Protein AF-0000000083444721 (afdb_homodimer)

Foldseek 3Di:
DPCVVAADEDALVPQALDAFDQDPVRHTYAHDDPPPPPPPPPDPDDDDDDPPPPPPPPPPPPQLPVVVVVVVVVLVVVVVVCVVVVPPPPVNPPPDPPSRDDDPFDPPPPPQQPDADPVPQDDQPPCPVVVCVPPVVVVVVCVVVCPVVQVLLLLLLDALDHLNLLSVLLVLVVQLVPPPDPVSNVVSVVVNSVSSNNSNSSNVCLCCVQPDDDDDDQCQPVQDQDDQQVQFDQDPVRDTDGPVVVNVVSVVVNVCSNVPSVPPPPPVDQDDDDPSRVSSVVSVVQNVCFVVLLVVVVLVCLLQPVDVVVVVVVLVVLVVCLVVVNPVVVVVVVVVVVVVVCVVPPDDSVNSVVVSVQLSNLPHDDSGLNSQCSSNDSRCSVVVVCVVCVVVVVVVVVVVLQLVQLVVLLVVCVPVVLNVVLVVVVVVVVVCVVPDDPVVVVSVVSVVVSCCRNPLSNCCVVPVVCNLVSDPSCVSSPPRGGPVLVLLVVLQVVLVVVLVVLVVVLVVVCVVVVDPDPVSVVVSQVDWDDWWWWDWPRFTWIWTDGLFWIWTFGPDPVSDTPDTDGLVFWDDKDWDFDQDCPPPHPDRDTKIKIWTAGPVGDITIITRIDPVVVVRSNSSRSHPDNDDDPD/DPCVVAADEDALVPQALDAFDQDPVRHTYAHDDPPPPPPPPPDPDDDDDDDPPPPPPPPPPVQLPVVLVLVVVVLVVVVVVCVVVVPCPPVNPPPDPPSRDHDPFDPPPPPQQPDADDVPQDDQPPCPVVVCVPPVQVVVVCVVVCPVVQVLLLLLLDALDHLNLLSVLLVLVVQLVPPPDPVSNVVSVVVNSVSSNNSNSSNVCLCCVQPDDDDDDQCQPVQDQDDQQVQFDQDPVRDTDGPVVVNVVSVVVNVCSNVPSVPPPPPVDQDDDDPSRVSSVVSVVQNVCFVVLLVVVVLVCLLQPVDVVVVVVVLVVLVVCLVVVNPVVVVVVVVVVVVVVCVVPPCDSVNSVVVSVQLSNLPHDDSGLNSQCSSNDSRCSVVVVCVVCVVVVVVVVVVVLQLVQLVVLLVVCVPVVLNVVLVVVVVVVVVCVVPDDPVVVVSVVSVVVSCCRNPLSNCCVVPVVCNLVSDPSCVSSPPRGGPVLVLLVVLQVVLVVVLVVLVVVLVVVCVVVVDPDPVSVVVSQVDWDDWWWWDWPNFTWIWTDGLFWIWTFGPDPVSDTPDTDGLAFWDDKDWDFDQDCPPPHPDRDTKIKIWTAGPVGDITIITRIDPVVVVVSNSSRSHPDNDDDPD

Sequence (1262 aa):
MDIQKELIQVDELNIGLDRSHITYQGQIELPGNHSGSSSDDIPHSHDLNRSTEDHVSSNTSSTSRIVNKVRQKRHNAGVKIRKTLHIAKPEDEAEEPDPDSIVLVDTTEIKESNSRLDHKSTASEKHTLKDLLHNPIDTVKSAGWCQGNQEVAANIAVSEIPHGREVDLVNVATAVNQAKTGAKKAQAQENLAEMLNQRQSTYVRWSLDRHVTKIRILPRDTVVLKPRSDFEKEDTAGRTVTDWRAYGSHLLDYYAHRYGGQYIGFGSDPPTPSKETIMPNIERLIVATSPFQEFIMTTRRVYRWEYPAETTKYLVIYIVLWYLNLLLPGALSVVLYLVAERRLHGQSIEDLREDIKHREDVERTALSLTEFIEKQGDENWAHDLLQDLGPWLMVQLADLANFFESVRNFYEWRKPMRTLAVLVVLATGILITVFTPLWLLIKVSTFSAGFTFFCLFPISVNFPNYRLLVSPSKRLFWNIPTHAEWAIQYMQAEGLRVVTEKQNASANTTTLTDTNSPDAAASSEGQDFASYSCHYDGSPGRLIMNRTGVRFVAKGPLHQGLFSLPYDRIGYLEKQDRHVEKMVKVLKECNKDLRLVDRDEHEWILHEVEKRDEAFSQIVGFSRTSWQVIWMDIQKELIQVDELNIGLDRSHITYQGQIELPGNHSGSSSDDIPHSHDLNRSTEDHVSSNTSSTSRIVNKVRQKRHNAGVKIRKTLHIAKPEDEAEEPDPDSIVLVDTTEIKESNSRLDHKSTASEKHTLKDLLHNPIDTVKSAGWCQGNQEVAANIAVSEIPHGREVDLVNVATAVNQAKTGAKKAQAQENLAEMLNQRQSTYVRWSLDRHVTKIRILPRDTVVLKPRSDFEKEDTAGRTVTDWRAYGSHLLDYYAHRYGGQYIGFGSDPPTPSKETIMPNIERLIVATSPFQEFIMTTRRVYRWEYPAETTKYLVIYIVLWYLNLLLPGALSVVLYLVAERRLHGQSIEDLREDIKHREDVERTALSLTEFIEKQGDENWAHDLLQDLGPWLMVQLADLANFFESVRNFYEWRKPMRTLAVLVVLATGILITVFTPLWLLIKVSTFSAGFTFFCLFPISVNFPNYRLLVSPSKRLFWNIPTHAEWAIQYMQAEGLRVVTEKQNASANTTTLTDTNSPDAAASSEGQDFASYSCHYDGSPGRLIMNRTGVRFVAKGPLHQGLFSLPYDRIGYLEKQDRHVEKMVKVLKECNKDLRLVDRDEHEWILHEVEKRDEAFSQIVGFSRTSWQVIW

Nearest PDB structures (foldseek):
  7edr-assembly1_A  TM=7.427E-01  e=1.286E-02  Drosophila melanogaster
  8cit-assembly1_A  TM=6.634E-01  e=5.160E-02  Homo sapiens
  1wvh-assembly1_A  TM=6.419E-01  e=6.558E-02  Gallus gallus
  1sgh-assembly1_A  TM=7.167E-01  e=1.710E-01  Homo sapiens
  2gjy-assembly1_A  TM=5.816E-01  e=7.200E-01  Gallus gallus

InterPro domains:
  IPR037847 GRAM domain-containing protein 4 [PTHR37402] (32-628)

Organism: NCBI:txid156630

Secondary structure (DSSP, 8-state):
--GGG-EEEE-GGGS-SSPPPB-TTSPEEEE------------------------------THHHHHHHHHHHHHHHHHHHHHHHT---STT------TT---SS-----------SSTTS-------HHHHHHS-HHHHHHHHHHHHHHHHHHHHH--SS-HHHHHHHHHHHHHHHH--SHHHHHHHHHHHHHHHHHHHHHHHHHHHHHH--EEEE-GGGG-----GGGGEEE-TTS-EEE-HHHHHHHHHHHHHHHHHGGGSSTTSSPPP--HHHHHHHHHHHHHHTHHHHHHHHHHHHHHTTSSHHHHHHHHHHHHHHHHTT-HHHHHHHHHHHHHHHHHHS---HHHHHHHHHHHH-TTSPPSSHHHHHHHH-TTTHHHHHHHHHHHHHHHHHHHHHHHHHHHHHHHTTSSHHHHHHHHHHHHHHHHHHHHS-HHHHHHHHHHHHHHIIIIIHHHHHH-GGGHHHH-HHHHHTTT---HHHHHHHHHHHHHHHHHHHHHHHHHHHHHH-----TTTTHHHHT---EEEEEEETTEEEEEEE-SSEEEEEESSTT--EEEEEEGGGEEEEEEEEEEE--SSTT--EEEEEEEEEETT--EEEEES-TTHHHHHHHHHHH--S-EEE--/--GGG-EEEE-GGGS-SSPPPB-TTSPEEEE------------------------------THHHHHHHHHHHHHHHHHHHHHHHT---STT------TT---SS-----------SSTTS-------HHHHHHS-HHHHHHHHHHHHHHHHHHHHH--SS-HHHHHHHHHHHHHHHH--SHHHHHHHHHHHHHHHHHHHHHHHHHHHHHH--EEEE-GGGG-----GGGGEEE-TTS-EEE-HHHHHHHHHHHHHHHHHGGGSSTTSSPPP--HHHHHHHHHHHHHHTHHHHHHHHHHHHHHTTSSHHHHHHHHHHHHHHHHTT-HHHHHHHHHHHHHHHHHHS---HHHHHHHHHHHH-TTSPPSSHHHHHHHH-TTTHHHHHHHHHHHHHHHHHHHHHHHHHHHHHHHTTSSHHHHHHHHHHHHHHHHHHHHS-HHHHHHHHHHHHHHIIIIIHHHHHH-GGGHHHH-HHHHHTTT---HHHHHHHHHHHHHHHHHHHHHHHHHHHHHH-----TTTTTTTTT---EEEEEEETTEEEEEEE-SSEEEEEESSTT--EEEEEEGGGEEEEEEEEEEE--SSTT--EEEEEEEEEETT--EEEEES-TTHHHHHHHHHHH--S-EEE--

Solvent-accessible surface area (backbone atoms only — not comparable to full-atom values): 69593 Å² total; per-residue (Å²): 129,74,67,84,69,26,57,42,73,36,56,40,81,69,50,64,82,59,76,60,41,28,46,85,87,64,19,37,50,39,75,42,81,76,74,78,76,70,78,67,81,69,72,80,80,80,79,86,78,79,77,77,82,72,79,74,74,75,78,68,68,66,76,66,49,57,60,51,52,54,50,52,47,46,52,51,47,51,48,48,52,40,59,70,60,67,61,72,67,74,81,62,70,62,74,68,72,65,83,65,52,60,66,89,56,73,73,70,73,73,70,81,45,85,54,66,84,64,80,80,54,74,66,54,73,70,80,49,73,64,63,49,64,71,60,47,70,73,53,52,68,52,42,67,72,26,48,64,51,40,49,53,42,45,56,58,55,61,59,81,66,56,66,14,56,53,40,50,50,48,52,37,51,50,46,34,74,64,40,85,47,70,67,55,26,52,52,28,46,50,52,40,27,50,51,47,52,49,49,51,29,39,54,33,47,52,31,49,57,68,58,46,40,30,36,30,52,54,57,50,83,70,66,72,86,75,61,74,71,79,42,42,42,70,43,94,86,70,48,71,48,64,47,60,66,61,49,49,52,48,50,50,52,48,52,41,31,68,75,42,30,83,43,48,40,47,55,70,75,66,66,75,66,41,74,79,62,45,45,52,39,50,41,45,31,53,64,39,40,39,73,56,36,37,52,51,49,50,51,50,39,41,32,57,52,75,45,58,72,60,30,51,52,55,48,52,52,48,51,54,27,54,73,68,69,34,52,67,35,46,55,52,48,51,53,52,46,53,38,53,45,35,69,75,54,60,76,45,70,67,55,52,48,51,49,50,50,54,39,59,35,72,86,48,81,65,47,28,69,68,37,38,29,63,42,56,28,66,82,53,28,66,58,51,46,40,65,65,47,25,48,57,49,45,44,51,40,43,50,50,23,44,50,36,27,22,52,49,33,47,44,67,42,31,45,46,60,54,35,48,51,41,49,49,54,49,52,51,49,32,51,49,54,69,72,46,59,59,51,58,53,50,52,51,51,53,49,50,53,49,46,41,43,70,49,38,47,24,47,28,68,78,35,54,40,48,27,54,70,58,28,67,70,46,59,62,50,56,88,50,51,33,61,53,56,46,33,49,53,51,35,25,38,48,31,50,50,54,54,50,52,51,50,52,49,51,49,50,46,47,66,69,46,72,74,82,64,72,69,60,68,62,47,65,77,62,44,61,30,36,74,33,50,28,28,47,92,88,40,52,25,33,40,35,31,39,78,60,29,40,32,35,34,40,75,52,97,71,56,53,66,76,50,74,44,47,42,88,43,54,30,34,44,35,61,43,79,42,77,49,82,57,83,70,82,79,67,80,50,71,39,42,27,42,38,41,25,32,74,86,69,48,75,46,64,35,38,53,32,52,62,45,56,60,54,51,51,48,54,53,10,57,25,87,67,62,73,30,72,38,62,129,74,66,86,68,26,58,43,76,37,54,39,79,69,50,64,83,60,76,60,41,28,46,85,84,64,18,36,51,39,75,43,82,75,76,79,75,72,77,68,80,70,72,79,80,79,83,89,88,85,81,77,82,71,80,74,73,75,77,67,67,66,74,65,48,57,59,50,52,55,50,50,47,45,53,52,48,50,47,48,52,40,60,70,61,67,60,68,70,72,80,62,70,60,72,69,72,66,83,66,52,62,68,89,55,72,73,71,74,74,71,81,45,84,54,63,83,63,79,79,54,74,65,53,73,70,81,49,74,65,65,49,64,71,61,47,69,73,53,52,70,53,43,65,74,27,48,64,52,41,48,51,42,46,57,57,56,59,58,82,66,57,64,14,55,53,38,52,50,48,51,35,52,50,46,34,74,63,40,85,47,70,69,54,24,52,51,27,47,51,50,41,26,52,50,48,50,50,49,51,29,40,56,33,46,52,31,49,55,68,59,46,40,31,36,29,52,54,59,52,82,69,66,73,87,74,62,74,70,77,44,43,43,69,43,95,87,71,48,72,46,64,47,61,65,60,49,49,53,48,52,52,51,48,52,42,32,68,76,41,30,84,44,50,39,46,56,72,74,65,66,76,66,41,75,78,61,45,44,52,38,50,42,45,31,52,64,41,41,36,72,57,36,37,52,52,46,51,50,50,39,41,33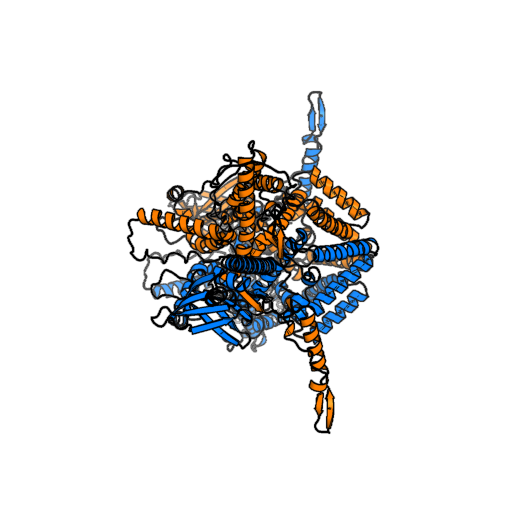,57,52,74,46,58,69,61,31,50,51,54,48,50,52,49,52,53,27,54,75,68,71,33,50,67,33,47,55,52,47,51,54,52,47,54,38,53,46,36,70,73,53,61,76,44,69,65,56,50,47,51,50,50,52,54,39,58,34,70,86,47,81,63,47,28,70,68,37,39,30,63,40,56,28,66,83,52,30,64,58,50,46,40,64,66,46,25,50,58,49,46,46,52,40,44,50,50,22,44,49,36,28,23,50,49,33,48,44,67,44,30,43,46,60,55,35,50,51,41,50,51,54,50,51,52,49,32,54,48,53,69,73,44,59,59,52,59,52,50,53,50,52,52,49,51,51,49,45,41,45,70,48,37,47,23,48,28,68,77,35,55,40,47,27,54,70,58,30,70,70,46,59,63,50,57,87,51,52,33,61,54,55,46,31,50,52,50,35,26,36,47,31,51,50,54,53,51,52,50,50,51,49,51,48,50,47,46,66,68,45,73,75,81,63,74,68,61,69,62,47,66,77,61,45,61,32,37,73,33,50,26,28,45,92,87,38,53,25,32,41,35,31,40,75,62,27,41,32,35,33,40,76,53,98,72,56,52,66,76,49,75,44,46,42,89,44,53,31,34,44,37,61,41,78,42,77,49,80,57,84,69,85,78,66,79,51,71,38,41,27,42,37,40,23,33,74,85,70,50,76,46,63,36,38,53,31,52,62,44,55,61,54,52,49,50,54,53,11,59,24,88,67,64,71,30,72,37,62

pLDDT: mean 75.64, std 20.6, range [19.86, 96.81]

Radius of gyration: 39.24 Å; Cα contacts (8 Å, |Δi|>4): 1529; chains: 2; bounding box: 80×164×117 Å

Structure (mmCIF, N/CA/C/O backbone):
data_AF-0000000083444721-model_v1
#
loop_
_entity.id
_entity.type
_entity.pdbx_description
1 polymer 'Uncharacterized protein'
#
loop_
_atom_site.group_PDB
_atom_site.id
_atom_site.type_symbol
_atom_site.label_atom_id
_atom_site.label_alt_id
_atom_site.label_comp_id
_atom_site.label_asym_id
_atom_site.label_entity_id
_atom_site.label_seq_id
_atom_site.pdbx_PDB_ins_code
_atom_site.Cartn_x
_atom_site.Cartn_y
_atom_site.Cartn_z
_atom_site.occupancy
_atom_site.B_iso_or_equiv
_atom_site.auth_seq_id
_atom_site.auth_comp_id
_atom_site.auth_asym_id
_atom_site.auth_atom_id
_atom_site.pdbx_PDB_model_num
ATOM 1 N N . MET A 1 1 ? 9.086 32.344 22.547 1 37.16 1 MET A N 1
ATOM 2 C CA . MET A 1 1 ? 8.828 33.219 21.391 1 37.16 1 MET A CA 1
ATOM 3 C C . MET A 1 1 ? 7.773 34.25 21.703 1 37.16 1 MET A C 1
ATOM 5 O O . MET A 1 1 ? 6.719 33.938 22.25 1 37.16 1 MET A O 1
ATOM 9 N N . ASP A 1 2 ? 8.039 35.344 21.922 1 43.59 2 ASP A N 1
ATOM 10 C CA . ASP A 1 2 ? 7.203 36.469 22.266 1 43.59 2 ASP A CA 1
ATOM 11 C C . ASP A 1 2 ? 6.117 36.688 21.203 1 43.59 2 ASP A C 1
ATOM 13 O O . ASP A 1 2 ? 6.414 37.031 20.062 1 43.59 2 ASP A O 1
ATOM 17 N N . ILE A 1 3 ? 5.047 36.094 21.344 1 49.97 3 ILE A N 1
ATOM 18 C CA . ILE A 1 3 ? 3.859 36.156 20.484 1 49.97 3 ILE A CA 1
ATOM 19 C C . ILE A 1 3 ? 3.508 37.594 20.156 1 49.97 3 ILE A C 1
ATOM 21 O O . ILE A 1 3 ? 2.787 37.875 19.203 1 49.97 3 ILE A O 1
ATOM 25 N N . GLN A 1 4 ? 3.904 38.594 20.922 1 50.19 4 GLN A N 1
ATOM 26 C CA . GLN A 1 4 ? 3.451 39.969 20.766 1 50.19 4 GLN A CA 1
ATOM 27 C C . GLN A 1 4 ? 3.92 40.531 19.438 1 50.19 4 GLN A C 1
ATOM 29 O O . GLN A 1 4 ? 3.264 41.406 18.875 1 50.19 4 GLN A O 1
ATOM 34 N N . LYS A 1 5 ? 5.094 40.125 19.016 1 59.22 5 LYS A N 1
ATOM 35 C CA . LYS A 1 5 ? 5.594 40.781 17.812 1 59.22 5 LYS A CA 1
ATOM 36 C C . LYS A 1 5 ? 5.309 39.938 16.562 1 59.22 5 LYS A C 1
ATOM 38 O O . LYS A 1 5 ? 6.059 40 15.586 1 59.22 5 LYS A O 1
ATOM 43 N N . GLU A 1 6 ? 4.191 39.219 16.547 1 63.75 6 GLU A N 1
ATOM 44 C CA . GLU A 1 6 ? 4.043 38.062 15.688 1 63.75 6 GLU A CA 1
ATOM 45 C C . GLU A 1 6 ? 3.357 38.406 14.375 1 63.75 6 GLU A C 1
ATOM 47 O O . GLU A 1 6 ? 3.125 37.531 13.531 1 63.75 6 GLU A O 1
ATOM 52 N N . LEU A 1 7 ? 3.082 39.781 14.172 1 75.62 7 LEU A N 1
ATOM 53 C CA . LEU A 1 7 ? 2.363 39.938 12.914 1 75.62 7 LEU A CA 1
ATOM 54 C C . LEU A 1 7 ? 2.914 41.125 12.125 1 75.62 7 LEU A C 1
ATOM 56 O O . LEU A 1 7 ? 3.443 42.094 12.711 1 75.62 7 LEU A O 1
ATOM 60 N N . ILE A 1 8 ? 3.162 41 10.898 1 75.5 8 ILE A N 1
ATOM 61 C CA . ILE A 1 8 ? 3.467 42.094 9.969 1 75.5 8 ILE A CA 1
ATOM 62 C C . ILE A 1 8 ? 2.336 42.219 8.953 1 75.5 8 ILE A C 1
ATOM 64 O O . ILE A 1 8 ? 1.828 41.219 8.438 1 75.5 8 ILE A O 1
ATOM 68 N N . GLN A 1 9 ? 1.838 43.375 8.812 1 76.62 9 GLN A N 1
ATOM 69 C CA . GLN A 1 9 ? 0.767 43.625 7.848 1 76.62 9 GLN A CA 1
ATOM 70 C C . GLN A 1 9 ? 1.33 43.938 6.469 1 76.62 9 GLN A C 1
ATOM 72 O O . GLN A 1 9 ? 2.254 44.75 6.348 1 76.62 9 GLN A O 1
ATOM 77 N N . VAL A 1 10 ? 1.098 43.156 5.57 1 75.69 10 VAL A N 1
ATOM 78 C CA . VAL A 1 10 ? 1.52 43.375 4.191 1 75.69 10 VAL A CA 1
ATOM 79 C C . VAL A 1 10 ? 0.312 43.75 3.332 1 75.69 10 VAL A C 1
ATOM 81 O O . VAL A 1 10 ? -0.828 43.438 3.689 1 75.69 10 VAL A O 1
ATOM 84 N N . ASP A 1 11 ? 0.621 44.438 2.227 1 72.75 11 ASP A N 1
ATOM 85 C CA . ASP A 1 11 ? -0.428 44.812 1.272 1 72.75 11 ASP A CA 1
ATOM 86 C C . ASP A 1 11 ? -1.126 43.531 0.746 1 72.75 11 ASP A C 1
ATOM 88 O O . ASP A 1 11 ? -0.483 42.531 0.522 1 72.75 11 ASP A O 1
ATOM 92 N N . GLU A 1 12 ? -2.398 43.594 0.728 1 74.44 12 GLU A N 1
ATOM 93 C CA . GLU A 1 12 ? -3.244 42.469 0.328 1 74.44 12 GLU A CA 1
ATOM 94 C C . GLU A 1 12 ? -2.84 41.938 -1.043 1 74.44 12 GLU A C 1
ATOM 96 O O . GLU A 1 12 ? -2.98 40.75 -1.316 1 74.44 12 GLU A O 1
ATOM 101 N N . LEU A 1 13 ? -2.277 42.781 -1.847 1 73.44 13 LEU A N 1
ATOM 102 C CA . LEU A 1 13 ? -1.945 42.375 -3.209 1 73.44 13 LEU A CA 1
ATOM 103 C C . LEU A 1 13 ? -0.607 41.656 -3.252 1 73.44 13 LEU A C 1
ATOM 105 O O . LEU A 1 13 ? -0.312 40.938 -4.215 1 73.44 13 LEU A O 1
ATOM 109 N N . ASN A 1 14 ? 0.077 41.719 -2.092 1 71 14 ASN A N 1
ATOM 110 C CA . ASN A 1 14 ? 1.407 41.125 -2.088 1 71 14 ASN A CA 1
ATOM 111 C C . ASN A 1 14 ? 1.405 39.75 -1.399 1 71 14 ASN A C 1
ATOM 113 O O . ASN A 1 14 ? 2.455 39.125 -1.262 1 71 14 ASN A O 1
ATOM 117 N N . ILE A 1 15 ? 0.3 39.219 -0.947 1 73.56 15 ILE A N 1
ATOM 118 C CA . ILE A 1 15 ? 0.253 37.969 -0.175 1 73.56 15 ILE A CA 1
ATOM 119 C C . ILE A 1 15 ? 0.382 36.781 -1.112 1 73.56 15 ILE A C 1
ATOM 121 O O . ILE A 1 15 ? 0.831 35.688 -0.701 1 73.56 15 ILE A O 1
ATOM 125 N N . GLY A 1 16 ? 0.7 36.875 -2.291 1 72.81 16 GLY A N 1
ATOM 126 C CA . GLY A 1 16 ? 0.885 35.781 -3.244 1 72.81 16 GLY A CA 1
ATOM 127 C C . GLY A 1 16 ? -0.264 34.781 -3.25 1 72.81 16 GLY A C 1
ATOM 128 O O . GLY A 1 16 ? -1.271 35 -2.568 1 72.81 16 GLY A O 1
ATOM 129 N N . LEU A 1 17 ? -0.286 33.625 -3.953 1 81.69 17 LEU A N 1
ATOM 130 C CA . LEU A 1 17 ? -1.336 32.625 -4.152 1 81.69 17 LEU A CA 1
ATOM 131 C C . LEU A 1 17 ? -1.207 31.5 -3.143 1 81.69 17 LEU A C 1
ATOM 133 O O . LEU A 1 17 ? -2.164 30.75 -2.91 1 81.69 17 LEU A O 1
ATOM 137 N N . ASP A 1 18 ? -0.034 31.422 -2.529 1 83.12 18 ASP A N 1
ATOM 138 C CA . ASP A 1 18 ? 0.207 30.375 -1.547 1 83.12 18 ASP A CA 1
ATOM 139 C C . ASP A 1 18 ? -0.072 30.875 -0.13 1 83.12 18 ASP A C 1
ATOM 141 O O . ASP A 1 18 ? -0.545 32 0.057 1 83.12 18 ASP A O 1
ATOM 145 N N . ARG A 1 19 ? 0.03 30.078 0.798 1 85.69 19 ARG A N 1
ATOM 146 C CA . ARG A 1 19 ? -0.137 30.453 2.199 1 85.69 19 ARG A CA 1
ATOM 147 C C . ARG A 1 19 ? 0.849 31.547 2.6 1 85.69 19 ARG A C 1
ATOM 149 O O . ARG A 1 19 ? 1.961 31.609 2.072 1 85.69 19 ARG A O 1
ATOM 156 N N . SER A 1 20 ? 0.354 32.344 3.449 1 86.62 20 SER A N 1
ATOM 157 C CA . SER A 1 20 ? 1.16 33.5 3.865 1 86.62 20 SER A CA 1
ATOM 158 C C . SER A 1 20 ? 2.477 33.031 4.488 1 86.62 20 SER A C 1
ATOM 160 O O . SER A 1 20 ? 2.531 32 5.16 1 86.62 20 SER A O 1
ATOM 162 N N . HIS A 1 21 ? 3.525 33.812 4.246 1 82.88 21 HIS A N 1
ATOM 163 C CA . HIS A 1 21 ? 4.871 33.469 4.695 1 82.88 21 HIS A CA 1
ATOM 164 C C . HIS A 1 21 ? 5.105 33.906 6.133 1 82.88 21 HIS A C 1
ATOM 166 O O . HIS A 1 21 ? 4.449 34.844 6.605 1 82.88 21 HIS A O 1
ATOM 172 N N . ILE A 1 22 ? 5.926 33.219 6.809 1 83.06 22 ILE A N 1
ATOM 173 C CA . ILE A 1 22 ? 6.438 33.625 8.117 1 83.06 22 ILE A CA 1
ATOM 174 C C . ILE A 1 22 ? 7.812 34.281 7.961 1 83.06 22 ILE A C 1
ATOM 176 O O . ILE A 1 22 ? 8.75 33.656 7.465 1 83.06 22 ILE A O 1
ATOM 180 N N . THR A 1 23 ? 7.902 35.5 8.227 1 80.25 23 THR A N 1
ATOM 181 C CA . THR A 1 23 ? 9.102 36.281 7.965 1 80.25 23 THR A CA 1
ATOM 182 C C . THR A 1 23 ? 10.289 35.719 8.75 1 80.25 23 THR A C 1
ATOM 184 O O . THR A 1 23 ? 10.141 34.781 9.531 1 80.25 23 THR A O 1
ATOM 187 N N . TYR A 1 24 ? 11.453 36.281 8.5 1 76.44 24 TYR A N 1
ATOM 188 C CA . TYR A 1 24 ? 12.711 35.844 9.102 1 76.44 24 TYR A CA 1
ATOM 189 C C . TYR A 1 24 ? 12.688 36.062 10.617 1 76.44 24 TYR A C 1
ATOM 191 O O . TYR A 1 24 ? 13.344 35.312 11.352 1 76.44 24 TYR A O 1
ATOM 199 N N . GLN A 1 25 ? 11.758 37 11.102 1 71.06 25 GLN A N 1
ATOM 200 C CA . GLN A 1 25 ? 11.664 37.281 12.531 1 71.06 25 GLN A CA 1
ATOM 201 C C . GLN A 1 25 ? 10.555 36.469 13.188 1 71.06 25 GLN A C 1
ATOM 203 O O . GLN A 1 25 ? 10.297 36.594 14.383 1 71.06 25 GLN A O 1
ATOM 208 N N . GLY A 1 26 ? 9.984 35.531 12.414 1 72.75 26 GLY A N 1
ATOM 209 C CA . GLY A 1 26 ? 8.961 34.656 12.969 1 72.75 26 GLY A CA 1
ATOM 210 C C . GLY A 1 26 ? 7.578 35.25 12.938 1 72.75 26 GLY A C 1
ATOM 211 O O . GLY A 1 26 ? 6.664 34.781 13.609 1 72.75 26 GLY A O 1
ATOM 212 N N . GLN A 1 27 ? 7.402 36.344 12.148 1 79.06 27 GLN A N 1
ATOM 213 C CA . GLN A 1 27 ? 6.117 37.031 12.078 1 79.06 27 GLN A CA 1
ATOM 214 C C . GLN A 1 27 ? 5.312 36.562 10.859 1 79.06 27 GLN A C 1
ATOM 216 O O . GLN A 1 27 ? 5.879 36.312 9.797 1 79.06 27 GLN A O 1
ATOM 221 N N . ILE A 1 28 ? 4.055 36.344 11.078 1 83.69 28 ILE A N 1
ATOM 222 C CA . ILE A 1 28 ? 3.191 35.906 9.992 1 83.69 28 ILE A CA 1
ATOM 223 C C . ILE A 1 28 ? 2.658 37.125 9.227 1 83.69 28 ILE A C 1
ATOM 225 O O . ILE A 1 28 ? 2.338 38.156 9.828 1 83.69 28 ILE A O 1
ATOM 229 N N . GLU A 1 29 ? 2.643 37.094 7.969 1 77.06 29 GLU A N 1
ATOM 230 C CA . GLU A 1 29 ? 2.123 38.156 7.117 1 77.06 29 GLU A CA 1
ATOM 231 C C . GLU A 1 29 ? 0.601 38.094 7.023 1 77.06 29 GLU A C 1
ATOM 233 O O . GLU A 1 29 ? 0.031 37.031 6.727 1 77.06 29 GLU A O 1
ATOM 238 N N . LEU A 1 30 ? -0.087 39.188 7.465 1 82.75 30 LEU A N 1
ATOM 239 C CA . LEU A 1 30 ? -1.54 39.281 7.379 1 82.75 30 LEU A CA 1
ATOM 240 C C . LEU A 1 30 ? -1.965 40.312 6.344 1 82.75 30 LEU A C 1
ATOM 242 O O . LEU A 1 30 ? -1.295 41.312 6.176 1 82.75 30 LEU A O 1
ATOM 246 N N . PRO A 1 31 ? -3.055 40.031 5.629 1 76.31 31 PRO A N 1
ATOM 247 C CA . PRO A 1 31 ? -3.564 41.031 4.699 1 76.31 31 PRO A CA 1
ATOM 248 C C . PRO A 1 31 ? -4.215 42.219 5.414 1 76.31 31 PRO A C 1
ATOM 250 O O . PRO A 1 31 ? -5.008 42.031 6.34 1 76.31 31 PRO A O 1
ATOM 253 N N . GLY A 1 32 ? -3.699 43.531 5.426 1 70 32 GLY A N 1
ATOM 254 C CA . GLY A 1 32 ? -4.32 44.688 6.047 1 70 32 GLY A CA 1
ATOM 255 C C . GLY A 1 32 ? -4.277 45.938 5.176 1 70 32 GLY A C 1
ATOM 256 O O . GLY A 1 32 ? -3.48 46 4.238 1 70 32 GLY A O 1
ATOM 257 N N . ASN A 1 33 ? -5.395 46.75 5.059 1 52.03 33 ASN A N 1
ATOM 258 C CA . ASN A 1 33 ? -5.543 48 4.324 1 52.03 33 ASN A CA 1
ATOM 259 C C . ASN A 1 33 ? -4.52 49.062 4.77 1 52.03 33 ASN A C 1
ATOM 261 O O . ASN A 1 33 ? -4.258 49.188 5.965 1 52.03 33 ASN A O 1
ATOM 265 N N . HIS A 1 34 ? -3.664 49.469 3.922 1 42.12 34 HIS A N 1
ATOM 266 C CA . HIS A 1 34 ? -2.867 50.656 4.164 1 42.12 34 HIS A CA 1
ATOM 267 C C . HIS A 1 34 ? -3.742 51.844 4.625 1 42.12 34 HIS A C 1
ATOM 269 O O . HIS A 1 34 ? -4.68 52.219 3.928 1 42.12 34 HIS A O 1
ATOM 275 N N . SER A 1 35 ? -4.141 52.062 5.742 1 35.59 35 SER A N 1
ATOM 276 C CA . SER A 1 35 ? -4.551 53.438 5.984 1 35.59 35 SER A CA 1
ATOM 277 C C . SER A 1 35 ? -3.564 54.438 5.363 1 35.59 35 SER A C 1
ATOM 279 O O . SER A 1 35 ? -2.35 54.25 5.473 1 35.59 35 SER A O 1
ATOM 281 N N . GLY A 1 36 ? -3.906 55.125 4.234 1 32.94 36 GLY A N 1
ATOM 282 C CA . GLY A 1 36 ? -3.25 56.281 3.645 1 32.94 36 GLY A CA 1
ATOM 283 C C . GLY A 1 36 ? -2.703 57.25 4.676 1 32.94 36 GLY A C 1
ATOM 284 O O . GLY A 1 36 ? -3.467 57.969 5.34 1 32.94 36 GLY A O 1
ATOM 285 N N . SER A 1 37 ? -1.822 56.969 5.508 1 31.64 37 SER A N 1
ATOM 286 C CA . SER A 1 37 ? -1.199 58.156 6.082 1 31.64 37 SER A CA 1
ATOM 287 C C . SER A 1 37 ? -0.747 59.125 4.992 1 31.64 37 SER A C 1
ATOM 289 O O . SER A 1 37 ? 0.188 58.812 4.242 1 31.64 37 SER A O 1
ATOM 291 N N . SER A 1 38 ? -1.726 59.781 4.27 1 29.16 38 SER A N 1
ATOM 292 C CA . SER A 1 38 ? -1.382 61.031 3.566 1 29.16 38 SER A CA 1
ATOM 293 C C . SER A 1 38 ? -0.562 61.969 4.449 1 29.16 38 SER A C 1
ATOM 295 O O . SER A 1 38 ? -1.078 62.5 5.426 1 29.16 38 SER A O 1
ATOM 297 N N . SER A 1 39 ? 0.539 61.594 4.906 1 28.28 39 SER A N 1
ATOM 298 C CA . SER A 1 39 ? 1.377 62.719 5.289 1 28.28 39 SER A CA 1
ATOM 299 C C . SER A 1 39 ? 1.431 63.75 4.18 1 28.28 39 SER A C 1
ATOM 301 O O . SER A 1 39 ? 2.051 63.531 3.137 1 28.28 39 SER A O 1
ATOM 303 N N . ASP A 1 40 ? 0.236 64.438 3.873 1 26.5 40 ASP A N 1
ATOM 304 C CA . ASP A 1 40 ? 0.164 65.688 3.135 1 26.5 40 ASP A CA 1
ATOM 305 C C . ASP A 1 40 ? 1.162 66.75 3.684 1 26.5 40 ASP A C 1
ATOM 307 O O . ASP A 1 40 ? 1.1 67.125 4.859 1 26.5 40 ASP A O 1
ATOM 311 N N . ASP A 1 41 ? 2.408 66.625 3.375 1 28.03 41 ASP A N 1
ATOM 312 C CA . ASP A 1 41 ? 3.168 67.812 3.334 1 28.03 41 ASP A CA 1
ATOM 313 C C . ASP A 1 41 ? 2.4 68.938 2.58 1 28.03 41 ASP A C 1
ATOM 315 O O . ASP A 1 41 ? 2.271 68.875 1.356 1 28.03 41 ASP A O 1
ATOM 319 N N . ILE A 1 42 ? 1.16 69.312 3.148 1 25.53 42 ILE A N 1
ATOM 320 C CA . ILE A 1 42 ? 0.433 70.5 2.682 1 25.53 42 ILE A CA 1
ATOM 321 C C . ILE A 1 42 ? 1.379 71.688 2.613 1 25.53 42 ILE A C 1
ATOM 323 O O . ILE A 1 42 ? 1.955 72.125 3.627 1 25.53 42 ILE A O 1
ATOM 327 N N . PRO A 1 43 ? 2.029 71.875 1.46 1 27.22 43 PRO A N 1
ATOM 328 C CA . PRO A 1 43 ? 2.518 73.25 1.354 1 27.22 43 PRO A CA 1
ATOM 329 C C . PRO A 1 43 ? 1.461 74.312 1.736 1 27.22 43 PRO A C 1
ATOM 331 O O . PRO A 1 43 ? 0.263 74 1.689 1 27.22 43 PRO A O 1
ATOM 334 N N . HIS A 1 44 ? 1.787 75.375 2.408 1 24.09 44 HIS A N 1
ATOM 335 C CA . HIS A 1 44 ? 1.111 76.562 3.004 1 24.09 44 HIS A CA 1
ATOM 336 C C . HIS A 1 44 ? 0.212 77.25 1.989 1 24.09 44 HIS A C 1
ATOM 338 O O . HIS A 1 44 ? -0.297 78.312 2.252 1 24.09 44 HIS A O 1
ATOM 344 N N . SER A 1 45 ? -0.114 76.625 0.82 1 22.19 45 SER A N 1
ATOM 345 C CA . SER A 1 45 ? -0.649 77.75 0.035 1 22.19 45 SER A CA 1
ATOM 346 C C . SER A 1 45 ? -1.905 78.312 0.678 1 22.19 45 SER A C 1
ATOM 348 O O . SER A 1 45 ? -2.598 77.625 1.429 1 22.19 45 SER A O 1
ATOM 350 N N . HIS A 1 46 ? -2.207 79.625 0.442 1 22.23 46 HIS A N 1
ATOM 351 C CA . HIS A 1 46 ? -3.045 80.75 0.928 1 22.23 46 HIS A CA 1
ATOM 352 C C . HIS A 1 46 ? -4.52 80.375 0.93 1 22.23 46 HIS A C 1
ATOM 354 O O . HIS A 1 46 ? -5.195 80.438 1.953 1 22.23 46 HIS A O 1
ATOM 360 N N . ASP A 1 47 ? -5.23 80.75 -0.117 1 20.95 47 ASP A N 1
ATOM 361 C CA . ASP A 1 47 ? -6.359 81.688 0.022 1 20.95 47 ASP A CA 1
ATOM 362 C C . ASP A 1 47 ? -7.656 80.938 0.286 1 20.95 47 ASP A C 1
ATOM 364 O O . ASP A 1 47 ? -8.461 81.312 1.122 1 20.95 47 ASP A O 1
ATOM 368 N N . LEU A 1 48 ? -8.195 80.125 -0.762 1 22.17 48 LEU A N 1
ATOM 369 C CA . LEU A 1 48 ? -9.539 80.438 -1.228 1 22.17 48 LEU A CA 1
ATOM 370 C C . LEU A 1 48 ? -10.586 79.75 -0.367 1 22.17 48 LEU A C 1
ATOM 372 O O . LEU A 1 48 ? -10.391 78.625 0.062 1 22.17 48 LEU A O 1
ATOM 376 N N . ASN A 1 49 ? -11.68 80.438 0.048 1 23.25 49 ASN A N 1
ATOM 377 C CA . ASN A 1 49 ? -12.773 80.438 1.013 1 23.25 49 ASN A CA 1
ATOM 378 C C . ASN A 1 49 ? -13.719 79.25 0.812 1 23.25 49 ASN A C 1
ATOM 380 O O . ASN A 1 49 ? -14.688 79.062 1.56 1 23.25 49 ASN A O 1
ATOM 384 N N . ARG A 1 50 ? -13.828 78.562 -0.405 1 22.84 50 ARG A N 1
ATOM 385 C CA . ARG A 1 50 ? -15.219 78.188 -0.64 1 22.84 50 ARG A CA 1
ATOM 386 C C . ARG A 1 50 ? -15.648 77.062 0.278 1 22.84 50 ARG A C 1
ATOM 388 O O . ARG A 1 50 ? -14.852 76.188 0.575 1 22.84 50 ARG A O 1
ATOM 395 N N . SER A 1 51 ? -16.859 77.062 0.827 1 24.19 51 SER A N 1
ATOM 396 C CA . SER A 1 51 ? -17.734 76.438 1.813 1 24.19 51 SER A CA 1
ATOM 397 C C . SER A 1 51 ? -17.969 74.938 1.498 1 24.19 51 SER A C 1
ATOM 399 O O . SER A 1 51 ? -18.828 74.312 2.107 1 24.19 51 SER A O 1
ATOM 401 N N . THR A 1 52 ? -17.141 74.25 0.675 1 23.27 52 THR A N 1
ATOM 402 C CA . THR A 1 52 ? -17.766 73.062 0.216 1 23.27 52 THR A CA 1
ATOM 403 C C . THR A 1 52 ? -17.938 72.062 1.371 1 23.27 52 THR A C 1
ATOM 405 O O . THR A 1 52 ? -16.984 71.75 2.09 1 23.27 52 THR A O 1
ATOM 408 N N . GLU A 1 53 ? -19.188 71.75 1.838 1 24.83 53 GLU A N 1
ATOM 409 C CA . GLU A 1 53 ? -19.797 70.875 2.803 1 24.83 53 GLU A CA 1
ATOM 410 C C . GLU A 1 53 ? -19.344 69.438 2.549 1 24.83 53 GLU A C 1
ATOM 412 O O . GLU A 1 53 ? -19.781 68.812 1.581 1 24.83 53 GLU A O 1
ATOM 417 N N . ASP A 1 54 ? -18.031 69.125 2.535 1 24.36 54 ASP A N 1
ATOM 418 C CA . ASP A 1 54 ? -17.562 67.75 2.227 1 24.36 54 ASP A CA 1
ATOM 419 C C . ASP A 1 54 ? -18.062 66.75 3.268 1 24.36 54 ASP A C 1
ATOM 421 O O . ASP A 1 54 ? -17.797 66.938 4.461 1 24.36 54 ASP A O 1
ATOM 425 N N . HIS A 1 55 ? -19.219 66.062 3.064 1 26.56 55 HIS A N 1
ATOM 426 C CA . HIS A 1 55 ? -19.75 64.938 3.775 1 26.56 55 HIS A CA 1
ATOM 427 C C . HIS A 1 55 ? -18.656 63.875 4 1 26.56 55 HIS A C 1
ATOM 429 O O . HIS A 1 55 ? -18.031 63.406 3.047 1 26.56 55 HIS A O 1
ATOM 435 N N . VAL A 1 56 ? -17.891 63.969 5.047 1 29.2 56 VAL A N 1
ATOM 436 C CA . VAL A 1 56 ? -16.938 63 5.543 1 29.2 56 VAL A CA 1
ATOM 437 C C . VAL A 1 56 ? -17.594 61.625 5.676 1 29.2 56 VAL A C 1
ATOM 439 O O . VAL A 1 56 ? -18.516 61.469 6.484 1 29.2 56 VAL A O 1
ATOM 442 N N . SER A 1 57 ? -17.922 60.938 4.566 1 29.09 57 SER A N 1
ATOM 443 C CA . SER A 1 57 ? -18.266 59.531 4.664 1 29.09 57 SER A CA 1
ATOM 444 C C . SER A 1 57 ? -17.312 58.812 5.59 1 29.09 57 SER A C 1
ATOM 446 O O . SER A 1 57 ? -16.094 58.875 5.414 1 29.09 57 SER A O 1
ATOM 448 N N . SER A 1 58 ? -17.578 58.812 6.895 1 28.44 58 SER A N 1
ATOM 449 C CA . SER A 1 58 ? -16.906 57.969 7.898 1 28.44 58 SER A CA 1
ATOM 450 C C . SER A 1 58 ? -16.547 56.625 7.34 1 28.44 58 SER A C 1
ATOM 452 O O . SER A 1 58 ? -17.422 55.875 6.848 1 28.44 58 SER A O 1
ATOM 454 N N . ASN A 1 59 ? -15.398 56.5 6.746 1 29.5 59 ASN A N 1
ATOM 455 C CA . ASN A 1 59 ? -14.727 55.25 6.402 1 29.5 59 ASN A CA 1
ATOM 456 C C . ASN A 1 59 ? -14.797 54.25 7.547 1 29.5 59 ASN A C 1
ATOM 458 O O . ASN A 1 59 ? -13.984 54.281 8.469 1 29.5 59 ASN A O 1
ATOM 462 N N . THR A 1 60 ? -16.031 53.969 8.094 1 29.97 60 THR A N 1
ATOM 463 C CA . THR A 1 60 ? -16.172 52.812 8.992 1 29.97 60 THR A CA 1
ATOM 464 C C . THR A 1 60 ? -15.32 51.656 8.516 1 29.97 60 THR A C 1
ATOM 466 O O . THR A 1 60 ? -15.281 51.344 7.32 1 29.97 60 THR A O 1
ATOM 469 N N . SER A 1 61 ? -14.391 51.281 9.312 1 33.31 61 SER A N 1
ATOM 470 C CA . SER A 1 61 ? -13.391 50.219 9.156 1 33.31 61 SER A CA 1
ATOM 471 C C . SER A 1 61 ? -14 48.969 8.555 1 33.31 61 SER A C 1
ATOM 473 O O . SER A 1 61 ? -15.125 48.562 8.898 1 33.31 61 SER A O 1
ATOM 475 N N . SER A 1 62 ? -13.594 48.594 7.348 1 35.06 62 SER A N 1
ATOM 476 C CA . SER A 1 62 ? -13.961 47.562 6.367 1 35.06 62 SER A CA 1
ATOM 477 C C . SER A 1 62 ? -14.102 46.188 7.02 1 35.06 62 SER A C 1
ATOM 479 O O . SER A 1 62 ? -14.641 45.281 6.418 1 35.06 62 SER A O 1
ATOM 481 N N . THR A 1 63 ? -13.391 46.062 8.078 1 36.34 63 THR A N 1
ATOM 482 C CA . THR A 1 63 ? -13.398 44.656 8.508 1 36.34 63 THR A CA 1
ATOM 483 C C . THR A 1 63 ? -14.766 44.281 9.047 1 36.34 63 THR A C 1
ATOM 485 O O . THR A 1 63 ? -15.195 43.125 8.891 1 36.34 63 THR A O 1
ATOM 488 N N . SER A 1 64 ? -15.492 45.156 9.781 1 37.12 64 SER A N 1
ATOM 489 C CA . SER A 1 64 ? -16.797 44.844 10.359 1 37.12 64 SER A CA 1
ATOM 490 C C . SER A 1 64 ? -17.859 44.688 9.273 1 37.12 64 SER A C 1
ATOM 492 O O . SER A 1 64 ? -18.953 44.219 9.539 1 37.12 64 SER A O 1
ATOM 494 N N . ARG A 1 65 ? -17.719 45.219 8.102 1 39.75 65 ARG A N 1
ATOM 495 C CA . ARG A 1 65 ? -18.734 45.281 7.059 1 39.75 65 ARG A CA 1
ATOM 496 C C . ARG A 1 65 ? -18.828 43.938 6.328 1 39.75 65 ARG A C 1
ATOM 498 O O . ARG A 1 65 ? -19.906 43.594 5.816 1 39.75 65 ARG A O 1
ATOM 505 N N . ILE A 1 66 ? -17.781 43.188 6.277 1 39.66 66 ILE A N 1
ATOM 506 C CA . ILE A 1 66 ? -17.875 42 5.438 1 39.66 66 ILE A CA 1
ATOM 507 C C . ILE A 1 66 ? -18.734 40.938 6.121 1 39.66 66 ILE A C 1
ATOM 509 O O . ILE A 1 66 ? -19.562 40.281 5.473 1 39.66 66 ILE A O 1
ATOM 513 N N . VAL A 1 67 ? -18.688 40.844 7.438 1 42.28 67 VAL A N 1
ATOM 514 C CA . VAL A 1 67 ? -19.516 39.844 8.102 1 42.28 67 VAL A CA 1
ATOM 515 C C . VAL A 1 67 ? -20.984 40.281 8.047 1 42.28 67 VAL A C 1
ATOM 517 O O . VAL A 1 67 ? -21.875 39.469 7.789 1 42.28 67 VAL A O 1
ATOM 520 N N . ASN A 1 68 ? -21.266 41.594 8.195 1 40.97 68 ASN A N 1
ATOM 521 C CA . ASN A 1 68 ? -22.656 42.031 8.219 1 40.97 68 ASN A CA 1
ATOM 522 C C . ASN A 1 68 ? -23.297 41.969 6.836 1 40.97 68 ASN A C 1
ATOM 524 O O . ASN A 1 68 ? -24.469 41.625 6.711 1 40.97 68 ASN A O 1
ATOM 528 N N . LYS A 1 69 ? -22.547 42.219 5.824 1 43.22 69 LYS A N 1
ATOM 529 C CA . LYS A 1 69 ? -23.125 42.188 4.488 1 43.22 69 LYS A CA 1
ATOM 530 C C . LYS A 1 69 ? -23.438 40.75 4.066 1 43.22 69 LYS A C 1
ATOM 532 O O . LYS A 1 69 ? -24.469 40.5 3.451 1 43.22 69 LYS A O 1
ATOM 537 N N . VAL A 1 70 ? -22.656 39.781 4.379 1 43.19 70 VAL A N 1
ATOM 538 C CA . VAL A 1 70 ? -22.875 38.406 3.98 1 43.19 70 VAL A CA 1
ATOM 539 C C . VAL A 1 70 ? -23.984 37.781 4.832 1 43.19 70 VAL A C 1
ATOM 541 O O . VAL A 1 70 ? -24.828 37.062 4.324 1 43.19 70 VAL A O 1
ATOM 544 N N . ARG A 1 71 ? -24.047 38.125 6.098 1 43.44 71 ARG A N 1
ATOM 545 C CA . ARG A 1 71 ? -25.156 37.625 6.918 1 43.44 71 ARG A CA 1
ATOM 546 C C . ARG A 1 71 ? -26.469 38.312 6.52 1 43.44 71 ARG A C 1
ATOM 548 O O . ARG A 1 71 ? -27.531 37.688 6.527 1 43.44 71 ARG A O 1
ATOM 555 N N . GLN A 1 72 ? -26.391 39.562 6.164 1 45.44 72 GLN A N 1
ATOM 556 C CA . GLN A 1 72 ? -27.578 40.219 5.668 1 45.44 72 GLN A CA 1
ATOM 557 C C . GLN A 1 72 ? -28.047 39.625 4.352 1 45.44 72 GLN A C 1
ATOM 559 O O . GLN A 1 72 ? -29.25 39.469 4.125 1 45.44 72 GLN A O 1
ATOM 564 N N . LYS A 1 73 ? -27.141 39.125 3.602 1 47.03 73 LYS A N 1
ATOM 565 C CA . LYS A 1 73 ? -27.547 38.5 2.35 1 47.03 73 LYS A CA 1
ATOM 566 C C . LYS A 1 73 ? -28.094 37.094 2.596 1 47.03 73 LYS A C 1
ATOM 568 O O . LYS A 1 73 ? -29.047 36.656 1.948 1 47.03 73 LYS A O 1
ATOM 573 N N . ARG A 1 74 ? -27.672 36.312 3.527 1 45.91 74 ARG A N 1
ATOM 574 C CA . ARG A 1 74 ? -28.234 35.031 3.904 1 45.91 74 ARG A CA 1
ATOM 575 C C . ARG A 1 74 ? -29.609 35.188 4.551 1 45.91 74 ARG A C 1
ATOM 577 O O . ARG A 1 74 ? -30.516 34.406 4.305 1 45.91 74 ARG A O 1
ATOM 584 N N . HIS A 1 75 ? -29.625 36.156 5.414 1 47.5 75 HIS A N 1
ATOM 585 C CA . HIS A 1 75 ? -30.953 36.438 5.973 1 47.5 75 HIS A CA 1
ATOM 586 C C . HIS A 1 75 ? -31.938 36.812 4.879 1 47.5 75 HIS A C 1
ATOM 588 O O . HIS A 1 75 ? -33.062 36.312 4.879 1 47.5 75 HIS A O 1
ATOM 594 N N . ASN A 1 76 ? -31.438 37.5 3.955 1 49.47 76 ASN A N 1
ATOM 595 C CA . ASN A 1 76 ? -32.344 37.875 2.861 1 49.47 76 ASN A CA 1
ATOM 596 C C . ASN A 1 76 ? -32.625 36.688 1.946 1 49.47 76 ASN A C 1
ATOM 598 O O . ASN A 1 76 ? -33.719 36.5 1.464 1 49.47 76 ASN A O 1
ATOM 602 N N . ALA A 1 77 ? -31.609 35.781 1.739 1 50.03 77 ALA A N 1
ATOM 603 C CA . ALA A 1 77 ? -31.828 34.594 0.918 1 50.03 77 ALA A CA 1
ATOM 604 C C . ALA A 1 77 ? -32.656 33.562 1.663 1 50.03 77 ALA A C 1
ATOM 606 O O . ALA A 1 77 ? -33.5 32.906 1.064 1 50.03 77 ALA A O 1
ATOM 607 N N . GLY A 1 78 ? -32.375 33.344 2.934 1 44.31 78 GLY A N 1
ATOM 608 C CA . GLY A 1 78 ? -33.25 32.5 3.732 1 44.31 78 GLY A CA 1
ATOM 609 C C . GLY A 1 78 ? -34.688 33 3.797 1 44.31 78 GLY A C 1
ATOM 610 O O . GLY A 1 78 ? -35.625 32.219 3.719 1 44.31 78 GLY A O 1
ATOM 611 N N . VAL A 1 79 ? -34.75 34.219 3.883 1 51.22 79 VAL A N 1
ATOM 612 C CA . VAL A 1 79 ? -36.094 34.812 3.861 1 51.22 79 VAL A CA 1
ATOM 613 C C . VAL A 1 79 ? -36.75 34.531 2.508 1 51.22 79 VAL A C 1
ATOM 615 O O . VAL A 1 79 ? -37.938 34.219 2.439 1 51.22 79 VAL A O 1
ATOM 618 N N . LYS A 1 80 ? -35.906 34.562 1.471 1 45 80 LYS A N 1
ATOM 619 C CA . LYS A 1 80 ? -36.531 34.344 0.164 1 45 80 LYS A CA 1
ATOM 620 C C . LYS A 1 80 ? -36.938 32.875 -0.012 1 45 80 LYS A C 1
ATOM 622 O O . LYS A 1 80 ? -38.031 32.594 -0.523 1 45 80 LYS A O 1
ATOM 627 N N . ILE A 1 81 ? -36.094 31.922 0.327 1 43.31 81 ILE A N 1
ATOM 628 C CA . ILE A 1 81 ? -36.5 30.531 0.166 1 43.31 81 ILE A CA 1
ATOM 629 C C . ILE A 1 81 ? -37.656 30.203 1.096 1 43.31 81 ILE A C 1
ATOM 631 O O . ILE A 1 81 ? -38.594 29.516 0.699 1 43.31 81 ILE A O 1
ATOM 635 N N . ARG A 1 82 ? -37.594 30.641 2.281 1 42.47 82 ARG A N 1
ATOM 636 C CA . ARG A 1 82 ? -38.719 30.406 3.184 1 42.47 82 ARG A CA 1
ATOM 637 C C . ARG A 1 82 ? -39.969 31.094 2.672 1 42.47 82 ARG A C 1
ATOM 639 O O . ARG A 1 82 ? -41.094 30.547 2.789 1 42.47 82 ARG A O 1
ATOM 646 N N . LYS A 1 83 ? -39.812 32.219 2.141 1 46.72 83 LYS A N 1
ATOM 647 C CA . LYS A 1 83 ? -41 32.812 1.521 1 46.72 83 LYS A CA 1
ATOM 648 C C . LYS A 1 83 ? -41.531 31.922 0.408 1 46.72 83 LYS A C 1
ATOM 650 O O . LYS A 1 83 ? -42.75 31.812 0.225 1 46.72 83 LYS A O 1
ATOM 655 N N . THR A 1 84 ? -40.656 31.328 -0.352 1 42.47 84 THR A N 1
ATOM 656 C CA . THR A 1 84 ? -41.188 30.469 -1.41 1 42.47 84 THR A CA 1
ATOM 657 C C . THR A 1 84 ? -41.781 29.188 -0.825 1 42.47 84 THR A C 1
ATOM 659 O O . THR A 1 84 ? -42.75 28.656 -1.362 1 42.47 84 THR A O 1
ATOM 662 N N . LEU A 1 85 ? -41.062 28.609 0.211 1 42.56 85 LEU A N 1
ATOM 663 C CA . LEU A 1 85 ? -41.625 27.359 0.696 1 42.56 85 LEU A CA 1
ATOM 664 C C . LEU A 1 85 ? -42.656 27.609 1.785 1 42.56 85 LEU A C 1
ATOM 666 O O . LEU A 1 85 ? -43.219 26.672 2.359 1 42.56 85 LEU A O 1
ATOM 670 N N . HIS A 1 86 ? -43.531 28.578 1.771 1 39.47 86 HIS A N 1
ATOM 671 C CA . HIS A 1 86 ? -44.656 28.984 2.633 1 39.47 86 HIS A CA 1
ATOM 672 C C . HIS A 1 86 ? -44.5 28.375 4.023 1 39.47 86 HIS A C 1
ATOM 674 O O . HIS A 1 86 ? -45.531 28.125 4.699 1 39.47 86 HIS A O 1
ATOM 680 N N . ILE A 1 87 ? -43.594 27.594 4.375 1 37.06 87 ILE A N 1
ATOM 681 C CA . ILE A 1 87 ? -43.562 27.062 5.73 1 37.06 87 ILE A CA 1
ATOM 682 C C . ILE A 1 87 ? -43.25 28.172 6.723 1 37.06 87 ILE A C 1
ATOM 684 O O . ILE A 1 87 ? -42.156 28.781 6.645 1 37.06 87 ILE A O 1
ATOM 688 N N . ALA A 1 88 ? -44.219 28.844 7.344 1 34.84 88 ALA A N 1
ATOM 689 C CA . ALA A 1 88 ? -44.25 29.922 8.328 1 34.84 88 ALA A CA 1
ATOM 690 C C . ALA A 1 88 ? -43.5 29.516 9.594 1 34.84 88 ALA A C 1
ATOM 692 O O . ALA A 1 88 ? -44.094 29.125 10.586 1 34.84 88 ALA A O 1
ATOM 693 N N . LYS A 1 89 ? -42.625 28.594 9.719 1 38.19 89 LYS A N 1
ATOM 694 C CA . LYS A 1 89 ? -42.344 28.391 11.141 1 38.19 89 LYS A CA 1
ATOM 695 C C . LYS A 1 89 ? -41.938 29.719 11.797 1 38.19 89 LYS A C 1
ATOM 697 O O . LYS A 1 89 ? -41.219 30.516 11.188 1 38.19 89 LYS A O 1
ATOM 702 N N . PRO A 1 90 ? -42.719 30.125 12.906 1 35.47 90 PRO A N 1
ATOM 703 C CA . PRO A 1 90 ? -42.5 31.344 13.688 1 35.47 90 PRO A CA 1
ATOM 704 C C . PRO A 1 90 ? -41.031 31.609 14.016 1 35.47 90 PRO A C 1
ATOM 706 O O . PRO A 1 90 ? -40.688 32.719 14.438 1 35.47 90 PRO A O 1
ATOM 709 N N . GLU A 1 91 ? -40.5 30.469 14.359 1 34.69 91 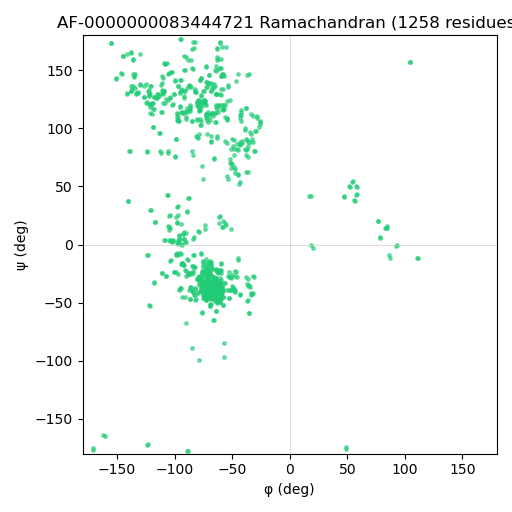GLU A N 1
ATOM 710 C CA . GLU A 1 91 ? -39.219 30.766 15.039 1 34.69 91 GLU A CA 1
ATOM 711 C C . GLU A 1 91 ? -38.312 31.609 14.172 1 34.69 91 GLU A C 1
ATOM 713 O O . GLU A 1 91 ? -37.312 31.109 13.625 1 34.69 91 GLU A O 1
ATOM 718 N N . ASP A 1 92 ? -38.812 32.219 13.188 1 34.47 92 ASP A N 1
ATOM 719 C CA . ASP A 1 92 ? -38 33.125 12.367 1 34.47 92 ASP A CA 1
ATOM 720 C C . ASP A 1 92 ? -37.25 34.125 13.227 1 34.47 92 ASP A C 1
ATOM 722 O O . ASP A 1 92 ? -36.656 35.062 12.703 1 34.47 92 ASP A O 1
ATOM 726 N N . GLU A 1 93 ? -37.812 34.406 14.422 1 33.78 93 GLU A N 1
ATOM 727 C CA . GLU A 1 93 ? -37.125 35.469 15.156 1 33.78 93 GLU A CA 1
ATOM 728 C C . GLU A 1 93 ? -35.688 35.062 15.453 1 33.78 93 GLU A C 1
ATOM 730 O O . GLU A 1 93 ? -35.375 34.594 16.547 1 33.78 93 GLU A O 1
ATOM 735 N N . ALA A 1 94 ? -35.156 34.219 14.734 1 36.88 94 ALA A N 1
ATOM 736 C CA . ALA A 1 94 ? -33.75 34.094 14.977 1 36.88 94 ALA A CA 1
ATOM 737 C C . ALA A 1 94 ? -33.094 35.469 15.234 1 36.88 94 ALA A C 1
ATOM 739 O O . ALA A 1 94 ? -33.312 36.406 14.461 1 36.88 94 ALA A O 1
ATOM 740 N N . GLU A 1 95 ? -32.938 35.719 16.516 1 38.12 95 GLU A N 1
ATOM 741 C CA . GLU A 1 95 ? -32.156 36.844 17.031 1 38.12 95 GLU A CA 1
ATOM 742 C C . GLU A 1 95 ? -31.078 37.281 16.031 1 38.12 95 GLU A C 1
ATOM 744 O O . GLU A 1 95 ? -30.438 36.438 15.391 1 38.12 95 GLU A O 1
ATOM 749 N N . GLU A 1 96 ? -31.266 38.375 15.383 1 38.97 96 GLU A N 1
ATOM 750 C CA . GLU A 1 96 ? -30.297 39.125 14.594 1 38.97 96 GLU A CA 1
ATOM 751 C C . GLU A 1 96 ? -28.875 38.875 15.07 1 38.97 96 GLU A C 1
ATOM 753 O O . GLU A 1 96 ? -28.609 38.875 16.281 1 38.97 96 GLU A O 1
ATOM 758 N N . PRO A 1 97 ? -28.109 38.094 14.391 1 41.19 97 PRO A N 1
ATOM 759 C CA . PRO A 1 97 ? -26.734 38.031 14.883 1 41.19 97 PRO A CA 1
ATOM 760 C C . PRO A 1 97 ? -26.266 39.344 15.469 1 41.19 97 PRO A C 1
ATOM 762 O O . PRO A 1 97 ? -26.719 40.406 15.039 1 41.19 97 PRO A O 1
ATOM 765 N N . ASP A 1 98 ? -26.031 39.469 16.688 1 44.72 98 ASP A N 1
ATOM 766 C CA . ASP A 1 98 ? -25.422 40.688 17.25 1 44.72 98 ASP A CA 1
ATOM 767 C C . ASP A 1 98 ? -24.5 41.344 16.25 1 44.72 98 ASP A C 1
ATOM 769 O O . ASP A 1 98 ? -23.641 40.688 15.648 1 44.72 98 ASP A O 1
ATOM 773 N N . PRO A 1 99 ? -24.906 42.375 15.492 1 44.69 99 PRO A N 1
ATOM 774 C CA . PRO A 1 99 ? -24.156 43.125 14.5 1 44.69 99 PRO A CA 1
ATOM 775 C C . PRO A 1 99 ? -22.656 43.219 14.828 1 44.69 99 PRO A C 1
ATOM 777 O O . PRO A 1 99 ? -21.828 43.406 13.93 1 44.69 99 PRO A O 1
ATOM 780 N N . ASP A 1 100 ? -22.25 43.156 16.094 1 51.5 100 ASP A N 1
ATOM 781 C CA . ASP A 1 100 ? -20.859 43.406 16.422 1 51.5 100 ASP A CA 1
ATOM 782 C C . ASP A 1 100 ? -20.078 42.125 16.578 1 51.5 100 ASP A C 1
ATOM 784 O O . ASP A 1 100 ? -19.047 42.094 17.266 1 51.5 100 ASP A O 1
ATOM 788 N N . SER A 1 101 ? -20.594 41 16.031 1 61.47 101 SER A N 1
ATOM 789 C CA . SER A 1 101 ? -19.859 39.75 16.203 1 61.47 101 SER A CA 1
ATOM 790 C C . SER A 1 101 ? -18.641 39.688 15.273 1 61.47 101 SER A C 1
ATOM 792 O O . SER A 1 101 ? -18.75 40.062 14.102 1 61.47 101 SER A O 1
ATOM 794 N N . ILE A 1 102 ? -17.469 39.594 15.844 1 70.88 102 ILE A N 1
ATOM 795 C CA . ILE A 1 102 ? -16.203 39.531 15.109 1 70.88 102 ILE A CA 1
ATOM 796 C C . ILE A 1 102 ? -15.812 38.094 14.836 1 70.88 102 ILE A C 1
ATOM 798 O O . ILE A 1 102 ? -15.828 37.25 15.742 1 70.88 102 ILE A O 1
ATOM 802 N N . VAL A 1 103 ? -15.836 37.75 13.562 1 74.75 103 VAL A N 1
ATOM 803 C CA . VAL A 1 103 ? -15.281 36.469 13.156 1 74.75 103 VAL A CA 1
ATOM 804 C C . VAL A 1 103 ? -13.898 36.656 12.539 1 74.75 103 VAL A C 1
ATOM 806 O O . VAL A 1 103 ? -13.742 37.438 11.594 1 74.75 103 VAL A O 1
ATOM 809 N N . LEU A 1 104 ? -13 36.062 13.117 1 76.25 104 LEU A N 1
ATOM 810 C CA . LEU A 1 104 ? -11.609 36.281 12.719 1 76.25 104 LEU A CA 1
ATOM 811 C C . LEU A 1 104 ? -11.391 35.844 11.273 1 76.25 104 LEU A C 1
ATOM 813 O O . LEU A 1 104 ? -10.727 36.531 10.5 1 76.25 104 LEU A O 1
ATOM 817 N N . VAL A 1 105 ? -11.859 34.719 10.953 1 76.5 105 VAL A N 1
ATOM 818 C CA . VAL A 1 105 ? -11.703 34.188 9.602 1 76.5 105 VAL A CA 1
ATOM 819 C C . VAL A 1 105 ? -13.078 33.875 9 1 76.5 105 VAL A C 1
ATOM 821 O O . VAL A 1 105 ? -13.945 33.312 9.672 1 76.5 105 VAL A O 1
ATOM 824 N N . ASP A 1 106 ? -13.219 34.344 7.801 1 71.38 106 ASP A N 1
ATOM 825 C CA . ASP A 1 106 ? -14.492 34.281 7.105 1 71.38 106 ASP A CA 1
ATOM 826 C C . ASP A 1 106 ? -14.977 32.844 6.984 1 71.38 106 ASP A C 1
ATOM 828 O O . ASP A 1 106 ? -14.203 31.953 6.59 1 71.38 106 ASP A O 1
ATOM 832 N N . THR A 1 107 ? -16.078 32.562 7.605 1 62.22 107 THR A N 1
ATOM 833 C CA . THR A 1 107 ? -16.672 31.234 7.59 1 62.22 107 THR A CA 1
ATOM 834 C C . THR A 1 107 ? -17.641 31.078 6.422 1 62.22 107 THR A C 1
ATOM 836 O O . THR A 1 107 ? -18.438 30.125 6.375 1 62.22 107 THR A O 1
ATOM 839 N N . THR A 1 108 ? -17.719 31.969 5.473 1 50.88 108 THR A N 1
ATOM 840 C CA . THR A 1 108 ? -18.734 31.859 4.434 1 50.88 108 THR A CA 1
ATOM 841 C C . THR A 1 108 ? -18.672 30.5 3.738 1 50.88 108 THR A C 1
ATOM 843 O O . THR A 1 108 ? -17.578 30.047 3.371 1 50.88 108 THR A O 1
ATOM 846 N N . GLU A 1 109 ? -19.703 29.719 4.086 1 54.5 109 GLU A N 1
ATOM 847 C CA . GLU A 1 109 ? -19.859 28.469 3.332 1 54.5 109 GLU A CA 1
ATOM 848 C C . GLU A 1 109 ? -19.516 28.688 1.858 1 54.5 109 GLU A C 1
ATOM 850 O O . GLU A 1 109 ? -20.078 29.562 1.204 1 54.5 109 GLU A O 1
ATOM 855 N N . ILE A 1 110 ? -18.391 28.516 1.521 1 53.12 110 ILE A N 1
ATOM 856 C CA . ILE A 1 110 ? -17.891 28.625 0.152 1 53.12 110 ILE A CA 1
ATOM 857 C C . ILE A 1 110 ? -18.938 28.062 -0.816 1 53.12 110 ILE A C 1
ATOM 859 O O . ILE A 1 110 ? -19.203 26.859 -0.823 1 53.12 110 ILE A O 1
ATOM 863 N N . LYS A 1 111 ? -20.016 28.891 -1.063 1 49.25 111 LYS A N 1
ATOM 864 C CA . LYS A 1 111 ? -20.891 28.469 -2.145 1 49.25 111 LYS A CA 1
ATOM 865 C C . LYS A 1 111 ? -20.094 27.969 -3.344 1 49.25 111 LYS A C 1
ATOM 867 O O . LYS A 1 111 ? -19.094 28.578 -3.729 1 49.25 111 LYS A O 1
ATOM 872 N N . GLU A 1 112 ? -20.125 26.812 -3.639 1 60.59 112 GLU A N 1
ATOM 873 C CA . GLU A 1 112 ? -19.5 26.156 -4.777 1 60.59 112 GLU A CA 1
ATOM 874 C C . GLU A 1 112 ? -19.719 26.938 -6.066 1 60.59 112 GLU A C 1
ATOM 876 O O . GLU A 1 112 ? -20.859 27.141 -6.477 1 60.59 112 GLU A O 1
ATOM 881 N N . SER A 1 113 ? -18.906 27.969 -6.316 1 65.31 113 SER A N 1
ATOM 882 C CA . SER A 1 113 ? -18.969 28.594 -7.633 1 65.31 113 SER A CA 1
ATOM 883 C C . SER A 1 113 ? -18.719 27.578 -8.742 1 65.31 113 SER A C 1
ATOM 885 O O . SER A 1 113 ? -17.781 26.766 -8.641 1 65.31 113 SER A O 1
ATOM 887 N N . ASN A 1 114 ? -19.625 27.406 -9.594 1 65.88 114 ASN A N 1
ATOM 888 C CA . ASN A 1 114 ? -19.469 26.516 -10.734 1 65.88 114 ASN A CA 1
ATOM 889 C C . ASN A 1 114 ? -18.875 27.25 -11.938 1 65.88 114 ASN A C 1
ATOM 891 O O . ASN A 1 114 ? -19.188 26.906 -13.086 1 65.88 114 ASN A O 1
ATOM 895 N N . SER A 1 115 ? -18.031 28.344 -11.664 1 74.5 115 SER A N 1
ATOM 896 C CA . SER A 1 115 ? -17.484 29.094 -12.789 1 74.5 115 SER A CA 1
ATOM 897 C C . SER A 1 115 ? -16.406 28.297 -13.508 1 74.5 115 SER A C 1
ATOM 899 O O . SER A 1 115 ? -15.648 27.547 -12.883 1 74.5 115 SER A O 1
ATOM 901 N N . ARG A 1 116 ? -16.469 28.312 -14.875 1 77.38 116 ARG A N 1
ATOM 902 C CA . ARG A 1 116 ? -15.461 27.656 -15.711 1 77.38 116 ARG A CA 1
ATOM 903 C C . ARG A 1 116 ? -14.797 28.656 -16.656 1 77.38 116 ARG A C 1
ATOM 905 O O . ARG A 1 116 ? -15.398 29.672 -17.031 1 77.38 116 ARG A O 1
ATOM 912 N N . LEU A 1 117 ? -13.555 28.672 -16.859 1 71.75 117 LEU A N 1
ATOM 913 C CA . LEU A 1 117 ? -12.82 29.578 -17.719 1 71.75 117 LEU A CA 1
ATOM 914 C C . LEU A 1 117 ? -13.227 29.391 -19.188 1 71.75 117 LEU A C 1
ATOM 916 O O . LEU A 1 117 ? -13.445 30.359 -19.906 1 71.75 117 LEU A O 1
ATOM 920 N N . ASP A 1 118 ? -13.086 28.125 -19.766 1 64.69 118 ASP A N 1
ATOM 921 C CA . ASP A 1 118 ? -13.453 27.891 -21.156 1 64.69 118 ASP A CA 1
ATOM 922 C C . ASP A 1 118 ? -14.836 27.266 -21.25 1 64.69 118 ASP A C 1
ATOM 924 O O . ASP A 1 118 ? -15.094 26.203 -20.672 1 64.69 118 ASP A O 1
ATOM 928 N N . HIS A 1 119 ? -15.898 28.141 -21.359 1 52.62 119 HIS A N 1
ATOM 929 C CA . HIS A 1 119 ? -17.297 27.75 -21.531 1 52.62 119 HIS A CA 1
ATOM 930 C C . HIS A 1 119 ? -17.406 26.469 -22.359 1 52.62 119 HIS A C 1
ATOM 932 O O . HIS A 1 119 ? -18.5 25.891 -22.438 1 52.62 119 HIS A O 1
ATOM 938 N N . LYS A 1 120 ? -16.672 26.312 -23.422 1 44.47 120 LYS A N 1
ATOM 939 C CA . LYS A 1 120 ? -16.922 25.219 -24.359 1 44.47 120 LYS A CA 1
ATOM 940 C C . LYS A 1 120 ? -16.734 23.875 -23.672 1 44.47 120 LYS A C 1
ATOM 942 O O . LYS A 1 120 ? -16.953 22.828 -24.281 1 44.47 120 LYS A O 1
ATOM 947 N N . SER A 1 121 ? -15.891 23.781 -22.781 1 46.59 121 SER A N 1
ATOM 948 C CA . SER A 1 121 ? -15.469 22.453 -22.344 1 46.59 121 SER A CA 1
ATOM 949 C C . SER A 1 121 ? -16.562 21.766 -21.531 1 46.59 121 SER A C 1
ATOM 951 O O . SER A 1 121 ? -17.172 22.375 -20.672 1 46.59 121 SER A O 1
ATOM 953 N N . THR A 1 122 ? -17.156 20.766 -22.062 1 43.75 122 THR A N 1
ATOM 954 C CA . THR A 1 122 ? -18.25 19.859 -21.781 1 43.75 122 THR A CA 1
ATOM 955 C C . THR A 1 122 ? -18.25 19.438 -20.312 1 43.75 122 THR A C 1
ATOM 957 O O . THR A 1 122 ? -17.25 18.891 -19.828 1 43.75 122 THR A O 1
ATOM 960 N N . ALA A 1 123 ? -18.891 20.203 -19.469 1 44.44 123 ALA A N 1
ATOM 961 C CA . ALA A 1 123 ? -19.266 19.719 -18.141 1 44.44 123 ALA A CA 1
ATOM 962 C C . ALA A 1 123 ? -19.469 18.219 -18.141 1 44.44 123 ALA A C 1
ATOM 964 O O . ALA A 1 123 ? -20.016 17.656 -19.094 1 44.44 123 ALA A O 1
ATOM 965 N N . SER A 1 124 ? -18.688 17.516 -17.594 1 44.84 124 SER A N 1
ATOM 966 C CA . SER A 1 124 ? -19.016 16.094 -17.438 1 44.84 124 SER A CA 1
ATOM 967 C C . SER A 1 124 ? -20.516 15.898 -17.234 1 44.84 124 SER A C 1
ATOM 969 O O . SER A 1 124 ? -21.141 16.594 -16.438 1 44.84 124 SER A O 1
ATOM 971 N N . GLU A 1 125 ? -21.328 15.625 -18.25 1 38.75 125 GLU A N 1
ATOM 972 C CA . GLU A 1 125 ? -22.75 15.32 -18.188 1 38.75 125 GLU A CA 1
ATOM 973 C C . GLU A 1 125 ? -23.109 14.625 -16.875 1 38.75 125 GLU A C 1
ATOM 975 O O . GLU A 1 125 ? -22.594 13.531 -16.578 1 38.75 125 GLU A O 1
ATOM 980 N N . LYS A 1 126 ? -23.266 15.414 -15.75 1 39.66 126 LYS A N 1
ATOM 981 C CA . LYS A 1 126 ? -23.938 14.758 -14.633 1 39.66 126 LYS A CA 1
ATOM 982 C C . LYS A 1 126 ? -24.969 13.75 -15.133 1 39.66 126 LYS A C 1
ATOM 984 O O . LYS A 1 126 ? -25.844 14.094 -15.93 1 39.66 126 LYS A O 1
ATOM 989 N N . HIS A 1 127 ? -24.75 12.586 -15.352 1 34.38 127 HIS A N 1
ATOM 990 C CA . HIS A 1 127 ? -25.812 11.641 -15.672 1 34.38 127 HIS A CA 1
ATOM 991 C C . HIS A 1 127 ? -27.078 11.93 -14.875 1 34.38 127 HIS A C 1
ATOM 993 O O . HIS A 1 127 ? -27.047 11.938 -13.641 1 34.38 127 HIS A O 1
ATOM 999 N N . THR A 1 128 ? -27.984 12.883 -15.266 1 31.14 128 THR A N 1
ATOM 1000 C CA . THR A 1 128 ? -29.328 13.18 -14.75 1 31.14 128 THR A CA 1
ATOM 1001 C C . THR A 1 128 ? -30.031 11.898 -14.336 1 31.14 128 THR A C 1
ATOM 1003 O O . THR A 1 128 ? -29.781 10.828 -14.906 1 31.14 128 THR A O 1
ATOM 1006 N N . LEU A 1 129 ? -30.891 12.039 -13.25 1 33.59 129 LEU A N 1
ATOM 1007 C CA . LEU A 1 129 ? -31.875 11.047 -12.836 1 33.59 129 LEU A CA 1
ATOM 1008 C C . LEU A 1 129 ? -32.5 10.359 -14.047 1 33.59 129 LEU A C 1
ATOM 1010 O O . LEU A 1 129 ? -32.938 9.211 -13.953 1 33.59 129 LEU A O 1
ATOM 1014 N N . LYS A 1 130 ? -32.688 11.102 -15.102 1 32.56 130 LYS A N 1
ATOM 1015 C CA . LYS A 1 130 ? -33.406 10.523 -16.219 1 32.56 130 LYS A CA 1
ATOM 1016 C C . LYS A 1 130 ? -32.625 9.367 -16.859 1 32.56 130 LYS A C 1
ATOM 1018 O O . LYS A 1 130 ? -33.219 8.398 -17.328 1 32.56 130 LYS A O 1
ATOM 1023 N N . ASP A 1 131 ? -31.406 9.562 -16.984 1 35.16 131 ASP A N 1
ATOM 1024 C CA . ASP A 1 131 ? -30.703 8.445 -17.609 1 35.16 131 ASP A CA 1
ATOM 1025 C C . ASP A 1 131 ? -30.609 7.262 -16.641 1 35.16 131 ASP A C 1
ATOM 1027 O O . ASP A 1 131 ? -30.297 6.145 -17.062 1 35.16 131 ASP A O 1
ATOM 1031 N N . LEU A 1 132 ? -30.719 7.461 -15.344 1 34.19 132 LEU A N 1
ATOM 1032 C CA . LEU A 1 132 ? -30.938 6.395 -14.367 1 34.19 132 LEU A CA 1
ATOM 1033 C C . LEU A 1 132 ? -32.25 5.66 -14.641 1 34.19 132 LEU A C 1
ATOM 1035 O O . LEU A 1 132 ? -32.375 4.48 -14.305 1 34.19 132 LEU A O 1
ATOM 1039 N N . LEU A 1 133 ? -33.281 6.363 -15.164 1 31.17 133 LEU A N 1
ATOM 1040 C CA . LEU A 1 133 ? -34.531 5.691 -15.43 1 31.17 133 LEU A CA 1
ATOM 1041 C C . LEU A 1 133 ? -34.406 4.703 -16.578 1 31.17 133 LEU A C 1
ATOM 1043 O O . LEU A 1 133 ? -35.25 3.824 -16.75 1 31.17 133 LEU A O 1
ATOM 1047 N N . HIS A 1 134 ? -33.625 4.945 -17.594 1 32.31 134 HIS A N 1
ATOM 1048 C CA . HIS A 1 134 ? -33.75 3.98 -18.688 1 32.31 134 HIS A CA 1
ATOM 1049 C C . HIS A 1 134 ? -33.031 2.674 -18.344 1 32.31 134 HIS A C 1
ATOM 1051 O O . HIS A 1 134 ? -33.312 1.643 -18.969 1 32.31 134 HIS A O 1
ATOM 1057 N N . ASN A 1 135 ? -31.781 2.49 -18.047 1 29.84 135 ASN A N 1
ATOM 1058 C CA . ASN A 1 135 ? -31.312 1.163 -17.656 1 29.84 135 ASN A CA 1
ATOM 1059 C C . ASN A 1 135 ? -31.188 1.024 -16.141 1 29.84 135 ASN A C 1
ATOM 1061 O O . ASN A 1 135 ? -30.156 1.379 -15.57 1 29.84 135 ASN A O 1
ATOM 1065 N N . PRO A 1 136 ? -32.281 0.866 -15.375 1 29.66 136 PRO A N 1
ATOM 1066 C CA . PRO A 1 136 ? -32.438 0.818 -13.922 1 29.66 136 PRO A CA 1
ATOM 1067 C C . PRO A 1 136 ? -31.484 -0.178 -13.266 1 29.66 136 PRO A C 1
ATOM 1069 O O . PRO A 1 136 ? -31.203 -0.08 -12.062 1 29.66 136 PRO A O 1
ATOM 1072 N N . ILE A 1 137 ? -31.312 -1.358 -13.992 1 31.77 137 ILE A N 1
ATOM 1073 C CA . ILE A 1 137 ? -30.75 -2.529 -13.32 1 31.77 137 ILE A CA 1
ATOM 1074 C C . ILE A 1 137 ? -29.328 -2.227 -12.859 1 31.77 137 ILE A C 1
ATOM 1076 O O . ILE A 1 137 ? -28.938 -2.611 -11.758 1 31.77 137 ILE A O 1
ATOM 1080 N N . ASP A 1 138 ? -28.547 -1.737 -13.742 1 34.91 138 ASP A N 1
ATOM 1081 C CA . ASP A 1 138 ? -27.141 -1.559 -13.414 1 34.91 138 ASP A CA 1
ATOM 1082 C C . ASP A 1 138 ? -26.953 -0.475 -12.359 1 34.91 138 ASP A C 1
ATOM 1084 O O . ASP A 1 138 ? -25.906 -0.415 -11.703 1 34.91 138 ASP A O 1
ATOM 1088 N N . THR A 1 139 ? -27.938 0.4 -12.117 1 34.78 139 THR A N 1
ATOM 1089 C CA . THR A 1 139 ? -27.875 1.573 -11.25 1 34.78 139 THR A CA 1
ATOM 1090 C C . THR A 1 139 ? -28.094 1.183 -9.789 1 34.78 139 THR A C 1
ATOM 1092 O O . THR A 1 139 ? -27.484 1.767 -8.891 1 34.78 139 THR A O 1
ATOM 1095 N N . VAL A 1 140 ? -29.031 0.206 -9.523 1 32.81 140 VAL A N 1
ATOM 1096 C CA . VAL A 1 140 ? -29.344 -0.174 -8.148 1 32.81 140 VAL A CA 1
ATOM 1097 C C . VAL A 1 140 ? -28.141 -0.904 -7.539 1 32.81 140 VAL A C 1
ATOM 1099 O O . VAL A 1 140 ? -27.875 -0.775 -6.34 1 32.81 140 VAL A O 1
ATOM 1102 N N . LYS A 1 141 ? -27.656 -1.957 -8.234 1 34.81 141 LYS A N 1
ATOM 1103 C CA . LYS A 1 141 ? -26.531 -2.73 -7.73 1 34.81 141 LYS A CA 1
ATOM 1104 C C . LYS A 1 141 ? -25.391 -1.814 -7.281 1 34.81 141 LYS A C 1
ATOM 1106 O O . LYS A 1 141 ? -24.734 -2.088 -6.277 1 34.81 141 LYS A O 1
ATOM 1111 N N . SER A 1 142 ? -25.141 -0.773 -7.973 1 35.34 142 SER A N 1
ATOM 1112 C CA . SER A 1 142 ? -24.094 0.209 -7.672 1 35.34 142 SER A CA 1
ATOM 1113 C C . SER A 1 142 ? -24.469 1.053 -6.461 1 35.34 142 SER A C 1
ATOM 1115 O O . SER A 1 142 ? -23.609 1.668 -5.832 1 35.34 142 SER A O 1
ATOM 1117 N N . ALA A 1 143 ? -25.688 1.016 -6.07 1 35.44 143 ALA A N 1
ATOM 1118 C CA . ALA A 1 143 ? -26.203 1.948 -5.074 1 35.44 143 ALA A CA 1
ATOM 1119 C C . ALA A 1 143 ? -25.859 1.492 -3.66 1 35.44 143 ALA A C 1
ATOM 1121 O O . ALA A 1 143 ? -25.625 2.318 -2.775 1 35.44 143 ALA A O 1
ATOM 1122 N N . GLY A 1 144 ? -26.078 0.15 -3.322 1 35.38 144 GLY A N 1
ATOM 1123 C CA . GLY A 1 144 ? -25.844 -0.321 -1.965 1 35.38 144 GLY A CA 1
ATOM 1124 C C . GLY A 1 144 ? -24.375 -0.277 -1.558 1 35.38 144 GLY A C 1
ATOM 1125 O O . GLY A 1 144 ? -24.062 -0.014 -0.396 1 35.38 144 GLY A O 1
ATOM 1126 N N . TRP A 1 145 ? -23.531 -1.067 -2.207 1 39.78 145 TRP A N 1
ATOM 1127 C CA . TRP A 1 145 ? -22.109 -0.862 -1.999 1 39.78 145 TRP A CA 1
ATOM 1128 C C . TRP A 1 145 ? -21.797 0.616 -1.796 1 39.78 145 TRP A C 1
ATOM 1130 O O . TRP A 1 145 ? -20.75 0.965 -1.236 1 39.78 145 TRP A O 1
ATOM 1140 N N . CYS A 1 146 ? -22.484 1.567 -2.5 1 43.84 146 CYS A N 1
ATOM 1141 C CA . CYS A 1 146 ? -22.188 2.887 -3.045 1 43.84 146 CYS A CA 1
ATOM 1142 C C . CYS A 1 146 ? -22.359 3.967 -1.983 1 43.84 146 CYS A C 1
ATOM 1144 O O . CYS A 1 146 ? -21.812 5.066 -2.121 1 43.84 146 CYS A O 1
ATOM 1146 N N . GLN A 1 147 ? -23.234 3.428 -1.085 1 46.31 147 GLN A N 1
ATOM 1147 C CA . GLN A 1 147 ? -23.438 4.656 -0.324 1 46.31 147 GLN A CA 1
ATOM 1148 C C . GLN A 1 147 ? -22.203 4.977 0.526 1 46.31 147 GLN A C 1
ATOM 1150 O O . GLN A 1 147 ? -21.766 6.129 0.584 1 46.31 147 GLN A O 1
ATOM 1155 N N . GLY A 1 148 ? -21.797 3.76 1.196 1 51.16 148 GLY A N 1
ATOM 1156 C CA . GLY A 1 148 ? -20.625 4.047 2.006 1 51.16 148 GLY A CA 1
ATOM 1157 C C . GLY A 1 148 ? -19.422 4.461 1.183 1 51.16 148 GLY A C 1
ATOM 1158 O O . GLY A 1 148 ? -18.703 5.383 1.558 1 51.16 148 GLY A O 1
ATOM 1159 N N . ASN A 1 149 ? -19.344 3.752 0.105 1 61.22 149 ASN A N 1
ATOM 1160 C CA . ASN A 1 149 ? -18.234 4.117 -0.768 1 61.22 149 ASN A CA 1
ATOM 1161 C C . ASN A 1 149 ? -18.469 5.477 -1.422 1 61.22 149 ASN A C 1
ATOM 1163 O O . ASN A 1 149 ? -17.5 6.199 -1.709 1 61.22 149 ASN A O 1
ATOM 1167 N N . GLN A 1 150 ? -19.688 5.793 -1.491 1 63.62 150 GLN A N 1
ATOM 1168 C CA . GLN A 1 150 ? -19.969 7.09 -2.094 1 63.62 150 GLN A CA 1
ATOM 1169 C C . GLN A 1 150 ? -19.672 8.227 -1.12 1 63.62 150 GLN A C 1
ATOM 1171 O O . GLN A 1 150 ? -19.203 9.289 -1.527 1 63.62 150 GLN A O 1
ATOM 1176 N N . GLU A 1 151 ? -19.875 7.828 0.142 1 66.75 151 GLU A N 1
ATOM 1177 C CA . GLU A 1 151 ? -19.562 8.859 1.126 1 66.75 151 GLU A CA 1
ATOM 1178 C C . GLU A 1 151 ? -18.047 9.094 1.209 1 66.75 151 GLU A C 1
ATOM 1180 O O . GLU A 1 151 ? -17.594 10.242 1.303 1 66.75 151 GLU A O 1
ATOM 1185 N N . VAL A 1 152 ? -17.453 7.973 1.122 1 69.62 152 VAL A N 1
ATOM 1186 C CA . VAL A 1 152 ? -15.992 8.086 1.164 1 69.62 152 VAL A CA 1
ATOM 1187 C C . VAL A 1 152 ? -15.5 8.82 -0.081 1 69.62 152 VAL A C 1
ATOM 1189 O O . VAL A 1 152 ? -14.633 9.688 0.009 1 69.62 152 VAL A O 1
ATOM 1192 N N . ALA A 1 153 ? -16.094 8.508 -1.134 1 73.75 153 ALA A N 1
ATOM 1193 C CA . ALA A 1 153 ? -15.711 9.148 -2.385 1 73.75 153 ALA A CA 1
ATOM 1194 C C . ALA A 1 153 ? -16.016 10.641 -2.357 1 73.75 153 ALA A C 1
ATOM 1196 O O . ALA A 1 153 ? -15.25 11.453 -2.869 1 73.75 153 ALA A O 1
ATOM 1197 N N . ALA A 1 154 ? -17.016 10.953 -1.747 1 71.69 154 ALA A N 1
ATOM 1198 C CA . ALA A 1 154 ? -17.406 12.359 -1.676 1 71.69 154 ALA A CA 1
ATOM 1199 C C . ALA A 1 154 ? -16.469 13.148 -0.77 1 71.69 154 ALA A C 1
ATOM 1201 O O . ALA A 1 154 ? -16.156 14.305 -1.047 1 71.69 154 ALA A O 1
ATOM 1202 N N . ASN A 1 155 ? -16.031 12.469 0.205 1 70.94 155 ASN A N 1
ATOM 1203 C CA . ASN A 1 155 ? -15.109 13.133 1.127 1 70.94 155 ASN A CA 1
ATOM 1204 C C . ASN A 1 155 ? -13.742 13.359 0.491 1 70.94 155 ASN A C 1
ATOM 1206 O O . ASN A 1 155 ? -13.102 14.383 0.75 1 70.94 155 ASN A O 1
ATOM 1210 N N . ILE A 1 156 ? -13.43 12.438 -0.326 1 72.88 156 ILE A N 1
ATOM 1211 C CA . ILE A 1 156 ? -12.125 12.531 -0.97 1 72.88 156 ILE A CA 1
ATOM 1212 C C . ILE A 1 156 ? -12.172 13.586 -2.072 1 72.88 156 ILE A C 1
ATOM 1214 O O . ILE A 1 156 ? -11.156 14.234 -2.363 1 72.88 156 ILE A O 1
ATOM 1218 N N . ALA A 1 157 ? -13.328 13.828 -2.578 1 71.06 157 ALA A N 1
ATOM 1219 C CA . ALA A 1 157 ? -13.477 14.75 -3.705 1 71.06 157 ALA A CA 1
ATOM 1220 C C . ALA A 1 157 ? -13.391 16.203 -3.242 1 71.06 157 ALA A C 1
ATOM 1222 O O . ALA A 1 157 ? -13.18 17.109 -4.055 1 71.06 157 ALA A O 1
ATOM 1223 N N . VAL A 1 158 ? -13.359 16.391 -1.94 1 68.19 158 VAL A N 1
ATOM 1224 C CA . VAL A 1 158 ? -13.312 17.75 -1.446 1 68.19 158 VAL A CA 1
ATOM 1225 C C . VAL A 1 158 ? -11.891 18.297 -1.586 1 68.19 158 VAL A C 1
ATOM 1227 O O . VAL A 1 158 ? -10.93 17.656 -1.162 1 68.19 158 VAL A O 1
ATOM 1230 N N . SER A 1 159 ? -11.734 19.328 -2.393 1 76.44 159 SER A N 1
ATOM 1231 C CA . SER A 1 159 ? -10.445 20 -2.582 1 76.44 159 SER A CA 1
ATOM 1232 C C . SER A 1 159 ? -10.242 21.109 -1.554 1 76.44 159 SER A C 1
ATOM 1234 O O . SER A 1 159 ? -11.195 21.531 -0.899 1 76.44 159 SER A O 1
ATOM 1236 N N . GLU A 1 160 ? -9.07 21.469 -1.348 1 80.06 160 GLU A N 1
ATOM 1237 C CA . GLU A 1 160 ? -8.758 22.547 -0.418 1 80.06 160 GLU A CA 1
ATOM 1238 C C . GLU A 1 160 ? -9.398 23.859 -0.856 1 80.06 160 GLU A C 1
ATOM 1240 O O . GLU A 1 160 ? -9.984 24.562 -0.038 1 80.06 160 GLU A O 1
ATOM 1245 N N . ILE A 1 161 ? -9.227 24.109 -2.158 1 82.69 161 ILE A N 1
ATOM 1246 C CA . ILE A 1 161 ? -9.883 25.266 -2.771 1 82.69 161 ILE A CA 1
ATOM 1247 C C . ILE A 1 161 ? -10.781 24.797 -3.912 1 82.69 161 ILE A C 1
ATOM 1249 O O . ILE A 1 161 ? -10.328 24.109 -4.832 1 82.69 161 ILE A O 1
ATOM 1253 N N . PRO A 1 162 ? -12 25.125 -3.727 1 80.62 162 PRO A N 1
ATOM 1254 C CA . PRO A 1 162 ? -12.906 24.703 -4.801 1 80.62 162 PRO A CA 1
ATOM 1255 C C . PRO A 1 162 ? -12.508 25.281 -6.16 1 80.62 162 PRO A C 1
ATOM 1257 O O . PRO A 1 162 ? -12 26.391 -6.238 1 80.62 162 PRO A O 1
ATOM 1260 N N . HIS A 1 163 ? -12.711 24.609 -7.176 1 82.62 163 HIS A N 1
ATOM 1261 C CA . HIS A 1 163 ? -12.312 24.969 -8.539 1 82.62 163 HIS A CA 1
ATOM 1262 C C . HIS A 1 163 ? -12.961 26.266 -8.977 1 82.62 163 HIS A C 1
ATOM 1264 O O . HIS A 1 163 ? -12.305 27.125 -9.578 1 82.62 163 HIS A O 1
ATOM 1270 N N . GLY A 1 164 ? -14.188 26.453 -8.633 1 80.19 164 GLY A N 1
ATOM 1271 C CA . GLY A 1 164 ? -14.898 27.656 -9.031 1 80.19 164 GLY A CA 1
ATOM 1272 C C . GLY A 1 164 ? -14.273 28.922 -8.477 1 80.19 164 GLY A C 1
ATOM 1273 O O . GLY A 1 164 ? -14.25 29.953 -9.148 1 80.19 164 GLY A O 1
ATOM 1274 N N . ARG A 1 165 ? -13.719 28.812 -7.355 1 83.75 165 ARG A N 1
ATOM 1275 C CA . ARG A 1 165 ? -13.109 29.984 -6.73 1 83.75 165 ARG A CA 1
ATOM 1276 C C . ARG A 1 165 ? -11.773 30.328 -7.387 1 83.75 165 ARG A C 1
ATOM 1278 O O . ARG A 1 165 ? -11.391 31.5 -7.457 1 83.75 165 ARG A O 1
ATOM 1285 N N . GLU A 1 166 ? -11.141 29.391 -7.836 1 86.88 166 GLU A N 1
ATOM 1286 C CA . GLU A 1 166 ? -9.883 29.625 -8.539 1 86.88 166 GLU A CA 1
ATOM 1287 C C . GLU A 1 166 ? -10.117 30.312 -9.883 1 86.88 166 GLU A C 1
ATOM 1289 O O . GLU A 1 166 ? -9.344 31.172 -10.297 1 86.88 166 GLU A O 1
ATOM 1294 N N . VAL A 1 167 ? -11.156 29.906 -10.492 1 87.31 167 VAL A N 1
ATOM 1295 C CA . VAL A 1 167 ? -11.5 30.516 -11.766 1 87.31 167 VAL A CA 1
ATOM 1296 C C . VAL A 1 167 ? -11.883 31.984 -11.547 1 87.31 167 VAL A C 1
ATOM 1298 O O . VAL A 1 167 ? -11.477 32.875 -12.312 1 87.31 167 VAL A O 1
ATOM 1301 N N . ASP A 1 168 ? -12.648 32.219 -10.508 1 86.5 168 ASP A N 1
ATOM 1302 C CA . ASP A 1 168 ? -13.047 33.594 -10.188 1 86.5 168 ASP A CA 1
ATOM 1303 C C . ASP A 1 168 ? -11.828 34.469 -9.883 1 86.5 168 ASP A C 1
ATOM 1305 O O . ASP A 1 168 ? -11.797 35.625 -10.25 1 86.5 168 ASP A O 1
ATOM 1309 N N . LEU A 1 169 ? -10.93 33.875 -9.25 1 88.5 169 LEU A N 1
ATOM 1310 C CA . LEU A 1 169 ? -9.719 34.625 -8.922 1 88.5 169 LEU A CA 1
ATOM 1311 C C . LEU A 1 169 ? -8.953 35 -10.18 1 88.5 169 LEU A C 1
ATOM 1313 O O . LEU A 1 169 ? -8.477 36.125 -10.297 1 88.5 169 LEU A O 1
ATOM 1317 N N . VAL A 1 170 ? -8.805 34.125 -11.133 1 89.19 170 VAL A N 1
ATOM 1318 C CA . VAL A 1 170 ? -8.086 34.406 -12.375 1 89.19 170 VAL A CA 1
ATOM 1319 C C . VAL A 1 170 ? -8.852 35.438 -13.211 1 89.19 170 VAL A C 1
ATOM 1321 O O . VAL A 1 170 ? -8.25 36.281 -13.852 1 89.19 170 VAL A O 1
ATOM 1324 N N . ASN A 1 171 ? -10.156 35.375 -13.172 1 86.62 171 ASN A N 1
ATOM 1325 C CA . ASN A 1 171 ? -10.977 36.312 -13.922 1 86.62 171 ASN A CA 1
ATOM 1326 C C . ASN A 1 171 ? -10.859 37.719 -13.352 1 86.62 171 ASN A C 1
ATOM 1328 O O . ASN A 1 171 ? -10.789 38.719 -14.102 1 86.62 171 ASN A O 1
ATOM 1332 N N . VAL A 1 172 ? -10.859 37.812 -12.07 1 87.94 172 VAL A N 1
ATOM 1333 C CA . VAL A 1 172 ? -10.727 39.125 -11.438 1 87.94 172 VAL A CA 1
ATOM 1334 C C . VAL A 1 172 ? -9.336 39.688 -11.719 1 87.94 172 VAL A C 1
ATOM 1336 O O . VAL A 1 172 ? -9.18 40.875 -11.914 1 87.94 172 VAL A O 1
ATOM 1339 N N . ALA A 1 173 ? -8.375 38.875 -11.773 1 89.06 173 ALA A N 1
ATOM 1340 C CA . ALA A 1 173 ? -7.016 39.312 -12.07 1 89.06 173 ALA A CA 1
ATOM 1341 C C . ALA A 1 173 ? -6.902 39.812 -13.516 1 89.06 173 ALA A C 1
ATOM 1343 O O . ALA A 1 173 ? -6.176 40.75 -13.805 1 89.06 173 ALA A O 1
ATOM 1344 N N . THR A 1 174 ? -7.566 39.125 -14.383 1 87.31 174 THR A N 1
ATOM 1345 C CA . THR A 1 174 ? -7.578 39.531 -15.773 1 87.31 174 THR A CA 1
ATOM 1346 C C . THR A 1 174 ? -8.328 40.875 -15.922 1 87.31 174 THR A C 1
ATOM 1348 O O . THR A 1 174 ? -7.969 41.688 -16.766 1 87.31 174 THR A O 1
ATOM 1351 N N . ALA A 1 175 ? -9.352 41.062 -15.117 1 86.38 175 ALA A N 1
ATOM 1352 C CA . ALA A 1 175 ? -10.117 42.312 -15.148 1 86.38 175 ALA A CA 1
ATOM 1353 C C . ALA A 1 175 ? -9.258 43.5 -14.711 1 86.38 175 ALA A C 1
ATOM 1355 O O . ALA A 1 175 ? -9.445 44.625 -15.18 1 86.38 175 ALA A O 1
ATOM 1356 N N . VAL A 1 176 ? -8.352 43.25 -13.867 1 87.88 176 VAL A N 1
ATOM 1357 C CA . VAL A 1 176 ? -7.441 44.312 -13.422 1 87.88 176 VAL A CA 1
ATOM 1358 C C . VAL A 1 176 ? -6.523 44.719 -14.578 1 87.88 176 VAL A C 1
ATOM 1360 O O . VAL A 1 176 ? -6.27 45.906 -14.773 1 87.88 176 VAL A O 1
ATOM 1363 N N . ASN A 1 177 ? -6.074 43.719 -15.352 1 83.94 177 ASN A N 1
ATOM 1364 C CA . ASN A 1 177 ? -5.148 44 -16.453 1 83.94 177 ASN A CA 1
ATOM 1365 C C . ASN A 1 177 ? -5.859 44.625 -17.641 1 83.94 177 ASN A C 1
ATOM 1367 O O . ASN A 1 177 ? -5.254 45.406 -18.391 1 83.94 177 ASN A O 1
ATOM 1371 N N . GLN A 1 178 ? -7.156 44.375 -17.688 1 84.94 178 GLN A N 1
ATOM 1372 C CA . GLN A 1 178 ? -7.895 44.906 -18.844 1 84.94 178 GLN A CA 1
ATOM 1373 C C . GLN A 1 178 ? -8.578 46.219 -18.516 1 84.94 178 GLN A C 1
ATOM 1375 O O . GLN A 1 178 ? -9.125 46.875 -19.406 1 84.94 178 GLN A O 1
ATOM 1380 N N . ALA A 1 179 ? -8.57 46.594 -17.25 1 83.25 179 ALA A N 1
ATOM 1381 C CA . ALA A 1 179 ? -9.266 47.812 -16.875 1 83.25 179 ALA A CA 1
ATOM 1382 C C . ALA A 1 179 ? -8.633 49.031 -17.531 1 83.25 179 ALA A C 1
ATOM 1384 O O . ALA A 1 179 ? -7.422 49.219 -17.438 1 83.25 179 ALA A O 1
ATOM 1385 N N . LYS A 1 180 ? -9.406 49.781 -18.344 1 80.81 180 LYS A N 1
ATOM 1386 C CA . LYS A 1 180 ? -8.945 50.906 -19.125 1 80.81 180 LYS A CA 1
ATOM 1387 C C . LYS A 1 180 ? -9.07 52.219 -18.312 1 80.81 180 LYS A C 1
ATOM 1389 O O . LYS A 1 180 ? -8.328 53.156 -18.562 1 80.81 180 LYS A O 1
ATOM 1394 N N . THR A 1 181 ? -10.047 52.188 -17.375 1 84.69 181 THR A N 1
ATOM 1395 C CA . THR A 1 181 ? -10.227 53.438 -16.609 1 84.69 181 THR A CA 1
ATOM 1396 C C . THR A 1 181 ? -9.648 53.281 -15.203 1 84.69 181 THR A C 1
ATOM 1398 O O . THR A 1 181 ? -9.508 52.156 -14.695 1 84.69 181 THR A O 1
ATOM 1401 N N . GLY A 1 182 ? -9.141 54.25 -14.609 1 82.56 182 GLY A N 1
ATOM 1402 C CA . GLY A 1 182 ? -8.531 54.25 -13.289 1 82.56 182 GLY A CA 1
ATOM 1403 C C . GLY A 1 182 ? -9.477 53.812 -12.195 1 82.56 182 GLY A C 1
ATOM 1404 O O . GLY A 1 182 ? -9.078 53.062 -11.289 1 82.56 182 GLY A O 1
ATOM 1405 N N . ALA A 1 183 ? -10.688 54.219 -12.281 1 83.25 183 ALA A N 1
ATOM 1406 C CA . ALA A 1 183 ? -11.664 53.844 -11.258 1 83.25 183 ALA A CA 1
ATOM 1407 C C . ALA A 1 183 ? -11.992 52.344 -11.312 1 83.25 183 ALA A C 1
ATOM 1409 O O . ALA A 1 183 ? -12.109 51.719 -10.273 1 83.25 183 ALA A O 1
ATOM 1410 N N . LYS A 1 184 ? -12.094 51.844 -12.477 1 83.44 184 LYS A N 1
ATOM 1411 C CA . LYS A 1 184 ? -12.383 50.406 -12.641 1 83.44 184 LYS A CA 1
ATOM 1412 C C . LYS A 1 184 ? -11.195 49.562 -12.211 1 83.44 184 LYS A C 1
ATOM 1414 O O . LYS A 1 184 ? -11.367 48.469 -11.656 1 83.44 184 LYS A O 1
ATOM 1419 N N . LYS A 1 185 ? -10.062 50.094 -12.453 1 86.19 185 LYS A N 1
ATOM 1420 C CA . LYS A 1 185 ? -8.859 49.375 -12.031 1 86.19 185 LYS A CA 1
ATOM 1421 C C . LYS A 1 185 ? -8.758 49.312 -10.508 1 86.19 185 LYS A C 1
ATOM 1423 O O . LYS A 1 185 ? -8.398 48.281 -9.945 1 86.19 185 LYS A O 1
ATOM 1428 N N . ALA A 1 186 ? -9.133 50.375 -9.922 1 86.38 186 ALA A N 1
ATOM 1429 C CA . ALA A 1 186 ? -9.086 50.406 -8.461 1 86.38 186 ALA A CA 1
ATOM 1430 C C . ALA A 1 186 ? -10.117 49.469 -7.867 1 86.38 186 ALA A C 1
ATOM 1432 O O . ALA A 1 186 ? -9.844 48.781 -6.875 1 86.38 186 ALA A O 1
ATOM 1433 N N . GLN A 1 187 ? -11.195 49.438 -8.516 1 85.44 187 GLN A N 1
ATOM 1434 C CA . GLN A 1 187 ? -12.227 48.531 -8.039 1 85.44 187 GLN A CA 1
ATOM 1435 C C . GLN A 1 187 ? -11.828 47.094 -8.25 1 85.44 187 GLN A C 1
ATOM 1437 O O . GLN A 1 187 ? -12.078 46.219 -7.395 1 85.44 187 GLN A O 1
ATOM 1442 N N . ALA A 1 188 ? -11.242 46.812 -9.32 1 86.69 188 ALA A N 1
ATOM 1443 C CA . ALA A 1 188 ? -10.797 45.438 -9.625 1 86.69 188 ALA A CA 1
ATOM 1444 C C . ALA A 1 188 ? -9.664 45.031 -8.703 1 86.69 188 ALA A C 1
ATOM 1446 O O . ALA A 1 188 ? -9.586 43.844 -8.297 1 86.69 188 ALA A O 1
ATOM 1447 N N . GLN A 1 189 ? -8.891 45.969 -8.445 1 86.81 189 GLN A N 1
ATOM 1448 C CA . GLN A 1 189 ? -7.797 45.656 -7.531 1 86.81 189 GLN A CA 1
ATOM 1449 C C . GLN A 1 189 ? -8.32 45.406 -6.125 1 86.81 189 GLN A C 1
ATOM 1451 O O . GLN A 1 189 ? -7.781 44.562 -5.41 1 86.81 189 GLN A O 1
ATOM 1456 N N . GLU A 1 190 ? -9.305 46.062 -5.797 1 85.31 190 GLU A N 1
ATOM 1457 C CA . GLU A 1 190 ? -9.906 45.812 -4.492 1 85.31 190 GLU A CA 1
ATOM 1458 C C . GLU A 1 190 ? -10.578 44.438 -4.438 1 85.31 190 GLU A C 1
ATOM 1460 O O . GLU A 1 190 ? -10.492 43.75 -3.424 1 85.31 190 GLU A O 1
ATOM 1465 N N . ASN A 1 191 ? -11.172 44.125 -5.473 1 86.19 191 ASN A N 1
ATOM 1466 C CA . ASN A 1 191 ? -11.789 42.812 -5.535 1 86.19 191 ASN A CA 1
ATOM 1467 C C . ASN A 1 191 ? -10.75 41.688 -5.496 1 86.19 191 ASN A C 1
ATOM 1469 O O . ASN A 1 191 ? -10.977 40.656 -4.887 1 86.19 191 ASN A O 1
ATOM 1473 N N . LEU A 1 192 ? -9.719 41.938 -6.199 1 87.81 192 LEU A N 1
ATOM 1474 C CA . LEU A 1 192 ? -8.641 40.969 -6.191 1 87.81 192 LEU A CA 1
ATOM 1475 C C . LEU A 1 192 ? -8.062 40.812 -4.789 1 87.81 192 LEU A C 1
ATOM 1477 O O . LEU A 1 192 ? -7.801 39.688 -4.348 1 87.81 192 LEU A O 1
ATOM 1481 N N . ALA A 1 193 ? -7.895 41.844 -4.148 1 86.62 193 ALA A N 1
ATOM 1482 C CA . ALA A 1 193 ? -7.363 41.812 -2.789 1 86.62 193 ALA A CA 1
ATOM 1483 C C . ALA A 1 193 ? -8.312 41.062 -1.854 1 86.62 193 ALA A C 1
ATOM 1485 O O . ALA A 1 193 ? -7.867 40.281 -1.002 1 86.62 193 ALA A O 1
ATOM 1486 N N . GLU A 1 194 ? -9.539 41.25 -2.066 1 84.62 194 GLU A N 1
ATOM 1487 C CA . GLU A 1 194 ? -10.531 40.562 -1.24 1 84.62 194 GLU A CA 1
ATOM 1488 C C . GLU A 1 194 ? -10.531 39.062 -1.508 1 84.62 194 GLU A C 1
ATOM 1490 O O . GLU A 1 194 ? -10.672 38.25 -0.581 1 84.62 194 GLU A O 1
ATOM 1495 N N . MET A 1 195 ? -10.344 38.75 -2.648 1 87.38 195 MET A N 1
ATOM 1496 C CA . MET A 1 195 ? -10.367 37.312 -3 1 87.38 195 MET A CA 1
ATOM 1497 C C . MET A 1 195 ? -9.109 36.625 -2.498 1 87.38 195 MET A C 1
ATOM 1499 O O . MET A 1 195 ? -9.156 35.469 -2.115 1 87.38 195 MET A O 1
ATOM 1503 N N . LEU A 1 196 ? -8.07 37.344 -2.559 1 87.31 196 LEU A N 1
ATOM 1504 C CA . LEU A 1 196 ? -6.836 36.781 -2.033 1 87.31 196 LEU A CA 1
ATOM 1505 C C . LEU A 1 196 ? -6.926 36.562 -0.523 1 87.31 196 LEU A C 1
ATOM 1507 O O . LEU A 1 196 ? -6.418 35.594 0.012 1 87.31 196 LEU A O 1
ATOM 1511 N N . ASN A 1 197 ? -7.562 37.438 0.108 1 86 197 ASN A N 1
ATOM 1512 C CA . ASN A 1 197 ? -7.777 37.312 1.544 1 86 197 ASN A CA 1
ATOM 1513 C C . ASN A 1 197 ? -8.711 36.156 1.861 1 86 197 ASN A C 1
ATOM 1515 O O . ASN A 1 197 ? -8.5 35.438 2.84 1 86 197 ASN A O 1
ATOM 1519 N N . GLN A 1 198 ? -9.664 36.031 1.043 1 85.75 198 GLN A N 1
ATOM 1520 C CA . GLN A 1 198 ? -10.586 34.906 1.229 1 85.75 198 GLN A CA 1
ATOM 1521 C C . GLN A 1 198 ? -9.898 33.594 0.989 1 85.75 198 GLN A C 1
ATOM 1523 O O . GLN A 1 198 ? -10.25 32.562 1.609 1 85.75 198 GLN A O 1
ATOM 1528 N N . ARG A 1 199 ? -8.969 33.594 0.122 1 88.12 199 ARG A N 1
ATOM 1529 C CA . ARG A 1 199 ? -8.203 32.406 -0.155 1 88.12 199 ARG A CA 1
ATOM 1530 C C . ARG A 1 199 ? -7.406 31.953 1.069 1 88.12 199 ARG A C 1
ATOM 1532 O O . ARG A 1 199 ? -7.359 30.766 1.396 1 88.12 199 ARG A O 1
ATOM 1539 N N . GLN A 1 200 ? -6.84 32.875 1.707 1 88 200 GLN A N 1
ATOM 1540 C CA . GLN A 1 200 ? -6.09 32.562 2.918 1 88 200 GLN A CA 1
ATOM 1541 C C . GLN A 1 200 ? -7.012 32.031 4.012 1 88 200 GLN A C 1
ATOM 1543 O O . GLN A 1 200 ? -6.656 31.109 4.73 1 88 200 GLN A O 1
ATOM 1548 N N . SER A 1 201 ? -8.195 32.656 4.109 1 87.31 201 SER A N 1
ATOM 1549 C CA . SER A 1 201 ? -9.156 32.188 5.109 1 87.31 201 SER A CA 1
ATOM 1550 C C . SER A 1 201 ? -9.625 30.766 4.824 1 87.31 201 SER A C 1
ATOM 1552 O O . SER A 1 201 ? -9.891 30 5.75 1 87.31 201 SER A O 1
ATOM 1554 N N . THR A 1 202 ? -9.672 30.5 3.574 1 87.94 202 THR A N 1
ATOM 1555 C CA . THR A 1 202 ? -10.109 29.156 3.203 1 87.94 202 THR A CA 1
ATOM 1556 C C . THR A 1 202 ? -9.055 28.125 3.59 1 87.94 202 THR A C 1
ATOM 1558 O O . THR A 1 202 ? -9.398 27 3.99 1 87.94 202 THR A O 1
ATOM 1561 N N . TYR A 1 203 ? -7.773 28.484 3.424 1 89.62 203 TYR A N 1
ATOM 1562 C CA . TYR A 1 203 ? -6.707 27.578 3.846 1 89.62 203 TYR A CA 1
ATOM 1563 C C . TYR A 1 203 ? -6.793 27.297 5.34 1 89.62 203 TYR A C 1
ATOM 1565 O O . TYR A 1 203 ? -6.641 26.156 5.77 1 89.62 203 TYR A O 1
ATOM 1573 N N . VAL A 1 204 ? -7.094 28.281 6.098 1 91 204 VAL A N 1
ATOM 1574 C CA . VAL A 1 204 ? -7.141 28.156 7.551 1 91 204 VAL A CA 1
ATOM 1575 C C . VAL A 1 204 ? -8.336 27.297 7.957 1 91 204 VAL A C 1
ATOM 1577 O O . VAL A 1 204 ? -8.203 26.391 8.797 1 91 204 VAL A O 1
ATOM 1580 N N . ARG A 1 205 ? -9.461 27.531 7.352 1 89.38 205 ARG A N 1
ATOM 1581 C CA . ARG A 1 205 ? -10.672 26.812 7.711 1 89.38 205 ARG A CA 1
ATOM 1582 C C . ARG A 1 205 ? -10.562 25.328 7.32 1 89.38 205 ARG A C 1
ATOM 1584 O O . ARG A 1 205 ? -11.047 24.453 8.039 1 89.38 205 ARG A O 1
ATOM 1591 N N . TRP A 1 206 ? -9.945 25.141 6.246 1 88.31 206 TRP A N 1
ATOM 1592 C CA . TRP A 1 206 ? -9.75 23.766 5.809 1 88.31 206 TRP A CA 1
ATOM 1593 C C . TRP A 1 206 ? -8.891 22.984 6.805 1 88.31 206 TRP A C 1
ATOM 1595 O O . TRP A 1 206 ? -9.172 21.828 7.102 1 88.31 206 TRP A O 1
ATOM 1605 N N . SER A 1 207 ? -7.871 23.547 7.324 1 90.25 207 SER A N 1
ATOM 1606 C CA . SER A 1 207 ? -6.934 22.859 8.211 1 90.25 207 SER A CA 1
ATOM 1607 C C . SER A 1 207 ? -7.484 22.766 9.633 1 90.25 207 SER A C 1
ATOM 1609 O O . SER A 1 207 ? -7.445 21.703 10.25 1 90.25 207 SER A O 1
ATOM 1611 N N . LEU A 1 208 ? -8.109 23.812 10.133 1 91 208 LEU A N 1
ATOM 1612 C CA . LEU A 1 208 ? -8.508 23.859 11.531 1 91 208 LEU A CA 1
ATOM 1613 C C . LEU A 1 208 ? -9.867 23.203 11.727 1 91 208 LEU A C 1
ATOM 1615 O O . LEU A 1 208 ? -10.102 22.531 12.742 1 91 208 LEU A O 1
ATOM 1619 N N . ASP A 1 209 ? -10.727 23.375 10.805 1 85.88 209 ASP A N 1
ATOM 1620 C CA . ASP A 1 209 ? -12.086 22.891 11 1 85.88 209 ASP A CA 1
ATOM 1621 C C . ASP A 1 209 ? -12.164 21.375 10.797 1 85.88 209 ASP A C 1
ATOM 1623 O O . ASP A 1 209 ? -12.742 20.656 11.617 1 85.88 209 ASP A O 1
ATOM 1627 N N . ARG A 1 210 ? -11.453 20.938 9.828 1 81.12 210 ARG A N 1
ATOM 1628 C CA . ARG A 1 210 ? -11.656 19.531 9.453 1 81.12 210 ARG A CA 1
ATOM 1629 C C . ARG A 1 210 ? -10.562 18.656 10.039 1 81.12 210 ARG A C 1
ATOM 1631 O O . ARG A 1 210 ? -10.789 17.469 10.32 1 81.12 210 ARG A O 1
ATOM 1638 N N . HIS A 1 211 ? -9.406 19.188 10.344 1 87.06 211 HIS A N 1
ATOM 1639 C CA . HIS A 1 211 ? -8.297 18.266 10.539 1 87.06 211 HIS A CA 1
ATOM 1640 C C . HIS A 1 211 ? -7.668 18.453 11.914 1 87.06 211 HIS A C 1
ATOM 1642 O O . HIS A 1 211 ? -6.812 17.656 12.32 1 87.06 211 HIS A O 1
ATOM 1648 N N . VAL A 1 212 ? -8.031 19.453 12.617 1 90.88 212 VAL A N 1
ATOM 1649 C CA . VAL A 1 212 ? -7.531 19.625 13.977 1 90.88 212 VAL A CA 1
ATOM 1650 C C . VAL A 1 212 ? -8.648 19.359 14.984 1 90.88 212 VAL A C 1
ATOM 1652 O O . VAL A 1 212 ? -9.703 20 14.93 1 90.88 212 VAL A O 1
ATOM 1655 N N . THR A 1 213 ? -8.398 18.375 15.867 1 91 213 THR A N 1
ATOM 1656 C CA . THR A 1 213 ? -9.453 18.031 16.812 1 91 213 THR A CA 1
ATOM 1657 C C . THR A 1 213 ? -8.984 18.281 18.25 1 91 213 THR A C 1
ATOM 1659 O O . THR A 1 213 ? -9.789 18.609 19.125 1 91 213 THR A O 1
ATOM 1662 N N . LYS A 1 214 ? -7.754 18.109 18.531 1 92.94 214 LYS A N 1
ATOM 1663 C CA . LYS A 1 214 ? -7.227 18.25 19.875 1 92.94 214 LYS A CA 1
ATOM 1664 C C . LYS A 1 214 ? -5.977 19.125 19.891 1 92.94 214 LYS A C 1
ATOM 1666 O O . LYS A 1 214 ? -5.074 18.938 19.078 1 92.94 214 LYS A O 1
ATOM 1671 N N . ILE A 1 215 ? -5.941 20.094 20.781 1 93.19 215 ILE A N 1
ATOM 1672 C CA . ILE A 1 215 ? -4.762 20.938 20.953 1 93.19 215 ILE A CA 1
ATOM 1673 C C . ILE A 1 215 ? -4.465 21.125 22.438 1 93.19 215 ILE A C 1
ATOM 1675 O O . ILE A 1 215 ? -5.375 21.078 23.266 1 93.19 215 ILE A O 1
ATOM 1679 N N . ARG A 1 216 ? -3.242 21.234 22.781 1 92.06 216 ARG A N 1
ATOM 1680 C CA . ARG A 1 216 ? -2.814 21.453 24.156 1 92.06 216 ARG A CA 1
ATOM 1681 C C . ARG A 1 216 ? -1.719 22.516 24.234 1 92.06 216 ARG A C 1
ATOM 1683 O O . ARG A 1 216 ? -1.116 22.859 23.219 1 92.06 216 ARG A O 1
ATOM 1690 N N . ILE A 1 217 ? -1.604 23.047 25.375 1 90 217 ILE A N 1
ATOM 1691 C CA . ILE A 1 217 ? -0.546 24.031 25.562 1 90 217 ILE A CA 1
ATOM 1692 C C . ILE A 1 217 ? 0.816 23.344 25.5 1 90 217 ILE A C 1
ATOM 1694 O O . ILE A 1 217 ? 0.967 22.203 25.969 1 90 217 ILE A O 1
ATOM 1698 N N . LEU A 1 218 ? 1.787 23.938 24.859 1 86 218 LEU A N 1
ATOM 1699 C CA . LEU A 1 218 ? 3.139 23.391 24.75 1 86 218 LEU A CA 1
ATOM 1700 C C . LEU A 1 218 ? 3.791 23.266 26.109 1 86 218 LEU A C 1
ATOM 1702 O O . LEU A 1 218 ? 3.844 24.25 26.875 1 86 218 LEU A O 1
ATOM 1706 N N . PRO A 1 219 ? 4.148 22.062 26.469 1 76.62 219 PRO A N 1
ATOM 1707 C CA . PRO A 1 219 ? 4.688 21.844 27.812 1 76.62 219 PRO A CA 1
ATOM 1708 C C . PRO A 1 219 ? 6.113 22.375 27.969 1 76.62 219 PRO A C 1
ATOM 1710 O O . PRO A 1 219 ? 6.797 22.031 28.938 1 76.62 219 PRO A O 1
ATOM 1713 N N . ARG A 1 220 ? 6.75 23.141 27.219 1 68.19 220 ARG A N 1
ATOM 1714 C CA . ARG A 1 220 ? 8.148 23.547 27.297 1 68.19 220 ARG A CA 1
ATOM 1715 C C . ARG A 1 220 ? 8.492 24.094 28.672 1 68.19 220 ARG A C 1
ATOM 1717 O O . ARG A 1 220 ? 9.539 23.766 29.234 1 68.19 220 ARG A O 1
ATOM 1724 N N . ASP A 1 221 ? 7.629 24.828 29.25 1 62.84 221 ASP A N 1
ATOM 1725 C CA . ASP A 1 221 ? 8.047 25.562 30.438 1 62.84 221 ASP A CA 1
ATOM 1726 C C . ASP A 1 221 ? 7.641 24.812 31.703 1 62.84 221 ASP A C 1
ATOM 1728 O O . ASP A 1 221 ? 7.984 25.234 32.812 1 62.84 221 ASP A O 1
ATOM 1732 N N . THR A 1 222 ? 7.012 23.625 31.359 1 68.44 222 THR A N 1
ATOM 1733 C CA . THR A 1 222 ? 6.512 23.016 32.594 1 68.44 222 THR A CA 1
ATOM 1734 C C . THR A 1 222 ? 7.516 22.016 33.125 1 68.44 222 THR A C 1
ATOM 1736 O O . THR A 1 222 ? 7.414 21.609 34.281 1 68.44 222 THR A O 1
ATOM 1739 N N . VAL A 1 223 ? 8.547 21.734 32.344 1 76.56 223 VAL A N 1
ATOM 1740 C CA . VAL A 1 223 ? 9.438 20.703 32.875 1 76.56 223 VAL A CA 1
ATOM 1741 C C . VAL A 1 223 ? 10.625 21.359 33.562 1 76.56 223 VAL A C 1
ATOM 1743 O O . VAL A 1 223 ? 11.367 22.125 32.969 1 76.56 223 VAL A O 1
ATOM 1746 N N . VAL A 1 224 ? 10.703 21.281 34.844 1 81.31 224 VAL A N 1
ATOM 1747 C CA . VAL A 1 224 ? 11.781 21.859 35.656 1 81.31 224 VAL A CA 1
ATOM 1748 C C . VAL A 1 224 ? 12.859 20.812 35.906 1 81.31 224 VAL A C 1
ATOM 1750 O O . VAL A 1 224 ? 12.562 19.625 36.031 1 81.31 224 VAL A O 1
ATOM 1753 N N . LEU A 1 225 ? 14.086 21.234 35.688 1 86.56 225 LEU A N 1
ATOM 1754 C CA . LEU A 1 225 ? 15.227 20.375 35.969 1 86.56 225 LEU A CA 1
ATOM 1755 C C . LEU A 1 225 ? 15.352 20.141 37.469 1 86.56 225 LEU A C 1
ATOM 1757 O O . LEU A 1 225 ? 15.477 21.078 38.25 1 86.56 225 LEU A O 1
ATOM 1761 N N . LYS A 1 226 ? 15.125 18.906 37.875 1 86.62 226 LYS A N 1
ATOM 1762 C CA . LYS A 1 226 ? 15.305 18.531 39.281 1 86.62 226 LYS A CA 1
ATOM 1763 C C . LYS A 1 226 ? 16.766 18.25 39.594 1 86.62 226 LYS A C 1
ATOM 1765 O O . LYS A 1 226 ? 17.484 17.688 38.781 1 86.62 226 LYS A O 1
ATOM 1770 N N . PRO A 1 227 ? 17.188 18.859 40.656 1 86.5 227 PRO A N 1
ATOM 1771 C CA . PRO A 1 227 ? 18.594 18.641 41.031 1 86.5 227 PRO A CA 1
ATOM 1772 C C . PRO A 1 227 ? 18.891 17.188 41.375 1 86.5 227 PRO A C 1
ATOM 1774 O O . PRO A 1 227 ? 17.969 16.406 41.656 1 86.5 227 PRO A O 1
ATOM 1777 N N . ARG A 1 228 ? 20.156 16.766 41.312 1 87.88 228 ARG A N 1
ATOM 1778 C CA . ARG A 1 228 ? 20.641 15.406 41.562 1 87.88 228 ARG A CA 1
ATOM 1779 C C . ARG A 1 228 ? 20.297 14.969 43 1 87.88 228 ARG A C 1
ATOM 1781 O O . ARG A 1 228 ? 20.094 13.781 43.25 1 87.88 228 ARG A O 1
ATOM 1788 N N . SER A 1 229 ? 20.109 15.891 43.938 1 84.69 229 SER A N 1
ATOM 1789 C CA . SER A 1 229 ? 19.859 15.578 45.344 1 84.69 229 SER A CA 1
ATOM 1790 C C . SER A 1 229 ? 18.484 14.945 45.562 1 84.69 229 SER A C 1
ATOM 1792 O O . SER A 1 229 ? 18.281 14.188 46.5 1 84.69 229 SER A O 1
ATOM 1794 N N . ASP A 1 230 ? 17.609 15.289 44.562 1 87.75 230 ASP A N 1
ATOM 1795 C CA . ASP A 1 230 ? 16.25 14.734 44.688 1 87.75 230 ASP A CA 1
ATOM 1796 C C . ASP A 1 230 ? 16.25 13.242 44.375 1 87.75 230 ASP A C 1
ATOM 1798 O O . ASP A 1 230 ? 15.297 12.539 44.719 1 87.75 230 ASP A O 1
ATOM 1802 N N . PHE A 1 231 ? 17.266 12.805 43.75 1 87.81 231 PHE A N 1
ATOM 1803 C CA . PHE A 1 231 ? 17.312 11.406 43.344 1 87.81 231 PHE A CA 1
ATOM 1804 C C . PHE A 1 231 ? 18.25 10.617 44.25 1 87.81 231 PHE A C 1
ATOM 1806 O O . PHE A 1 231 ? 18.625 9.492 43.938 1 87.81 231 PHE A O 1
ATOM 1813 N N . GLU A 1 232 ? 18.625 11.273 45.375 1 87.38 232 GLU A N 1
ATOM 1814 C CA . GLU A 1 232 ? 19.5 10.633 46.344 1 87.38 232 GLU A CA 1
ATOM 1815 C C . GLU A 1 232 ? 18.688 10.008 47.5 1 87.38 232 GLU A C 1
ATOM 1817 O O . GLU A 1 232 ? 17.75 10.625 48 1 87.38 232 GLU A O 1
ATOM 1822 N N . LYS A 1 233 ? 18.625 8.719 47.469 1 81.88 233 LYS A N 1
ATOM 1823 C CA . LYS A 1 233 ? 17.969 8.031 48.562 1 81.88 233 LYS A CA 1
ATOM 1824 C C . LYS A 1 233 ? 18.984 7.578 49.625 1 81.88 233 LYS A C 1
ATOM 1826 O O . LYS A 1 233 ? 20.109 7.211 49.281 1 81.88 233 LYS A O 1
ATOM 1831 N N . GLU A 1 234 ? 18.672 7.906 50.875 1 78.94 234 GLU A N 1
ATOM 1832 C CA . GLU A 1 234 ? 19.531 7.492 51.969 1 78.94 234 GLU A CA 1
ATOM 1833 C C . GLU A 1 234 ? 19.328 6.023 52.312 1 78.94 234 GLU A C 1
ATOM 1835 O O . GLU A 1 234 ? 18.188 5.57 52.469 1 78.94 234 GLU A O 1
ATOM 1840 N N . ASP A 1 235 ? 20.219 5.242 51.969 1 74.94 235 ASP A N 1
ATOM 1841 C CA . ASP A 1 235 ? 20.141 3.836 52.344 1 74.94 235 ASP A CA 1
ATOM 1842 C C . ASP A 1 235 ? 20.109 3.676 53.844 1 74.94 235 ASP A C 1
ATOM 1844 O O . ASP A 1 235 ? 20.406 4.621 54.594 1 74.94 235 ASP A O 1
ATOM 1848 N N . THR A 1 236 ? 19.625 2.533 54.375 1 72.31 236 THR A N 1
ATOM 1849 C CA . THR A 1 236 ? 19.516 2.195 55.812 1 72.31 236 THR A CA 1
ATOM 1850 C C . THR A 1 236 ? 20.828 2.453 56.531 1 72.31 236 THR A C 1
ATOM 1852 O O . THR A 1 236 ? 20.844 2.725 57.719 1 72.31 236 THR A O 1
ATOM 1855 N N . ALA A 1 237 ? 21.891 2.219 55.938 1 75.06 237 ALA A N 1
ATOM 1856 C CA . ALA A 1 237 ? 23.172 2.379 56.625 1 75.06 237 ALA A CA 1
ATOM 1857 C C . ALA A 1 237 ? 23.625 3.836 56.594 1 75.06 237 ALA A C 1
ATOM 1859 O O . ALA A 1 237 ? 24.766 4.145 56.969 1 75.06 237 ALA A O 1
ATOM 1860 N N . GLY A 1 238 ? 22.891 4.863 56.125 1 70.44 238 GLY A N 1
ATOM 1861 C CA . GLY A 1 238 ? 23.172 6.293 56.156 1 70.44 238 GLY A CA 1
ATOM 1862 C C . GLY A 1 238 ? 23.875 6.801 54.938 1 70.44 238 GLY A C 1
ATOM 1863 O O . GLY A 1 238 ? 24.281 7.961 54.875 1 70.44 238 GLY A O 1
ATOM 1864 N N . ARG A 1 239 ? 24.219 5.824 53.906 1 76.69 239 ARG A N 1
ATOM 1865 C CA . ARG A 1 239 ? 24.922 6.277 52.688 1 76.69 239 ARG A CA 1
ATOM 1866 C C . ARG A 1 239 ? 23.953 6.734 51.625 1 76.69 239 ARG A C 1
ATOM 1868 O O . ARG A 1 239 ? 22.859 6.172 51.469 1 76.69 239 ARG A O 1
ATOM 1875 N N . THR A 1 240 ? 24.281 7.809 51.031 1 81.38 240 THR A N 1
ATOM 1876 C CA . THR A 1 240 ? 23.438 8.398 50 1 81.38 240 THR A CA 1
ATOM 1877 C C . THR A 1 240 ? 23.672 7.703 48.656 1 81.38 240 THR A C 1
ATOM 1879 O O . THR A 1 240 ? 24.812 7.648 48.188 1 81.38 240 THR A O 1
ATOM 1882 N N . VAL A 1 241 ? 22.891 6.707 48.312 1 83.69 241 VAL A N 1
ATOM 1883 C CA . VAL A 1 241 ? 23 6.059 47 1 83.69 241 VAL A CA 1
ATOM 1884 C C . VAL A 1 241 ? 22.141 6.793 45.969 1 83.69 241 VAL A C 1
ATOM 1886 O O . VAL A 1 241 ? 20.953 7.059 46.25 1 83.69 241 VAL A O 1
ATOM 1889 N N . THR A 1 242 ? 22.828 7.34 45 1 85.56 242 THR A N 1
ATOM 1890 C CA . THR A 1 242 ? 22.141 8.055 43.938 1 85.56 242 THR A CA 1
ATOM 1891 C C . THR A 1 242 ? 21.562 7.078 42.906 1 85.56 242 THR A C 1
ATOM 1893 O O . THR A 1 242 ? 22.25 6.141 42.469 1 85.56 242 THR A O 1
ATOM 1896 N N . ASP A 1 243 ? 20.297 7.035 42.688 1 88.38 243 ASP A N 1
ATOM 1897 C CA . ASP A 1 243 ? 19.672 6.277 41.625 1 88.38 243 ASP A CA 1
ATOM 1898 C C . ASP A 1 243 ? 20 6.867 40.25 1 88.38 243 ASP A C 1
ATOM 1900 O O . ASP A 1 243 ? 19.266 7.695 39.719 1 88.38 243 ASP A O 1
ATOM 1904 N N . TRP A 1 244 ? 21.078 6.426 39.656 1 87.62 244 TRP A N 1
ATOM 1905 C CA . TRP A 1 244 ? 21.594 6.961 38.406 1 87.62 244 TRP A CA 1
ATOM 1906 C C . TRP A 1 244 ? 20.609 6.707 37.281 1 87.62 244 TRP A C 1
ATOM 1908 O O . TRP A 1 244 ? 20.516 7.508 36.344 1 87.62 244 TRP A O 1
ATOM 1918 N N . ARG A 1 245 ? 19.875 5.734 37.344 1 88.19 245 ARG A N 1
ATOM 1919 C CA . ARG A 1 245 ? 18.922 5.426 36.281 1 88.19 245 ARG A CA 1
ATOM 1920 C C . ARG A 1 245 ? 17.781 6.43 36.281 1 88.19 245 ARG A C 1
ATOM 1922 O O . ARG A 1 245 ? 17.391 6.926 35.219 1 88.19 245 ARG A O 1
ATOM 1929 N N . ALA A 1 246 ? 17.375 6.668 37.344 1 89.25 246 ALA A N 1
ATOM 1930 C CA . ALA A 1 246 ? 16.266 7.621 37.438 1 89.25 246 ALA A CA 1
ATOM 1931 C C . ALA A 1 246 ? 16.734 9.031 37.094 1 89.25 246 ALA A C 1
ATOM 1933 O O . ALA A 1 246 ? 16 9.781 36.438 1 89.25 246 ALA A O 1
ATOM 1934 N N . TYR A 1 247 ? 17.953 9.312 37.5 1 89.69 247 TYR A N 1
ATOM 1935 C CA . TYR A 1 247 ? 18.5 10.625 37.188 1 89.69 247 TYR A CA 1
ATOM 1936 C C . TYR A 1 247 ? 18.766 10.766 35.688 1 89.69 247 TYR A C 1
ATOM 1938 O O . TYR A 1 247 ? 18.469 11.805 35.094 1 89.69 247 TYR A O 1
ATOM 1946 N N . GLY A 1 248 ? 19.25 9.734 35.125 1 88.75 248 GLY A N 1
ATOM 1947 C CA . GLY A 1 248 ? 19.484 9.75 33.688 1 88.75 248 GLY A CA 1
ATOM 1948 C C . GLY A 1 248 ? 18.219 9.859 32.875 1 88.75 248 GLY A C 1
ATOM 1949 O O . GLY A 1 248 ? 18.156 10.609 31.891 1 88.75 248 GLY A O 1
ATOM 1950 N N . SER A 1 249 ? 17.25 9.141 33.281 1 88.12 249 SER A N 1
ATOM 1951 C CA . SER A 1 249 ? 15.977 9.203 32.562 1 88.12 249 SER A CA 1
ATOM 1952 C C . SER A 1 249 ? 15.336 10.586 32.719 1 88.12 249 SER A C 1
ATOM 1954 O O . SER A 1 249 ? 14.719 11.086 31.766 1 88.12 249 SER A O 1
ATOM 1956 N N . HIS A 1 250 ? 15.523 11.117 33.812 1 89.56 250 HIS A N 1
ATOM 1957 C CA . HIS A 1 250 ? 15 12.461 34.031 1 89.56 250 HIS A CA 1
ATOM 1958 C C . HIS A 1 250 ? 15.734 13.484 33.188 1 89.56 250 HIS A C 1
ATOM 1960 O O . HIS A 1 250 ? 15.109 14.383 32.594 1 89.56 250 HIS A O 1
ATOM 1966 N N . LEU A 1 251 ? 17.047 13.336 33.094 1 89.62 251 LEU A N 1
ATOM 1967 C CA . LEU A 1 251 ? 17.828 14.258 32.281 1 89.62 251 LEU A CA 1
ATOM 1968 C C . LEU A 1 251 ? 17.438 14.133 30.797 1 89.62 251 LEU A C 1
ATOM 1970 O O . LEU A 1 251 ? 17.344 15.133 30.094 1 89.62 251 LEU A O 1
ATOM 1974 N N . LEU A 1 252 ? 17.172 12.938 30.391 1 87.69 252 LEU A N 1
ATOM 1975 C CA . LEU A 1 252 ? 16.781 12.719 29 1 87.69 252 LEU A CA 1
ATOM 1976 C C . LEU A 1 252 ? 15.398 13.32 28.719 1 87.69 252 LEU A C 1
ATOM 1978 O O . LEU A 1 252 ? 15.172 13.898 27.656 1 87.69 252 LEU A O 1
ATOM 1982 N N . ASP A 1 253 ? 14.578 13.125 29.625 1 87.25 253 ASP A N 1
ATOM 1983 C CA . ASP A 1 253 ? 13.242 13.688 29.484 1 87.25 253 ASP A CA 1
ATOM 1984 C C . ASP A 1 253 ? 13.281 15.211 29.484 1 87.25 253 ASP A C 1
ATOM 1986 O O . ASP A 1 253 ? 12.578 15.859 28.703 1 87.25 253 ASP A O 1
ATOM 1990 N N . TYR A 1 254 ? 14.141 15.734 30.344 1 87.94 254 TYR A N 1
ATOM 1991 C CA . TYR A 1 254 ? 14.273 17.188 30.438 1 87.94 254 TYR A CA 1
ATOM 1992 C C . TYR A 1 254 ? 14.82 17.766 29.141 1 87.94 254 TYR A C 1
ATOM 1994 O O . TYR A 1 254 ? 14.258 18.719 28.594 1 87.94 254 TYR A O 1
ATOM 2002 N N . TYR A 1 255 ? 15.82 17.172 28.672 1 87.31 255 TYR A N 1
ATOM 2003 C CA . TYR A 1 255 ? 16.438 17.703 27.453 1 87.31 255 TYR A CA 1
ATOM 2004 C C . TYR A 1 255 ? 15.547 17.453 26.234 1 87.31 255 TYR A C 1
ATOM 2006 O O . TYR A 1 255 ? 15.539 18.234 25.297 1 87.31 255 TYR A O 1
ATOM 2014 N N . ALA A 1 256 ? 14.781 16.422 26.281 1 87.38 256 ALA A N 1
ATOM 2015 C CA . ALA A 1 256 ? 13.844 16.156 25.188 1 87.38 256 ALA A CA 1
ATOM 2016 C C . ALA A 1 256 ? 12.75 17.219 25.141 1 87.38 256 ALA A C 1
ATOM 2018 O O . ALA A 1 256 ? 12.391 17.688 24.062 1 87.38 256 ALA A O 1
ATOM 2019 N N . HIS A 1 257 ? 12.352 17.578 26.25 1 86.31 257 HIS A N 1
ATOM 2020 C CA . HIS A 1 257 ? 11.289 18.562 26.281 1 86.31 257 HIS A CA 1
ATOM 2021 C C . HIS A 1 257 ? 11.836 19.969 26 1 86.31 257 HIS A C 1
ATOM 2023 O O . HIS A 1 257 ? 11.133 20.797 25.422 1 86.31 257 HIS A O 1
ATOM 2029 N N . ARG A 1 258 ? 13.047 20.125 26.422 1 83.69 258 ARG A N 1
ATOM 2030 C CA . ARG A 1 258 ? 13.641 21.438 26.188 1 83.69 258 ARG A CA 1
ATOM 2031 C C . ARG A 1 258 ? 13.938 21.656 24.719 1 83.69 258 ARG A C 1
ATOM 2033 O O . ARG A 1 258 ? 13.688 22.734 24.188 1 83.69 258 ARG A O 1
ATOM 2040 N N . TYR A 1 259 ? 14.398 20.594 24.062 1 83.31 259 TYR A N 1
ATOM 2041 C CA . TYR A 1 259 ? 14.82 20.766 22.672 1 83.31 259 TYR A CA 1
ATOM 2042 C C . TYR A 1 259 ? 13.719 20.359 21.703 1 83.31 259 TYR A C 1
ATOM 2044 O O . TYR A 1 259 ? 13.633 20.891 20.594 1 83.31 259 TYR A O 1
ATOM 2052 N N . GLY A 1 260 ? 12.844 19.531 22.062 1 85.06 260 GLY A N 1
ATOM 2053 C CA . GLY A 1 260 ? 11.82 19.047 21.156 1 85.06 260 GLY A CA 1
ATOM 2054 C C . GLY A 1 260 ? 10.453 18.906 21.797 1 85.06 260 GLY A C 1
ATOM 2055 O O . GLY A 1 260 ? 9.719 17.969 21.516 1 85.06 260 GLY A O 1
ATOM 2056 N N . GLY A 1 261 ? 10.133 19.75 22.609 1 83.75 261 GLY A N 1
ATOM 2057 C CA . GLY A 1 261 ? 8.867 19.656 23.312 1 83.75 261 GLY A CA 1
ATOM 2058 C C . GLY A 1 261 ? 7.66 19.734 22.406 1 83.75 261 GLY A C 1
ATOM 2059 O O . GLY A 1 261 ? 6.609 19.172 22.703 1 83.75 261 GLY A O 1
ATOM 2060 N N . GLN A 1 262 ? 7.863 20.344 21.219 1 84.5 262 GLN A N 1
ATOM 2061 C CA . GLN A 1 262 ? 6.75 20.5 20.297 1 84.5 262 GLN A CA 1
ATOM 2062 C C . GLN A 1 262 ? 6.41 19.188 19.609 1 84.5 262 GLN A C 1
ATOM 2064 O O . GLN A 1 262 ? 5.305 19.016 19.094 1 84.5 262 GLN A O 1
ATOM 2069 N N . TYR A 1 263 ? 7.328 18.297 19.656 1 87.88 263 TYR A N 1
ATOM 2070 C CA . TYR A 1 263 ? 7.113 17.047 18.922 1 87.88 263 TYR A CA 1
ATOM 2071 C C . TYR A 1 263 ? 6.77 15.914 19.891 1 87.88 263 TYR A C 1
ATOM 2073 O O . TYR A 1 263 ? 6.562 14.781 19.453 1 87.88 263 TYR A O 1
ATOM 2081 N N . ILE A 1 264 ? 6.641 16.234 21.188 1 88.56 264 ILE A N 1
ATOM 2082 C CA . ILE A 1 264 ? 6.352 15.203 22.172 1 88.56 264 ILE A CA 1
ATOM 2083 C C . ILE A 1 264 ? 4.852 15.141 22.422 1 88.56 264 ILE A C 1
ATOM 2085 O O . ILE A 1 264 ? 4.223 16.156 22.719 1 88.56 264 ILE A O 1
ATOM 2089 N N . GLY A 1 265 ? 4.242 13.984 22.125 1 85.06 265 GLY A N 1
ATOM 2090 C CA . GLY A 1 265 ? 2.857 13.797 22.531 1 85.06 265 GLY A CA 1
ATOM 2091 C C . GLY A 1 265 ? 1.893 13.758 21.359 1 85.06 265 GLY A C 1
ATOM 2092 O O . GLY A 1 265 ? 0.712 13.445 21.531 1 85.06 265 GLY A O 1
ATOM 2093 N N . PHE A 1 266 ? 2.383 14.109 20.266 1 85 266 PHE A N 1
ATOM 2094 C CA . PHE A 1 266 ? 1.5 14.023 19.109 1 85 266 PHE A CA 1
ATOM 2095 C C . PHE A 1 266 ? 1.036 12.586 18.891 1 85 266 PHE A C 1
ATOM 2097 O O . PHE A 1 266 ? 1.844 11.656 18.922 1 85 266 PHE A O 1
ATOM 2104 N N . GLY A 1 267 ? -0.22 12.328 18.75 1 80.5 267 GLY A N 1
ATOM 2105 C CA . GLY A 1 267 ? -0.794 11.016 18.5 1 80.5 267 GLY A CA 1
ATOM 2106 C C . GLY A 1 267 ? -0.987 10.195 19.766 1 80.5 267 GLY A C 1
ATOM 2107 O O . GLY A 1 267 ? -1.096 8.969 19.703 1 80.5 267 GLY A O 1
ATOM 2108 N N . SER A 1 268 ? -0.904 10.773 20.891 1 77.75 268 SER A N 1
ATOM 2109 C CA . SER A 1 268 ? -0.991 10.078 22.156 1 77.75 268 SER A CA 1
ATOM 2110 C C . SER A 1 268 ? -2.393 9.523 22.391 1 77.75 268 SER A C 1
ATOM 2112 O O . SER A 1 268 ? -2.553 8.461 23 1 77.75 268 SER A O 1
ATOM 2114 N N . ASP A 1 269 ? -3.385 10.172 21.797 1 81.38 269 ASP A N 1
ATOM 2115 C CA . ASP A 1 269 ? -4.75 9.703 22.031 1 81.38 269 ASP A CA 1
ATOM 2116 C C . ASP A 1 269 ? -5.562 9.75 20.734 1 81.38 269 ASP A C 1
ATOM 2118 O O . ASP A 1 269 ? -6.41 10.625 20.562 1 81.38 269 ASP A O 1
ATOM 2122 N N . PRO A 1 270 ? -5.32 8.719 19.984 1 83.56 270 PRO A N 1
ATOM 2123 C CA . PRO A 1 270 ? -6.102 8.711 18.734 1 83.56 270 PRO A CA 1
ATOM 2124 C C . PRO A 1 270 ? -7.551 8.281 18.953 1 83.56 270 PRO A C 1
ATOM 2126 O O . PRO A 1 270 ? -7.844 7.535 19.891 1 83.56 270 PRO A O 1
ATOM 2129 N N . PRO A 1 271 ? -8.367 8.891 18.25 1 83.38 271 PRO A N 1
ATOM 2130 C CA . PRO A 1 271 ? -9.766 8.461 18.359 1 83.38 271 PRO A CA 1
ATOM 2131 C C . PRO A 1 271 ? -9.977 7.016 17.906 1 83.38 271 PRO A C 1
ATOM 2133 O O . PRO A 1 271 ? -9.055 6.383 17.391 1 83.38 271 PRO A O 1
ATOM 2136 N N . THR A 1 272 ? -11.125 6.52 18.203 1 81.25 272 THR A N 1
ATOM 2137 C CA . THR A 1 272 ? -11.453 5.148 17.812 1 81.25 272 THR A CA 1
ATOM 2138 C C . THR A 1 272 ? -11.469 5.004 16.297 1 81.25 272 THR A C 1
ATOM 2140 O O . THR A 1 272 ? -12.016 5.855 15.586 1 81.25 272 THR A O 1
ATOM 2143 N N . PRO A 1 273 ? -10.789 4.039 15.883 1 84 273 PRO A N 1
ATOM 2144 C CA . PRO A 1 273 ? -10.672 3.875 14.43 1 84 273 PRO A CA 1
ATOM 2145 C C . PRO A 1 273 ? -12 3.551 13.766 1 84 273 PRO A C 1
ATOM 2147 O O . PRO A 1 273 ? -12.703 2.627 14.188 1 84 273 PRO A O 1
ATOM 2150 N N . SER A 1 274 ? -12.484 4.348 13.023 1 78.06 274 SER A N 1
ATOM 2151 C CA . SER A 1 274 ? -13.656 4.184 12.164 1 78.06 274 SER A CA 1
ATOM 2152 C C . SER A 1 274 ? -13.414 4.789 10.789 1 78.06 274 SER A C 1
ATOM 2154 O O . SER A 1 274 ? -12.391 5.43 10.555 1 78.06 274 SER A O 1
ATOM 2156 N N . LYS A 1 275 ? -14.258 4.449 9.883 1 76.56 275 LYS A N 1
ATOM 2157 C CA . LYS A 1 275 ? -14.125 5.027 8.547 1 76.56 275 LYS A CA 1
ATOM 2158 C C . LYS A 1 275 ? -14.172 6.555 8.602 1 76.56 275 LYS A C 1
ATOM 2160 O O . LYS A 1 275 ? -13.422 7.227 7.891 1 76.56 275 LYS A O 1
ATOM 2165 N N . GLU A 1 276 ? -14.914 7.07 9.516 1 75.31 276 GLU A N 1
ATOM 2166 C CA . GLU A 1 276 ? -15.094 8.516 9.617 1 75.31 276 GLU A CA 1
ATOM 2167 C C . GLU A 1 276 ? -13.867 9.188 10.227 1 75.31 276 GLU A C 1
ATOM 2169 O O . GLU A 1 276 ? -13.555 10.336 9.906 1 75.31 276 GLU A O 1
ATOM 2174 N N . THR A 1 277 ? -13.203 8.375 11.016 1 82.81 277 THR A N 1
ATOM 2175 C CA . THR A 1 277 ? -12.07 8.984 11.711 1 82.81 277 THR A CA 1
ATOM 2176 C C . THR A 1 277 ? -10.789 8.828 10.898 1 82.81 277 THR A C 1
ATOM 2178 O O . THR A 1 277 ? -9.836 9.578 11.086 1 82.81 277 THR A O 1
ATOM 2181 N N . ILE A 1 278 ? -10.75 7.887 10.031 1 85.06 278 ILE A N 1
ATOM 2182 C CA . ILE A 1 278 ? -9.562 7.648 9.227 1 85.06 278 ILE A CA 1
ATOM 2183 C C . ILE A 1 278 ? -9.594 8.531 7.984 1 85.06 278 ILE A C 1
ATOM 2185 O O . ILE A 1 278 ? -8.539 8.938 7.473 1 85.06 278 ILE A O 1
ATOM 2189 N N . MET A 1 279 ? -10.766 8.938 7.551 1 84.25 279 MET A N 1
ATOM 2190 C CA . MET A 1 279 ? -10.969 9.617 6.277 1 84.25 279 MET A CA 1
ATOM 2191 C C . MET A 1 279 ? -10.297 10.984 6.277 1 84.25 279 MET A C 1
ATOM 2193 O O . MET A 1 279 ? -9.664 11.367 5.293 1 84.25 279 MET A O 1
ATOM 2197 N N . PRO A 1 280 ? -10.391 11.711 7.348 1 86.25 280 PRO A N 1
ATOM 2198 C CA . PRO A 1 280 ? -9.734 13.023 7.32 1 86.25 280 PRO A CA 1
ATOM 2199 C C . PRO A 1 280 ? -8.227 12.93 7.086 1 86.25 280 PRO A C 1
ATOM 2201 O O . PRO A 1 280 ? -7.652 13.781 6.406 1 86.25 280 PRO A O 1
ATOM 2204 N N . ASN A 1 281 ? -7.645 11.938 7.617 1 88.31 281 ASN A N 1
ATOM 2205 C CA . ASN A 1 281 ? -6.211 11.766 7.418 1 88.31 281 ASN A CA 1
ATOM 2206 C C . ASN A 1 281 ? -5.887 11.375 5.977 1 88.31 281 ASN A C 1
ATOM 2208 O O . ASN A 1 281 ? -4.859 11.789 5.438 1 88.31 281 ASN A O 1
ATOM 2212 N N . ILE A 1 282 ? -6.746 10.641 5.426 1 87.06 282 ILE A N 1
ATOM 2213 C CA . ILE A 1 282 ? -6.555 10.266 4.031 1 87.06 282 ILE A CA 1
ATOM 2214 C C . ILE A 1 282 ? -6.723 11.5 3.141 1 87.06 282 ILE A C 1
ATOM 2216 O O . ILE A 1 282 ? -5.965 11.695 2.189 1 87.06 282 ILE A O 1
ATOM 2220 N N . GLU A 1 283 ? -7.664 12.297 3.479 1 86.69 283 GLU A N 1
ATOM 2221 C CA . GLU A 1 283 ? -7.895 13.531 2.736 1 86.69 283 GLU A CA 1
ATOM 2222 C C . GLU A 1 283 ? -6.68 14.445 2.801 1 86.69 283 GLU A C 1
ATOM 2224 O O . GLU A 1 283 ? -6.258 15 1.783 1 86.69 283 GLU A O 1
ATOM 2229 N N . ARG A 1 284 ? -6.148 14.547 3.961 1 89.94 284 ARG A N 1
ATOM 2230 C CA . ARG A 1 284 ? -4.957 15.367 4.145 1 89.94 284 ARG A CA 1
ATOM 2231 C C . ARG A 1 284 ? -3.787 14.828 3.328 1 89.94 284 ARG A C 1
ATOM 2233 O O . ARG A 1 284 ? -3.025 15.602 2.742 1 89.94 284 ARG A O 1
ATOM 2240 N N . LEU A 1 285 ? -3.734 13.602 3.336 1 89.56 285 LEU A N 1
ATOM 2241 C CA . LEU A 1 285 ? -2.635 12.969 2.619 1 89.56 285 LEU A CA 1
ATOM 2242 C C . LEU A 1 285 ? -2.764 13.195 1.116 1 89.56 285 LEU A C 1
ATOM 2244 O O . LEU A 1 285 ? -1.775 13.492 0.441 1 89.56 285 LEU A O 1
ATOM 2248 N N . ILE A 1 286 ? -3.959 13.086 0.612 1 85.75 286 ILE A N 1
ATOM 2249 C CA . ILE A 1 286 ? -4.191 13.242 -0.82 1 85.75 286 ILE A CA 1
ATOM 2250 C C . ILE A 1 286 ? -3.877 14.68 -1.238 1 85.75 286 ILE A C 1
ATOM 2252 O O . ILE A 1 286 ? -3.236 14.906 -2.268 1 85.75 286 ILE A O 1
ATOM 2256 N N . VAL A 1 287 ? -4.266 15.609 -0.429 1 86.19 287 VAL A N 1
ATOM 2257 C CA . VAL A 1 287 ? -4.043 17.016 -0.745 1 86.19 287 VAL A CA 1
ATOM 2258 C C . VAL A 1 287 ? -2.559 17.344 -0.614 1 86.19 287 VAL A C 1
ATOM 2260 O O . VAL A 1 287 ? -1.993 18.047 -1.462 1 86.19 287 VAL A O 1
ATOM 2263 N N . ALA A 1 288 ? -1.978 16.797 0.398 1 88.88 288 ALA A N 1
ATOM 2264 C CA . ALA A 1 288 ? -0.573 17.094 0.659 1 88.88 288 ALA A CA 1
ATOM 2265 C C . ALA A 1 288 ? 0.33 16.453 -0.392 1 88.88 288 ALA A C 1
ATOM 2267 O O . ALA A 1 288 ? 1.399 16.984 -0.706 1 88.88 288 ALA A O 1
ATOM 2268 N N . THR A 1 289 ? -0.046 15.359 -1.021 1 89.19 289 THR A N 1
ATOM 2269 C CA . THR A 1 289 ? 0.782 14.633 -1.976 1 89.19 289 THR A CA 1
ATOM 2270 C C . THR A 1 289 ? 0.493 15.094 -3.402 1 89.19 289 THR A C 1
ATOM 2272 O O . THR A 1 289 ? 1.064 14.562 -4.359 1 89.19 289 THR A O 1
ATOM 2275 N N . SER A 1 290 ? -0.347 15.969 -3.688 1 83.94 290 SER A N 1
ATOM 2276 C CA . SER A 1 290 ? -0.792 16.391 -5.016 1 83.94 290 SER A CA 1
ATOM 2277 C C . SER A 1 290 ? 0.391 16.75 -5.902 1 83.94 290 SER A C 1
ATOM 2279 O O . SER A 1 290 ? 0.487 16.281 -7.039 1 83.94 290 SER A O 1
ATOM 2281 N N . PRO A 1 291 ? 1.362 17.547 -5.344 1 81.62 291 PRO A N 1
ATOM 2282 C CA . PRO A 1 291 ? 2.482 17.875 -6.23 1 81.62 291 PRO A CA 1
ATOM 2283 C C . PRO A 1 291 ? 3.328 16.656 -6.59 1 81.62 291 PRO A C 1
ATOM 2285 O O . PRO A 1 291 ? 3.926 16.609 -7.668 1 81.62 291 PRO A O 1
ATOM 2288 N N . PHE A 1 292 ? 3.396 15.695 -5.738 1 85.94 292 PHE A N 1
ATOM 2289 C CA . PHE A 1 292 ? 4.168 14.477 -5.969 1 85.94 292 PHE A CA 1
ATOM 2290 C C . PHE A 1 292 ? 3.467 13.578 -6.98 1 85.94 292 PHE A C 1
ATOM 2292 O O . PHE A 1 292 ? 4.117 12.805 -7.684 1 85.94 292 PHE A O 1
ATOM 2299 N N . GLN A 1 293 ? 2.201 13.773 -7.043 1 86.25 293 GLN A N 1
ATOM 2300 C CA . GLN A 1 293 ? 1.453 13 -8.023 1 86.25 293 GLN A CA 1
ATOM 2301 C C . GLN A 1 293 ? 1.791 13.438 -9.445 1 86.25 293 GLN A C 1
ATOM 2303 O O . GLN A 1 293 ? 1.843 12.609 -10.359 1 86.25 293 GLN A O 1
ATOM 2308 N N . GLU A 1 294 ? 2.029 14.664 -9.594 1 83.25 294 GLU A N 1
ATOM 2309 C CA . GLU A 1 294 ? 2.459 15.164 -10.898 1 83.25 294 GLU A CA 1
ATOM 2310 C C . GLU A 1 294 ? 3.809 14.57 -11.297 1 83.25 294 GLU A C 1
ATOM 2312 O O . GLU A 1 294 ? 4.027 14.242 -12.461 1 83.25 294 GLU A O 1
ATOM 2317 N N . PHE A 1 295 ? 4.648 14.492 -10.352 1 85.31 295 PHE A N 1
ATOM 2318 C CA . PHE A 1 295 ? 5.957 13.883 -10.578 1 85.31 295 PHE A CA 1
ATOM 2319 C C . PHE A 1 295 ? 5.809 12.422 -10.984 1 85.31 295 PHE A C 1
ATOM 2321 O O . PHE A 1 295 ? 6.5 11.953 -11.891 1 85.31 295 PHE A O 1
ATOM 2328 N N . ILE A 1 296 ? 5.016 11.742 -10.312 1 86.75 296 ILE A N 1
ATOM 2329 C CA . ILE A 1 296 ? 4.793 10.328 -10.609 1 86.75 296 ILE A CA 1
ATOM 2330 C C . ILE A 1 296 ? 4.238 10.18 -12.023 1 86.75 296 ILE A C 1
ATOM 2332 O O . ILE A 1 296 ? 4.629 9.273 -12.758 1 86.75 296 ILE A O 1
ATOM 2336 N N . MET A 1 297 ? 3.352 11.102 -12.453 1 86.38 297 MET A N 1
ATOM 2337 C CA . MET A 1 297 ? 2.766 11.031 -13.789 1 86.38 297 MET A CA 1
ATOM 2338 C C . MET A 1 297 ? 3.805 11.359 -14.859 1 86.38 297 MET A C 1
ATOM 2340 O O . MET A 1 297 ? 3.785 10.773 -15.945 1 86.38 297 MET A O 1
ATOM 2344 N N . THR A 1 298 ? 4.676 12.234 -14.539 1 85.06 298 THR A N 1
ATOM 2345 C CA . THR A 1 298 ? 5.762 12.531 -15.469 1 85.06 298 THR A CA 1
ATOM 2346 C C . THR A 1 298 ? 6.691 11.336 -15.609 1 85.06 298 THR A C 1
ATOM 2348 O O . THR A 1 298 ? 7.137 11.016 -16.719 1 85.06 298 THR A O 1
ATOM 2351 N N . THR A 1 299 ? 6.969 10.734 -14.492 1 88.56 299 THR A N 1
ATOM 2352 C CA . THR A 1 299 ? 7.805 9.539 -14.516 1 88.56 299 THR A CA 1
ATOM 2353 C C . THR A 1 299 ? 7.141 8.438 -15.336 1 88.56 299 THR A C 1
ATOM 2355 O O . THR A 1 299 ? 7.812 7.715 -16.078 1 88.56 299 THR A O 1
ATOM 2358 N N . ARG A 1 300 ? 5.867 8.406 -15.219 1 87.56 300 ARG A N 1
ATOM 2359 C CA . ARG A 1 300 ? 5.113 7.414 -15.984 1 87.56 300 ARG A CA 1
ATOM 2360 C C . ARG A 1 300 ? 5.18 7.703 -17.484 1 87.56 300 ARG A C 1
ATOM 2362 O O . ARG A 1 300 ? 5.309 6.785 -18.281 1 87.56 300 ARG A O 1
ATOM 2369 N N . ARG A 1 301 ? 5.168 8.914 -17.828 1 89.25 301 ARG A N 1
ATOM 2370 C CA . ARG A 1 301 ? 5.27 9.305 -19.219 1 89.25 301 ARG A CA 1
ATOM 2371 C C . ARG A 1 301 ? 6.648 8.969 -19.781 1 89.25 301 ARG A C 1
ATOM 2373 O O . ARG A 1 301 ? 6.766 8.523 -20.938 1 89.25 301 ARG A O 1
ATOM 2380 N N . VAL A 1 302 ? 7.617 9.109 -18.984 1 90.62 302 VAL A N 1
ATOM 2381 C CA . VAL A 1 302 ? 8.992 8.891 -19.422 1 90.62 302 VAL A CA 1
ATOM 2382 C C . VAL A 1 302 ? 9.234 7.395 -19.625 1 90.62 302 VAL A C 1
ATOM 2384 O O . VAL A 1 302 ? 9.766 6.98 -20.656 1 90.62 302 VAL A O 1
ATOM 2387 N N . TYR A 1 303 ? 8.828 6.562 -18.641 1 90 303 TYR A N 1
ATOM 2388 C CA . TYR A 1 303 ? 9.141 5.145 -18.797 1 90 303 TYR A CA 1
ATOM 2389 C C . TYR A 1 303 ? 8.227 4.484 -19.812 1 90 303 TYR A C 1
ATOM 2391 O O . TYR A 1 303 ? 8.5 3.379 -20.281 1 90 303 TYR A O 1
ATOM 2399 N N . ARG A 1 304 ? 7.094 5.145 -20.219 1 90.88 304 ARG A N 1
ATOM 2400 C CA . ARG A 1 304 ? 6.199 4.609 -21.234 1 90.88 304 ARG A CA 1
ATOM 2401 C C . ARG A 1 304 ? 6.609 5.086 -22.625 1 90.88 304 ARG A C 1
ATOM 2403 O O . ARG A 1 304 ? 6.016 4.676 -23.625 1 90.88 304 ARG A O 1
ATOM 2410 N N . TRP A 1 305 ? 7.637 5.816 -22.797 1 91.5 305 TRP A N 1
ATOM 2411 C CA . TRP A 1 305 ? 8.133 6.336 -24.078 1 91.5 305 TRP A CA 1
ATOM 2412 C C . TRP A 1 305 ? 7.047 7.137 -24.781 1 91.5 305 TRP A C 1
ATOM 2414 O O . TRP A 1 305 ? 6.863 6.996 -26 1 91.5 305 TRP A O 1
ATOM 2424 N N . GLU A 1 306 ? 6.223 7.898 -24.125 1 88.75 306 GLU A N 1
ATOM 2425 C CA . GLU A 1 306 ? 5.168 8.68 -24.781 1 88.75 306 GLU A CA 1
ATOM 2426 C C . GLU A 1 306 ? 5.758 9.758 -25.672 1 88.75 306 GLU A C 1
ATOM 2428 O O . GLU A 1 306 ? 5.305 9.953 -26.812 1 88.75 306 GLU A O 1
ATOM 2433 N N . TYR A 1 307 ? 6.762 10.391 -25.062 1 90.81 307 TYR A N 1
ATOM 2434 C CA . TYR A 1 307 ? 7.504 11.375 -25.828 1 90.81 307 TYR A CA 1
ATOM 2435 C C . TYR A 1 307 ? 8.977 10.984 -25.953 1 90.81 307 TYR A C 1
ATOM 2437 O O . TYR A 1 307 ? 9.758 11.203 -25.031 1 90.81 307 TYR A O 1
ATOM 2445 N N . PRO A 1 308 ? 9.375 10.453 -27.047 1 91.25 308 PRO A N 1
ATOM 2446 C CA . PRO A 1 308 ? 10.727 9.906 -27.203 1 91.25 308 PRO A CA 1
ATOM 2447 C C . PRO A 1 308 ? 11.812 10.969 -27 1 91.25 308 PRO A C 1
ATOM 2449 O O . PRO A 1 308 ? 12.891 10.656 -26.5 1 91.25 308 PRO A O 1
ATOM 2452 N N . ALA A 1 309 ? 11.492 12.211 -27.391 1 93.44 309 ALA A N 1
ATOM 2453 C CA . ALA A 1 309 ? 12.492 13.258 -27.219 1 93.44 309 ALA A CA 1
ATOM 2454 C C . ALA A 1 309 ? 12.734 13.531 -25.734 1 93.44 309 ALA A C 1
ATOM 2456 O O . ALA A 1 309 ? 13.875 13.711 -25.312 1 93.44 309 ALA A O 1
ATOM 2457 N N . GLU A 1 310 ? 11.664 13.523 -25 1 92.81 310 GLU A N 1
ATOM 2458 C CA . GLU A 1 310 ? 11.797 13.742 -23.562 1 92.81 310 GLU A CA 1
ATOM 2459 C C . GLU A 1 310 ? 12.484 12.562 -22.891 1 92.81 310 GLU A C 1
ATOM 2461 O O . GLU A 1 310 ? 13.344 12.75 -22.016 1 92.81 310 GLU A O 1
ATOM 2466 N N . THR A 1 311 ? 12.18 11.359 -23.234 1 94.25 311 THR A N 1
ATOM 2467 C CA . THR A 1 311 ? 12.789 10.172 -22.656 1 94.25 311 THR A CA 1
ATOM 2468 C C . THR A 1 311 ? 14.273 10.102 -22.984 1 94.25 311 THR A C 1
ATOM 2470 O O . THR A 1 311 ? 15.086 9.734 -22.141 1 94.25 311 THR A O 1
ATOM 2473 N N . THR A 1 312 ? 14.648 10.531 -24.219 1 95.19 312 THR A N 1
ATOM 2474 C CA . THR A 1 312 ? 16.047 10.523 -24.609 1 95.19 312 THR A CA 1
ATOM 2475 C C . THR A 1 312 ? 16.859 11.539 -23.797 1 95.19 312 THR A C 1
ATOM 2477 O O . THR A 1 312 ? 18 11.281 -23.438 1 95.19 312 THR A O 1
ATOM 2480 N N . LYS A 1 313 ? 16.188 12.625 -23.531 1 95.25 313 LYS A N 1
ATOM 2481 C CA . LYS A 1 313 ? 16.859 13.625 -22.703 1 95.25 313 LYS A CA 1
ATOM 2482 C C . LYS A 1 313 ? 17.172 13.078 -21.312 1 95.25 313 LYS A C 1
ATOM 2484 O O . LYS A 1 313 ? 18.297 13.203 -20.828 1 95.25 313 LYS A O 1
ATOM 2489 N N . TYR A 1 314 ? 16.188 12.438 -20.672 1 94.38 314 TYR A N 1
ATOM 2490 C CA . TYR A 1 314 ? 16.391 11.883 -19.344 1 94.38 314 TYR A CA 1
ATOM 2491 C C . TYR A 1 314 ? 17.375 10.727 -19.375 1 94.38 314 TYR A C 1
ATOM 2493 O O . TYR A 1 314 ? 18.141 10.531 -18.438 1 94.38 314 TYR A O 1
ATOM 2501 N N . LEU A 1 315 ? 17.422 9.945 -20.453 1 95.75 315 LEU A N 1
ATOM 2502 C CA . LEU A 1 315 ? 18.344 8.836 -20.609 1 95.75 315 LEU A CA 1
ATOM 2503 C C . LEU A 1 315 ? 19.781 9.336 -20.703 1 95.75 315 LEU A C 1
ATOM 2505 O O . LEU A 1 315 ? 20.688 8.805 -20.047 1 95.75 315 LEU A O 1
ATOM 2509 N N . VAL A 1 316 ? 19.984 10.414 -21.484 1 96.56 316 VAL A N 1
ATOM 2510 C CA . VAL A 1 316 ? 21.312 10.977 -21.656 1 96.56 316 VAL A CA 1
ATOM 2511 C C . VAL A 1 316 ? 21.812 11.539 -20.328 1 96.56 316 VAL A C 1
ATOM 2513 O O . VAL A 1 316 ? 22.969 11.312 -19.938 1 96.56 316 VAL A O 1
ATOM 2516 N N . ILE A 1 317 ? 20.922 12.211 -19.625 1 95.25 317 ILE A N 1
ATOM 2517 C CA . ILE A 1 317 ? 21.281 12.75 -18.328 1 95.25 317 ILE A CA 1
ATOM 2518 C C . ILE A 1 317 ? 21.656 11.609 -17.375 1 95.25 317 ILE A C 1
ATOM 2520 O O . ILE A 1 317 ? 22.656 11.688 -16.672 1 95.25 317 ILE A O 1
ATOM 2524 N N . TYR A 1 318 ? 20.891 10.539 -17.391 1 96.31 318 TYR A N 1
ATOM 2525 C CA . TYR A 1 318 ? 21.141 9.398 -16.516 1 96.31 318 TYR A CA 1
ATOM 2526 C C . TYR A 1 318 ? 22.469 8.734 -16.844 1 96.31 318 TYR A C 1
ATOM 2528 O O . TYR A 1 318 ? 23.25 8.414 -15.938 1 96.31 318 TYR A O 1
ATOM 2536 N N . ILE A 1 319 ? 22.781 8.562 -18.141 1 96.81 319 ILE A N 1
ATOM 2537 C CA . ILE A 1 319 ? 23.984 7.875 -18.562 1 96.81 319 ILE A CA 1
ATOM 2538 C C . ILE A 1 319 ? 25.219 8.719 -18.203 1 96.81 319 ILE A C 1
ATOM 2540 O O . ILE A 1 319 ? 26.234 8.18 -17.766 1 96.81 319 ILE A O 1
ATOM 2544 N N . VAL A 1 320 ? 25.078 10.016 -18.344 1 96.5 320 VAL A N 1
ATOM 2545 C CA . VAL A 1 320 ? 26.188 10.914 -18.047 1 96.5 320 VAL A CA 1
ATOM 2546 C C . VAL A 1 320 ? 26.453 10.906 -16.531 1 96.5 320 VAL A C 1
ATOM 2548 O O . VAL A 1 320 ? 27.594 10.781 -16.094 1 96.5 320 VAL A O 1
ATOM 2551 N N . LEU A 1 321 ? 25.359 11 -15.734 1 95.81 321 LEU A N 1
ATOM 2552 C CA . LEU A 1 321 ? 25.516 10.977 -14.289 1 95.81 321 LEU A CA 1
ATOM 2553 C C . LEU A 1 321 ? 26.031 9.625 -13.812 1 95.81 321 LEU A C 1
ATOM 2555 O O . LEU A 1 321 ? 26.828 9.555 -12.875 1 95.81 321 LEU A O 1
ATOM 2559 N N . TRP A 1 322 ? 25.562 8.547 -14.453 1 95.19 322 TRP A N 1
ATOM 2560 C CA . TRP A 1 322 ? 26 7.203 -14.102 1 95.19 322 TRP A CA 1
ATOM 2561 C C . TRP A 1 322 ? 27.453 6.992 -14.461 1 95.19 322 TRP A C 1
ATOM 2563 O O . TRP A 1 322 ? 28.219 6.422 -13.672 1 95.19 322 TRP A O 1
ATOM 2573 N N . TYR A 1 323 ? 27.906 7.516 -15.625 1 94.62 323 TYR A N 1
ATOM 2574 C CA . TYR A 1 323 ? 29.281 7.367 -16.062 1 94.62 323 TYR A CA 1
ATOM 2575 C C . TYR A 1 323 ? 30.234 8.109 -15.133 1 94.62 323 TYR A C 1
ATOM 2577 O O . TYR A 1 323 ? 31.312 7.609 -14.82 1 94.62 323 TYR A O 1
ATOM 2585 N N . LEU A 1 324 ? 29.797 9.195 -14.523 1 92.56 324 LEU A N 1
ATOM 2586 C CA . LEU A 1 324 ? 30.625 10.031 -13.664 1 92.56 324 LEU A CA 1
ATOM 2587 C C . LEU A 1 324 ? 30.422 9.68 -12.195 1 92.56 324 LEU A C 1
ATOM 2589 O O . LEU A 1 324 ? 31 10.32 -11.312 1 92.56 324 LEU A O 1
ATOM 2593 N N . ASN A 1 325 ? 29.641 8.727 -11.906 1 90.62 325 ASN A N 1
ATOM 2594 C CA . ASN A 1 325 ? 29.312 8.305 -10.547 1 90.62 325 ASN A CA 1
ATOM 2595 C C . ASN A 1 325 ? 28.703 9.453 -9.742 1 90.62 325 ASN A C 1
ATOM 2597 O O . ASN A 1 325 ? 29.062 9.664 -8.586 1 90.62 325 ASN A O 1
ATOM 2601 N N . LEU A 1 326 ? 27.766 10.242 -10.367 1 93.31 326 LEU A N 1
ATOM 2602 C CA . LEU A 1 326 ? 27.172 11.406 -9.727 1 93.31 326 LEU A CA 1
ATOM 2603 C C . LEU A 1 326 ? 25.656 11.266 -9.641 1 93.31 326 LEU A C 1
ATOM 2605 O O . LEU A 1 326 ? 24.938 12.266 -9.625 1 93.31 326 LEU A O 1
ATOM 2609 N N . LEU A 1 327 ? 25.188 10.008 -9.547 1 94.12 327 LEU A N 1
ATOM 2610 C CA . LEU A 1 327 ? 23.734 9.805 -9.539 1 94.12 327 LEU A CA 1
ATOM 2611 C C . LEU A 1 327 ? 23.125 10.359 -8.258 1 94.12 327 LEU A C 1
ATOM 2613 O O . LEU A 1 327 ? 22.109 11.07 -8.312 1 94.12 327 LEU A O 1
ATOM 2617 N N . LEU A 1 328 ? 23.734 10.047 -7.102 1 93.25 328 LEU A N 1
ATOM 2618 C CA . LEU A 1 328 ? 23.188 10.484 -5.824 1 93.25 328 LEU A CA 1
ATOM 2619 C C . LEU A 1 328 ? 23.312 12 -5.668 1 93.25 328 LEU A C 1
ATOM 2621 O O . LEU A 1 328 ? 22.312 12.688 -5.426 1 93.25 328 LEU A O 1
ATOM 2625 N N . PRO A 1 329 ? 24.516 12.594 -5.875 1 94.88 329 PRO A N 1
ATOM 2626 C CA . PRO A 1 329 ? 24.594 14.055 -5.812 1 94.88 329 PRO A CA 1
ATOM 2627 C C . PRO A 1 329 ? 23.75 14.742 -6.887 1 94.88 329 PRO A C 1
ATOM 2629 O O . PRO A 1 329 ? 23.25 15.844 -6.668 1 94.88 329 PRO A O 1
ATOM 2632 N N . GLY A 1 330 ? 23.625 14.07 -8.016 1 95.38 330 GLY A N 1
ATOM 2633 C CA . GLY A 1 330 ? 22.75 14.617 -9.055 1 95.38 330 GLY A CA 1
ATOM 2634 C C . GLY A 1 330 ? 21.297 14.695 -8.633 1 95.38 330 GLY A C 1
ATOM 2635 O O . GLY A 1 330 ? 20.641 15.711 -8.859 1 95.38 330 GLY A O 1
ATOM 2636 N N . ALA A 1 331 ? 20.797 13.633 -8.031 1 94.31 331 ALA A N 1
ATOM 2637 C CA . ALA A 1 331 ? 19.422 13.617 -7.547 1 94.31 331 ALA A CA 1
ATOM 2638 C C . ALA A 1 331 ? 19.219 14.688 -6.477 1 94.31 331 ALA A C 1
ATOM 2640 O O . ALA A 1 331 ? 18.203 15.391 -6.484 1 94.31 331 ALA A O 1
ATOM 2641 N N . LEU A 1 332 ? 20.125 14.883 -5.57 1 95.75 332 LEU A N 1
ATOM 2642 C CA . LEU A 1 332 ? 20.047 15.875 -4.508 1 95.75 332 LEU A CA 1
ATOM 2643 C C . LEU A 1 332 ? 20.109 17.281 -5.078 1 95.75 332 LEU A C 1
ATOM 2645 O O . LEU A 1 332 ? 19.438 18.203 -4.582 1 95.75 332 LEU A O 1
ATOM 2649 N N . SER A 1 333 ? 20.891 17.422 -6.129 1 95.94 333 SER A N 1
ATOM 2650 C CA . SER A 1 333 ? 21.016 18.734 -6.762 1 95.94 333 SER A CA 1
ATOM 2651 C C . SER A 1 333 ? 19.719 19.156 -7.434 1 95.94 333 SER A C 1
ATOM 2653 O O . SER A 1 333 ? 19.391 20.344 -7.484 1 95.94 333 SER A O 1
ATOM 2655 N N . VAL A 1 334 ? 18.984 18.172 -7.973 1 93.38 334 VAL A N 1
ATOM 2656 C CA . VAL A 1 334 ? 17.703 18.484 -8.586 1 93.38 334 VAL A CA 1
ATOM 2657 C C . VAL A 1 334 ? 16.734 19 -7.527 1 93.38 334 VAL A C 1
ATOM 2659 O O . VAL A 1 334 ? 16 19.969 -7.77 1 93.38 334 VAL A O 1
ATOM 2662 N N . VAL A 1 335 ? 16.734 18.406 -6.352 1 93.12 335 VAL A N 1
ATOM 2663 C CA . VAL A 1 335 ? 15.875 18.844 -5.262 1 93.12 335 VAL A CA 1
ATOM 2664 C C . VAL A 1 335 ? 16.266 20.266 -4.852 1 93.12 335 VAL A C 1
ATOM 2666 O O . VAL A 1 335 ? 15.398 21.125 -4.695 1 93.12 335 VAL A O 1
ATOM 2669 N N . LEU A 1 336 ? 17.547 20.469 -4.707 1 95.19 336 LEU A N 1
ATOM 2670 C CA . LEU A 1 336 ? 18.047 21.797 -4.348 1 95.19 336 LEU A CA 1
ATOM 2671 C C . LEU A 1 336 ? 17.641 22.828 -5.395 1 95.19 336 LEU A C 1
ATOM 2673 O O . LEU A 1 336 ? 17.188 23.922 -5.051 1 95.19 336 LEU A O 1
ATOM 2677 N N . TYR A 1 337 ? 17.75 22.5 -6.602 1 93.19 337 TYR A N 1
ATOM 2678 C CA . TYR A 1 337 ? 17.422 23.406 -7.695 1 93.19 337 TYR A CA 1
ATOM 2679 C C . TYR A 1 337 ? 15.93 23.719 -7.703 1 93.19 337 TYR A C 1
ATOM 2681 O O . TYR A 1 337 ? 15.531 24.875 -7.871 1 93.19 337 TYR A O 1
ATOM 2689 N N . LEU A 1 338 ? 15.109 22.719 -7.523 1 91.31 338 LEU A N 1
ATOM 2690 C CA . LEU A 1 338 ? 13.664 22.906 -7.551 1 91.31 338 LEU A CA 1
ATOM 2691 C C . LEU A 1 338 ? 13.211 23.828 -6.43 1 91.31 338 LEU A C 1
ATOM 2693 O O . LEU A 1 338 ? 12.359 24.703 -6.637 1 91.31 338 LEU A O 1
ATOM 2697 N N . VAL A 1 339 ? 13.742 23.688 -5.254 1 92.38 339 VAL A N 1
ATOM 2698 C CA . VAL A 1 339 ? 13.359 24.516 -4.113 1 92.38 339 VAL A CA 1
ATOM 2699 C C . VAL A 1 339 ? 13.875 25.938 -4.305 1 92.38 339 VAL A C 1
ATOM 2701 O O . VAL A 1 339 ? 13.164 26.906 -4.023 1 92.38 339 VAL A O 1
ATOM 2704 N N . ALA A 1 340 ? 15.086 26.016 -4.832 1 91.5 340 ALA A N 1
ATOM 2705 C CA . ALA A 1 340 ? 15.656 27.328 -5.074 1 91.5 340 ALA A CA 1
ATOM 2706 C C . ALA A 1 340 ? 14.898 28.062 -6.172 1 91.5 340 ALA A C 1
ATOM 2708 O O . ALA A 1 340 ? 14.68 29.281 -6.078 1 91.5 340 ALA A O 1
ATOM 2709 N N . GLU A 1 341 ? 14.516 27.375 -7.156 1 90.25 341 GLU A N 1
ATOM 2710 C CA . GLU A 1 341 ? 13.766 27.969 -8.258 1 90.25 341 GLU A CA 1
ATOM 2711 C C . GLU A 1 341 ? 12.391 28.453 -7.793 1 90.25 341 GLU A C 1
ATOM 2713 O O . GLU A 1 341 ? 11.891 29.469 -8.273 1 90.25 341 GLU A O 1
ATOM 2718 N N . ARG A 1 342 ? 11.797 27.766 -6.898 1 87.88 342 ARG A N 1
ATOM 2719 C CA . ARG A 1 342 ? 10.484 28.141 -6.375 1 87.88 342 ARG A CA 1
ATOM 2720 C C . ARG A 1 342 ? 10.562 29.453 -5.605 1 87.88 342 ARG A C 1
ATOM 2722 O O . ARG A 1 342 ? 9.602 30.234 -5.574 1 87.88 342 ARG A O 1
ATOM 2729 N N . ARG A 1 343 ? 11.695 29.688 -4.961 1 87 343 ARG A N 1
ATOM 2730 C CA . ARG A 1 343 ? 11.883 30.953 -4.238 1 87 343 ARG A CA 1
ATOM 2731 C C . ARG A 1 343 ? 11.961 32.125 -5.207 1 87 343 ARG A C 1
ATOM 2733 O O . ARG A 1 343 ? 11.43 33.188 -4.926 1 87 343 ARG A O 1
ATOM 2740 N N . LEU A 1 344 ? 12.57 31.859 -6.348 1 85.44 344 LEU A N 1
ATOM 2741 C CA . LEU A 1 344 ? 12.797 32.938 -7.316 1 85.44 344 LEU A CA 1
ATOM 2742 C C . LEU A 1 344 ? 11.555 33.156 -8.18 1 85.44 344 LEU A C 1
ATOM 2744 O O . LEU A 1 344 ? 11.234 34.312 -8.516 1 85.44 344 LEU A O 1
ATOM 2748 N N . HIS A 1 345 ? 10.984 32.062 -8.531 1 81.56 345 HIS A N 1
ATOM 2749 C CA . HIS A 1 345 ? 9.805 32.156 -9.383 1 81.56 345 HIS A CA 1
ATOM 2750 C C . HIS A 1 345 ? 8.547 31.703 -8.633 1 81.56 345 HIS A C 1
ATOM 2752 O O . HIS A 1 345 ? 8.203 30.516 -8.656 1 81.56 345 HIS A O 1
ATOM 2758 N N . GLY A 1 346 ? 7.945 32.5 -7.812 1 75.75 346 GLY A N 1
ATOM 2759 C CA . GLY A 1 346 ? 6.73 32.125 -7.098 1 75.75 346 GLY A CA 1
ATOM 2760 C C . GLY A 1 346 ? 5.586 31.75 -8.016 1 75.75 346 GLY A C 1
ATOM 2761 O O . GLY A 1 346 ? 5.727 31.781 -9.242 1 75.75 346 GLY A O 1
ATOM 2762 N N . GLN A 1 347 ? 4.555 31.219 -7.504 1 79.69 347 GLN A N 1
ATOM 2763 C CA . GLN A 1 347 ? 3.387 30.875 -8.305 1 79.69 347 GLN A CA 1
ATOM 2764 C C . GLN A 1 347 ? 2.635 32.125 -8.758 1 79.69 347 GLN A C 1
ATOM 2766 O O . GLN A 1 347 ? 2.168 32.906 -7.926 1 79.69 347 GLN A O 1
ATOM 2771 N N . SER A 1 348 ? 2.65 32.344 -10.039 1 82.88 348 SER A N 1
ATOM 2772 C CA . SER A 1 348 ? 1.974 33.531 -10.594 1 82.88 348 SER A CA 1
ATOM 2773 C C . SER A 1 348 ? 0.537 33.188 -10.984 1 82.88 348 SER A C 1
ATOM 2775 O O . SER A 1 348 ? 0.145 32.031 -11 1 82.88 348 SER A O 1
ATOM 2777 N N . ILE A 1 349 ? -0.235 34.25 -11.133 1 86.38 349 ILE A N 1
ATOM 2778 C CA . ILE A 1 349 ? -1.622 34.094 -11.562 1 86.38 349 ILE A CA 1
ATOM 2779 C C . ILE A 1 349 ? -1.672 33.438 -12.938 1 86.38 349 ILE A C 1
ATOM 2781 O O . ILE A 1 349 ? -2.594 32.656 -13.227 1 86.38 349 ILE A O 1
ATOM 2785 N N . GLU A 1 350 ? -0.643 33.656 -13.711 1 84.69 350 GLU A N 1
ATOM 2786 C CA . GLU A 1 350 ? -0.579 33.031 -15.031 1 84.69 350 GLU A CA 1
ATOM 2787 C C . GLU A 1 350 ? -0.38 31.531 -14.914 1 84.69 350 GLU A C 1
ATOM 2789 O O . GLU A 1 350 ? -0.928 30.75 -15.703 1 84.69 350 GLU A O 1
ATOM 2794 N N . ASP A 1 351 ? 0.418 31.141 -13.945 1 85.06 351 ASP A N 1
ATOM 2795 C CA . ASP A 1 351 ? 0.599 29.703 -13.711 1 85.06 351 ASP A CA 1
ATOM 2796 C C . ASP A 1 351 ? -0.712 29.047 -13.273 1 85.06 351 ASP A C 1
ATOM 2798 O O . ASP A 1 351 ? -1.011 27.922 -13.672 1 85.06 351 ASP A O 1
ATOM 2802 N N . LEU A 1 352 ? -1.39 29.797 -12.453 1 85.81 352 LEU A N 1
ATOM 2803 C CA . LEU A 1 352 ? -2.682 29.297 -12 1 85.81 352 LEU A CA 1
ATOM 2804 C C . LEU A 1 352 ? -3.654 29.172 -13.172 1 85.81 352 LEU A C 1
ATOM 2806 O O . LEU A 1 352 ? -4.438 28.219 -13.234 1 85.81 352 LEU A O 1
ATOM 2810 N N . ARG A 1 353 ? -3.58 30.141 -14.07 1 85.75 353 ARG A N 1
ATOM 2811 C CA . ARG A 1 353 ? -4.43 30.109 -15.258 1 85.75 353 ARG A CA 1
ATOM 2812 C C . ARG A 1 353 ? -4.121 28.875 -16.109 1 85.75 353 ARG A C 1
ATOM 2814 O O . ARG A 1 353 ? -5.031 28.203 -16.594 1 85.75 353 ARG A O 1
ATOM 2821 N N . GLU A 1 354 ? -2.938 28.656 -16.25 1 83.31 354 GLU A N 1
ATOM 2822 C CA . GLU A 1 354 ? -2.531 27.484 -17.031 1 83.31 354 GLU A CA 1
ATOM 2823 C C . GLU A 1 354 ? -2.949 26.188 -16.359 1 83.31 354 GLU A C 1
ATOM 2825 O O . GLU A 1 354 ? -3.34 25.234 -17.031 1 83.31 354 GLU A O 1
ATOM 2830 N N . ASP A 1 355 ? -2.82 26.172 -15.062 1 82.56 355 ASP A N 1
ATOM 2831 C CA . ASP A 1 355 ? -3.236 24.984 -14.305 1 82.56 355 ASP A CA 1
ATOM 2832 C C . ASP A 1 355 ? -4.734 24.75 -14.453 1 82.56 355 ASP A C 1
ATOM 2834 O O . ASP A 1 355 ? -5.176 23.594 -14.578 1 82.56 355 ASP A O 1
ATOM 2838 N N . ILE A 1 356 ? -5.508 25.797 -14.398 1 84 356 ILE A N 1
ATOM 2839 C CA . ILE A 1 356 ? -6.961 25.688 -14.523 1 84 356 ILE A CA 1
ATOM 2840 C C . ILE A 1 356 ? -7.324 25.203 -15.922 1 84 356 ILE A C 1
ATOM 2842 O O . ILE A 1 356 ? -8.219 24.375 -16.094 1 84 356 ILE A O 1
ATOM 2846 N N . LYS A 1 357 ? -6.633 25.75 -16.875 1 81.06 357 LYS A N 1
ATOM 2847 C CA . LYS A 1 357 ? -6.871 25.312 -18.25 1 81.06 357 LYS A CA 1
ATOM 2848 C C . LYS A 1 357 ? -6.578 23.828 -18.406 1 81.06 357 LYS A C 1
ATOM 2850 O O . LYS A 1 357 ? -7.332 23.109 -19.062 1 81.06 357 LYS A O 1
ATOM 2855 N N . HIS A 1 358 ? -5.551 23.422 -17.812 1 81.19 358 HIS A N 1
ATOM 2856 C CA . HIS A 1 358 ? -5.188 22.016 -17.859 1 81.19 358 HIS A CA 1
ATOM 2857 C C . HIS A 1 358 ? -6.215 21.156 -17.125 1 81.19 358 HIS A C 1
ATOM 2859 O O . HIS A 1 358 ? -6.516 20.031 -17.547 1 81.19 358 HIS A O 1
ATOM 2865 N N . ARG A 1 359 ? -6.738 21.625 -16.094 1 78.62 359 ARG A N 1
ATOM 2866 C CA . ARG A 1 359 ? -7.711 20.891 -15.297 1 78.62 359 ARG A CA 1
ATOM 2867 C C . ARG A 1 359 ? -9.047 20.781 -16.016 1 78.62 359 ARG A C 1
ATOM 2869 O O . ARG A 1 359 ? -9.766 19.797 -15.867 1 78.62 359 ARG A O 1
ATOM 2876 N N . GLU A 1 360 ? -9.383 21.797 -16.703 1 79.5 360 GLU A N 1
ATOM 2877 C CA . GLU A 1 360 ? -10.688 21.828 -17.375 1 79.5 360 GLU A CA 1
ATOM 2878 C C . GLU A 1 360 ? -10.641 21.078 -18.703 1 79.5 360 GLU A C 1
ATOM 2880 O O . GLU A 1 360 ? -11.68 20.672 -19.234 1 79.5 360 GLU A O 1
ATOM 2885 N N . ASP A 1 361 ? -9.422 20.922 -19.156 1 75.19 361 ASP A N 1
ATOM 2886 C CA . ASP A 1 361 ? -9.289 20.219 -20.438 1 75.19 361 ASP A CA 1
ATOM 2887 C C . ASP A 1 361 ? -9.453 18.703 -20.234 1 75.19 361 ASP A C 1
ATOM 2889 O O . ASP A 1 361 ? -8.531 18.031 -19.766 1 75.19 361 ASP A O 1
ATOM 2893 N N . VAL A 1 362 ? -10.531 18.203 -20.562 1 69.69 362 VAL A N 1
ATOM 2894 C CA . VAL A 1 362 ? -10.922 16.812 -20.344 1 69.69 362 VAL A CA 1
ATOM 2895 C C . VAL A 1 362 ? -10.062 15.898 -21.203 1 69.69 362 VAL A C 1
ATOM 2897 O O . VAL A 1 362 ? -9.836 14.742 -20.859 1 69.69 362 VAL A O 1
ATOM 2900 N N . GLU A 1 363 ? -9.469 16.453 -22.25 1 67.88 363 GLU A N 1
ATOM 2901 C CA . GLU A 1 363 ? -8.742 15.609 -23.188 1 67.88 363 GLU A CA 1
ATOM 2902 C C . GLU A 1 363 ? -7.316 15.344 -22.703 1 67.88 363 GLU A C 1
ATOM 2904 O O . GLU A 1 363 ? -6.68 14.383 -23.125 1 67.88 363 GLU A O 1
ATOM 2909 N N . ARG A 1 364 ? -7.008 16.156 -21.875 1 76.12 364 ARG A N 1
ATOM 2910 C CA . ARG A 1 364 ? -5.637 15.992 -21.406 1 76.12 364 ARG A CA 1
ATOM 2911 C C . ARG A 1 364 ? -5.59 15.07 -20.188 1 76.12 364 ARG A C 1
ATOM 2913 O O . ARG A 1 364 ? -6.547 15 -19.406 1 76.12 364 ARG A O 1
ATOM 2920 N N . THR A 1 365 ? -4.547 14.398 -20.031 1 76.12 365 THR A N 1
ATOM 2921 C CA . THR A 1 365 ? -4.383 13.445 -18.938 1 76.12 365 THR A CA 1
ATOM 2922 C C . THR A 1 365 ? -4.312 14.172 -17.609 1 76.12 365 THR A C 1
ATOM 2924 O O . THR A 1 365 ? -3.684 15.227 -17.5 1 76.12 365 THR A O 1
ATOM 2927 N N . ALA A 1 366 ? -5.051 13.633 -16.656 1 76.88 366 ALA A N 1
ATOM 2928 C CA . ALA A 1 366 ? -5.043 14.211 -15.305 1 76.88 366 ALA A CA 1
ATOM 2929 C C . ALA A 1 366 ? -3.691 14 -14.625 1 76.88 366 ALA A C 1
ATOM 2931 O O . ALA A 1 366 ? -3.123 12.906 -14.68 1 76.88 366 ALA A O 1
ATOM 2932 N N . LEU A 1 367 ? -3.18 14.992 -14.07 1 75.19 367 LEU A N 1
ATOM 2933 C CA . LEU A 1 367 ? -1.856 14.953 -13.461 1 75.19 367 LEU A CA 1
ATOM 2934 C C . LEU A 1 367 ? -1.955 14.641 -11.969 1 75.19 367 LEU A C 1
ATOM 2936 O O . LEU A 1 367 ? -0.954 14.305 -11.328 1 75.19 367 LEU A O 1
ATOM 2940 N N . SER A 1 368 ? -3.127 14.789 -11.43 1 80.94 368 SER A N 1
ATOM 2941 C CA . SER A 1 368 ? -3.357 14.5 -10.016 1 80.94 368 SER A CA 1
ATOM 2942 C C . SER A 1 368 ? -4.746 13.914 -9.797 1 80.94 368 SER A C 1
ATOM 2944 O O . SER A 1 368 ? -5.598 13.953 -10.688 1 80.94 368 SER A O 1
ATOM 2946 N N . LEU A 1 369 ? -4.91 13.336 -8.727 1 81.12 369 LEU A N 1
ATOM 2947 C CA . LEU A 1 369 ? -6.203 12.742 -8.398 1 81.12 369 LEU A CA 1
ATOM 2948 C C . LEU A 1 369 ? -7.281 13.82 -8.289 1 81.12 369 LEU A C 1
ATOM 2950 O O . LEU A 1 369 ? -8.422 13.602 -8.703 1 81.12 369 LEU A O 1
ATOM 2954 N N . THR A 1 370 ? -6.867 14.969 -7.77 1 76.88 370 THR A N 1
ATOM 2955 C CA . THR A 1 370 ? -7.82 16.062 -7.648 1 76.88 370 THR A CA 1
ATOM 2956 C C . THR A 1 370 ? -8.273 16.531 -9.023 1 76.88 370 THR A C 1
ATOM 2958 O O . THR A 1 370 ? -9.453 16.844 -9.219 1 76.88 370 THR A O 1
ATOM 2961 N N . GLU A 1 371 ? -7.367 16.594 -9.852 1 79.44 371 GLU A N 1
ATOM 2962 C CA . GLU A 1 371 ? -7.707 16.969 -11.227 1 79.44 371 GLU A CA 1
ATOM 2963 C C . GLU A 1 371 ? -8.594 15.914 -11.875 1 79.44 371 GLU A C 1
ATOM 2965 O O . GLU A 1 371 ? -9.492 16.25 -12.656 1 79.44 371 GLU A O 1
ATOM 2970 N N . PHE A 1 372 ? -8.312 14.703 -11.602 1 80 372 PHE A N 1
ATOM 2971 C CA . PHE A 1 372 ? -9.125 13.617 -12.148 1 80 372 PHE A CA 1
ATOM 2972 C C . PHE A 1 372 ? -10.562 13.703 -11.641 1 80 372 PHE A C 1
ATOM 2974 O O . PHE A 1 372 ? -11.508 13.492 -12.398 1 80 372 PHE A O 1
ATOM 2981 N N . ILE A 1 373 ? -10.695 14.016 -10.383 1 76.44 373 ILE A N 1
ATOM 2982 C CA . ILE A 1 373 ? -12.008 14.133 -9.766 1 76.44 373 ILE A CA 1
ATOM 2983 C C . ILE A 1 373 ? -12.766 15.297 -10.391 1 76.44 373 ILE A C 1
ATOM 2985 O O . ILE A 1 373 ? -13.969 15.203 -10.648 1 76.44 373 ILE A O 1
ATOM 2989 N N . GLU A 1 374 ? -12.031 16.344 -10.68 1 76.44 374 GLU A N 1
ATOM 2990 C CA . GLU A 1 374 ? -12.656 17.516 -11.281 1 76.44 374 GLU A CA 1
ATOM 2991 C C . GLU A 1 374 ? -13.086 17.234 -12.719 1 76.44 374 GLU A C 1
ATOM 2993 O O . GLU A 1 374 ? -14.133 17.703 -13.164 1 76.44 374 GLU A O 1
ATOM 2998 N N . LYS A 1 375 ? -12.312 16.531 -13.367 1 75.44 375 LYS A N 1
ATOM 2999 C CA . LYS A 1 375 ? -12.609 16.219 -14.766 1 75.44 375 LYS A CA 1
ATOM 3000 C C . LYS A 1 375 ? -13.781 15.258 -14.883 1 75.44 375 LYS A C 1
ATOM 3002 O O . LYS A 1 375 ? -14.633 15.422 -15.758 1 75.44 375 LYS A O 1
ATOM 3007 N N . GLN A 1 376 ? -13.828 14.234 -14.016 1 75.69 376 GLN A N 1
ATOM 3008 C CA . GLN A 1 376 ? -14.852 13.195 -14.109 1 75.69 376 GLN A CA 1
ATOM 3009 C C . GLN A 1 376 ? -16.109 13.594 -13.352 1 75.69 376 GLN A C 1
ATOM 3011 O O . GLN A 1 376 ? -17.203 13.109 -13.656 1 75.69 376 GLN A O 1
ATOM 3016 N N . GLY A 1 377 ? -15.961 14.406 -12.445 1 68.75 377 GLY A N 1
ATOM 3017 C CA . GLY A 1 377 ? -17.094 14.812 -11.633 1 68.75 377 GLY A CA 1
ATOM 3018 C C . GLY A 1 377 ? -17.094 14.172 -10.258 1 68.75 377 GLY A C 1
ATOM 3019 O O . GLY A 1 377 ? -16.484 13.125 -10.055 1 68.75 377 GLY A O 1
ATOM 3020 N N . ASP A 1 378 ? -17.734 14.734 -9.281 1 65.88 378 ASP A N 1
ATOM 3021 C CA . ASP A 1 378 ? -17.672 14.398 -7.863 1 65.88 378 ASP A CA 1
ATOM 3022 C C . ASP A 1 378 ? -18.391 13.086 -7.574 1 65.88 378 ASP A C 1
ATOM 3024 O O . ASP A 1 378 ? -18.031 12.375 -6.633 1 65.88 378 ASP A O 1
ATOM 3028 N N . GLU A 1 379 ? -19.281 12.617 -8.336 1 64.31 379 GLU A N 1
ATOM 3029 C CA . GLU A 1 379 ? -20.109 11.492 -7.922 1 64.31 379 GLU A CA 1
ATOM 3030 C C . GLU A 1 379 ? -19.547 10.164 -8.43 1 64.31 379 GLU A C 1
ATOM 3032 O O . GLU A 1 379 ? -19.562 9.172 -7.707 1 64.31 379 GLU A O 1
ATOM 3037 N N . ASN A 1 380 ? -19.016 10.109 -9.648 1 71.56 380 ASN A N 1
ATOM 3038 C CA . ASN A 1 380 ? -18.672 8.805 -10.203 1 71.56 380 ASN A CA 1
ATOM 3039 C C . ASN A 1 380 ? -17.172 8.672 -10.461 1 71.56 380 ASN A C 1
ATOM 3041 O O . ASN A 1 380 ? -16.75 7.809 -11.234 1 71.56 380 ASN A O 1
ATOM 3045 N N . TRP A 1 381 ? -16.438 9.539 -9.789 1 76.44 381 TRP A N 1
ATOM 3046 C CA . TRP A 1 381 ? -15.023 9.508 -10.102 1 76.44 381 TRP A CA 1
ATOM 3047 C C . TRP A 1 381 ? -14.375 8.219 -9.609 1 76.44 381 TRP A C 1
ATOM 3049 O O . TRP A 1 381 ? -13.461 7.688 -10.25 1 76.44 381 TRP A O 1
ATOM 3059 N N . ALA A 1 382 ? -14.852 7.68 -8.492 1 74.5 382 ALA A N 1
ATOM 3060 C CA . ALA A 1 382 ? -14.281 6.457 -7.938 1 74.5 382 ALA A CA 1
ATOM 3061 C C . ALA A 1 382 ? -14.539 5.262 -8.852 1 74.5 382 ALA A C 1
ATOM 3063 O O . ALA A 1 382 ? -13.664 4.41 -9.031 1 74.5 382 ALA A O 1
ATOM 3064 N N . HIS A 1 383 ? -15.68 5.25 -9.438 1 72.94 383 HIS A N 1
ATOM 3065 C CA . HIS A 1 383 ? -16.031 4.176 -10.359 1 72.94 383 HIS A CA 1
ATOM 3066 C C . HIS A 1 383 ? -15.203 4.258 -11.633 1 72.94 383 HIS A C 1
ATOM 3068 O O . HIS A 1 383 ? -14.688 3.244 -12.109 1 72.94 383 HIS A O 1
ATOM 3074 N N . ASP A 1 384 ? -15.078 5.461 -12.062 1 77.25 384 ASP A N 1
ATOM 3075 C CA . ASP A 1 384 ? -14.312 5.648 -13.289 1 77.25 384 ASP A CA 1
ATOM 3076 C C . ASP A 1 384 ? -12.836 5.332 -13.07 1 77.25 384 ASP A C 1
ATOM 3078 O O . ASP A 1 384 ? -12.18 4.773 -13.945 1 77.25 384 ASP A O 1
ATOM 3082 N N . LEU A 1 385 ? -12.438 5.707 -11.977 1 79.56 385 LEU A N 1
ATOM 3083 C CA . LEU A 1 385 ? -11.047 5.395 -11.648 1 79.56 385 LEU A CA 1
ATOM 3084 C C . LEU A 1 385 ? -10.836 3.887 -11.57 1 79.56 385 LEU A C 1
ATOM 3086 O O . LEU A 1 385 ? -9.828 3.371 -12.047 1 79.56 385 LEU A O 1
ATOM 3090 N N . LEU A 1 386 ? -11.75 3.207 -11 1 77.31 386 LEU A N 1
ATOM 3091 C CA . LEU A 1 386 ? -11.664 1.755 -10.883 1 77.31 386 LEU A CA 1
ATOM 3092 C C . LEU A 1 386 ? -11.734 1.091 -12.25 1 77.31 386 LEU A C 1
ATOM 3094 O O . LEU A 1 386 ? -11.039 0.104 -12.508 1 77.31 386 LEU A O 1
ATOM 3098 N N . GLN A 1 387 ? -12.461 1.616 -13.086 1 79.25 387 GLN A N 1
ATOM 3099 C CA . GLN A 1 387 ? -12.594 1.046 -14.422 1 79.25 387 GLN A CA 1
ATOM 3100 C C . GLN A 1 387 ? -11.328 1.269 -15.25 1 79.25 387 GLN A C 1
ATOM 3102 O O . GLN A 1 387 ? -10.953 0.42 -16.062 1 79.25 387 GLN A O 1
ATOM 3107 N N . ASP A 1 388 ? -10.75 2.361 -14.938 1 78.81 388 ASP A N 1
ATOM 3108 C CA . ASP A 1 388 ? -9.547 2.676 -15.703 1 78.81 388 ASP A CA 1
ATOM 3109 C C . ASP A 1 388 ? -8.328 1.957 -15.125 1 78.81 388 ASP A C 1
ATOM 3111 O O . ASP A 1 388 ? -7.535 1.377 -15.875 1 78.81 388 ASP A O 1
ATOM 3115 N N . LEU A 1 389 ? -8.211 1.956 -13.867 1 83.5 389 LEU A N 1
ATOM 3116 C CA . LEU A 1 389 ? -7.039 1.387 -13.211 1 83.5 389 LEU A CA 1
ATOM 3117 C C . LEU A 1 389 ? -7.281 -0.069 -12.828 1 83.5 389 LEU A C 1
ATOM 3119 O O . LEU A 1 389 ? -6.336 -0.804 -12.539 1 83.5 389 LEU A O 1
ATOM 3123 N N . GLY A 1 390 ? -8.5 -0.456 -12.82 1 83.19 390 GLY A N 1
ATOM 3124 C CA . GLY A 1 390 ? -8.898 -1.771 -12.352 1 83.19 390 GLY A CA 1
ATOM 3125 C C . GLY A 1 390 ? -8.227 -2.906 -13.102 1 83.19 390 GLY A C 1
ATOM 3126 O O . GLY A 1 390 ? -7.609 -3.781 -12.484 1 83.19 390 GLY A O 1
ATOM 3127 N N . PRO A 1 391 ? -8.289 -2.912 -14.391 1 85.81 391 PRO A N 1
ATOM 3128 C CA . PRO A 1 391 ? -7.656 -3.998 -15.141 1 85.81 391 PRO A CA 1
ATOM 3129 C C . PRO A 1 391 ? -6.148 -4.078 -14.891 1 85.81 391 PRO A C 1
ATOM 3131 O O . PRO A 1 391 ? -5.602 -5.176 -14.758 1 85.81 391 PRO A O 1
ATOM 3134 N N . TRP A 1 392 ? -5.547 -2.934 -14.852 1 86.38 392 TRP A N 1
ATOM 3135 C CA . TRP A 1 392 ? -4.117 -2.904 -14.562 1 86.38 392 TRP A CA 1
ATOM 3136 C C . TRP A 1 392 ? -3.834 -3.449 -13.164 1 86.38 392 TRP A C 1
ATOM 3138 O O . TRP A 1 392 ? -2.902 -4.234 -12.977 1 86.38 392 TRP A O 1
ATOM 3148 N N . LEU A 1 393 ? -4.586 -3.033 -12.281 1 87.94 393 LEU A N 1
ATOM 3149 C CA . LEU A 1 393 ? -4.41 -3.488 -10.906 1 87.94 393 LEU A CA 1
ATOM 3150 C C . LEU A 1 393 ? -4.594 -5 -10.805 1 87.94 393 LEU A C 1
ATOM 3152 O O . LEU A 1 393 ? -3.848 -5.676 -10.094 1 87.94 393 LEU A O 1
ATOM 3156 N N . MET A 1 394 ? -5.531 -5.469 -11.469 1 90.56 394 MET A N 1
ATOM 3157 C CA . MET A 1 394 ? -5.809 -6.902 -11.445 1 90.56 394 MET A CA 1
ATOM 3158 C C . MET A 1 394 ? -4.637 -7.699 -12 1 90.56 394 MET A C 1
ATOM 3160 O O . MET A 1 394 ? -4.25 -8.727 -11.438 1 90.56 394 MET A O 1
ATOM 3164 N N . VAL A 1 395 ? -4.117 -7.227 -13.047 1 91 395 VAL A N 1
ATOM 3165 C CA . VAL A 1 395 ? -2.986 -7.914 -13.664 1 91 395 VAL A CA 1
ATOM 3166 C C . VAL A 1 395 ? -1.781 -7.867 -12.727 1 91 395 VAL A C 1
ATOM 3168 O O . VAL A 1 395 ? -1.069 -8.859 -12.57 1 91 395 VAL A O 1
ATOM 3171 N N . GLN A 1 396 ? -1.604 -6.762 -12.117 1 90.81 396 GLN A N 1
ATOM 3172 C CA . GLN A 1 396 ? -0.488 -6.641 -11.188 1 90.81 396 GLN A CA 1
ATOM 3173 C C . GLN A 1 396 ? -0.667 -7.574 -9.992 1 90.81 396 GLN A C 1
ATOM 3175 O O . GLN A 1 396 ? 0.294 -8.195 -9.531 1 90.81 396 GLN A O 1
ATOM 3180 N N . LEU A 1 397 ? -1.862 -7.621 -9.516 1 91.06 397 LEU A N 1
ATOM 3181 C CA . LEU A 1 397 ? -2.146 -8.5 -8.391 1 91.06 397 LEU A CA 1
ATOM 3182 C C . LEU A 1 397 ? -1.944 -9.961 -8.781 1 91.06 397 LEU A C 1
ATOM 3184 O O . LEU A 1 397 ? -1.407 -10.75 -8 1 91.06 397 LEU A O 1
ATOM 3188 N N . ALA A 1 398 ? -2.363 -10.258 -9.914 1 92.44 398 ALA A N 1
ATOM 3189 C CA . ALA A 1 398 ? -2.195 -11.625 -10.398 1 92.44 398 ALA A CA 1
ATOM 3190 C C . ALA A 1 398 ? -0.719 -11.977 -10.555 1 92.44 398 ALA A C 1
ATOM 3192 O O . ALA A 1 398 ? -0.293 -13.07 -10.18 1 92.44 398 ALA A O 1
ATOM 3193 N N . ASP A 1 399 ? 0.007 -11.031 -11.055 1 92.75 399 ASP A N 1
ATOM 3194 C CA . ASP A 1 399 ? 1.439 -11.258 -11.219 1 92.75 399 ASP A CA 1
ATOM 3195 C C . ASP A 1 399 ? 2.127 -11.414 -9.859 1 92.75 399 ASP A C 1
ATOM 3197 O O . ASP A 1 399 ? 3.031 -12.234 -9.703 1 92.75 399 ASP A O 1
ATOM 3201 N N . LEU A 1 400 ? 1.701 -10.633 -8.977 1 93.81 400 LEU A N 1
ATOM 3202 C CA . LEU A 1 400 ? 2.273 -10.734 -7.637 1 93.81 400 LEU A CA 1
ATOM 3203 C C . LEU A 1 400 ? 1.936 -12.078 -7 1 93.81 400 LEU A C 1
ATOM 3205 O O . LEU A 1 400 ? 2.793 -12.703 -6.375 1 93.81 400 LEU A O 1
ATOM 3209 N N . ALA A 1 401 ? 0.725 -12.445 -7.129 1 93.31 401 ALA A N 1
ATOM 3210 C CA . ALA A 1 401 ? 0.316 -13.758 -6.625 1 93.31 401 ALA A CA 1
ATOM 3211 C C . ALA A 1 401 ? 1.13 -14.875 -7.27 1 93.31 401 ALA A C 1
ATOM 3213 O O . ALA A 1 401 ? 1.614 -15.773 -6.582 1 93.31 401 ALA A O 1
ATOM 3214 N N . ASN A 1 402 ? 1.293 -14.797 -8.562 1 94.06 402 ASN A N 1
ATOM 3215 C CA . ASN A 1 402 ? 2.1 -15.781 -9.273 1 94.06 402 ASN A CA 1
ATOM 3216 C C . ASN A 1 402 ? 3.545 -15.781 -8.789 1 94.06 402 ASN A C 1
ATOM 3218 O O . ASN A 1 402 ? 4.156 -16.844 -8.641 1 94.06 402 ASN A O 1
ATOM 3222 N N . PHE A 1 403 ? 4.023 -14.648 -8.562 1 94.69 403 PHE A N 1
ATOM 3223 C CA . PHE A 1 403 ? 5.395 -14.516 -8.094 1 94.69 403 PHE A CA 1
ATOM 3224 C C . PHE A 1 403 ? 5.566 -15.203 -6.738 1 94.69 403 PHE A C 1
ATOM 3226 O O . PHE A 1 403 ? 6.477 -16.016 -6.559 1 94.69 403 PHE A O 1
ATOM 3233 N N . PHE A 1 404 ? 4.715 -14.938 -5.84 1 94.62 404 PHE A N 1
ATOM 3234 C CA . PHE A 1 404 ? 4.852 -15.5 -4.504 1 94.62 404 PHE A CA 1
ATOM 3235 C C . PHE A 1 404 ? 4.543 -17 -4.512 1 94.62 404 PHE A C 1
ATOM 3237 O O . PHE A 1 404 ? 5.117 -17.75 -3.729 1 94.62 404 PHE A O 1
ATOM 3244 N N . GLU A 1 405 ? 3.652 -17.453 -5.375 1 94.44 405 GLU A N 1
ATOM 3245 C CA . GLU A 1 405 ? 3.416 -18.891 -5.527 1 94.44 405 GLU A CA 1
ATOM 3246 C C . GLU A 1 405 ? 4.664 -19.609 -6.039 1 94.44 405 GLU A C 1
ATOM 3248 O O . GLU A 1 405 ? 5.008 -20.688 -5.559 1 94.44 405 GLU A O 1
ATOM 3253 N N . SER A 1 406 ? 5.297 -18.953 -6.953 1 95.19 406 SER A N 1
ATOM 3254 C CA . SER A 1 406 ? 6.527 -19.531 -7.484 1 95.19 406 SER A CA 1
ATOM 3255 C C . SER A 1 406 ? 7.629 -19.562 -6.43 1 95.19 406 SER A C 1
ATOM 3257 O O . SER A 1 406 ? 8.422 -20.5 -6.371 1 95.19 406 SER A O 1
ATOM 3259 N N . VAL A 1 407 ? 7.68 -18.531 -5.641 1 94.19 407 VAL A N 1
ATOM 3260 C CA . VAL A 1 407 ? 8.664 -18.469 -4.57 1 94.19 407 VAL A CA 1
ATOM 3261 C C . VAL A 1 407 ? 8.414 -19.594 -3.57 1 94.19 407 VAL A C 1
ATOM 3263 O O . VAL A 1 407 ? 9.352 -20.25 -3.104 1 94.19 407 VAL A O 1
ATOM 3266 N N . ARG A 1 408 ? 7.195 -19.844 -3.281 1 91.94 408 ARG A N 1
ATOM 3267 C CA . ARG A 1 408 ? 6.84 -20.922 -2.367 1 91.94 408 ARG A CA 1
ATOM 3268 C C . ARG A 1 408 ? 7.219 -22.281 -2.949 1 91.94 408 ARG A C 1
ATOM 3270 O O . ARG A 1 408 ? 7.77 -23.125 -2.246 1 91.94 408 ARG A O 1
ATOM 3277 N N . ASN A 1 409 ? 6.891 -22.422 -4.188 1 93.25 409 ASN A N 1
ATOM 3278 C CA . ASN A 1 409 ? 7.238 -23.672 -4.848 1 93.25 409 ASN A CA 1
ATOM 3279 C C . ASN A 1 409 ? 8.75 -23.859 -4.949 1 93.25 409 ASN A C 1
ATOM 3281 O O . ASN A 1 409 ? 9.258 -24.984 -4.906 1 93.25 409 ASN A O 1
ATOM 3285 N N . PHE A 1 410 ? 9.5 -22.781 -5.094 1 94 410 PHE A N 1
ATOM 3286 C CA . PHE A 1 410 ? 10.961 -22.797 -5.059 1 94 410 PHE A CA 1
ATOM 3287 C C . PHE A 1 410 ? 11.461 -23.234 -3.684 1 94 410 PHE A C 1
ATOM 3289 O O . PHE A 1 410 ? 12.344 -24.078 -3.578 1 94 410 PHE A O 1
ATOM 3296 N N . TYR A 1 411 ? 10.883 -22.672 -2.691 1 91.06 411 TYR A N 1
ATOM 3297 C CA . TYR A 1 411 ? 11.266 -22.969 -1.316 1 91.06 411 TYR A CA 1
ATOM 3298 C C . TYR A 1 411 ? 10.977 -24.422 -0.973 1 91.06 411 TYR A C 1
ATOM 3300 O O . TYR A 1 411 ? 11.758 -25.078 -0.27 1 91.06 411 TYR A O 1
ATOM 3308 N N . GLU A 1 412 ? 9.859 -24.984 -1.522 1 89.94 412 GLU A N 1
ATOM 3309 C CA . GLU A 1 412 ? 9.438 -26.344 -1.188 1 89.94 412 GLU A CA 1
ATOM 3310 C C . GLU A 1 412 ? 10.023 -27.359 -2.158 1 89.94 412 GLU A C 1
ATOM 3312 O O . GLU A 1 412 ? 9.711 -28.547 -2.084 1 89.94 412 GLU A O 1
ATOM 3317 N N . TRP A 1 413 ? 10.852 -26.984 -3.061 1 89.56 413 TRP A N 1
ATOM 3318 C CA . TRP A 1 413 ? 11.531 -27.859 -4.008 1 89.56 413 TRP A CA 1
ATOM 3319 C C . TRP A 1 413 ? 10.531 -28.656 -4.84 1 89.56 413 TRP A C 1
ATOM 3321 O O . TRP A 1 413 ? 10.648 -29.875 -4.984 1 89.56 413 TRP A O 1
ATOM 3331 N N . ARG A 1 414 ? 9.562 -28 -5.422 1 89.75 414 ARG A N 1
ATOM 3332 C CA . ARG A 1 414 ? 8.555 -28.641 -6.246 1 89.75 414 ARG A CA 1
ATOM 3333 C C . ARG A 1 414 ? 9.172 -29.25 -7.496 1 89.75 414 ARG A C 1
ATOM 3335 O O . ARG A 1 414 ? 8.852 -30.375 -7.875 1 89.75 414 ARG A O 1
ATOM 3342 N N . LYS A 1 415 ? 9.938 -28.5 -8.141 1 91.31 415 LYS A N 1
ATOM 3343 C CA . LYS A 1 415 ? 10.75 -28.984 -9.258 1 91.31 415 LYS A CA 1
ATOM 3344 C C . LYS A 1 415 ? 12.234 -28.953 -8.922 1 91.31 415 LYS A C 1
ATOM 3346 O O . LYS A 1 415 ? 12.883 -27.906 -9.07 1 91.31 415 LYS A O 1
ATOM 3351 N N . PRO A 1 416 ? 12.805 -30.031 -8.484 1 90.56 416 PRO A N 1
ATOM 3352 C CA . PRO A 1 416 ? 14.164 -30.047 -7.949 1 90.56 416 PRO A CA 1
ATOM 3353 C C . PRO A 1 416 ? 15.211 -29.578 -8.961 1 90.56 416 PRO A C 1
ATOM 3355 O O . PRO A 1 416 ? 16.172 -28.906 -8.594 1 90.56 416 PRO A O 1
ATOM 3358 N N . MET A 1 417 ? 15.039 -29.922 -10.281 1 91 417 MET A N 1
ATOM 3359 C CA . MET A 1 417 ? 16.016 -29.516 -11.281 1 91 417 MET A CA 1
ATOM 3360 C C . MET A 1 417 ? 16.047 -28 -11.43 1 91 417 MET A C 1
ATOM 3362 O O . MET A 1 417 ? 17.125 -27.406 -11.5 1 91 417 MET A O 1
ATOM 3366 N N . ARG A 1 418 ? 14.914 -27.438 -11.492 1 92 418 ARG A N 1
ATOM 3367 C CA . ARG A 1 418 ? 14.844 -25.984 -11.648 1 92 418 ARG A CA 1
ATOM 3368 C C . ARG A 1 418 ? 15.227 -25.281 -10.352 1 92 418 ARG A C 1
ATOM 3370 O O . ARG A 1 418 ? 15.812 -24.203 -10.383 1 92 418 ARG A O 1
ATOM 3377 N N . THR A 1 419 ? 14.875 -25.828 -9.188 1 93.81 419 THR A N 1
ATOM 3378 C CA . THR A 1 419 ? 15.281 -25.266 -7.898 1 93.81 419 THR A CA 1
ATOM 3379 C C . THR A 1 419 ? 16.797 -25.281 -7.766 1 93.81 419 THR A C 1
ATOM 3381 O O . THR A 1 419 ? 17.391 -24.297 -7.312 1 93.81 419 THR A O 1
ATOM 3384 N N . LEU A 1 420 ? 17.406 -26.391 -8.211 1 93.88 420 LEU A N 1
ATOM 3385 C CA . LEU A 1 420 ? 18.859 -26.484 -8.172 1 93.88 420 LEU A CA 1
ATOM 3386 C C . LEU A 1 420 ? 19.5 -25.438 -9.078 1 93.88 420 LEU A C 1
ATOM 3388 O O . LEU A 1 420 ? 20.531 -24.844 -8.734 1 93.88 420 LEU A O 1
ATOM 3392 N N . ALA A 1 421 ? 18.844 -25.25 -10.219 1 94.56 421 ALA A N 1
ATOM 3393 C CA . ALA A 1 421 ? 19.359 -24.234 -11.133 1 94.56 421 ALA A CA 1
ATOM 3394 C C . ALA A 1 421 ? 19.359 -22.844 -10.484 1 94.56 421 ALA A C 1
ATOM 3396 O O . ALA A 1 421 ? 20.328 -22.094 -10.617 1 94.56 421 ALA A O 1
ATOM 3397 N N . VAL A 1 422 ? 18.297 -22.484 -9.805 1 95.19 422 VAL A N 1
ATOM 3398 C CA . VAL A 1 422 ? 18.188 -21.188 -9.148 1 95.19 422 VAL A CA 1
ATOM 3399 C C . VAL A 1 422 ? 19.188 -21.109 -7.996 1 95.19 422 VAL A C 1
ATOM 3401 O O . VAL A 1 422 ? 19.797 -20.062 -7.758 1 95.19 422 VAL A O 1
ATOM 3404 N N . LEU A 1 423 ? 19.438 -22.203 -7.262 1 95.62 423 LEU A N 1
ATOM 3405 C CA . LEU A 1 423 ? 20.391 -22.234 -6.168 1 95.62 423 LEU A CA 1
ATOM 3406 C C . LEU A 1 423 ? 21.812 -22.031 -6.691 1 95.62 423 LEU A C 1
ATOM 3408 O O . LEU A 1 423 ? 22.625 -21.375 -6.035 1 95.62 423 LEU A O 1
ATOM 3412 N N . VAL A 1 424 ? 22.062 -22.562 -7.871 1 96.06 424 VAL A N 1
ATOM 3413 C CA . VAL A 1 424 ? 23.375 -22.359 -8.477 1 96.06 424 VAL A CA 1
ATOM 3414 C C . VAL A 1 424 ? 23.562 -20.891 -8.844 1 96.06 424 VAL A C 1
ATOM 3416 O O . VAL A 1 424 ? 24.625 -20.328 -8.625 1 96.06 424 VAL A O 1
ATOM 3419 N N . VAL A 1 425 ? 22.516 -20.312 -9.406 1 94.94 425 VAL A N 1
ATOM 3420 C CA . VAL A 1 425 ? 22.578 -18.891 -9.734 1 94.94 425 VAL A CA 1
ATOM 3421 C C . VAL A 1 425 ? 22.797 -18.078 -8.469 1 94.94 425 VAL A C 1
ATOM 3423 O O . VAL A 1 425 ? 23.578 -17.141 -8.461 1 94.94 425 VAL A O 1
ATOM 3426 N N . LEU A 1 426 ? 22.125 -18.406 -7.375 1 95.69 426 LEU A N 1
ATOM 3427 C CA . LEU A 1 426 ? 22.25 -17.719 -6.094 1 95.69 426 LEU A CA 1
ATOM 3428 C C . LEU A 1 426 ? 23.672 -17.891 -5.535 1 95.69 426 LEU A C 1
ATOM 3430 O O . LEU A 1 426 ? 24.281 -16.938 -5.07 1 95.69 426 LEU A O 1
ATOM 3434 N N . ALA A 1 427 ? 24.188 -19.109 -5.578 1 96.75 427 ALA A N 1
ATOM 3435 C CA . ALA A 1 427 ? 25.531 -19.391 -5.09 1 96.75 427 ALA A CA 1
ATOM 3436 C C . ALA A 1 427 ? 26.578 -18.594 -5.871 1 96.75 427 ALA A C 1
ATOM 3438 O O . ALA A 1 427 ? 27.516 -18.031 -5.289 1 96.75 427 ALA A O 1
ATOM 3439 N N . THR A 1 428 ? 26.438 -18.562 -7.176 1 96.5 428 THR A N 1
ATOM 3440 C CA . THR A 1 428 ? 27.328 -17.781 -8.016 1 96.5 428 THR A CA 1
ATOM 3441 C C . THR A 1 428 ? 27.219 -16.297 -7.688 1 96.5 428 THR A C 1
ATOM 3443 O O . THR A 1 428 ? 28.234 -15.586 -7.676 1 96.5 428 THR A O 1
ATOM 3446 N N . GLY A 1 429 ? 25.953 -15.82 -7.449 1 95.44 429 GLY A N 1
ATOM 3447 C CA . GLY A 1 429 ? 25.75 -14.445 -7.027 1 95.44 429 GLY A CA 1
ATOM 3448 C C . GLY A 1 429 ? 26.453 -14.117 -5.723 1 95.44 429 GLY A C 1
ATOM 3449 O O . GLY A 1 429 ? 27.031 -13.031 -5.574 1 95.44 429 GLY A O 1
ATOM 3450 N N . ILE A 1 430 ? 26.438 -15.055 -4.762 1 96.31 430 ILE A N 1
ATOM 3451 C CA . ILE A 1 430 ? 27.109 -14.875 -3.475 1 96.31 430 ILE A CA 1
ATOM 3452 C C . ILE A 1 430 ? 28.609 -14.75 -3.691 1 96.31 430 ILE A C 1
ATOM 3454 O O . ILE A 1 430 ? 29.25 -13.852 -3.141 1 96.31 430 ILE A O 1
ATOM 3458 N N . LEU A 1 431 ? 29.172 -15.539 -4.527 1 96.31 431 LEU A N 1
ATOM 3459 C CA . LEU A 1 431 ? 30.594 -15.508 -4.812 1 96.31 431 LEU A CA 1
ATOM 3460 C C . LEU A 1 431 ? 30.984 -14.195 -5.477 1 96.31 431 LEU A C 1
ATOM 3462 O O . LEU A 1 431 ? 32 -13.586 -5.113 1 96.31 431 LEU A O 1
ATOM 3466 N N . ILE A 1 432 ? 30.172 -13.734 -6.402 1 94.88 432 ILE A N 1
ATOM 3467 C CA . ILE A 1 432 ? 30.453 -12.492 -7.113 1 94.88 432 ILE A CA 1
ATOM 3468 C C . ILE A 1 432 ? 30.406 -11.32 -6.137 1 94.88 432 ILE A C 1
ATOM 3470 O O . ILE A 1 432 ? 31.266 -10.438 -6.172 1 94.88 432 ILE A O 1
ATOM 3474 N N . THR A 1 433 ? 29.422 -11.312 -5.289 1 93.94 433 THR A N 1
ATOM 3475 C CA . THR A 1 433 ? 29.234 -10.195 -4.375 1 93.94 433 THR A CA 1
ATOM 3476 C C . THR A 1 433 ? 30.328 -10.18 -3.307 1 93.94 433 THR A C 1
ATOM 3478 O O . THR A 1 433 ? 30.672 -9.125 -2.777 1 93.94 433 THR A O 1
ATOM 3481 N N . VAL A 1 434 ? 30.938 -11.359 -2.934 1 93.94 434 VAL A N 1
ATOM 3482 C CA . VAL A 1 434 ? 31.984 -11.453 -1.926 1 93.94 434 VAL A CA 1
ATOM 3483 C C . VAL A 1 434 ? 33.312 -10.938 -2.506 1 93.94 434 VAL A C 1
ATOM 3485 O O . VAL A 1 434 ? 34.031 -10.219 -1.832 1 93.94 434 VAL A O 1
ATOM 3488 N N . PHE A 1 435 ? 33.531 -11.125 -3.814 1 93.75 435 PHE A N 1
ATOM 3489 C CA . PHE A 1 435 ? 34.844 -10.859 -4.375 1 93.75 435 PHE A CA 1
ATOM 3490 C C . PHE A 1 435 ? 34.844 -9.547 -5.145 1 93.75 435 PHE A C 1
ATOM 3492 O O . PHE A 1 435 ? 35.906 -9.023 -5.492 1 93.75 435 PHE A O 1
ATOM 3499 N N . THR A 1 436 ? 33.75 -9 -5.445 1 93.19 436 THR A N 1
ATOM 3500 C CA . THR A 1 436 ? 33.688 -7.75 -6.184 1 93.19 436 THR A CA 1
ATOM 3501 C C . THR A 1 436 ? 33.656 -6.559 -5.23 1 93.19 436 THR A C 1
ATOM 3503 O O . THR A 1 436 ? 32.906 -6.574 -4.238 1 93.19 436 THR A O 1
ATOM 3506 N N . PRO A 1 437 ? 34.531 -5.559 -5.543 1 90.94 437 PRO A N 1
ATOM 3507 C CA . PRO A 1 437 ? 34.5 -4.371 -4.684 1 90.94 437 PRO A CA 1
ATOM 3508 C C . PRO A 1 437 ? 33.125 -3.676 -4.684 1 90.94 437 PRO A C 1
ATOM 3510 O O . PRO A 1 437 ? 32.406 -3.738 -5.68 1 90.94 437 PRO A O 1
ATOM 3513 N N . LEU A 1 438 ? 32.781 -3.006 -3.631 1 88.12 438 LEU A N 1
ATOM 3514 C CA . LEU A 1 438 ? 31.453 -2.426 -3.389 1 88.12 438 LEU A CA 1
ATOM 3515 C C . LEU A 1 438 ? 31.141 -1.354 -4.426 1 88.12 438 LEU A C 1
ATOM 3517 O O . LEU A 1 438 ? 29.984 -1.207 -4.836 1 88.12 438 LEU A O 1
ATOM 3521 N N . TRP A 1 439 ? 32.125 -0.496 -4.855 1 87.06 439 TRP A N 1
ATOM 3522 C CA . TRP A 1 439 ? 31.859 0.564 -5.824 1 87.06 439 TRP A CA 1
ATOM 3523 C C . TRP A 1 439 ? 31.391 -0.017 -7.152 1 87.06 439 TRP A C 1
ATOM 3525 O O . TRP A 1 439 ? 30.5 0.547 -7.801 1 87.06 439 TRP A O 1
ATOM 3535 N N . LEU A 1 440 ? 31.906 -1.159 -7.555 1 91.12 440 LEU A N 1
ATOM 3536 C CA . LEU A 1 440 ? 31.516 -1.808 -8.805 1 91.12 440 LEU A CA 1
ATOM 3537 C C . LEU A 1 440 ? 30.141 -2.443 -8.68 1 91.12 440 LEU A C 1
ATOM 3539 O O . LEU A 1 440 ? 29.359 -2.439 -9.633 1 91.12 440 LEU A O 1
ATOM 3543 N N . LEU A 1 441 ? 29.875 -2.982 -7.488 1 92 441 LEU A N 1
ATOM 3544 C CA . LEU A 1 441 ? 28.547 -3.564 -7.254 1 92 441 LEU A CA 1
ATOM 3545 C C . LEU A 1 441 ? 27.469 -2.504 -7.371 1 92 441 LEU A C 1
ATOM 3547 O O . LEU A 1 441 ? 26.406 -2.76 -7.945 1 92 441 LEU A O 1
ATOM 3551 N N . ILE A 1 442 ? 27.703 -1.328 -6.879 1 91.12 442 ILE A N 1
ATOM 3552 C CA . ILE A 1 442 ? 26.734 -0.244 -6.949 1 91.12 442 ILE A CA 1
ATOM 3553 C C . ILE A 1 442 ? 26.594 0.234 -8.391 1 91.12 442 ILE A C 1
ATOM 3555 O O . ILE A 1 442 ? 25.484 0.507 -8.859 1 91.12 442 ILE A O 1
ATOM 3559 N N . LYS A 1 443 ? 27.703 0.377 -9.039 1 93.06 443 LYS A N 1
ATOM 3560 C CA . LYS A 1 443 ? 27.672 0.803 -10.438 1 93.06 443 LYS A CA 1
ATOM 3561 C C . LYS A 1 443 ? 26.875 -0.182 -11.297 1 93.06 443 LYS A C 1
ATOM 3563 O O . LYS A 1 443 ? 26.062 0.225 -12.133 1 93.06 443 LYS A O 1
ATOM 3568 N N . VAL A 1 444 ? 27.062 -1.464 -11.023 1 93.81 444 VAL A N 1
ATOM 3569 C CA . VAL A 1 444 ? 26.344 -2.482 -11.789 1 93.81 444 VAL A CA 1
ATOM 3570 C C . VAL A 1 444 ? 24.875 -2.475 -11.406 1 93.81 444 VAL A C 1
ATOM 3572 O O . VAL A 1 444 ? 24 -2.615 -12.266 1 93.81 444 VAL A O 1
ATOM 3575 N N . SER A 1 445 ? 24.594 -2.33 -10.117 1 93.69 445 SER A N 1
ATOM 3576 C CA . SER A 1 445 ? 23.219 -2.295 -9.648 1 93.69 445 SER A CA 1
ATOM 3577 C C . SER A 1 445 ? 22.469 -1.094 -10.219 1 93.69 445 SER A C 1
ATOM 3579 O O . SER A 1 445 ? 21.312 -1.214 -10.641 1 93.69 445 SER A O 1
ATOM 3581 N N . THR A 1 446 ? 23.109 0.069 -10.266 1 95.06 446 THR A N 1
ATOM 3582 C CA . THR A 1 446 ? 22.453 1.264 -10.789 1 95.06 446 THR A CA 1
ATOM 3583 C C . THR A 1 446 ? 22.328 1.189 -12.305 1 95.06 446 THR A C 1
ATOM 3585 O O . THR A 1 446 ? 21.375 1.729 -12.883 1 95.06 446 THR A O 1
ATOM 3588 N N . PHE A 1 447 ? 23.266 0.561 -12.969 1 96.44 447 PHE A N 1
ATOM 3589 C CA . PHE A 1 447 ? 23.141 0.324 -14.398 1 96.44 447 PHE A CA 1
ATOM 3590 C C . PHE A 1 447 ? 21.938 -0.571 -14.695 1 96.44 447 PHE A C 1
ATOM 3592 O O . PHE A 1 447 ? 21.156 -0.283 -15.602 1 96.44 447 PHE A O 1
ATOM 3599 N N . SER A 1 448 ? 21.844 -1.642 -13.859 1 95.81 448 SER A N 1
ATOM 3600 C CA . SER A 1 448 ? 20.719 -2.564 -14.031 1 95.81 448 SER A CA 1
ATOM 3601 C C . SER A 1 448 ? 19.391 -1.876 -13.758 1 95.81 448 SER A C 1
ATOM 3603 O O . SER A 1 448 ? 18.406 -2.125 -14.445 1 95.81 448 SER A O 1
ATOM 3605 N N . ALA A 1 449 ? 19.359 -1.022 -12.781 1 95.31 449 ALA A N 1
ATOM 3606 C CA . ALA A 1 449 ? 18.141 -0.274 -12.461 1 95.31 449 ALA A CA 1
ATOM 3607 C C . ALA A 1 449 ? 17.766 0.667 -13.602 1 95.31 449 ALA A C 1
ATOM 3609 O O . ALA A 1 449 ? 16.578 0.773 -13.961 1 95.31 449 ALA A O 1
ATOM 3610 N N . GLY A 1 450 ? 18.766 1.377 -14.188 1 95.38 450 GLY A N 1
ATOM 3611 C CA . GLY A 1 450 ? 18.516 2.232 -15.336 1 95.38 450 GLY A CA 1
ATOM 3612 C C . GLY A 1 450 ? 18.047 1.468 -16.562 1 95.38 450 GLY A C 1
ATOM 3613 O O . GLY A 1 450 ? 17.109 1.894 -17.25 1 95.38 450 GLY A O 1
ATOM 3614 N N . PHE A 1 451 ? 18.625 0.324 -16.781 1 95.38 451 PHE A N 1
ATOM 3615 C CA . PHE A 1 451 ? 18.25 -0.52 -17.922 1 95.38 451 PHE A CA 1
ATOM 3616 C C . PHE A 1 451 ? 16.812 -1.017 -17.766 1 95.38 451 PHE A C 1
ATOM 3618 O O . PHE A 1 451 ? 16.062 -1.037 -18.734 1 95.38 451 PHE A O 1
ATOM 3625 N N . THR A 1 452 ? 16.438 -1.396 -16.578 1 94.75 452 THR A N 1
ATOM 3626 C CA . THR A 1 452 ? 15.086 -1.858 -16.312 1 94.75 452 THR A CA 1
ATOM 3627 C C . THR A 1 452 ? 14.078 -0.72 -16.469 1 94.75 452 THR A C 1
ATOM 3629 O O . THR A 1 452 ? 13.016 -0.906 -17.062 1 94.75 452 THR A O 1
ATOM 3632 N N . PHE A 1 453 ? 14.414 0.486 -16.109 1 94.75 453 PHE A N 1
ATOM 3633 C CA . PHE A 1 453 ? 13.531 1.644 -16.141 1 94.75 453 PHE A CA 1
ATOM 3634 C C . PHE A 1 453 ? 13.336 2.143 -17.578 1 94.75 453 PHE A C 1
ATOM 3636 O O . PHE A 1 453 ? 12.211 2.416 -18 1 94.75 453 PHE A O 1
ATOM 3643 N N . PHE A 1 454 ? 14.422 2.256 -18.328 1 95 454 PHE A N 1
ATOM 3644 C CA . PHE A 1 454 ? 14.352 2.918 -19.625 1 95 454 PHE A CA 1
ATOM 3645 C C . PHE A 1 454 ? 14.094 1.904 -20.734 1 95 454 PHE A C 1
ATOM 3647 O O . PHE A 1 454 ? 13.664 2.271 -21.828 1 95 454 PHE A O 1
ATOM 3654 N N . CYS A 1 455 ? 14.344 0.544 -20.422 1 93.12 455 CYS A N 1
ATOM 3655 C CA . CYS A 1 455 ? 14.219 -0.423 -21.516 1 93.12 455 CYS A CA 1
ATOM 3656 C C . CYS A 1 455 ? 13.18 -1.482 -21.188 1 93.12 455 CYS A C 1
ATOM 3658 O O . CYS A 1 455 ? 12.18 -1.622 -21.906 1 93.12 455 CYS A O 1
ATOM 3660 N N . LEU A 1 456 ? 13.242 -2.127 -20.109 1 93.19 456 LEU A N 1
ATOM 3661 C CA . LEU A 1 456 ? 12.383 -3.271 -19.812 1 93.19 456 LEU A CA 1
ATOM 3662 C C . LEU A 1 456 ? 10.969 -2.816 -19.453 1 93.19 456 LEU A C 1
ATOM 3664 O O . LEU A 1 456 ? 9.992 -3.422 -19.906 1 93.19 456 LEU A O 1
ATOM 3668 N N . PHE A 1 457 ? 10.852 -1.782 -18.641 1 90.56 457 PHE A N 1
ATOM 3669 C CA . PHE A 1 457 ? 9.531 -1.321 -18.219 1 90.56 457 PHE A CA 1
ATOM 3670 C C . PHE A 1 457 ? 8.719 -0.854 -19.422 1 90.56 457 PHE A C 1
ATOM 3672 O O . PHE A 1 457 ? 7.543 -1.209 -19.562 1 90.56 457 PHE A O 1
ATOM 3679 N N . PRO A 1 458 ? 9.281 -0.038 -20.328 1 92 458 PRO A N 1
ATOM 3680 C CA . PRO A 1 458 ? 8.5 0.385 -21.484 1 92 458 PRO A CA 1
ATOM 3681 C C . PRO A 1 458 ? 8.07 -0.786 -22.375 1 92 458 PRO A C 1
ATOM 3683 O O . PRO A 1 458 ? 6.98 -0.763 -22.953 1 92 458 PRO A O 1
ATOM 3686 N N . ILE A 1 459 ? 8.852 -1.778 -22.469 1 89.19 459 ILE A N 1
ATOM 3687 C CA . ILE A 1 459 ? 8.492 -2.951 -23.266 1 89.19 459 ILE A CA 1
ATOM 3688 C C . ILE A 1 459 ? 7.34 -3.693 -22.594 1 89.19 459 ILE A C 1
ATOM 3690 O O . ILE A 1 459 ? 6.426 -4.176 -23.266 1 89.19 459 ILE A O 1
ATOM 3694 N N . SER A 1 460 ? 7.359 -3.756 -21.312 1 89.81 460 SER A N 1
ATOM 3695 C CA . SER A 1 460 ? 6.316 -4.441 -20.562 1 89.81 460 SER A CA 1
ATOM 3696 C C . SER A 1 460 ? 4.977 -3.727 -20.703 1 89.81 460 SER A C 1
ATOM 3698 O O . SER A 1 460 ? 3.926 -4.371 -20.766 1 89.81 460 SER A O 1
ATOM 3700 N N . VAL A 1 461 ? 4.996 -2.418 -20.781 1 88 461 VAL A N 1
ATOM 3701 C CA . VAL A 1 461 ? 3.758 -1.646 -20.797 1 88 461 VAL A CA 1
ATOM 3702 C C . VAL A 1 461 ? 3.234 -1.537 -22.219 1 88 461 VAL A C 1
ATOM 3704 O O . VAL A 1 461 ? 2.031 -1.652 -22.453 1 88 461 VAL A O 1
ATOM 3707 N N . ASN A 1 462 ? 4.133 -1.357 -23.156 1 88 462 ASN A N 1
ATOM 3708 C CA . ASN A 1 462 ? 3.717 -1.169 -24.547 1 88 462 ASN A CA 1
ATOM 3709 C C . ASN A 1 462 ? 3.363 -2.496 -25.203 1 88 462 ASN A C 1
ATOM 3711 O O . ASN A 1 462 ? 2.557 -2.535 -26.141 1 88 462 ASN A O 1
ATOM 3715 N N . PHE A 1 463 ? 4.004 -3.551 -24.688 1 88.69 463 PHE A N 1
ATOM 3716 C CA . PHE A 1 463 ? 3.703 -4.887 -25.188 1 88.69 463 PHE A CA 1
ATOM 3717 C C . PHE A 1 463 ? 3.27 -5.805 -24.047 1 88.69 463 PHE A C 1
ATOM 3719 O O . PHE A 1 463 ? 4.031 -6.676 -23.625 1 88.69 463 PHE A O 1
ATOM 3726 N N . PRO A 1 464 ? 2.027 -5.676 -23.656 1 88 464 PRO A N 1
ATOM 3727 C CA . PRO A 1 464 ? 1.546 -6.367 -22.453 1 88 464 PRO A CA 1
ATOM 3728 C C . PRO A 1 464 ? 1.595 -7.887 -22.594 1 88 464 PRO A C 1
ATOM 3730 O O . PRO A 1 464 ? 1.685 -8.602 -21.594 1 88 464 PRO A O 1
ATOM 3733 N N . ASN A 1 465 ? 1.602 -8.453 -23.781 1 88.12 465 ASN A N 1
ATOM 3734 C CA . ASN A 1 465 ? 1.669 -9.898 -23.969 1 88.12 465 ASN A CA 1
ATOM 3735 C C . ASN A 1 465 ? 3.047 -10.445 -23.609 1 88.12 465 ASN A C 1
ATOM 3737 O O . ASN A 1 465 ? 3.182 -11.625 -23.266 1 88.12 465 ASN A O 1
ATOM 3741 N N . TYR A 1 466 ? 4.043 -9.555 -23.688 1 88.69 466 TYR A N 1
ATOM 3742 C CA . TYR A 1 466 ? 5.41 -10 -23.453 1 88.69 466 TYR A CA 1
ATOM 3743 C C . TYR A 1 466 ? 5.902 -9.523 -22.094 1 88.69 466 TYR A C 1
ATOM 3745 O O . TYR A 1 466 ? 7.105 -9.562 -21.812 1 88.69 466 TYR A O 1
ATOM 3753 N N . ARG A 1 467 ? 5.074 -9.109 -21.25 1 90.19 467 ARG A N 1
ATOM 3754 C CA . ARG A 1 467 ? 5.406 -8.5 -19.969 1 90.19 467 ARG A CA 1
ATOM 3755 C C . ARG A 1 467 ? 6.188 -9.469 -19.078 1 90.19 467 ARG A C 1
ATOM 3757 O O . ARG A 1 467 ? 7.207 -9.094 -18.484 1 90.19 467 ARG A O 1
ATOM 3764 N N . LEU A 1 468 ? 5.738 -10.695 -19 1 90.06 468 LEU A N 1
ATOM 3765 C CA . LEU A 1 468 ? 6.359 -11.664 -18.109 1 90.06 468 LEU A CA 1
ATOM 3766 C C . LEU A 1 468 ? 7.719 -12.102 -18.625 1 90.06 468 LEU A C 1
ATOM 3768 O O . LEU A 1 468 ? 8.586 -12.531 -17.859 1 90.06 468 LEU A O 1
ATOM 3772 N N . LEU A 1 469 ? 7.93 -11.961 -19.969 1 89.06 469 LEU A N 1
ATOM 3773 C CA . LEU A 1 469 ? 9.195 -12.352 -20.562 1 89.06 469 LEU A CA 1
ATOM 3774 C C . LEU A 1 469 ? 10.312 -11.383 -20.172 1 89.06 469 LEU A C 1
ATOM 3776 O O . LEU A 1 469 ? 11.469 -11.789 -20.031 1 89.06 469 LEU A O 1
ATOM 3780 N N . VAL A 1 470 ? 9.93 -10.164 -19.969 1 89.38 470 VAL A N 1
ATOM 3781 C CA . VAL A 1 470 ? 10.945 -9.141 -19.734 1 89.38 470 VAL A CA 1
ATOM 3782 C C . VAL A 1 470 ? 11.023 -8.836 -18.234 1 89.38 470 VAL A C 1
ATOM 3784 O O . VAL A 1 470 ? 11.836 -8.016 -17.812 1 89.38 470 VAL A O 1
ATOM 3787 N N . SER A 1 471 ? 10.266 -9.547 -17.453 1 90.75 471 SER A N 1
ATOM 3788 C CA . SER A 1 471 ? 10.289 -9.328 -16.016 1 90.75 471 SER A CA 1
ATOM 3789 C C . SER A 1 471 ? 11.5 -9.992 -15.367 1 90.75 471 SER A C 1
ATOM 3791 O O . SER A 1 471 ? 11.703 -11.195 -15.523 1 90.75 471 SER A O 1
ATOM 3793 N N . PRO A 1 472 ? 12.258 -9.203 -14.672 1 89.06 472 PRO A N 1
ATOM 3794 C CA . PRO A 1 472 ? 13.445 -9.773 -14.031 1 89.06 472 PRO A CA 1
ATOM 3795 C C . PRO A 1 472 ? 13.094 -10.828 -12.977 1 89.06 472 PRO A C 1
ATOM 3797 O O . PRO A 1 472 ? 13.836 -11.805 -12.812 1 89.06 472 PRO A O 1
ATOM 3800 N N . SER A 1 473 ? 12.047 -10.688 -12.258 1 88.31 473 SER A N 1
ATOM 3801 C CA . SER A 1 473 ? 11.656 -11.656 -11.234 1 88.31 473 SER A CA 1
ATOM 3802 C C . SER A 1 473 ? 11.266 -12.992 -11.859 1 88.31 473 SER A C 1
ATOM 3804 O O . SER A 1 473 ? 11.594 -14.047 -11.32 1 88.31 473 SER A O 1
ATOM 3806 N N . LYS A 1 474 ? 10.594 -12.875 -12.992 1 90.69 474 LYS A N 1
ATOM 3807 C CA . LYS A 1 474 ? 10.203 -14.109 -13.656 1 90.69 474 LYS A CA 1
ATOM 3808 C C . LYS A 1 474 ? 11.398 -14.797 -14.297 1 90.69 474 LYS A C 1
ATOM 3810 O O . LYS A 1 474 ? 11.438 -16.031 -14.391 1 90.69 474 LYS A O 1
ATOM 3815 N N . ARG A 1 475 ? 12.391 -14.008 -14.68 1 89.19 475 ARG A N 1
ATOM 3816 C CA . ARG A 1 475 ? 13.594 -14.586 -15.266 1 89.19 475 ARG A CA 1
ATOM 3817 C C . ARG A 1 475 ? 14.383 -15.375 -14.227 1 89.19 475 ARG A C 1
ATOM 3819 O O . ARG A 1 475 ? 15.023 -16.375 -14.555 1 89.19 475 ARG A O 1
ATOM 3826 N N . LEU A 1 476 ? 14.352 -14.945 -13.031 1 90.88 476 LEU A N 1
ATOM 3827 C CA . LEU A 1 476 ? 15.047 -15.648 -11.953 1 90.88 476 LEU A CA 1
ATOM 3828 C C . LEU A 1 476 ? 14.375 -16.984 -11.648 1 90.88 476 LEU A C 1
ATOM 3830 O O . LEU A 1 476 ? 15.055 -17.984 -11.414 1 90.88 476 LEU A O 1
ATOM 3834 N N . PHE A 1 477 ? 13.039 -17.031 -11.68 1 93.81 477 PHE A N 1
ATOM 3835 C CA . PHE A 1 477 ? 12.289 -18.234 -11.367 1 93.81 477 PHE A CA 1
ATOM 3836 C C . PHE A 1 477 ? 11.703 -18.859 -12.633 1 93.81 477 PHE A C 1
ATOM 3838 O O . PHE A 1 477 ? 10.555 -19.297 -12.641 1 93.81 477 PHE A O 1
ATOM 3845 N N . TRP A 1 478 ? 12.586 -18.844 -13.625 1 90.56 478 TRP A N 1
ATOM 3846 C CA . TRP A 1 478 ? 12.188 -19.375 -14.922 1 90.56 478 TRP A CA 1
ATOM 3847 C C . TRP A 1 478 ? 11.773 -20.828 -14.82 1 90.56 478 TRP A C 1
ATOM 3849 O O . TRP A 1 478 ? 12.516 -21.656 -14.281 1 90.56 478 TRP A O 1
ATOM 3859 N N . ASN A 1 479 ? 10.531 -21.219 -15.164 1 89.38 479 ASN A N 1
ATOM 3860 C CA . ASN A 1 479 ? 9.992 -22.562 -15.281 1 89.38 479 ASN A CA 1
ATOM 3861 C C . ASN A 1 479 ? 9.648 -23.156 -13.914 1 89.38 479 ASN A C 1
ATOM 3863 O O . ASN A 1 479 ? 9.531 -24.375 -13.773 1 89.38 479 ASN A O 1
ATOM 3867 N N . ILE A 1 480 ? 9.734 -22.453 -12.867 1 92.88 480 ILE A N 1
ATOM 3868 C CA . ILE A 1 480 ? 9.141 -22.875 -11.609 1 92.88 480 ILE A CA 1
ATOM 3869 C C . ILE A 1 480 ? 7.629 -22.672 -11.656 1 92.88 480 ILE A C 1
ATOM 3871 O O . ILE A 1 480 ? 7.152 -21.562 -11.914 1 92.88 480 ILE A O 1
ATOM 3875 N N . PRO A 1 481 ? 6.922 -23.672 -11.461 1 92.75 481 PRO A N 1
ATOM 3876 C CA . PRO A 1 481 ? 5.48 -23.594 -11.703 1 92.75 481 PRO A CA 1
ATOM 3877 C C . PRO A 1 481 ? 4.746 -22.781 -10.633 1 92.75 481 PRO A C 1
ATOM 3879 O O . PRO A 1 481 ? 5.254 -22.625 -9.523 1 92.75 481 PRO A O 1
ATOM 3882 N N . THR A 1 482 ? 3.678 -22.234 -11 1 93.94 482 THR A N 1
ATOM 3883 C CA . THR A 1 482 ? 2.715 -21.656 -10.062 1 93.94 482 THR A CA 1
ATOM 3884 C C . THR A 1 482 ? 1.789 -22.734 -9.516 1 93.94 482 THR A C 1
ATOM 3886 O O . THR A 1 482 ? 1.875 -23.906 -9.914 1 93.94 482 THR A O 1
ATOM 3889 N N . HIS A 1 483 ? 0.944 -22.422 -8.578 1 93.88 483 HIS A N 1
ATOM 3890 C CA . HIS A 1 483 ? 0.004 -23.406 -8.039 1 93.88 483 HIS A CA 1
ATOM 3891 C C . HIS A 1 483 ? -0.973 -23.875 -9.109 1 93.88 483 HIS A C 1
ATOM 3893 O O . HIS A 1 483 ? -1.352 -25.047 -9.133 1 93.88 483 HIS A O 1
ATOM 3899 N N . ALA A 1 484 ? -1.343 -22.969 -9.953 1 93.44 484 ALA A N 1
ATOM 3900 C CA . ALA A 1 484 ? -2.27 -23.328 -11.023 1 93.44 484 ALA A CA 1
ATOM 3901 C C . ALA A 1 484 ? -1.619 -24.281 -12.016 1 93.44 484 ALA A C 1
ATOM 3903 O O . ALA A 1 484 ? -2.232 -25.266 -12.438 1 93.44 484 ALA A O 1
ATOM 3904 N N . GLU A 1 485 ? -0.442 -24 -12.414 1 91.94 485 GLU A N 1
ATOM 3905 C CA . GLU A 1 485 ? 0.273 -24.875 -13.344 1 91.94 485 GLU A CA 1
ATOM 3906 C C . GLU A 1 485 ? 0.518 -26.25 -12.734 1 91.94 485 GLU A C 1
ATOM 3908 O O . GLU A 1 485 ? 0.42 -27.266 -13.422 1 91.94 485 GLU A O 1
ATOM 3913 N N . TRP A 1 486 ? 0.879 -26.219 -11.5 1 92.62 486 TRP A N 1
ATOM 3914 C CA . TRP A 1 486 ? 1.06 -27.484 -10.797 1 92.62 486 TRP A CA 1
ATOM 3915 C C . TRP A 1 486 ? -0.241 -28.281 -10.766 1 92.62 486 TRP A C 1
ATOM 3917 O O . TRP A 1 486 ? -0.239 -29.5 -10.984 1 92.62 486 TRP A O 1
ATOM 3927 N N . ALA A 1 487 ? -1.332 -27.656 -10.469 1 93.12 487 ALA A N 1
ATOM 3928 C CA . ALA A 1 487 ? -2.631 -28.328 -10.383 1 93.12 487 ALA A CA 1
ATOM 3929 C C . ALA A 1 487 ? -3.027 -28.938 -11.727 1 93.12 487 ALA A C 1
ATOM 3931 O O . ALA A 1 487 ? -3.592 -30.031 -11.773 1 93.12 487 ALA A O 1
ATOM 3932 N N . ILE A 1 488 ? -2.764 -28.281 -12.805 1 92.12 488 ILE A N 1
ATOM 3933 C CA . ILE A 1 488 ? -3.078 -28.781 -14.133 1 92.12 488 ILE A CA 1
ATOM 3934 C C . ILE A 1 488 ? -2.25 -30.031 -14.422 1 92.12 488 ILE A C 1
ATOM 3936 O O . ILE A 1 488 ? -2.773 -31.031 -14.922 1 92.12 488 ILE A O 1
ATOM 3940 N N . GLN A 1 489 ? -1.004 -29.953 -14.094 1 90.38 489 GLN A N 1
ATOM 3941 C CA . GLN A 1 489 ? -0.142 -31.109 -14.305 1 90.38 489 GLN A CA 1
ATOM 3942 C C . GLN A 1 489 ? -0.585 -32.281 -13.453 1 90.38 489 GLN A C 1
ATOM 3944 O O . GLN A 1 489 ? -0.549 -33.438 -13.898 1 90.38 489 GLN A O 1
ATOM 3949 N N . TYR A 1 490 ? -0.931 -31.984 -12.25 1 91.5 490 TYR A N 1
ATOM 3950 C CA . TYR A 1 490 ? -1.419 -33.031 -11.352 1 91.5 490 TYR A CA 1
ATOM 3951 C C . TYR A 1 490 ? -2.693 -33.656 -11.898 1 91.5 490 TYR A C 1
ATOM 3953 O O . TYR A 1 490 ? -2.844 -34.875 -11.875 1 91.5 490 TYR A O 1
ATOM 3961 N N . MET A 1 491 ? -3.611 -32.875 -12.414 1 91.38 491 MET A N 1
ATOM 3962 C CA . MET A 1 491 ? -4.875 -33.344 -12.961 1 91.38 491 MET A CA 1
ATOM 3963 C C . MET A 1 491 ? -4.645 -34.219 -14.203 1 91.38 491 MET A C 1
ATOM 3965 O O . MET A 1 491 ? -5.301 -35.219 -14.391 1 91.38 491 MET A O 1
ATOM 3969 N N . GLN A 1 492 ? -3.785 -33.844 -15.008 1 90.25 492 GLN A N 1
ATOM 3970 C CA . GLN A 1 492 ? -3.488 -34.594 -16.219 1 90.25 492 GLN A CA 1
ATOM 3971 C C . GLN A 1 492 ? -2.82 -35.906 -15.898 1 90.25 492 GLN A C 1
ATOM 3973 O O . GLN A 1 492 ? -3.07 -36.938 -16.562 1 90.25 492 GLN A O 1
ATOM 3978 N N . ALA A 1 493 ? -1.957 -35.875 -14.906 1 88.44 493 ALA A N 1
ATOM 3979 C CA . ALA A 1 493 ? -1.33 -37.125 -14.469 1 88.44 493 ALA A CA 1
ATOM 3980 C C . ALA A 1 493 ? -2.365 -38.094 -13.906 1 88.44 493 ALA A C 1
ATOM 3982 O O . ALA A 1 493 ? -2.301 -39.312 -14.156 1 88.44 493 ALA A O 1
ATOM 3983 N N . GLU A 1 494 ? -3.258 -37.531 -13.18 1 88.31 494 GLU A N 1
ATOM 3984 C CA . GLU A 1 494 ? -4.332 -38.344 -12.633 1 88.31 494 GLU A CA 1
ATOM 3985 C C . GLU A 1 494 ? -5.23 -38.906 -13.734 1 88.31 494 GLU A C 1
ATOM 3987 O O . GLU A 1 494 ? -5.688 -40.062 -13.664 1 88.31 494 GLU A O 1
ATOM 3992 N N . GLY A 1 495 ? -5.512 -38.094 -14.695 1 86.38 495 GLY A N 1
ATOM 3993 C CA . GLY A 1 495 ? -6.293 -38.562 -15.828 1 86.38 495 GLY A CA 1
ATOM 3994 C C . GLY A 1 495 ? -5.629 -39.688 -16.594 1 86.38 495 GLY A C 1
ATOM 3995 O O . GLY A 1 495 ? -6.293 -40.656 -16.984 1 86.38 495 GLY A O 1
ATOM 3996 N N . LEU A 1 496 ? -4.379 -39.625 -16.75 1 85.88 496 LEU A N 1
ATOM 3997 C CA . LEU A 1 496 ? -3.625 -40.656 -17.438 1 85.88 496 LEU A CA 1
ATOM 3998 C C . LEU A 1 496 ? -3.635 -41.938 -16.625 1 85.88 496 LEU A C 1
ATOM 4000 O O . LEU A 1 496 ? -3.729 -43.031 -17.203 1 85.88 496 LEU A O 1
ATOM 4004 N N . ARG A 1 497 ? -3.506 -41.844 -15.391 1 85.56 497 ARG A N 1
ATOM 4005 C CA . ARG A 1 497 ? -3.529 -43 -14.516 1 85.56 497 ARG A CA 1
ATOM 4006 C C . ARG A 1 497 ? -4.859 -43.75 -14.625 1 85.56 497 ARG A C 1
ATOM 4008 O O . ARG A 1 497 ? -4.887 -44.969 -14.758 1 85.56 497 ARG A O 1
ATOM 4015 N N . VAL A 1 498 ? -5.918 -43 -14.57 1 83.44 498 VAL A N 1
ATOM 4016 C CA . VAL A 1 498 ? -7.254 -43.594 -14.609 1 83.44 498 VAL A CA 1
ATOM 4017 C C . VAL A 1 498 ? -7.477 -44.281 -15.953 1 83.44 498 VAL A C 1
ATOM 4019 O O . VAL A 1 498 ? -8.039 -45.375 -16.016 1 83.44 498 VAL A O 1
ATOM 4022 N N . VAL A 1 499 ? -7.066 -43.688 -17 1 82.94 499 VAL A N 1
ATOM 4023 C CA . VAL A 1 499 ? -7.234 -44.219 -18.344 1 82.94 499 VAL A CA 1
ATOM 4024 C C . VAL A 1 499 ? -6.406 -45.5 -18.484 1 82.94 499 VAL A C 1
ATOM 4026 O O . VAL A 1 499 ? -6.871 -46.5 -19.062 1 82.94 499 VAL A O 1
ATOM 4029 N N . THR A 1 500 ? -5.203 -45.531 -17.922 1 81.31 500 THR A N 1
ATOM 4030 C CA . THR A 1 500 ? -4.328 -46.688 -18 1 81.31 500 THR A CA 1
ATOM 4031 C C . THR A 1 500 ? -4.871 -47.844 -17.156 1 81.31 500 THR A C 1
ATOM 4033 O O . THR A 1 500 ? -4.793 -49 -17.547 1 81.31 500 THR A O 1
ATOM 4036 N N . GLU A 1 501 ? -5.363 -47.5 -16.016 1 80.25 501 GLU A N 1
ATOM 4037 C CA . GLU A 1 501 ? -5.934 -48.531 -15.133 1 80.25 501 GLU A CA 1
ATOM 4038 C C . GLU A 1 501 ? -7.16 -49.156 -15.766 1 80.25 501 GLU A C 1
ATOM 4040 O O . GLU A 1 501 ? -7.348 -50.375 -15.672 1 80.25 501 GLU A O 1
ATOM 4045 N N . LYS A 1 502 ? -7.945 -48.406 -16.359 1 76.88 502 LYS A N 1
ATOM 4046 C CA . LYS A 1 502 ? -9.148 -48.938 -16.984 1 76.88 502 LYS A CA 1
ATOM 4047 C C . LYS A 1 502 ? -8.797 -49.781 -18.219 1 76.88 502 LYS A C 1
ATOM 4049 O O . LYS A 1 502 ? -9.461 -50.781 -18.5 1 76.88 502 LYS A O 1
ATOM 4054 N N . GLN A 1 503 ? -7.844 -49.344 -18.906 1 77.62 503 GLN A N 1
ATOM 4055 C CA . GLN A 1 503 ? -7.387 -50.125 -20.062 1 77.62 503 GLN A CA 1
ATOM 4056 C C . GLN A 1 503 ? -6.82 -51.469 -19.625 1 77.62 503 GLN A C 1
ATOM 4058 O O . GLN A 1 503 ? -7.07 -52.5 -20.266 1 77.62 503 GLN A O 1
ATOM 4063 N N . ASN A 1 504 ? -6.078 -51.438 -18.562 1 76.31 504 ASN A N 1
ATOM 4064 C CA . ASN A 1 504 ? -5.516 -52.688 -18.031 1 76.31 504 ASN A CA 1
ATOM 4065 C C . ASN A 1 504 ? -6.602 -53.594 -17.484 1 76.31 504 ASN A C 1
ATOM 4067 O O . ASN A 1 504 ? -6.531 -54.812 -17.641 1 76.31 504 ASN A O 1
ATOM 4071 N N . ALA A 1 505 ? -7.555 -52.969 -16.891 1 72.81 505 ALA A N 1
ATOM 4072 C CA . ALA A 1 505 ? -8.664 -53.781 -16.359 1 72.81 505 ALA A CA 1
ATOM 4073 C C . ALA A 1 505 ? -9.453 -54.438 -17.484 1 72.81 505 ALA A C 1
ATOM 4075 O O . ALA A 1 505 ? -9.883 -55.562 -17.359 1 72.81 505 ALA A O 1
ATOM 4076 N N . SER A 1 506 ? -9.695 -53.75 -18.5 1 70.44 506 SER A N 1
ATOM 4077 C CA . SER A 1 506 ? -10.422 -54.281 -19.656 1 70.44 506 SER A CA 1
ATOM 4078 C C . SER A 1 506 ? -9.609 -55.375 -20.359 1 70.44 506 SER A C 1
ATOM 4080 O O . SER A 1 506 ? -10.164 -56.375 -20.828 1 70.44 506 SER A O 1
ATOM 4082 N N . ALA A 1 507 ? -8.359 -55.219 -20.328 1 72.81 507 ALA A N 1
ATOM 4083 C CA . ALA A 1 507 ? -7.492 -56.219 -20.938 1 72.81 507 ALA A CA 1
ATOM 4084 C C . ALA A 1 507 ? -7.477 -57.531 -20.125 1 72.81 507 ALA A C 1
ATOM 4086 O O . ALA A 1 507 ? -7.484 -58.625 -20.688 1 72.81 507 ALA A O 1
ATOM 4087 N N . ASN A 1 508 ? -7.438 -57.281 -18.906 1 66.38 508 ASN A N 1
ATOM 4088 C CA . ASN A 1 508 ? -7.438 -58.469 -18.047 1 66.38 508 ASN A CA 1
ATOM 4089 C C . ASN A 1 508 ? -8.773 -59.219 -18.094 1 66.38 508 ASN A C 1
ATOM 4091 O O . ASN A 1 508 ? -8.805 -60.438 -18.062 1 66.38 508 ASN A O 1
ATOM 4095 N N . THR A 1 509 ? -9.805 -58.375 -18.172 1 63.31 509 THR A N 1
ATOM 4096 C CA . THR A 1 509 ? -11.109 -59.031 -18.266 1 63.31 509 THR A CA 1
ATOM 4097 C C . THR A 1 509 ? -11.266 -59.75 -19.609 1 63.31 509 THR A C 1
ATOM 4099 O O . THR A 1 509 ? -11.867 -60.812 -19.688 1 63.31 509 THR A O 1
ATOM 4102 N N . THR A 1 510 ? -10.805 -59.062 -20.562 1 60.94 510 THR A N 1
ATOM 4103 C CA . THR A 1 510 ? -10.867 -59.688 -21.875 1 60.94 510 THR A CA 1
ATOM 4104 C C . THR A 1 510 ? -10.023 -60.969 -21.922 1 60.94 510 THR A C 1
ATOM 4106 O O . THR A 1 510 ? -10.406 -61.938 -22.562 1 60.94 510 THR A O 1
ATOM 4109 N N . THR A 1 511 ? -8.859 -60.875 -21.281 1 57.91 511 THR A N 1
ATOM 4110 C CA . THR A 1 511 ? -8.047 -62.094 -21.266 1 57.91 511 THR A CA 1
ATOM 4111 C C . THR A 1 511 ? -8.734 -63.188 -20.469 1 57.91 511 THR A C 1
ATOM 4113 O O . THR A 1 511 ? -8.578 -64.375 -20.781 1 57.91 511 THR A O 1
ATOM 4116 N N . LEU A 1 512 ? -9.414 -62.719 -19.406 1 54.53 512 LEU A N 1
ATOM 4117 C CA . LEU A 1 512 ? -10.117 -63.75 -18.641 1 54.53 512 LEU A CA 1
ATOM 4118 C C . LEU A 1 512 ? -11.344 -64.25 -19.391 1 54.53 512 LEU A C 1
ATOM 4120 O O . LEU A 1 512 ? -11.805 -65.375 -19.188 1 54.53 512 LEU A O 1
ATOM 4124 N N . THR A 1 513 ? -12.055 -63.25 -19.984 1 50.03 513 THR A N 1
ATOM 4125 C CA . THR A 1 513 ? -13.188 -63.719 -20.766 1 50.03 513 THR A CA 1
ATOM 4126 C C . THR A 1 513 ? -12.75 -64.125 -22.172 1 50.03 513 THR A C 1
ATOM 4128 O O . THR A 1 513 ? -12.297 -63.281 -22.953 1 50.03 513 THR A O 1
ATOM 4131 N N . ASP A 1 514 ? -12.141 -65.25 -22.391 1 42.81 514 ASP A N 1
ATOM 4132 C CA . ASP A 1 514 ? -11.797 -65.938 -23.656 1 42.81 514 ASP A CA 1
ATOM 4133 C C . ASP A 1 514 ? -12.859 -65.625 -24.719 1 42.81 514 ASP A C 1
ATOM 4135 O O . ASP A 1 514 ? -12.836 -66.25 -25.797 1 42.81 514 ASP A O 1
ATOM 4139 N N . THR A 1 515 ? -14.234 -65.625 -24.344 1 41.53 515 THR A N 1
ATOM 4140 C CA . THR A 1 515 ? -15.195 -65.812 -25.422 1 41.53 515 THR A CA 1
ATOM 4141 C C . THR A 1 515 ? -15.148 -64.625 -26.406 1 41.53 515 THR A C 1
ATOM 4143 O O . THR A 1 515 ? -14.969 -63.5 -26.016 1 41.53 515 THR A O 1
ATOM 4146 N N . ASN A 1 516 ? -15.18 -64.875 -27.906 1 39.81 516 ASN A N 1
ATOM 4147 C CA . ASN A 1 516 ? -15.156 -64.312 -29.234 1 39.81 516 ASN A CA 1
ATOM 4148 C C . ASN A 1 516 ? -16.078 -63.094 -29.344 1 39.81 516 ASN A C 1
ATOM 4150 O O . ASN A 1 516 ? -16.5 -62.719 -30.438 1 39.81 516 ASN A O 1
ATOM 4154 N N . SER A 1 517 ? -16.969 -62.75 -28.406 1 41.66 517 SER A N 1
ATOM 4155 C CA . SER A 1 517 ? -17.922 -61.812 -29 1 41.66 517 SER A CA 1
ATOM 4156 C C . SER A 1 517 ? -17.297 -60.438 -29.281 1 41.66 517 SER A C 1
ATOM 4158 O O . SER A 1 517 ? -16.688 -59.844 -28.391 1 41.66 517 SER A O 1
ATOM 4160 N N . PRO A 1 518 ? -17 -60.062 -30.5 1 42.62 518 PRO A N 1
ATOM 4161 C CA . PRO A 1 518 ? -16.484 -58.812 -31.031 1 42.62 518 PRO A CA 1
ATOM 4162 C C . PRO A 1 518 ? -17.047 -57.594 -30.297 1 42.62 518 PRO A C 1
ATOM 4164 O O . PRO A 1 518 ? -16.547 -56.469 -30.484 1 42.62 518 PRO A O 1
ATOM 4167 N N . ASP A 1 519 ? -18.219 -57.688 -29.781 1 42.97 519 ASP A N 1
ATOM 4168 C CA . ASP A 1 519 ? -18.906 -56.5 -29.281 1 42.97 519 ASP A CA 1
ATOM 4169 C C . ASP A 1 519 ? -18.219 -55.969 -28.016 1 42.97 519 ASP A C 1
ATOM 4171 O O . ASP A 1 519 ? -18.641 -54.938 -27.469 1 42.97 519 ASP A O 1
ATOM 4175 N N . ALA A 1 520 ? -17.422 -56.656 -27.344 1 43.81 520 ALA A N 1
ATOM 4176 C CA . ALA A 1 520 ? -16.875 -56.281 -26.047 1 43.81 520 ALA A CA 1
ATOM 4177 C C . ALA A 1 520 ? -15.742 -55.281 -26.203 1 43.81 520 ALA A C 1
ATOM 4179 O O . ALA A 1 520 ? -15.406 -54.562 -25.266 1 43.81 520 ALA A O 1
ATOM 4180 N N . ALA A 1 521 ? -14.969 -55.375 -27.203 1 44.28 521 ALA A N 1
ATOM 4181 C CA . ALA A 1 521 ? -13.906 -54.406 -27.484 1 44.28 521 ALA A CA 1
ATOM 4182 C C . ALA A 1 521 ? -14.484 -53.031 -27.766 1 44.28 521 ALA A C 1
ATOM 4184 O O . ALA A 1 521 ? -13.773 -52.031 -27.688 1 44.28 521 ALA A O 1
ATOM 4185 N N . ALA A 1 522 ? -15.531 -52.969 -28.484 1 44.53 522 ALA A N 1
ATOM 4186 C CA . ALA A 1 522 ? -16.188 -51.719 -28.828 1 44.53 522 ALA A CA 1
ATOM 4187 C C . ALA A 1 522 ? -16.656 -50.969 -27.578 1 44.53 522 ALA A C 1
ATOM 4189 O O . ALA A 1 522 ? -16.906 -49.781 -27.609 1 44.53 522 ALA A O 1
ATOM 4190 N N . SER A 1 523 ? -16.828 -51.656 -26.484 1 44.75 523 SER A N 1
ATOM 4191 C CA . SER A 1 523 ? -17.438 -51.125 -25.281 1 44.75 523 SER A CA 1
ATOM 4192 C C . SER A 1 523 ? -16.422 -50.281 -24.484 1 44.75 523 SER A C 1
ATOM 4194 O O . SER A 1 523 ? -16.812 -49.438 -23.688 1 44.75 523 SER A O 1
ATOM 4196 N N . SER A 1 524 ? -15.188 -50.656 -24.625 1 47.44 524 SER A N 1
ATOM 4197 C CA . SER A 1 524 ? -14.195 -49.969 -23.812 1 47.44 524 SER A CA 1
ATOM 4198 C C . SER A 1 524 ? -14.016 -48.531 -24.281 1 47.44 524 SER A C 1
ATOM 4200 O O . SER A 1 524 ? -13.734 -47.625 -23.469 1 47.44 524 SER A O 1
ATOM 4202 N N . GLU A 1 525 ? -13.891 -48.375 -25.641 1 53.19 525 GLU A N 1
ATOM 4203 C CA . GLU A 1 525 ? -13.727 -47.062 -26.203 1 53.19 525 GLU A CA 1
ATOM 4204 C C . GLU A 1 525 ? -14.922 -46.156 -25.859 1 53.19 525 GLU A C 1
ATOM 4206 O O . GLU A 1 525 ? -14.797 -44.938 -25.828 1 53.19 525 GLU A O 1
ATOM 4211 N N . GLY A 1 526 ? -15.992 -46.719 -25.453 1 59.06 526 GLY A N 1
ATOM 4212 C CA . GLY A 1 526 ? -17.25 -46 -25.344 1 59.06 526 GLY A CA 1
ATOM 4213 C C . GLY A 1 526 ? -17.656 -45.75 -23.906 1 59.06 526 GLY A C 1
ATOM 4214 O O . GLY A 1 526 ? -18.812 -45.375 -23.641 1 59.06 526 GLY A O 1
ATOM 4215 N N . GLN A 1 527 ? -16.75 -46.156 -22.969 1 70.5 527 GLN A N 1
ATOM 4216 C CA . GLN A 1 527 ? -17.234 -46 -21.594 1 70.5 527 GLN A CA 1
ATOM 4217 C C . GLN A 1 527 ? -17.266 -44.531 -21.188 1 70.5 527 GLN A C 1
ATOM 4219 O O . GLN A 1 527 ? -16.281 -43.781 -21.375 1 70.5 527 GLN A O 1
ATOM 4224 N N . ASP A 1 528 ? -18.391 -44.062 -20.859 1 81.81 528 ASP A N 1
ATOM 4225 C CA . ASP A 1 528 ? -18.625 -42.719 -20.359 1 81.81 528 ASP A CA 1
ATOM 4226 C C . ASP A 1 528 ? -18.141 -42.562 -18.922 1 81.81 528 ASP A C 1
ATOM 4228 O O . ASP A 1 528 ? -18.391 -43.438 -18.078 1 81.81 528 ASP A O 1
ATOM 4232 N N . PHE A 1 529 ? -17.297 -41.625 -18.766 1 82 529 PHE A N 1
ATOM 4233 C CA . PHE A 1 529 ? -16.672 -41.406 -17.469 1 82 529 PHE A CA 1
ATOM 4234 C C . PHE A 1 529 ? -17.547 -40.5 -16.594 1 82 529 PHE A C 1
ATOM 4236 O O . PHE A 1 529 ? -17.672 -40.75 -15.391 1 82 529 PHE A O 1
ATOM 4243 N N . ALA A 1 530 ? -18.031 -39.438 -17.094 1 85.38 530 ALA A N 1
ATOM 4244 C CA . ALA A 1 530 ? -18.797 -38.469 -16.312 1 85.38 530 ALA A CA 1
ATOM 4245 C C . ALA A 1 530 ? -19.891 -37.812 -17.156 1 85.38 530 ALA A C 1
ATOM 4247 O O . ALA A 1 530 ? -19.766 -37.75 -18.391 1 85.38 530 ALA A O 1
ATOM 4248 N N . SER A 1 531 ? -20.938 -37.5 -16.562 1 88.19 531 SER A N 1
ATOM 4249 C CA . SER A 1 531 ? -22.047 -36.812 -17.203 1 88.19 531 SER A CA 1
ATOM 4250 C C . SER A 1 531 ? -22.547 -35.656 -16.359 1 88.19 531 SER A C 1
ATOM 4252 O O . SER A 1 531 ? -22.703 -35.781 -15.148 1 88.19 531 SER A O 1
ATOM 4254 N N . TYR A 1 532 ? -22.688 -34.5 -16.969 1 90.81 532 TYR A N 1
ATOM 4255 C CA . TYR A 1 532 ? -23.156 -33.312 -16.297 1 90.81 532 TYR A CA 1
ATOM 4256 C C . TYR A 1 532 ? -24.344 -32.688 -17.047 1 90.81 532 TYR A C 1
ATOM 4258 O O . TYR A 1 532 ? -24.312 -32.594 -18.281 1 90.81 532 TYR A O 1
ATOM 4266 N N . SER A 1 533 ? -25.359 -32.281 -16.312 1 90.12 533 SER A N 1
ATOM 4267 C CA . SER A 1 533 ? -26.516 -31.641 -16.938 1 90.12 533 SER A CA 1
ATOM 4268 C C . SER A 1 533 ? -26.203 -30.219 -17.359 1 90.12 533 SER A C 1
ATOM 4270 O O . SER A 1 533 ? -25.531 -29.469 -16.641 1 90.12 533 SER A O 1
ATOM 4272 N N . CYS A 1 534 ? -26.562 -29.891 -18.594 1 92 534 CYS A N 1
ATOM 4273 C CA . CYS A 1 534 ? -26.344 -28.547 -19.109 1 92 534 CYS A CA 1
ATOM 4274 C C . CYS A 1 534 ? -27.312 -28.219 -20.234 1 92 534 CYS A C 1
ATOM 4276 O O . CYS A 1 534 ? -28.188 -29.016 -20.562 1 92 534 CYS A O 1
ATOM 4278 N N . HIS A 1 535 ? -27.25 -26.969 -20.641 1 89.88 535 HIS A N 1
ATOM 4279 C CA . HIS A 1 535 ? -28.078 -26.5 -21.75 1 89.88 535 HIS A CA 1
ATOM 4280 C C . HIS A 1 535 ? -27.219 -26.031 -22.922 1 89.88 535 HIS A C 1
ATOM 4282 O O . HIS A 1 535 ? -26.188 -25.391 -22.719 1 89.88 535 HIS A O 1
ATOM 4288 N N . TYR A 1 536 ? -27.5 -26.562 -24.031 1 89.69 536 TYR A N 1
ATOM 4289 C CA . TYR A 1 536 ? -26.828 -26.109 -25.25 1 89.69 536 TYR A CA 1
ATOM 4290 C C . TYR A 1 536 ? -27.844 -25.625 -26.281 1 89.69 536 TYR A C 1
ATOM 4292 O O . TYR A 1 536 ? -28.781 -26.344 -26.625 1 89.69 536 TYR A O 1
ATOM 4300 N N . ASP A 1 537 ? -27.625 -24.406 -26.797 1 83.38 537 ASP A N 1
ATOM 4301 C CA . ASP A 1 537 ? -28.469 -23.781 -27.812 1 83.38 537 ASP A CA 1
ATOM 4302 C C . ASP A 1 537 ? -29.953 -23.922 -27.438 1 83.38 537 ASP A C 1
ATOM 4304 O O . ASP A 1 537 ? -30.766 -24.312 -28.281 1 83.38 537 ASP A O 1
ATOM 4308 N N . GLY A 1 538 ? -30.281 -23.734 -26.203 1 80.75 538 GLY A N 1
ATOM 4309 C CA . GLY A 1 538 ? -31.656 -23.703 -25.75 1 80.75 538 GLY A CA 1
ATOM 4310 C C . GLY A 1 538 ? -32.219 -25.078 -25.406 1 80.75 538 GLY A C 1
ATOM 4311 O O . GLY A 1 538 ? -33.281 -25.188 -24.812 1 80.75 538 GLY A O 1
ATOM 4312 N N . SER A 1 539 ? -31.531 -26.188 -25.75 1 85 539 SER A N 1
ATOM 4313 C CA . SER A 1 539 ? -32 -27.547 -25.469 1 85 539 SER A CA 1
ATOM 4314 C C . SER A 1 539 ? -31.312 -28.125 -24.25 1 85 539 SER A C 1
ATOM 4316 O O . SER A 1 539 ? -30.094 -28.016 -24.109 1 85 539 SER A O 1
ATOM 4318 N N . PRO A 1 540 ? -32.156 -28.594 -23.438 1 88.88 540 PRO A N 1
ATOM 4319 C CA . PRO A 1 540 ? -31.531 -29.266 -22.281 1 88.88 540 PRO A CA 1
ATOM 4320 C C . PRO A 1 540 ? -30.875 -30.594 -22.656 1 88.88 540 PRO A C 1
ATOM 4322 O O . PRO A 1 540 ? -31.359 -31.297 -23.547 1 88.88 540 PRO A O 1
ATOM 4325 N N . GLY A 1 541 ? -29.766 -30.859 -22.141 1 90 541 GLY A N 1
ATOM 4326 C CA . GLY A 1 541 ? -29.047 -32.094 -22.406 1 90 541 GLY A CA 1
ATOM 4327 C C . GLY A 1 541 ? -28 -32.406 -21.344 1 90 541 GLY A C 1
ATOM 4328 O O . GLY A 1 541 ? -28.125 -31.984 -20.203 1 90 541 GLY A O 1
ATOM 4329 N N . ARG A 1 542 ? -27.125 -33.344 -21.75 1 90.25 542 ARG A N 1
ATOM 4330 C CA . ARG A 1 542 ? -26.062 -33.75 -20.859 1 90.25 542 ARG A CA 1
ATOM 4331 C C . ARG A 1 542 ? -24.703 -33.719 -21.547 1 90.25 542 ARG A C 1
ATOM 4333 O O . ARG A 1 542 ? -24.594 -34.062 -22.734 1 90.25 542 ARG A O 1
ATOM 4340 N N . LEU A 1 543 ? -23.797 -33.219 -20.781 1 91.5 543 LEU A N 1
ATOM 4341 C CA . LEU A 1 543 ? -22.422 -33.25 -21.234 1 91.5 543 LEU A CA 1
ATOM 4342 C C . LEU A 1 543 ? -21.734 -34.531 -20.781 1 91.5 543 LEU A C 1
ATOM 4344 O O . LEU A 1 543 ? -21.625 -34.781 -19.594 1 91.5 543 LEU A O 1
ATOM 4348 N N . ILE A 1 544 ? -21.359 -35.344 -21.719 1 90.56 544 ILE A N 1
ATOM 4349 C CA . ILE A 1 544 ? -20.766 -36.656 -21.406 1 90.56 544 ILE A CA 1
ATOM 4350 C C . ILE A 1 544 ? -19.281 -36.625 -21.781 1 90.56 544 ILE A C 1
ATOM 4352 O O . ILE A 1 544 ? -18.906 -36.125 -22.844 1 90.56 544 ILE A O 1
ATOM 4356 N N . MET A 1 545 ? -18.516 -37.062 -20.875 1 90.56 545 MET A N 1
ATOM 4357 C CA . MET A 1 545 ? -17.062 -37.125 -21.078 1 90.56 545 MET A CA 1
ATOM 4358 C C . MET A 1 545 ? -16.594 -38.562 -21.203 1 90.56 545 MET A C 1
ATOM 4360 O O . MET A 1 545 ? -17.062 -39.438 -20.453 1 90.56 545 MET A O 1
ATOM 4364 N N . ASN A 1 546 ? -15.844 -38.781 -22.172 1 86.25 546 ASN A N 1
ATOM 4365 C CA . ASN A 1 546 ? -15.242 -40.094 -22.375 1 86.25 546 ASN A CA 1
ATOM 4366 C C . ASN A 1 546 ? -13.727 -40.031 -22.453 1 86.25 546 ASN A C 1
ATOM 4368 O O . ASN A 1 546 ? -13.141 -38.969 -22.156 1 86.25 546 ASN A O 1
ATOM 4372 N N . ARG A 1 547 ? -13.109 -41.062 -22.781 1 83.25 547 ARG A N 1
ATOM 4373 C CA . ARG A 1 547 ? -11.656 -41.156 -22.844 1 83.25 547 ARG A CA 1
ATOM 4374 C C . ARG A 1 547 ? -11.094 -40.25 -23.938 1 83.25 547 ARG A C 1
ATOM 4376 O O . ARG A 1 547 ? -10.008 -39.688 -23.797 1 83.25 547 ARG A O 1
ATOM 4383 N N . THR A 1 548 ? -11.859 -40.062 -24.891 1 85.31 548 THR A N 1
ATOM 4384 C CA . THR A 1 548 ? -11.281 -39.438 -26.062 1 85.31 548 THR A CA 1
ATOM 4385 C C . THR A 1 548 ? -11.836 -38.031 -26.234 1 85.31 548 THR A C 1
ATOM 4387 O O . THR A 1 548 ? -11.219 -37.188 -26.906 1 85.31 548 THR A O 1
ATOM 4390 N N . GLY A 1 549 ? -12.984 -37.844 -25.703 1 89.62 549 GLY A N 1
ATOM 4391 C CA . GLY A 1 549 ? -13.523 -36.5 -25.938 1 89.62 549 GLY A CA 1
ATOM 4392 C C . GLY A 1 549 ? -14.781 -36.219 -25.125 1 89.62 549 GLY A C 1
ATOM 4393 O O . GLY A 1 549 ? -15.125 -36.969 -24.219 1 89.62 549 GLY A O 1
ATOM 4394 N N . VAL A 1 550 ? -15.305 -35 -25.469 1 92 550 VAL A N 1
ATOM 4395 C CA . VAL A 1 550 ? -16.547 -34.531 -24.844 1 92 550 VAL A CA 1
ATOM 4396 C C . VAL A 1 550 ? -17.672 -34.5 -25.875 1 92 550 VAL A C 1
ATOM 4398 O O . VAL A 1 550 ? -17.453 -34.156 -27.031 1 92 550 VAL A O 1
ATOM 4401 N N . ARG A 1 551 ? -18.875 -34.969 -25.453 1 91.25 551 ARG A N 1
ATOM 4402 C CA . ARG A 1 551 ? -20.031 -34.938 -26.344 1 91.25 551 ARG A CA 1
ATOM 4403 C C . ARG A 1 551 ? -21.281 -34.438 -25.609 1 91.25 551 ARG A C 1
ATOM 4405 O O . ARG A 1 551 ? -21.391 -34.594 -24.391 1 91.25 551 ARG A O 1
ATOM 4412 N N . PHE A 1 552 ? -22.047 -33.75 -26.344 1 91.88 552 PHE A N 1
ATOM 4413 C CA . PHE A 1 552 ? -23.312 -33.281 -25.828 1 91.88 552 PHE A CA 1
ATOM 4414 C C . PHE A 1 552 ? -24.469 -34.094 -26.375 1 91.88 552 PHE A C 1
ATOM 4416 O O . PHE A 1 552 ? -24.594 -34.281 -27.594 1 91.88 552 PHE A O 1
ATOM 4423 N N . VAL A 1 553 ? -25.281 -34.625 -25.422 1 89 553 VAL A N 1
ATOM 4424 C CA . VAL A 1 553 ? -26.453 -35.406 -25.797 1 89 553 VAL A CA 1
ATOM 4425 C C . VAL A 1 553 ? -27.719 -34.719 -25.297 1 89 553 VAL A C 1
ATOM 4427 O O . VAL A 1 553 ? -27.859 -34.406 -24.109 1 89 553 VAL A O 1
ATOM 4430 N N . ALA A 1 554 ? -28.562 -34.312 -26.156 1 87.25 554 ALA A N 1
ATOM 4431 C CA . ALA A 1 554 ? -29.812 -33.625 -25.812 1 87.25 554 ALA A CA 1
ATOM 4432 C C . ALA A 1 554 ? -30.797 -34.594 -25.156 1 87.25 554 ALA A C 1
ATOM 4434 O O . ALA A 1 554 ? -30.766 -35.812 -25.422 1 87.25 554 ALA A O 1
ATOM 4435 N N . LYS A 1 555 ? -31.672 -34.062 -24.109 1 80.12 555 LYS A N 1
ATOM 4436 C CA . LYS A 1 555 ? -32.688 -34.844 -23.422 1 80.12 555 LYS A CA 1
ATOM 4437 C C . LYS A 1 555 ? -33.906 -35.062 -24.312 1 80.12 555 LYS A C 1
ATOM 4439 O O . LYS A 1 555 ? -34.562 -34.125 -24.734 1 80.12 555 LYS A O 1
ATOM 4444 N N . GLY A 1 556 ? -33.969 -35.625 -25.547 1 67.62 556 GLY A N 1
ATOM 4445 C CA . GLY A 1 556 ? -35.125 -35.938 -26.375 1 67.62 556 GLY A CA 1
ATOM 4446 C C . GLY A 1 556 ? -35.125 -37.344 -26.906 1 67.62 556 GLY A C 1
ATOM 4447 O O . GLY A 1 556 ? -34.156 -38.094 -26.656 1 67.62 556 GLY A O 1
ATOM 4448 N N . PRO A 1 557 ? -36.281 -37.875 -27.406 1 60.94 557 PRO A N 1
ATOM 4449 C CA . PRO A 1 557 ? -36.469 -39.25 -27.812 1 60.94 557 PRO A CA 1
ATOM 4450 C C . PRO A 1 557 ? -35.375 -39.719 -28.766 1 60.94 557 PRO A C 1
ATOM 4452 O O . PRO A 1 557 ? -35.031 -40.938 -28.797 1 60.94 557 PRO A O 1
ATOM 4455 N N . LEU A 1 558 ? -34.812 -38.781 -29.516 1 58.03 558 LEU A N 1
ATOM 4456 C CA . LEU A 1 558 ? -33.844 -39.281 -30.5 1 58.03 558 LEU A CA 1
ATOM 4457 C C . LEU A 1 558 ? -32.438 -39.125 -29.984 1 58.03 558 LEU A C 1
ATOM 4459 O O . LEU A 1 558 ? -31.484 -39.562 -30.625 1 58.03 558 LEU A O 1
ATOM 4463 N N . HIS A 1 559 ? -32.219 -39.062 -28.688 1 59.75 559 HIS A N 1
ATOM 4464 C CA . HIS A 1 559 ? -30.906 -38.938 -28.047 1 59.75 559 HIS A CA 1
ATOM 4465 C C . HIS A 1 559 ? -29.859 -38.438 -29.031 1 59.75 559 HIS A C 1
ATOM 4467 O O . HIS A 1 559 ? -28.828 -39.094 -29.234 1 59.75 559 HIS A O 1
ATOM 4473 N N . GLN A 1 560 ? -30.078 -37.469 -29.906 1 64.06 560 GLN A N 1
ATOM 4474 C CA . GLN A 1 560 ? -29.188 -37 -30.969 1 64.06 560 GLN A CA 1
ATOM 4475 C C . GLN A 1 560 ? -28.016 -36.219 -30.375 1 64.06 560 GLN A C 1
ATOM 4477 O O . GLN A 1 560 ? -28.234 -35.281 -29.609 1 64.06 560 GLN A O 1
ATOM 4482 N N . GLY A 1 561 ? -26.812 -36.875 -30.438 1 65.38 561 GLY A N 1
ATOM 4483 C CA . GLY A 1 561 ? -25.594 -36.156 -30.141 1 65.38 561 GLY A CA 1
ATOM 4484 C C . GLY A 1 561 ? -25.391 -34.938 -31 1 65.38 561 GLY A C 1
ATOM 4485 O O . GLY A 1 561 ? -25.375 -35.031 -32.25 1 65.38 561 GLY A O 1
ATOM 4486 N N . LEU A 1 562 ? -25.531 -33.719 -30.328 1 75.31 562 LEU A N 1
ATOM 4487 C CA . LEU A 1 562 ? -25.453 -32.5 -31.109 1 75.31 562 LEU A CA 1
ATOM 4488 C C . LEU A 1 562 ? -24.016 -32.188 -31.5 1 75.31 562 LEU A C 1
ATOM 4490 O O . LEU A 1 562 ? -23.75 -31.75 -32.625 1 75.31 562 LEU A O 1
ATOM 4494 N N . PHE A 1 563 ? -23.078 -32.406 -30.594 1 84.19 563 PHE A N 1
ATOM 4495 C CA . PHE A 1 563 ? -21.688 -32.188 -31 1 84.19 563 PHE A CA 1
ATOM 4496 C C . PHE A 1 563 ? -20.75 -33.094 -30.219 1 84.19 563 PHE A C 1
ATOM 4498 O O . PHE A 1 563 ? -21.109 -33.594 -29.156 1 84.19 563 PHE A O 1
ATOM 4505 N N . SER A 1 564 ? -19.75 -33.594 -30.812 1 88 564 SER A N 1
ATOM 4506 C CA . SER A 1 564 ? -18.641 -34.344 -30.234 1 88 564 SER A CA 1
ATOM 4507 C C . SER A 1 564 ? -17.297 -33.688 -30.531 1 88 564 SER A C 1
ATOM 4509 O O . SER A 1 564 ? -16.969 -33.438 -31.688 1 88 564 SER A O 1
ATOM 4511 N N . LEU A 1 565 ? -16.656 -33.375 -29.484 1 91.25 565 LEU A N 1
ATOM 4512 C CA . LEU A 1 565 ? -15.375 -32.688 -29.625 1 91.25 565 LEU A CA 1
ATOM 4513 C C . LEU A 1 565 ? -14.258 -33.5 -28.953 1 91.25 565 LEU A C 1
ATOM 4515 O O . LEU A 1 565 ? -14.281 -33.719 -27.75 1 91.25 565 LEU A O 1
ATOM 4519 N N . PRO A 1 566 ? -13.352 -34 -29.75 1 92.25 566 PRO A N 1
ATOM 4520 C CA . PRO A 1 566 ? -12.188 -34.656 -29.141 1 92.25 566 PRO A CA 1
ATOM 4521 C C . PRO A 1 566 ? -11.336 -33.656 -28.344 1 92.25 566 PRO A C 1
ATOM 4523 O O . PRO A 1 566 ? -11.305 -32.469 -28.641 1 92.25 566 PRO A O 1
ATOM 4526 N N . TYR A 1 567 ? -10.68 -34.156 -27.297 1 91.62 567 TYR A N 1
ATOM 4527 C CA . TYR A 1 567 ? -9.883 -33.312 -26.422 1 91.62 567 TYR A CA 1
ATOM 4528 C C . TYR A 1 567 ? -8.758 -32.625 -27.203 1 91.62 567 TYR A C 1
ATOM 4530 O O . TYR A 1 567 ? -8.383 -31.484 -26.891 1 91.62 567 TYR A O 1
ATOM 4538 N N . ASP A 1 568 ? -8.195 -33.219 -28.141 1 87.38 568 ASP A N 1
ATOM 4539 C CA . ASP A 1 568 ? -7.062 -32.688 -28.906 1 87.38 568 ASP A CA 1
ATOM 4540 C C . ASP A 1 568 ? -7.473 -31.516 -29.766 1 87.38 568 ASP A C 1
ATOM 4542 O O . ASP A 1 568 ? -6.625 -30.719 -30.203 1 87.38 568 ASP A O 1
ATOM 4546 N N . ARG A 1 569 ? -8.781 -31.328 -29.938 1 90.25 569 ARG A N 1
ATOM 4547 C CA . ARG A 1 569 ? -9.258 -30.25 -30.797 1 90.25 569 ARG A CA 1
ATOM 4548 C C . ARG A 1 569 ? -9.656 -29.031 -29.969 1 90.25 569 ARG A C 1
ATOM 4550 O O . ARG A 1 569 ? -9.867 -27.953 -30.516 1 90.25 569 ARG A O 1
ATOM 4557 N N . ILE A 1 570 ? -9.664 -29.188 -28.719 1 91.5 570 ILE A N 1
ATOM 4558 C CA . ILE A 1 570 ? -10.023 -28.062 -27.859 1 91.5 570 ILE A CA 1
ATOM 4559 C C . ILE A 1 570 ? -8.82 -27.141 -27.688 1 91.5 570 ILE A C 1
ATOM 4561 O O . ILE A 1 570 ? -7.754 -27.578 -27.234 1 91.5 570 ILE A O 1
ATOM 4565 N N . GLY A 1 571 ? -8.984 -25.906 -28.047 1 89.69 571 GLY A N 1
ATOM 4566 C CA . GLY A 1 571 ? -7.871 -24.969 -27.953 1 89.69 571 GLY A CA 1
ATOM 4567 C C . GLY A 1 571 ? -8.023 -23.969 -26.828 1 89.69 571 GLY A C 1
ATOM 4568 O O . GLY A 1 571 ? -7.039 -23.391 -26.375 1 89.69 571 GLY A O 1
ATOM 4569 N N . TYR A 1 572 ? -9.219 -23.719 -26.516 1 92.44 572 TYR A N 1
ATOM 4570 C CA . TYR A 1 572 ? -9.516 -22.688 -25.516 1 92.44 572 TYR A CA 1
ATOM 4571 C C . TYR A 1 572 ? -10.672 -23.125 -24.625 1 92.44 572 TYR A C 1
ATOM 4573 O O . TYR A 1 572 ? -11.641 -23.734 -25.094 1 92.44 572 TYR A O 1
ATOM 4581 N N . LEU A 1 573 ? -10.477 -23.031 -23.281 1 94 573 LEU A N 1
ATOM 4582 C CA . LEU A 1 573 ? -11.492 -23.344 -22.281 1 94 573 LEU A CA 1
ATOM 4583 C C . LEU A 1 573 ? -11.68 -22.172 -21.312 1 94 573 LEU A C 1
ATOM 4585 O O . LEU A 1 573 ? -10.703 -21.656 -20.781 1 94 573 LEU A O 1
ATOM 4589 N N . GLU A 1 574 ? -12.93 -21.703 -21.141 1 93.62 574 GLU A N 1
ATOM 4590 C CA . GLU A 1 574 ? -13.188 -20.547 -20.281 1 93.62 574 GLU A CA 1
ATOM 4591 C C . GLU A 1 574 ? -14.43 -20.766 -19.422 1 93.62 574 GLU A C 1
ATOM 4593 O O . GLU A 1 574 ? -15.453 -21.25 -19.906 1 93.62 574 GLU A O 1
ATOM 4598 N N . LYS A 1 575 ? -14.32 -20.484 -18.094 1 91.56 575 LYS A N 1
ATOM 4599 C CA . LYS A 1 575 ? -15.453 -20.438 -17.188 1 91.56 575 LYS A CA 1
ATOM 4600 C C . LYS A 1 575 ? -16.109 -19.062 -17.188 1 91.56 575 LYS A C 1
ATOM 4602 O O . LYS A 1 575 ? -15.445 -18.047 -16.906 1 91.56 575 LYS A O 1
ATOM 4607 N N . GLN A 1 576 ? -17.312 -18.984 -17.531 1 88.06 576 GLN A N 1
ATOM 4608 C CA . GLN A 1 576 ? -18 -17.688 -17.609 1 88.06 576 GLN A CA 1
ATOM 4609 C C . GLN A 1 576 ? -19.141 -17.625 -16.594 1 88.06 576 GLN A C 1
ATOM 4611 O O . GLN A 1 576 ? -19.906 -18.562 -16.453 1 88.06 576 GLN A O 1
ATOM 4616 N N . ASP A 1 577 ? -19.094 -16.594 -15.797 1 81.75 577 ASP A N 1
ATOM 4617 C CA . ASP A 1 577 ? -20.188 -16.328 -14.875 1 81.75 577 ASP A CA 1
ATOM 4618 C C . ASP A 1 577 ? -21.156 -15.297 -15.453 1 81.75 577 ASP A C 1
ATOM 4620 O O . ASP A 1 577 ? -20.75 -14.18 -15.766 1 81.75 577 ASP A O 1
ATOM 4624 N N . ARG A 1 578 ? -22.297 -15.828 -15.867 1 74.69 578 ARG A N 1
ATOM 4625 C CA . ARG A 1 578 ? -23.312 -14.93 -16.422 1 74.69 578 ARG A CA 1
ATOM 4626 C C . ARG A 1 578 ? -24.281 -14.469 -15.344 1 74.69 578 ARG A C 1
ATOM 4628 O O . ARG A 1 578 ? -24.844 -15.289 -14.609 1 74.69 578 ARG A O 1
ATOM 4635 N N . HIS A 1 579 ? -24.281 -13.312 -15.055 1 62.81 579 HIS A N 1
ATOM 4636 C CA . HIS A 1 579 ? -25.25 -12.781 -14.094 1 62.81 579 HIS A CA 1
ATOM 4637 C C . HIS A 1 579 ? -26.594 -12.539 -14.75 1 62.81 579 HIS A C 1
ATOM 4639 O O . HIS A 1 579 ? -26.688 -11.812 -15.742 1 62.81 579 HIS A O 1
ATOM 4645 N N . VAL A 1 580 ? -27.562 -13.641 -14.688 1 54.75 580 VAL A N 1
ATOM 4646 C CA . VAL A 1 580 ? -28.906 -13.469 -15.234 1 54.75 580 VAL A CA 1
ATOM 4647 C C . VAL A 1 580 ? -29.781 -12.727 -14.234 1 54.75 580 VAL A C 1
ATOM 4649 O O . VAL A 1 580 ? -29.812 -13.07 -13.047 1 54.75 580 VAL A O 1
ATOM 4652 N N . GLU A 1 581 ? -30.109 -11.516 -14.469 1 45.12 581 GLU A N 1
ATOM 4653 C CA . GLU A 1 581 ? -31.078 -10.789 -13.664 1 45.12 581 GLU A CA 1
ATOM 4654 C C . GLU A 1 581 ? -32.469 -11.391 -13.797 1 45.12 581 GLU A C 1
ATOM 4656 O O . GLU A 1 581 ? -33.062 -11.391 -14.891 1 45.12 581 GLU A O 1
ATOM 4661 N N . LYS A 1 582 ? -32.938 -12.594 -13.227 1 45.69 582 LYS A N 1
ATOM 4662 C CA . LYS A 1 582 ? -34.344 -12.938 -13.273 1 45.69 582 LYS A CA 1
ATOM 4663 C C . LYS A 1 582 ? -35.219 -11.812 -12.695 1 45.69 582 LYS A C 1
ATOM 4665 O O . LYS A 1 582 ? -34.75 -11.062 -11.828 1 45.69 582 LYS A O 1
ATOM 4670 N N . MET A 1 583 ? -36.344 -11.492 -13.406 1 38.28 583 MET A N 1
ATOM 4671 C CA . MET A 1 583 ? -37.375 -10.531 -13.039 1 38.28 583 MET A CA 1
ATOM 4672 C C . MET A 1 583 ? -37.594 -10.523 -11.531 1 38.28 583 MET A C 1
ATOM 4674 O O . MET A 1 583 ? -38.094 -9.547 -10.977 1 38.28 583 MET A O 1
ATOM 4678 N N . VAL A 1 584 ? -37.969 -11.68 -10.906 1 36.59 584 VAL A N 1
ATOM 4679 C CA . VAL A 1 584 ? -38.25 -11.492 -9.484 1 36.59 584 VAL A CA 1
ATOM 4680 C C . VAL A 1 584 ? -36.969 -11.023 -8.773 1 36.59 584 VAL A C 1
ATOM 4682 O O . VAL A 1 584 ? -35.938 -11.672 -8.867 1 36.59 584 VAL A O 1
ATOM 4685 N N . LYS A 1 585 ? -36.906 -9.844 -8.258 1 41.03 585 LYS A N 1
ATOM 4686 C CA . LYS A 1 585 ? -36.031 -8.805 -7.75 1 41.03 585 LYS A CA 1
ATOM 4687 C C . LYS A 1 585 ? -34.844 -9.406 -7 1 41.03 585 LYS A C 1
ATOM 4689 O O . LYS A 1 585 ? -33.781 -8.789 -6.914 1 41.03 585 LYS A O 1
ATOM 4694 N N . VAL A 1 586 ? -34.938 -10.266 -6.137 1 41.38 586 VAL A N 1
ATOM 4695 C CA . VAL A 1 586 ? -34.188 -10.484 -4.906 1 41.38 586 VAL A CA 1
ATOM 4696 C C . VAL A 1 586 ? -33 -11.406 -5.176 1 41.38 586 VAL A C 1
ATOM 4698 O O . VAL A 1 586 ? -31.922 -11.25 -4.574 1 41.38 586 VAL A O 1
ATOM 4701 N N . LEU A 1 587 ? -33.094 -12.633 -5.961 1 41.53 587 LEU A N 1
ATOM 4702 C CA . LEU A 1 587 ? -32.031 -13.625 -5.812 1 41.53 587 LEU A CA 1
ATOM 4703 C C . LEU A 1 587 ? -31.109 -13.617 -7.027 1 41.53 587 LEU A C 1
ATOM 4705 O O . LEU A 1 587 ? -31.547 -13.898 -8.148 1 41.53 587 LEU A O 1
ATOM 4709 N N . LYS A 1 588 ? -30.156 -12.719 -7.168 1 47.53 588 LYS A N 1
ATOM 4710 C CA . LYS A 1 588 ? -29.047 -12.75 -8.102 1 47.53 588 LYS A CA 1
ATOM 4711 C C . LYS A 1 588 ? -28.5 -14.164 -8.242 1 47.53 588 LYS A C 1
ATOM 4713 O O . LYS A 1 588 ? -27.984 -14.742 -7.281 1 47.53 588 LYS A O 1
ATOM 4718 N N . GLU A 1 589 ? -29.125 -15.062 -9.102 1 56.97 589 GLU A N 1
ATOM 4719 C CA . GLU A 1 589 ? -28.516 -16.375 -9.273 1 56.97 589 GLU A CA 1
ATOM 4720 C C . GLU A 1 589 ? -27.422 -16.344 -10.336 1 56.97 589 GLU A C 1
ATOM 4722 O O . GLU A 1 589 ? -27.609 -15.758 -11.406 1 56.97 589 GLU A O 1
ATOM 4727 N N . CYS A 1 590 ? -26.172 -16.391 -10.086 1 60.53 590 CYS A N 1
ATOM 4728 C CA . CYS A 1 590 ? -25.047 -16.531 -11.008 1 60.53 590 CYS A CA 1
ATOM 4729 C C . CYS A 1 590 ? -25.078 -17.875 -11.734 1 60.53 590 CYS A C 1
ATOM 4731 O O . CYS A 1 590 ? -25.031 -18.922 -11.094 1 60.53 590 CYS A O 1
ATOM 4733 N N . ASN A 1 591 ? -25.5 -17.734 -13.117 1 78.31 591 ASN A N 1
ATOM 4734 C CA . ASN A 1 591 ? -25.422 -18.953 -13.922 1 78.31 591 ASN A CA 1
ATOM 4735 C C . ASN A 1 591 ? -24 -19.266 -14.344 1 78.31 591 ASN A C 1
ATOM 4737 O O . ASN A 1 591 ? -23.25 -18.375 -14.742 1 78.31 591 ASN A O 1
ATOM 4741 N N . LYS A 1 592 ? -23.578 -20.484 -14.078 1 87.56 592 LYS A N 1
ATOM 4742 C CA . LYS A 1 592 ? -22.234 -20.969 -14.383 1 87.56 592 LYS A CA 1
ATOM 4743 C C . LYS A 1 592 ? -22.172 -21.594 -15.773 1 87.56 592 LYS A C 1
A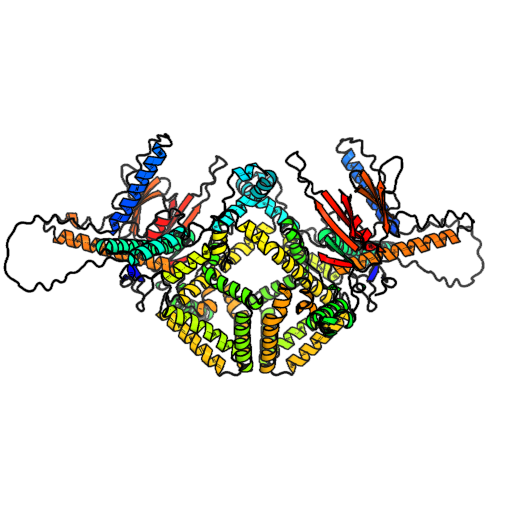TOM 4745 O O . LYS A 1 592 ? -22.781 -22.625 -16.031 1 87.56 592 LYS A O 1
ATOM 4750 N N . ASP A 1 593 ? -21.484 -20.891 -16.719 1 91.56 593 ASP A N 1
ATOM 4751 C CA . ASP A 1 593 ? -21.375 -21.359 -18.094 1 91.56 593 ASP A CA 1
ATOM 4752 C C . ASP A 1 593 ? -19.953 -21.828 -18.391 1 91.56 593 ASP A C 1
ATOM 4754 O O . ASP A 1 593 ? -19.016 -21.469 -17.688 1 91.56 593 ASP A O 1
ATOM 4758 N N . LEU A 1 594 ? -19.859 -22.688 -19.375 1 93.94 594 LEU A N 1
ATOM 4759 C CA . LEU A 1 594 ? -18.578 -23.188 -19.875 1 93.94 594 LEU A CA 1
ATOM 4760 C C . LEU A 1 594 ? -18.438 -22.953 -21.375 1 93.94 594 LEU A C 1
ATOM 4762 O O . LEU A 1 594 ? -19.312 -23.344 -22.156 1 93.94 594 LEU A O 1
ATOM 4766 N N . ARG A 1 595 ? -17.438 -22.266 -21.734 1 94.31 595 ARG A N 1
ATOM 4767 C CA . ARG A 1 595 ? -17.172 -21.953 -23.141 1 94.31 595 ARG A CA 1
ATOM 4768 C C . ARG A 1 595 ? -16.016 -22.781 -23.688 1 94.31 595 ARG A C 1
ATOM 4770 O O . ARG A 1 595 ? -14.93 -22.797 -23.094 1 94.31 595 ARG A O 1
ATOM 4777 N N . LEU A 1 596 ? -16.188 -23.516 -24.75 1 94.62 596 LEU A N 1
ATOM 4778 C CA . LEU A 1 596 ? -15.172 -24.297 -25.438 1 94.62 596 LEU A CA 1
ATOM 4779 C C . LEU A 1 596 ? -14.906 -23.75 -26.844 1 94.62 596 LEU A C 1
ATOM 4781 O O . LEU A 1 596 ? -15.852 -23.422 -27.562 1 94.62 596 LEU A O 1
ATOM 4785 N N . VAL A 1 597 ? -13.703 -23.562 -27.109 1 94.12 597 VAL A N 1
ATOM 4786 C CA . VAL A 1 597 ? -13.328 -23.109 -28.453 1 94.12 597 VAL A CA 1
ATOM 4787 C C . VAL A 1 597 ? -12.359 -24.109 -29.078 1 94.12 597 VAL A C 1
ATOM 4789 O O . VAL A 1 597 ? -11.398 -24.547 -28.438 1 94.12 597 VAL A O 1
ATOM 4792 N N . ASP A 1 598 ? -12.633 -24.5 -30.234 1 91.88 598 ASP A N 1
ATOM 4793 C CA . ASP A 1 598 ? -11.773 -25.453 -30.922 1 91.88 598 ASP A CA 1
ATOM 4794 C C . ASP A 1 598 ? -10.617 -24.734 -31.625 1 91.88 598 ASP A C 1
ATOM 4796 O O . ASP A 1 598 ? -10.555 -23.5 -31.625 1 91.88 598 ASP A O 1
ATOM 4800 N N . ARG A 1 599 ? -9.672 -25.469 -32.062 1 86.88 599 ARG A N 1
ATOM 4801 C CA . ARG A 1 599 ? -8.5 -24.938 -32.75 1 86.88 599 ARG A CA 1
ATOM 4802 C C . ARG A 1 599 ? -8.898 -24.203 -34.031 1 86.88 599 ARG A C 1
ATOM 4804 O O . ARG A 1 599 ? -8.203 -23.281 -34.469 1 86.88 599 ARG A O 1
ATOM 4811 N N . ASP A 1 600 ? -10.117 -24.531 -34.625 1 86.69 600 ASP A N 1
ATOM 4812 C CA . ASP A 1 600 ? -10.617 -23.891 -35.844 1 86.69 600 ASP A CA 1
ATOM 4813 C C . ASP A 1 600 ? -11.516 -22.703 -35.5 1 86.69 600 ASP A C 1
ATOM 4815 O O . ASP A 1 600 ? -12.25 -22.203 -36.344 1 86.69 600 ASP A O 1
ATOM 4819 N N . GLU A 1 601 ? -11.594 -22.297 -34.312 1 88 601 GLU A N 1
ATOM 4820 C CA . GLU A 1 601 ? -12.281 -21.094 -33.844 1 88 601 GLU A CA 1
ATOM 4821 C C . GLU A 1 601 ? -13.789 -21.297 -33.812 1 88 601 GLU A C 1
ATOM 4823 O O . GLU A 1 601 ? -14.555 -20.344 -33.938 1 88 601 GLU A O 1
ATOM 4828 N N . HIS A 1 602 ? -14.172 -22.531 -33.781 1 91 602 HIS A N 1
ATOM 4829 C CA . HIS A 1 602 ? -15.578 -22.781 -33.5 1 91 602 HIS A CA 1
ATOM 4830 C C . HIS A 1 602 ? -15.867 -22.734 -32 1 91 602 HIS A C 1
ATOM 4832 O O . HIS A 1 602 ? -15.117 -23.312 -31.203 1 91 602 HIS A O 1
ATOM 4838 N N . GLU A 1 603 ? -16.922 -22.031 -31.719 1 92.81 603 GLU A N 1
ATOM 4839 C CA . GLU A 1 603 ? -17.219 -21.812 -30.312 1 92.81 603 GLU A CA 1
ATOM 4840 C C . GLU A 1 603 ? -18.469 -22.562 -29.891 1 92.81 603 GLU A C 1
ATOM 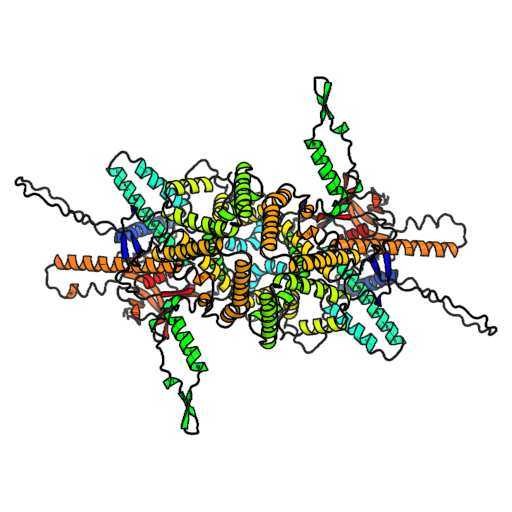4842 O O . GLU A 1 603 ? -19.438 -22.641 -30.641 1 92.81 603 GLU A O 1
ATOM 4847 N N . TRP A 1 604 ? -18.438 -23.266 -28.797 1 92.06 604 TRP A N 1
ATOM 4848 C CA . TRP A 1 604 ? -19.578 -23.906 -28.141 1 92.06 604 TRP A CA 1
ATOM 4849 C C . TRP A 1 604 ? -19.766 -23.344 -26.719 1 92.06 604 TRP A C 1
ATOM 4851 O O . TRP A 1 604 ? -18.844 -23.406 -25.906 1 92.06 604 TRP A O 1
ATOM 4861 N N . ILE A 1 605 ? -20.891 -22.812 -26.469 1 92.25 605 ILE A N 1
ATOM 4862 C CA . ILE A 1 605 ? -21.172 -22.281 -25.141 1 92.25 605 ILE A CA 1
ATOM 4863 C C . ILE A 1 605 ? -22.234 -23.141 -24.453 1 92.25 605 ILE A C 1
ATOM 4865 O O . ILE A 1 605 ? -23.359 -23.266 -24.953 1 92.25 605 ILE A O 1
ATOM 4869 N N . LEU A 1 606 ? -21.828 -23.812 -23.391 1 92.69 606 LEU A N 1
ATOM 4870 C CA . LEU A 1 606 ? -22.75 -24.578 -22.562 1 92.69 606 LEU A CA 1
ATOM 4871 C C . LEU A 1 606 ? -23.281 -23.734 -21.406 1 92.69 606 LEU A C 1
ATOM 4873 O O . LEU A 1 606 ? -22.5 -23.172 -20.625 1 92.69 606 LEU A O 1
ATOM 4877 N N . HIS A 1 607 ? -24.547 -23.703 -21.297 1 91 607 HIS A N 1
ATOM 4878 C CA . HIS A 1 607 ? -25.172 -22.859 -20.281 1 91 607 HIS A CA 1
ATOM 4879 C C . HIS A 1 607 ? -25.578 -23.672 -19.062 1 91 607 HIS A C 1
ATOM 4881 O O . HIS A 1 607 ? -25.969 -24.844 -19.188 1 91 607 HIS A O 1
ATOM 4887 N N . GLU A 1 608 ? -25.391 -23.109 -17.875 1 88.81 608 GLU A N 1
ATOM 4888 C CA . GLU A 1 608 ? -25.859 -23.641 -16.594 1 88.81 608 GLU A CA 1
ATOM 4889 C C . GLU A 1 608 ? -25.359 -25.078 -16.391 1 88.81 608 GLU A C 1
ATOM 4891 O O . GLU A 1 608 ? -26.156 -25.969 -16.094 1 88.81 608 GLU A O 1
ATOM 4896 N N . VAL A 1 609 ? -24.109 -25.172 -16.5 1 89.75 609 VAL A N 1
ATOM 4897 C CA . VAL A 1 609 ? -23.516 -26.5 -16.297 1 89.75 609 VAL A CA 1
ATOM 4898 C C . VAL A 1 609 ? -23.516 -26.859 -14.82 1 89.75 609 VAL A C 1
ATOM 4900 O O . VAL A 1 609 ? -23.031 -26.078 -13.984 1 89.75 609 VAL A O 1
ATOM 4903 N N . GLU A 1 610 ? -24.109 -27.969 -14.594 1 87.44 610 GLU A N 1
ATOM 4904 C CA . GLU A 1 610 ? -24.062 -28.469 -13.219 1 87.44 610 GLU A CA 1
ATOM 4905 C C . GLU A 1 610 ? -22.641 -28.781 -12.797 1 87.44 610 GLU A C 1
ATOM 4907 O O . GLU A 1 610 ? -21.891 -29.438 -13.531 1 87.44 610 GLU A O 1
ATOM 4912 N N . LYS A 1 611 ? -22.125 -28.344 -11.703 1 87.81 611 LYS A N 1
ATOM 4913 C CA . LYS A 1 611 ? -20.766 -28.547 -11.219 1 87.81 611 LYS A CA 1
ATOM 4914 C C . LYS A 1 611 ? -19.734 -28.172 -12.289 1 87.81 611 LYS A C 1
ATOM 4916 O O . LYS A 1 611 ? -18.891 -28.969 -12.648 1 87.81 611 LYS A O 1
ATOM 4921 N N . ARG A 1 612 ? -19.859 -27.109 -12.805 1 91.44 612 ARG A N 1
ATOM 4922 C CA . ARG A 1 612 ? -19.031 -26.594 -13.891 1 91.44 612 ARG A CA 1
ATOM 4923 C C . ARG A 1 612 ? -17.547 -26.766 -13.586 1 91.44 612 ARG A C 1
ATOM 4925 O O . ARG A 1 612 ? -16.766 -27.141 -14.461 1 91.44 612 ARG A O 1
ATOM 4932 N N . ASP A 1 613 ? -17.203 -26.531 -12.336 1 90 613 ASP A N 1
ATOM 4933 C CA . ASP A 1 613 ? -15.789 -26.609 -11.969 1 90 613 ASP A CA 1
ATOM 4934 C C . ASP A 1 613 ? -15.266 -28.047 -12.102 1 90 613 ASP A C 1
ATOM 4936 O O . ASP A 1 613 ? -14.133 -28.25 -12.531 1 90 613 ASP A O 1
ATOM 4940 N N . GLU A 1 614 ? -16.062 -28.969 -11.719 1 90.06 614 GLU A N 1
ATOM 4941 C CA . GLU A 1 614 ? -15.68 -30.375 -11.883 1 90.06 614 GLU A CA 1
ATOM 4942 C C . GLU A 1 614 ? -15.57 -30.734 -13.359 1 90.06 614 GLU A C 1
ATOM 4944 O O . GLU A 1 614 ? -14.641 -31.438 -13.766 1 90.06 614 GLU A O 1
ATOM 4949 N N . ALA A 1 615 ? -16.562 -30.25 -14.086 1 91.69 615 ALA A N 1
ATOM 4950 C CA . ALA A 1 615 ? -16.516 -30.516 -15.523 1 91.69 615 ALA A CA 1
ATOM 4951 C C . ALA A 1 615 ? -15.273 -29.906 -16.156 1 91.69 615 ALA A C 1
ATOM 4953 O O . ALA A 1 615 ? -14.625 -30.531 -17 1 91.69 615 ALA A O 1
ATOM 4954 N N . PHE A 1 616 ? -14.93 -28.75 -15.766 1 93.62 616 PHE A N 1
ATOM 4955 C CA . PHE A 1 616 ? -13.742 -28.047 -16.25 1 93.62 616 PHE A CA 1
ATOM 4956 C C . PHE A 1 616 ? -12.484 -28.844 -15.93 1 93.62 616 PHE A C 1
ATOM 4958 O O . PHE A 1 616 ? -11.633 -29.047 -16.797 1 93.62 616 PHE A O 1
ATOM 4965 N N . SER A 1 617 ? -12.344 -29.281 -14.711 1 92.19 617 SER A N 1
ATOM 4966 C CA . SER A 1 617 ? -11.156 -30 -14.281 1 92.19 617 SER A CA 1
ATOM 4967 C C . SER A 1 617 ? -11.055 -31.359 -14.977 1 92.19 617 SER A C 1
ATOM 4969 O O . SER A 1 617 ? -9.953 -31.828 -15.266 1 92.19 617 SER A O 1
ATOM 4971 N N . GLN A 1 618 ? -12.18 -31.953 -15.25 1 91.94 618 GLN A N 1
ATOM 4972 C CA . GLN A 1 618 ? -12.172 -33.25 -15.93 1 91.94 618 GLN A CA 1
ATOM 4973 C C . GLN A 1 618 ? -11.695 -33.094 -17.375 1 91.94 618 GLN A C 1
ATOM 4975 O O . GLN A 1 618 ? -10.93 -33.938 -17.875 1 91.94 618 GLN A O 1
ATOM 4980 N N . ILE A 1 619 ? -12.172 -32.062 -17.984 1 92.75 619 ILE A N 1
ATOM 4981 C CA . ILE A 1 619 ? -11.742 -31.828 -19.344 1 92.75 619 ILE A CA 1
ATOM 4982 C C . ILE A 1 619 ? -10.227 -31.609 -19.391 1 92.75 619 ILE A C 1
ATOM 4984 O O . ILE A 1 619 ? -9.531 -32.156 -20.234 1 92.75 619 ILE A O 1
ATOM 4988 N N . VAL A 1 620 ? -9.758 -30.859 -18.438 1 92.75 620 VAL A N 1
ATOM 4989 C CA . VAL A 1 620 ? -8.336 -30.547 -18.359 1 92.75 620 VAL A CA 1
ATOM 4990 C C . VAL A 1 620 ? -7.543 -31.812 -18.047 1 92.75 620 VAL A C 1
ATOM 4992 O O . VAL A 1 620 ? -6.469 -32.031 -18.609 1 92.75 620 VAL A O 1
ATOM 4995 N N . GLY A 1 621 ? -8.023 -32.656 -17.203 1 91.25 621 GLY A N 1
ATOM 4996 C CA . GLY A 1 621 ? -7.34 -33.844 -16.766 1 91.25 621 GLY A CA 1
ATOM 4997 C C . GLY A 1 621 ? -7.223 -34.906 -17.859 1 91.25 621 GLY A C 1
ATOM 4998 O O . GLY A 1 621 ? -6.184 -35.562 -18 1 91.25 621 GLY A O 1
ATOM 4999 N N . PHE A 1 622 ? -8.234 -35 -18.641 1 91.12 622 PHE A N 1
ATOM 5000 C CA . PHE A 1 622 ? -8.242 -36.062 -19.656 1 91.12 622 PHE A CA 1
ATOM 5001 C C . PHE A 1 622 ? -7.578 -35.562 -20.938 1 91.12 622 PHE A C 1
ATOM 5003 O O . PHE A 1 622 ? -7.219 -36.375 -21.812 1 91.12 622 PHE A O 1
ATOM 5010 N N . SER A 1 623 ? -7.402 -34.281 -20.969 1 90.5 623 SER A N 1
ATOM 5011 C CA . SER A 1 623 ? -6.742 -33.75 -22.156 1 90.5 623 SER A CA 1
ATOM 5012 C C . SER A 1 623 ? -5.234 -33.969 -22.109 1 90.5 623 SER A C 1
ATOM 5014 O O . SER A 1 623 ? -4.641 -33.969 -21.031 1 90.5 623 SER A O 1
ATOM 5016 N N . ARG A 1 624 ? -4.645 -34.281 -23.25 1 85.5 624 ARG A N 1
ATOM 5017 C CA . ARG A 1 624 ? -3.209 -34.531 -23.312 1 85.5 624 ARG A CA 1
ATOM 5018 C C . ARG A 1 624 ? -2.477 -33.344 -23.938 1 85.5 624 ARG A C 1
ATOM 5020 O O . ARG A 1 624 ? -1.351 -33.5 -24.406 1 85.5 624 ARG A O 1
ATOM 5027 N N . THR A 1 625 ? -3.105 -32.281 -23.812 1 86.06 625 THR A N 1
ATOM 5028 C CA . THR A 1 625 ? -2.508 -31.078 -24.391 1 86.06 625 THR A CA 1
ATOM 5029 C C . THR A 1 625 ? -1.857 -30.219 -23.297 1 86.06 625 THR A C 1
ATOM 5031 O O . THR A 1 625 ? -2.174 -30.359 -22.125 1 86.06 625 THR A O 1
ATOM 5034 N N . SER A 1 626 ? -0.796 -29.531 -23.719 1 86.62 626 SER A N 1
ATOM 5035 C CA . SER A 1 626 ? -0.158 -28.609 -22.781 1 86.62 626 SER A CA 1
ATOM 5036 C C . SER A 1 626 ? -0.941 -27.312 -22.688 1 86.62 626 SER A C 1
ATOM 5038 O O . SER A 1 626 ? -1.026 -26.547 -23.656 1 86.62 626 SER A O 1
ATOM 5040 N N . TRP A 1 627 ? -1.466 -27.094 -21.5 1 90.12 627 TRP A N 1
ATOM 5041 C CA . TRP A 1 627 ? -2.318 -25.922 -21.281 1 90.12 627 TRP A CA 1
ATOM 5042 C C . TRP A 1 627 ? -1.513 -24.766 -20.703 1 90.12 627 TRP A C 1
ATOM 5044 O O . TRP A 1 627 ? -0.568 -24.969 -19.938 1 90.12 627 TRP A O 1
ATOM 5054 N N . GLN A 1 628 ? -1.847 -23.594 -21.172 1 90.62 628 GLN A N 1
ATOM 5055 C CA . GLN A 1 628 ? -1.34 -22.359 -20.578 1 90.62 628 GLN A CA 1
ATOM 5056 C C . GLN A 1 628 ? -2.453 -21.594 -19.859 1 90.62 628 GLN A C 1
ATOM 5058 O O . GLN A 1 628 ? -3.543 -21.422 -20.406 1 90.62 628 GLN A O 1
ATOM 5063 N N . VAL A 1 629 ? -2.18 -21.234 -18.641 1 91.25 629 VAL A N 1
ATOM 5064 C CA . VAL A 1 629 ? -3.156 -20.469 -17.875 1 91.25 629 VAL A CA 1
ATOM 5065 C C . VAL A 1 629 ? -3.154 -19.016 -18.344 1 91.25 629 VAL A C 1
ATOM 5067 O O . VAL A 1 629 ? -2.113 -18.344 -18.328 1 91.25 629 VAL A O 1
ATOM 5070 N N . ILE A 1 630 ? -4.238 -18.484 -18.766 1 90.5 630 ILE A N 1
ATOM 5071 C CA . ILE A 1 630 ? -4.367 -17.109 -19.219 1 90.5 630 ILE A CA 1
ATOM 5072 C C . ILE A 1 630 ? -4.863 -16.234 -18.078 1 90.5 630 ILE A C 1
ATOM 5074 O O . ILE A 1 630 ? -4.496 -15.055 -17.984 1 90.5 630 ILE A O 1
ATOM 5078 N N . TRP A 1 631 ? -5.762 -16.891 -17.328 1 90.81 631 TRP A N 1
ATOM 5079 C CA . TRP A 1 631 ? -6.293 -16.172 -16.172 1 90.81 631 TRP A CA 1
ATOM 5080 C C . TRP A 1 631 ? -6.711 -17.141 -15.07 1 90.81 631 TRP A C 1
ATOM 5082 O O . TRP A 1 631 ? -7.457 -18.094 -15.32 1 90.81 631 TRP A O 1
ATOM 5092 N N . MET B 1 1 ? 7.473 -31.797 -24.5 1 37.72 1 MET B N 1
ATOM 5093 C CA . MET B 1 1 ? 7.496 -32.625 -23.297 1 37.72 1 MET B CA 1
ATOM 5094 C C . MET B 1 1 ? 6.5 -33.781 -23.406 1 37.72 1 MET B C 1
ATOM 5096 O O . MET B 1 1 ? 5.332 -33.562 -23.734 1 37.72 1 MET B O 1
ATOM 5100 N N . ASP B 1 2 ? 6.82 -34.844 -23.688 1 44.75 2 ASP B N 1
ATOM 5101 C CA . ASP B 1 2 ? 6.023 -36.062 -23.859 1 44.75 2 ASP B CA 1
ATOM 5102 C C . ASP B 1 2 ? 5.184 -36.344 -22.625 1 44.75 2 ASP B C 1
ATOM 5104 O O . ASP B 1 2 ? 5.723 -36.656 -21.562 1 44.75 2 ASP B O 1
ATOM 5108 N N . ILE B 1 3 ? 4.07 -35.812 -22.547 1 50.69 3 ILE B N 1
ATOM 5109 C CA . ILE B 1 3 ? 3.076 -35.938 -21.484 1 50.69 3 ILE B CA 1
ATOM 5110 C C . ILE B 1 3 ? 2.916 -37.406 -21.125 1 50.69 3 ILE B C 1
ATOM 5112 O O . ILE B 1 3 ? 2.479 -37.75 -20.016 1 50.69 3 ILE B O 1
ATOM 5116 N N . GLN B 1 4 ? 3.225 -38.375 -21.984 1 50.72 4 GLN B N 1
ATOM 5117 C CA . GLN B 1 4 ? 2.945 -39.781 -21.75 1 50.72 4 GLN B CA 1
ATOM 5118 C C . GLN B 1 4 ? 3.752 -40.312 -20.578 1 50.72 4 GLN B C 1
ATOM 5120 O O . GLN B 1 4 ? 3.324 -41.25 -19.906 1 50.72 4 GLN B O 1
ATOM 5125 N N . LYS B 1 5 ? 4.945 -39.781 -20.391 1 60.69 5 LYS B N 1
ATOM 5126 C CA . LYS B 1 5 ? 5.77 -40.375 -19.344 1 60.69 5 LYS B CA 1
ATOM 5127 C C . LYS B 1 5 ? 5.684 -39.562 -18.047 1 60.69 5 LYS B C 1
ATOM 5129 O O . LYS B 1 5 ? 6.633 -39.531 -17.266 1 60.69 5 LYS B O 1
ATOM 5134 N N . GLU B 1 6 ? 4.527 -38.938 -17.781 1 64.5 6 GLU B N 1
ATOM 5135 C CA . GLU B 1 6 ? 4.477 -37.781 -16.891 1 64.5 6 GLU B CA 1
ATOM 5136 C C . GLU B 1 6 ? 4.094 -38.188 -15.469 1 64.5 6 GLU B C 1
ATOM 5138 O O . GLU B 1 6 ? 3.98 -37.344 -14.586 1 64.5 6 GLU B O 1
ATOM 5143 N N . LEU B 1 7 ? 3.947 -39.594 -15.25 1 76 7 LEU B N 1
ATOM 5144 C CA . LEU B 1 7 ? 3.504 -39.812 -13.875 1 76 7 LEU B CA 1
ATOM 5145 C C . LEU B 1 7 ? 4.301 -40.938 -13.227 1 76 7 LEU B C 1
ATOM 5147 O O . LEU B 1 7 ? 4.789 -41.844 -13.922 1 76 7 LEU B O 1
ATOM 5151 N N . ILE B 1 8 ? 4.754 -40.812 -12.055 1 75.44 8 ILE B N 1
ATOM 5152 C CA . ILE B 1 8 ? 5.324 -41.875 -11.219 1 75.44 8 ILE B CA 1
ATOM 5153 C C . ILE B 1 8 ? 4.43 -42.094 -10.008 1 75.44 8 ILE B C 1
ATOM 5155 O O . ILE B 1 8 ? 3.936 -41.156 -9.398 1 75.44 8 ILE B O 1
ATOM 5159 N N . GLN B 1 9 ? 4.062 -43.312 -9.789 1 76.69 9 GLN B N 1
ATOM 5160 C CA . GLN B 1 9 ? 3.219 -43.625 -8.641 1 76.69 9 GLN B CA 1
ATOM 5161 C C . GLN B 1 9 ? 4.062 -43.875 -7.398 1 76.69 9 GLN B C 1
ATOM 5163 O O . GLN B 1 9 ? 5.07 -44.594 -7.461 1 76.69 9 GLN B O 1
ATOM 5168 N N . VAL B 1 10 ? 3.92 -43.125 -6.457 1 75.31 10 VAL B N 1
ATOM 5169 C CA . VAL B 1 10 ? 4.617 -43.281 -5.184 1 75.31 10 VAL B CA 1
ATOM 5170 C C . VAL B 1 10 ? 3.635 -43.75 -4.113 1 75.31 10 VAL B C 1
ATOM 5172 O O . VAL B 1 10 ? 2.424 -43.562 -4.246 1 75.31 10 VAL B O 1
ATOM 5175 N N . ASP B 1 11 ? 4.215 -44.406 -3.088 1 72.75 11 ASP B N 1
ATOM 5176 C CA . ASP B 1 11 ? 3.404 -44.844 -1.953 1 72.75 11 ASP B CA 1
ATOM 5177 C C . ASP B 1 11 ? 2.705 -43.656 -1.297 1 72.75 11 ASP B C 1
ATOM 5179 O O . ASP B 1 11 ? 3.279 -42.562 -1.193 1 72.75 11 ASP B O 1
ATOM 5183 N N . GLU B 1 12 ? 1.459 -43.812 -1.037 1 74.62 12 GLU B N 1
ATOM 5184 C CA . GLU B 1 12 ? 0.605 -42.781 -0.478 1 74.62 12 GLU B CA 1
ATOM 5185 C C . GLU B 1 12 ? 1.211 -42.188 0.794 1 74.62 12 GLU B C 1
ATOM 5187 O O . GLU B 1 12 ? 1.012 -41.031 1.097 1 74.62 12 GLU B O 1
ATOM 5192 N N . LEU B 1 13 ? 1.994 -43 1.475 1 73.62 13 LEU B N 1
ATOM 5193 C CA . LEU B 1 13 ? 2.541 -42.531 2.752 1 73.62 13 LEU B CA 1
ATOM 5194 C C . LEU B 1 13 ? 3.787 -41.688 2.539 1 73.62 13 LEU B C 1
ATOM 5196 O O . LEU B 1 13 ? 4.195 -40.938 3.434 1 73.62 13 LEU B O 1
ATOM 5200 N N . ASN B 1 14 ? 4.258 -41.688 1.25 1 70.62 14 ASN B N 1
ATOM 5201 C CA . ASN B 1 14 ? 5.5 -40.969 0.995 1 70.62 14 ASN B CA 1
ATOM 5202 C C . ASN B 1 14 ? 5.242 -39.625 0.329 1 70.62 14 ASN B C 1
ATOM 5204 O O . ASN B 1 14 ? 6.184 -38.906 0.001 1 70.62 14 ASN B O 1
ATOM 5208 N N . ILE B 1 15 ? 4.023 -39.188 0.106 1 72.88 15 ILE B N 1
ATOM 5209 C CA . ILE B 1 15 ? 3.719 -37.969 -0.637 1 72.88 15 ILE B CA 1
ATOM 5210 C C . ILE B 1 15 ? 3.906 -36.75 0.267 1 72.88 15 ILE B C 1
ATOM 5212 O O . ILE B 1 15 ? 4.168 -35.656 -0.214 1 72.88 15 ILE B O 1
ATOM 5216 N N . GLY B 1 16 ? 4.461 -36.812 1.368 1 72.12 16 GLY B N 1
ATOM 5217 C CA . GLY B 1 16 ? 4.719 -35.688 2.277 1 72.12 16 GLY B CA 1
ATOM 5218 C C . GLY B 1 16 ? 3.5 -34.812 2.516 1 72.12 16 GLY B C 1
ATOM 5219 O O . GLY B 1 16 ? 2.408 -35.125 2.027 1 72.12 16 GLY B O 1
ATOM 5220 N N . LEU B 1 17 ? 3.498 -33.688 3.232 1 81.12 17 LEU B N 1
ATOM 5221 C CA . LEU B 1 17 ? 2.418 -32.781 3.639 1 81.12 17 LEU B CA 1
ATOM 5222 C C . LEU B 1 17 ? 2.236 -31.656 2.633 1 81.12 17 LEU B C 1
ATOM 5224 O O . LEU B 1 17 ? 1.182 -31.016 2.592 1 81.12 17 LEU B O 1
ATOM 5228 N N . ASP B 1 18 ? 3.26 -31.469 1.803 1 82.75 18 ASP B N 1
ATOM 5229 C CA . ASP B 1 18 ? 3.203 -30.406 0.804 1 82.75 18 ASP B CA 1
ATOM 5230 C C . ASP B 1 18 ? 2.709 -30.938 -0.539 1 82.75 18 ASP B C 1
ATOM 5232 O O . ASP B 1 18 ? 2.312 -32.094 -0.643 1 82.75 18 ASP B O 1
ATOM 5236 N N . ARG B 1 19 ? 2.553 -30.156 -1.455 1 85.5 19 ARG B N 1
ATOM 5237 C CA . ARG B 1 19 ? 2.16 -30.562 -2.803 1 85.5 19 ARG B CA 1
ATOM 5238 C C . ARG B 1 19 ? 3.152 -31.562 -3.389 1 85.5 19 ARG B C 1
ATOM 5240 O O . ARG B 1 19 ? 4.344 -31.516 -3.082 1 85.5 19 ARG B O 1
ATOM 5247 N N . SER B 1 20 ? 2.594 -32.406 -4.141 1 86.56 20 SER B N 1
ATOM 5248 C CA . SER B 1 20 ? 3.41 -33.469 -4.707 1 86.56 20 SER B CA 1
ATOM 5249 C C . SER B 1 20 ? 4.539 -32.906 -5.562 1 86.56 20 SER B C 1
ATOM 5251 O O . SER B 1 20 ? 4.371 -31.891 -6.227 1 86.56 20 SER B O 1
ATOM 5253 N N . HIS B 1 21 ? 5.676 -33.562 -5.535 1 83 21 HIS B N 1
ATOM 5254 C CA . HIS B 1 21 ? 6.875 -33.094 -6.227 1 83 21 HIS B CA 1
ATOM 5255 C C . HIS B 1 21 ? 6.875 -33.531 -7.688 1 83 21 HIS B C 1
ATOM 5257 O O . HIS B 1 21 ? 6.227 -34.531 -8.039 1 83 21 HIS B O 1
ATOM 5263 N N . ILE B 1 22 ? 7.488 -32.812 -8.5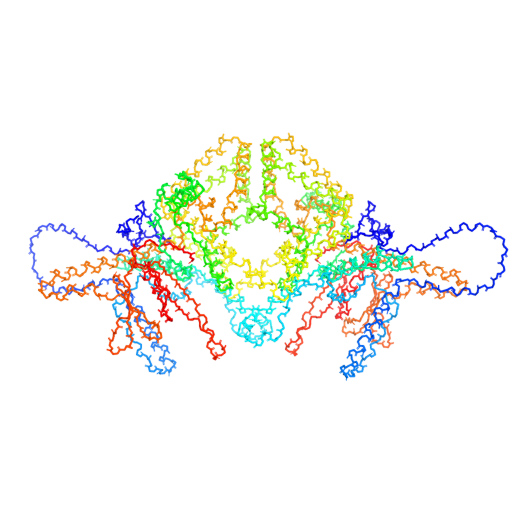08 1 83 22 ILE B N 1
ATOM 5264 C CA . ILE B 1 22 ? 7.773 -33.156 -9.891 1 83 22 ILE B CA 1
ATOM 5265 C C . ILE B 1 22 ? 9.203 -33.688 -10.008 1 83 22 ILE B C 1
ATOM 5267 O O . ILE B 1 22 ? 10.156 -32.969 -9.695 1 83 22 ILE B O 1
ATOM 5271 N N . THR B 1 23 ? 9.352 -34.875 -10.289 1 80.12 23 THR B N 1
ATOM 5272 C CA . THR B 1 23 ? 10.648 -35.562 -10.273 1 80.12 23 THR B CA 1
ATOM 5273 C C . THR B 1 23 ? 11.609 -34.906 -11.258 1 80.12 23 THR B C 1
ATOM 5275 O O . THR B 1 23 ? 11.227 -33.969 -11.992 1 80.12 23 THR B O 1
ATOM 5278 N N . TYR B 1 24 ? 12.844 -35.344 -11.242 1 76.31 24 TYR B N 1
ATOM 5279 C CA . TYR B 1 24 ? 13.93 -34.812 -12.062 1 76.31 24 TYR B CA 1
ATOM 5280 C C . TYR B 1 24 ? 13.641 -35 -13.547 1 76.31 24 TYR B C 1
ATOM 5282 O O . TYR B 1 24 ? 14.078 -34.219 -14.383 1 76.31 24 TYR B O 1
ATOM 5290 N N . GLN B 1 25 ? 12.703 -36.031 -13.859 1 70.56 25 GLN B N 1
ATOM 5291 C CA . GLN B 1 25 ? 12.367 -36.344 -15.242 1 70.56 25 GLN B CA 1
ATOM 5292 C C . GLN B 1 25 ? 11.086 -35.625 -15.672 1 70.56 25 GLN B C 1
ATOM 5294 O O . GLN B 1 25 ? 10.609 -35.812 -16.797 1 70.56 25 GLN B O 1
ATOM 5299 N N . GLY B 1 26 ? 10.602 -34.75 -14.797 1 72.94 26 GLY B N 1
ATOM 5300 C CA . GLY B 1 26 ? 9.414 -33.969 -15.133 1 72.94 26 GLY B CA 1
ATOM 5301 C C . GLY B 1 26 ? 8.125 -34.719 -14.844 1 72.94 26 GLY B C 1
ATOM 5302 O O . GLY B 1 26 ? 7.059 -34.312 -15.328 1 72.94 26 GLY B O 1
ATOM 5303 N N . GLN B 1 27 ? 8.203 -35.812 -14.047 1 78.62 27 GLN B N 1
ATOM 5304 C CA . GLN B 1 27 ? 7.027 -36.625 -13.734 1 78.62 27 GLN B CA 1
ATOM 5305 C C . GLN B 1 27 ? 6.43 -36.219 -12.391 1 78.62 27 GLN B C 1
ATOM 5307 O O . GLN B 1 27 ? 7.16 -35.906 -11.445 1 78.62 27 GLN B O 1
ATOM 5312 N N . ILE B 1 28 ? 5.133 -36.125 -12.359 1 83.44 28 ILE B N 1
ATOM 5313 C CA . ILE B 1 28 ? 4.457 -35.75 -11.125 1 83.44 28 ILE B CA 1
ATOM 5314 C C . ILE B 1 28 ? 4.191 -37 -10.289 1 83.44 28 ILE B C 1
ATOM 5316 O O . ILE B 1 28 ? 3.852 -38.062 -10.828 1 83.44 28 ILE B O 1
ATOM 5320 N N . GLU B 1 29 ? 4.414 -36.938 -9.031 1 76.5 29 GLU B N 1
ATOM 5321 C CA . GLU B 1 29 ? 4.164 -38.031 -8.109 1 76.5 29 GLU B CA 1
ATOM 5322 C C . GLU B 1 29 ? 2.688 -38.125 -7.738 1 76.5 29 GLU B C 1
ATOM 5324 O O . GLU B 1 29 ? 2.09 -37.125 -7.324 1 76.5 29 GLU B O 1
ATOM 5329 N N . LEU B 1 30 ? 2.031 -39.281 -8.047 1 82.94 30 LEU B N 1
ATOM 5330 C CA . LEU B 1 30 ? 0.634 -39.5 -7.691 1 82.94 30 LEU B CA 1
ATOM 5331 C C . LEU B 1 30 ? 0.509 -40.562 -6.605 1 82.94 30 LEU B C 1
ATOM 5333 O O . LEU B 1 30 ? 1.287 -41.531 -6.574 1 82.94 30 LEU B O 1
ATOM 5337 N N . PRO B 1 31 ? -0.458 -40.406 -5.699 1 76 31 PRO B N 1
ATOM 5338 C CA . PRO B 1 31 ? -0.685 -41.438 -4.699 1 76 31 PRO B CA 1
ATOM 5339 C C . PRO B 1 31 ? -1.338 -42.688 -5.285 1 76 31 PRO B C 1
ATOM 5341 O O . PRO B 1 31 ? -2.299 -42.594 -6.051 1 76 31 PRO B O 1
ATOM 5344 N N . GLY B 1 32 ? -0.705 -43.938 -5.398 1 70.19 32 GLY B N 1
ATOM 5345 C CA . GLY B 1 32 ? -1.319 -45.156 -5.906 1 70.19 32 GLY B CA 1
ATOM 5346 C C . GLY B 1 32 ? -0.97 -46.406 -5.094 1 70.19 32 GLY B C 1
ATOM 5347 O O . GLY B 1 32 ? 0.022 -46.406 -4.359 1 70.19 32 GLY B O 1
ATOM 5348 N N . ASN B 1 33 ? -1.972 -47.344 -4.758 1 52.03 33 ASN B N 1
ATOM 5349 C CA . ASN B 1 33 ? -1.833 -48.594 -4.043 1 52.03 33 ASN B CA 1
ATOM 5350 C C . ASN B 1 33 ? -0.856 -49.531 -4.75 1 52.03 33 ASN B C 1
ATOM 5352 O O . ASN B 1 33 ? -0.892 -49.656 -5.973 1 52.03 33 ASN B O 1
ATOM 5356 N N . HIS B 1 34 ? 0.221 -49.875 -4.145 1 42 34 HIS B N 1
ATOM 5357 C CA . HIS B 1 34 ? 1.033 -51 -4.598 1 42 34 HIS B CA 1
ATOM 5358 C C . HIS B 1 34 ? 0.176 -52.25 -4.832 1 42 34 HIS B C 1
ATOM 5360 O O . HIS B 1 34 ? -0.52 -52.688 -3.926 1 42 34 HIS B O 1
ATOM 5366 N N . SER B 1 35 ? -0.446 -52.531 -5.828 1 35.91 35 SER B N 1
ATOM 5367 C CA . SER B 1 35 ? -0.761 -53.969 -5.98 1 35.91 35 SER B CA 1
ATOM 5368 C C . SER B 1 35 ? 0.438 -54.844 -5.629 1 35.91 35 SER B C 1
ATOM 5370 O O . SER B 1 35 ? 1.57 -54.531 -6.008 1 35.91 35 SER B O 1
ATOM 5372 N N . GLY B 1 36 ? 0.435 -55.594 -4.469 1 33 36 GLY B N 1
ATOM 5373 C CA . GLY B 1 36 ? 1.327 -56.656 -4.051 1 33 36 GLY B CA 1
ATOM 5374 C C . GLY B 1 36 ? 1.743 -57.562 -5.195 1 33 36 GLY B C 1
ATOM 5375 O O . GLY B 1 36 ? 0.942 -58.375 -5.68 1 33 36 GLY B O 1
ATOM 5376 N N . SER B 1 37 ? 2.387 -57.219 -6.199 1 31.64 37 SER B N 1
ATOM 5377 C CA . SER B 1 37 ? 3.008 -58.344 -6.895 1 31.64 37 SER B CA 1
ATOM 5378 C C . SER B 1 37 ? 3.826 -59.188 -5.938 1 31.64 37 SER B C 1
ATOM 5380 O O . SER B 1 37 ? 4.852 -58.75 -5.418 1 31.64 37 SER B O 1
ATOM 5382 N N . SER B 1 38 ? 3.148 -60.031 -5.02 1 29.41 38 SER B N 1
ATOM 5383 C CA . SER B 1 38 ? 3.799 -61.156 -4.402 1 29.41 38 SER B CA 1
ATOM 5384 C C . SER B 1 38 ? 4.539 -62 -5.441 1 29.41 38 SER B C 1
ATOM 5386 O O . SER B 1 38 ? 3.912 -62.656 -6.281 1 29.41 38 SER B O 1
ATOM 5388 N N . SER B 1 39 ? 5.473 -61.531 -6.133 1 28.52 39 SER B N 1
ATOM 5389 C CA . SER B 1 39 ? 6.348 -62.562 -6.684 1 28.52 39 SER B CA 1
ATOM 5390 C C . SER B 1 39 ? 6.828 -63.531 -5.594 1 28.52 39 SER B C 1
ATOM 5392 O O . SER B 1 39 ? 7.652 -63.156 -4.758 1 28.52 39 SER B O 1
ATOM 5394 N N . ASP B 1 40 ? 5.887 -64.375 -4.949 1 26.23 40 ASP B N 1
ATOM 5395 C CA . ASP B 1 40 ? 6.211 -65.562 -4.199 1 26.23 40 ASP B CA 1
ATOM 5396 C C . ASP B 1 40 ? 7.133 -66.5 -5.004 1 26.23 40 ASP B C 1
ATOM 5398 O O . ASP B 1 40 ? 6.785 -66.875 -6.109 1 26.23 40 ASP B O 1
ATOM 5402 N N . ASP B 1 41 ? 8.414 -66.25 -5.004 1 27.56 41 ASP B N 1
ATOM 5403 C CA . ASP B 1 41 ? 9.305 -67.375 -5.18 1 27.56 41 ASP B CA 1
ATOM 5404 C C . ASP B 1 41 ? 8.898 -68.5 -4.277 1 27.56 41 ASP B C 1
ATOM 5406 O O . ASP B 1 41 ? 9.055 -68.438 -3.057 1 27.56 41 ASP B O 1
ATOM 5410 N N . ILE B 1 42 ? 7.645 -69.125 -4.504 1 25.23 42 ILE B N 1
ATOM 5411 C CA . ILE B 1 42 ? 7.23 -70.375 -3.91 1 25.23 42 ILE B CA 1
ATOM 5412 C C . ILE B 1 42 ? 8.32 -71.438 -4.117 1 25.23 42 ILE B C 1
ATOM 5414 O O . ILE B 1 42 ? 8.695 -71.75 -5.254 1 25.23 42 ILE B O 1
ATOM 5418 N N . PRO B 1 43 ? 9.273 -71.562 -3.148 1 27.14 43 PRO B N 1
ATOM 5419 C CA . PRO B 1 43 ? 9.914 -72.875 -3.207 1 27.14 43 PRO B CA 1
ATOM 5420 C C . PRO B 1 43 ? 8.922 -74 -3.375 1 27.14 43 PRO B C 1
ATOM 5422 O O . PRO B 1 43 ? 7.734 -73.875 -3.066 1 27.14 43 PRO B O 1
ATOM 5425 N N . HIS B 1 44 ? 9.242 -75.125 -4.082 1 23.94 44 HIS B N 1
ATOM 5426 C CA . HIS B 1 44 ? 8.586 -76.312 -4.527 1 23.94 44 HIS B CA 1
ATOM 5427 C C . HIS B 1 44 ? 7.996 -77.125 -3.352 1 23.94 44 HIS B C 1
ATOM 5429 O O . HIS B 1 44 ? 7.578 -78.25 -3.506 1 23.94 44 HIS B O 1
ATOM 5435 N N . SER B 1 45 ? 7.887 -76.5 -2.127 1 22.17 45 SER B N 1
ATOM 5436 C CA . SER B 1 45 ? 7.633 -77.625 -1.27 1 22.17 45 SER B CA 1
ATOM 5437 C C . SER B 1 45 ? 6.328 -78.312 -1.644 1 22.17 45 SER B C 1
ATOM 5439 O O . SER B 1 45 ? 5.426 -77.688 -2.199 1 22.17 45 SER B O 1
ATOM 5441 N N . HIS B 1 46 ? 6.184 -79.688 -1.395 1 22.12 46 HIS B N 1
ATOM 5442 C CA . HIS B 1 46 ? 5.363 -80.812 -1.732 1 22.12 46 HIS B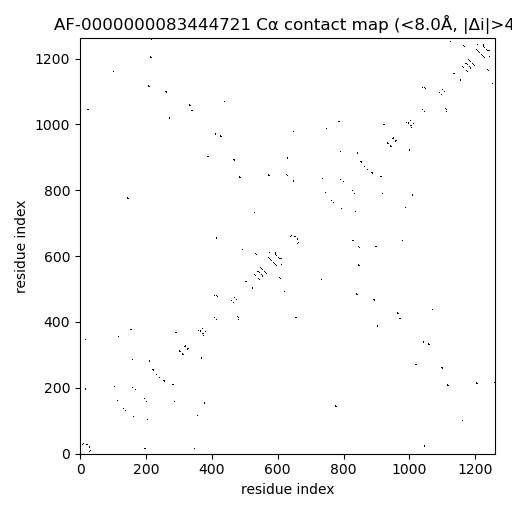 CA 1
ATOM 5443 C C . HIS B 1 46 ? 3.898 -80.562 -1.382 1 22.12 46 HIS B C 1
ATOM 5445 O O . HIS B 1 46 ? 3.014 -80.812 -2.215 1 22.12 46 HIS B O 1
ATOM 5451 N N . ASP B 1 47 ? 3.504 -80.812 -0.103 1 19.86 47 ASP B N 1
ATOM 5452 C CA . ASP B 1 47 ? 2.5 -81.875 0.1 1 19.86 47 ASP B CA 1
ATOM 5453 C C . ASP B 1 47 ? 1.09 -81.312 -0.077 1 19.86 47 ASP B C 1
ATOM 5455 O O . ASP B 1 47 ? 0.272 -81.875 -0.793 1 19.86 47 ASP B O 1
ATOM 5459 N N . LEU B 1 48 ? 0.407 -80.75 1.091 1 21.53 48 LEU B N 1
ATOM 5460 C CA . LEU B 1 48 ? -0.793 -81.312 1.669 1 21.53 48 LEU B CA 1
ATOM 5461 C C . LEU B 1 48 ? -2.049 -80.75 1.022 1 21.53 48 LEU B C 1
ATOM 5463 O O . LEU B 1 48 ? -2.018 -79.688 0.461 1 21.53 48 LEU B O 1
ATOM 5467 N N . ASN B 1 49 ? -3.271 -81.188 1.53 1 22.38 49 ASN B N 1
ATOM 5468 C CA . ASN B 1 49 ? -4.617 -81.562 1.122 1 22.38 49 ASN B CA 1
ATOM 5469 C C . ASN B 1 49 ? -5.496 -80.375 0.845 1 22.38 49 ASN B C 1
ATOM 5471 O O . ASN B 1 49 ? -6.113 -80.25 -0.216 1 22.38 49 ASN B O 1
ATOM 5475 N N . ARG B 1 50 ? -6.449 -79.938 1.879 1 23.66 50 ARG B N 1
ATOM 5476 C CA . ARG B 1 50 ? -7.902 -79.938 1.764 1 23.66 50 ARG B CA 1
ATOM 5477 C C . ARG B 1 50 ? -8.414 -78.625 1.188 1 23.66 50 ARG B C 1
ATOM 5479 O O . ARG B 1 50 ? -7.719 -77.562 1.237 1 23.66 50 ARG B O 1
ATOM 5486 N N . SER B 1 51 ? -9.797 -78.375 1.038 1 23.95 51 SER B N 1
ATOM 5487 C CA . SER B 1 51 ? -10.875 -77.875 0.221 1 23.95 51 SER B CA 1
ATOM 5488 C C . SER B 1 51 ? -11.172 -76.375 0.577 1 23.95 51 SER B C 1
ATOM 5490 O O . SER B 1 51 ? -12.18 -75.812 0.149 1 23.95 51 SER B O 1
ATOM 5492 N N . THR B 1 52 ? -10.312 -75.625 1.229 1 23.17 52 THR B N 1
ATOM 5493 C CA . THR B 1 52 ? -10.945 -74.438 1.82 1 23.17 52 THR B CA 1
ATOM 5494 C C . THR B 1 52 ? -11.422 -73.5 0.734 1 23.17 52 THR B C 1
ATOM 5496 O O . THR B 1 52 ? -10.641 -73.125 -0.136 1 23.17 52 THR B O 1
ATOM 5499 N N . GLU B 1 53 ? -12.781 -73.312 0.511 1 25.12 53 GLU B N 1
ATOM 5500 C CA . GLU B 1 53 ? -13.609 -72.438 -0.337 1 25.12 53 GLU B CA 1
ATOM 5501 C C . GLU B 1 53 ? -13.273 -71 -0.133 1 25.12 53 GLU B C 1
ATOM 5503 O O . GLU B 1 53 ? -13.617 -70.375 0.898 1 25.12 53 GLU B O 1
ATOM 5508 N N . ASP B 1 54 ? -12.047 -70.562 -0.349 1 24.08 54 ASP B N 1
ATOM 5509 C CA . ASP B 1 54 ? -11.664 -69.188 -0.107 1 24.08 54 ASP B CA 1
ATOM 5510 C C . ASP B 1 54 ? -12.43 -68.25 -1.021 1 24.08 54 ASP B C 1
ATOM 5512 O O . ASP B 1 54 ? -12.383 -68.375 -2.246 1 24.08 54 ASP B O 1
ATOM 5516 N N . HIS B 1 55 ? -13.641 -67.688 -0.607 1 26.98 55 HIS B N 1
ATOM 5517 C CA . HIS B 1 55 ? -14.375 -66.562 -1.22 1 26.98 55 HIS B CA 1
ATOM 5518 C C . HIS B 1 55 ? -13.445 -65.438 -1.6 1 26.98 55 HIS B C 1
ATOM 5520 O O . HIS B 1 55 ? -12.734 -64.875 -0.747 1 26.98 55 HIS B O 1
ATOM 5526 N N . VAL B 1 56 ? -12.867 -65.438 -2.779 1 29.61 56 VAL B N 1
ATOM 5527 C CA . VAL B 1 56 ? -12.102 -64.375 -3.422 1 29.61 56 VAL B CA 1
ATOM 5528 C C . VAL B 1 56 ? -12.898 -63.094 -3.396 1 29.61 56 VAL B C 1
ATOM 5530 O O . VAL B 1 56 ? -13.961 -63 -4.023 1 29.61 56 VAL B O 1
ATOM 5533 N N . SER B 1 57 ? -13.094 -62.438 -2.221 1 29.45 57 SER B N 1
ATOM 5534 C CA . SER B 1 57 ? -13.57 -61.062 -2.236 1 29.45 57 SER B CA 1
ATOM 5535 C C . SER B 1 57 ? -12.852 -60.25 -3.297 1 29.45 57 SER B C 1
ATOM 5537 O O . SER B 1 57 ? -11.617 -60.219 -3.332 1 29.45 57 SER B O 1
ATOM 5539 N N . SER B 1 58 ? -13.344 -60.281 -4.547 1 28.56 58 SER B N 1
ATOM 5540 C CA . SER B 1 58 ? -12.922 -59.406 -5.629 1 28.56 58 SER B CA 1
ATOM 5541 C C . SER B 1 58 ? -12.602 -58 -5.105 1 28.56 58 SER B C 1
ATOM 5543 O O . SER B 1 58 ? -13.438 -57.375 -4.469 1 28.56 58 SER B O 1
ATOM 5545 N N . ASN B 1 59 ? -11.383 -57.812 -4.699 1 29.78 59 ASN B N 1
ATOM 5546 C CA . ASN B 1 59 ? -10.781 -56.5 -4.445 1 29.78 59 ASN B CA 1
ATOM 5547 C C . ASN B 1 59 ? -11.133 -55.5 -5.547 1 29.78 59 ASN B C 1
ATOM 5549 O O . ASN B 1 59 ? -10.5 -55.469 -6.602 1 29.78 59 ASN B O 1
ATOM 5553 N N . THR B 1 60 ? -12.461 -55.312 -5.852 1 30.36 60 THR B N 1
ATOM 5554 C CA . THR B 1 60 ? -12.859 -54.188 -6.684 1 30.36 60 THR B CA 1
ATOM 5555 C C . THR B 1 60 ? -12.023 -52.969 -6.359 1 30.36 60 THR B C 1
ATOM 5557 O O . THR B 1 60 ? -11.773 -52.656 -5.191 1 30.36 60 THR B O 1
ATOM 5560 N N . SER B 1 61 ? -11.281 -52.5 -7.32 1 33.56 61 SER B N 1
ATOM 5561 C CA . SER B 1 61 ? -10.344 -51.375 -7.34 1 33.56 61 SER B CA 1
ATOM 5562 C C . SER B 1 61 ? -10.906 -50.188 -6.602 1 33.56 61 SER B C 1
ATOM 5564 O O . SER B 1 61 ? -12.102 -49.906 -6.688 1 33.56 61 SER B O 1
ATOM 5566 N N . SER B 1 62 ? -10.281 -49.781 -5.508 1 35.31 62 SER B N 1
ATOM 5567 C CA . SER B 1 62 ? -10.5 -48.781 -4.461 1 35.31 62 SER B CA 1
ATOM 5568 C C . SER B 1 62 ? -10.914 -47.438 -5.051 1 35.31 62 SER B C 1
ATOM 5570 O O . SER B 1 62 ? -11.438 -46.594 -4.34 1 35.31 62 SER B O 1
ATOM 5572 N N . THR B 1 63 ? -10.477 -47.219 -6.227 1 36.44 63 THR B N 1
ATOM 5573 C CA . THR B 1 63 ? -10.719 -45.844 -6.648 1 36.44 63 THR B CA 1
ATOM 5574 C C . THR B 1 63 ? -12.203 -45.625 -6.895 1 36.44 63 THR B C 1
ATOM 5576 O O . THR B 1 63 ? -12.719 -44.531 -6.633 1 36.44 63 THR B O 1
ATOM 5579 N N . SER B 1 64 ? -12.961 -46.594 -7.469 1 37.59 64 SER B N 1
ATOM 5580 C CA . SER B 1 64 ? -14.383 -46.438 -7.762 1 37.59 64 SER B CA 1
ATOM 5581 C C . SER B 1 64 ? -15.203 -46.406 -6.477 1 37.59 64 SER B C 1
ATOM 5583 O O . SER B 1 64 ? -16.375 -46 -6.496 1 37.59 64 SER B O 1
ATOM 5585 N N . ARG B 1 65 ? -14.758 -46.875 -5.363 1 40.34 65 ARG B N 1
ATOM 5586 C CA . ARG B 1 65 ? -15.516 -47.031 -4.129 1 40.34 65 ARG B CA 1
ATOM 5587 C C . ARG B 1 65 ? -15.609 -45.688 -3.383 1 40.34 65 ARG B C 1
ATOM 5589 O O . ARG B 1 65 ? -16.594 -45.438 -2.676 1 40.34 65 ARG B O 1
ATOM 5596 N N . ILE B 1 66 ? -14.641 -44.844 -3.531 1 39.84 66 ILE B N 1
ATOM 5597 C CA . ILE B 1 66 ? -14.672 -43.656 -2.697 1 39.84 66 ILE B CA 1
ATOM 5598 C C . ILE B 1 66 ? -15.758 -42.688 -3.197 1 39.84 66 ILE B C 1
ATOM 5600 O O . ILE B 1 66 ? -16.5 -42.125 -2.4 1 39.84 66 ILE B O 1
ATOM 5604 N N . VAL B 1 67 ? -15.969 -42.656 -4.496 1 42.41 67 VAL B N 1
ATOM 5605 C CA . VAL B 1 67 ? -17.016 -41.75 -4.977 1 42.41 67 VAL B CA 1
ATOM 5606 C C . VAL B 1 67 ? -18.391 -42.312 -4.637 1 42.41 67 VAL B C 1
ATOM 5608 O O . VAL B 1 67 ? -19.281 -41.594 -4.211 1 42.41 67 VAL B O 1
ATOM 5611 N N . ASN B 1 68 ? -18.578 -43.625 -4.742 1 41.41 68 ASN B N 1
ATOM 5612 C CA . ASN B 1 68 ? -19.875 -44.219 -4.492 1 41.41 68 ASN B CA 1
ATOM 5613 C C . ASN B 1 68 ? -20.234 -44.188 -3.008 1 41.41 68 ASN B C 1
ATOM 5615 O O . ASN B 1 68 ? -21.391 -43.969 -2.646 1 41.41 68 ASN B O 1
ATOM 5619 N N . LYS B 1 69 ? -19.266 -44.375 -2.168 1 43.66 69 LYS B N 1
ATOM 5620 C CA . LYS B 1 69 ? -19.578 -44.375 -0.742 1 43.66 69 LYS B CA 1
ATOM 5621 C C . LYS B 1 69 ? -19.938 -42.969 -0.26 1 43.66 69 LYS B C 1
ATOM 5623 O O . LYS B 1 69 ? -20.859 -42.812 0.546 1 43.66 69 LYS B O 1
ATOM 5628 N N . VAL B 1 70 ? -19.328 -41.938 -0.708 1 43.47 70 VAL B N 1
ATOM 5629 C CA . VAL B 1 70 ? -19.594 -40.562 -0.268 1 43.47 70 VAL B CA 1
ATOM 5630 C C . VAL B 1 70 ? -20.906 -40.094 -0.88 1 43.47 70 VAL B C 1
ATOM 5632 O O . VAL B 1 70 ? -21.703 -39.438 -0.207 1 43.47 70 VAL B O 1
ATOM 5635 N N . ARG B 1 71 ? -21.188 -40.438 -2.1 1 44 71 ARG B N 1
ATOM 5636 C CA . ARG B 1 71 ? -22.469 -40.094 -2.686 1 44 71 ARG B CA 1
ATOM 5637 C C . ARG B 1 71 ? -23.609 -40.875 -2.043 1 44 71 ARG B C 1
ATOM 5639 O O . ARG B 1 71 ? -24.703 -40.344 -1.842 1 44 71 ARG B O 1
ATOM 5646 N N . GLN B 1 72 ? -23.312 -42.094 -1.71 1 45.72 72 GLN B N 1
ATOM 5647 C CA . GLN B 1 72 ? -24.312 -42.875 -0.993 1 45.72 72 GLN B CA 1
ATOM 5648 C C . GLN B 1 72 ? -24.578 -42.281 0.392 1 45.72 72 GLN B C 1
ATOM 5650 O O . GLN B 1 72 ? -25.734 -42.25 0.847 1 45.72 72 GLN B O 1
ATOM 5655 N N . LYS B 1 73 ? -23.594 -41.719 0.958 1 47.28 73 LYS B N 1
ATOM 5656 C CA . LYS B 1 73 ? -23.797 -41.125 2.268 1 47.28 73 LYS B CA 1
ATOM 5657 C C . LYS B 1 73 ? -24.516 -39.781 2.143 1 47.28 73 LYS B C 1
ATOM 5659 O O . LYS B 1 73 ? -25.359 -39.438 2.969 1 47.28 73 LYS B O 1
ATOM 5664 N N . ARG B 1 74 ? -24.344 -38.969 1.167 1 45.66 74 ARG B N 1
ATOM 5665 C CA . ARG B 1 74 ? -25.094 -37.75 0.92 1 45.66 74 ARG B CA 1
ATOM 5666 C C . ARG B 1 74 ? -26.547 -38.031 0.553 1 45.66 74 ARG B C 1
ATOM 5668 O O . ARG B 1 74 ? -27.453 -37.344 0.975 1 45.66 74 ARG B O 1
ATOM 5675 N N . HIS B 1 75 ? -26.641 -39 -0.32 1 47.25 75 HIS B N 1
ATOM 5676 C CA . HIS B 1 75 ? -28.016 -39.406 -0.612 1 47.25 75 HIS B CA 1
ATOM 5677 C C . HIS B 1 75 ? -28.734 -39.875 0.654 1 47.25 75 HIS B C 1
ATOM 5679 O O . HIS B 1 75 ? -29.891 -39.5 0.881 1 47.25 75 HIS B O 1
ATOM 5685 N N . ASN B 1 76 ? -28 -40.5 1.466 1 49.34 76 ASN B N 1
ATOM 5686 C CA . ASN B 1 76 ? -28.625 -40.938 2.711 1 49.34 76 ASN B CA 1
ATOM 5687 C C . ASN B 1 76 ? -28.828 -39.75 3.668 1 49.34 76 ASN B C 1
ATOM 5689 O O . ASN B 1 76 ? -29.844 -39.688 4.363 1 49.34 76 ASN B O 1
ATOM 5693 N N . ALA B 1 77 ? -27.891 -38.781 3.684 1 49.75 77 ALA B N 1
ATOM 5694 C CA . ALA B 1 77 ? -28.062 -37.625 4.539 1 49.75 77 ALA B CA 1
ATOM 5695 C C . ALA B 1 77 ? -29.125 -36.656 3.977 1 49.75 77 ALA B C 1
ATOM 5697 O O . ALA B 1 77 ? -29.891 -36.062 4.73 1 49.75 77 ALA B O 1
ATOM 5698 N N . GLY B 1 78 ? -29.109 -36.438 2.674 1 43.97 78 GLY B N 1
ATOM 5699 C CA . GLY B 1 78 ? -30.203 -35.688 2.066 1 43.97 78 GLY B CA 1
ATOM 5700 C C . GLY B 1 78 ? -31.562 -36.312 2.295 1 43.97 78 GLY B C 1
ATOM 5701 O O . GLY B 1 78 ? -32.531 -35.625 2.566 1 43.97 78 GLY B O 1
ATOM 5702 N N . VAL B 1 79 ? -31.5 -37.562 2.234 1 50.84 79 VAL B N 1
ATOM 5703 C CA . VAL B 1 79 ? -32.75 -38.25 2.527 1 50.84 79 VAL B CA 1
ATOM 5704 C C . VAL B 1 79 ? -33.156 -38.031 3.984 1 50.84 79 VAL B C 1
ATOM 5706 O O . VAL B 1 79 ? -34.312 -37.812 4.293 1 50.84 79 VAL B O 1
ATOM 5709 N N . LYS B 1 80 ? -32.156 -37.969 4.832 1 44.97 80 LYS B N 1
ATOM 5710 C CA . LYS B 1 80 ? -32.5 -37.781 6.234 1 44.97 80 LYS B CA 1
ATOM 5711 C C . LYS B 1 80 ? -33 -36.344 6.492 1 44.97 80 LYS B C 1
ATOM 5713 O O . LYS B 1 80 ? -34 -36.156 7.215 1 44.97 80 LYS B O 1
ATOM 5718 N N . ILE B 1 81 ? -32.344 -35.312 6.004 1 42.97 81 ILE B N 1
ATOM 5719 C CA . ILE B 1 81 ? -32.781 -33.969 6.234 1 42.97 81 ILE B CA 1
ATOM 5720 C C . ILE B 1 81 ? -34.156 -33.75 5.555 1 42.97 81 ILE B C 1
ATOM 5722 O O . ILE B 1 81 ? -35.062 -33.125 6.133 1 42.97 81 ILE B O 1
ATOM 5726 N N . ARG B 1 82 ? -34.281 -34.219 4.375 1 42.19 82 ARG B N 1
ATOM 5727 C CA . ARG B 1 82 ? -35.594 -34.094 3.723 1 42.19 82 ARG B CA 1
ATOM 5728 C C . ARG B 1 82 ? -36.656 -34.875 4.48 1 42.19 82 ARG B C 1
ATOM 5730 O O . ARG B 1 82 ? -37.812 -34.438 4.582 1 42.19 82 ARG B O 1
ATOM 5737 N N . LYS B 1 83 ? -36.25 -35.969 4.98 1 46.44 83 LYS B N 1
ATOM 5738 C CA . LYS B 1 83 ? -37.25 -36.656 5.832 1 46.44 83 LYS B CA 1
ATOM 5739 C C . LYS B 1 83 ? -37.625 -35.781 7.023 1 46.44 83 LYS B C 1
ATOM 5741 O O . LYS B 1 83 ? -38.781 -35.75 7.453 1 46.44 83 LYS B O 1
ATOM 5746 N N . THR B 1 84 ? -36.656 -35.062 7.586 1 42.25 84 THR B N 1
ATOM 5747 C CA . THR B 1 84 ? -37.031 -34.219 8.719 1 42.25 84 THR B CA 1
ATOM 5748 C C . THR B 1 84 ? -37.844 -33.031 8.258 1 42.25 84 THR B C 1
ATOM 5750 O O . THR B 1 84 ? -38.75 -32.562 8.977 1 42.25 84 THR B O 1
ATOM 5753 N N . LEU B 1 85 ? -37.438 -32.406 7.105 1 42.31 85 LEU B N 1
ATOM 5754 C CA . LEU B 1 85 ? -38.188 -31.219 6.734 1 42.31 85 LEU B CA 1
ATOM 5755 C C . LEU B 1 85 ? -39.406 -31.594 5.875 1 42.31 85 LEU B C 1
ATOM 5757 O O . LEU B 1 85 ? -40.125 -30.719 5.418 1 42.31 85 LEU B O 1
ATOM 5761 N N . HIS B 1 86 ? -40.156 -32.625 6.09 1 39.44 86 HIS B N 1
ATOM 5762 C CA . HIS B 1 86 ? -41.375 -33.156 5.473 1 39.44 86 HIS B CA 1
ATOM 5763 C C . HIS B 1 86 ? -41.594 -32.562 4.074 1 39.44 86 HIS B C 1
ATOM 5765 O O . HIS B 1 86 ? -42.719 -32.438 3.604 1 39.44 86 HIS B O 1
ATOM 5771 N N . ILE B 1 87 ? -40.812 -31.719 3.547 1 37.16 87 ILE B N 1
ATOM 5772 C CA . ILE B 1 87 ? -41.125 -31.219 2.211 1 37.16 87 ILE B CA 1
ATOM 5773 C C . ILE B 1 87 ? -40.875 -32.312 1.178 1 37.16 87 ILE B C 1
ATOM 5775 O O . ILE B 1 87 ? -39.781 -32.812 1.043 1 37.16 87 ILE B O 1
ATOM 5779 N N . ALA B 1 88 ? -41.906 -33.094 0.76 1 35.19 88 ALA B N 1
ATOM 5780 C CA . ALA B 1 88 ? -42.031 -34.188 -0.188 1 35.19 88 ALA B CA 1
ATOM 5781 C C . ALA B 1 88 ? -41.594 -33.781 -1.585 1 35.19 88 ALA B C 1
ATOM 5783 O O . ALA B 1 88 ? -42.094 -34.281 -2.586 1 35.19 88 ALA B O 1
ATOM 5784 N N . LYS B 1 89 ? -40.906 -32.719 -1.903 1 38.66 89 LYS B N 1
ATOM 5785 C CA . LYS B 1 89 ? -40.938 -32.594 -3.355 1 38.66 89 LYS B CA 1
ATOM 5786 C C . LYS B 1 89 ? -40.531 -33.875 -4.051 1 38.66 89 LYS B C 1
ATOM 5788 O O . LYS B 1 89 ? -39.594 -34.562 -3.596 1 38.66 89 LYS B O 1
ATOM 5793 N N . PRO B 1 90 ? -41.469 -34.406 -4.977 1 35.34 90 PRO B N 1
ATOM 5794 C CA . PRO B 1 90 ? -41.281 -35.625 -5.777 1 35.34 90 PRO B CA 1
ATOM 5795 C C . PRO B 1 90 ? -39.875 -35.719 -6.391 1 35.34 90 PRO B C 1
ATOM 5797 O O . PRO B 1 90 ? -39.5 -36.781 -6.855 1 35.34 90 PRO B O 1
ATOM 5800 N N . GLU B 1 91 ? -39.562 -34.531 -6.867 1 34.5 91 GLU B N 1
ATOM 5801 C CA . GLU B 1 91 ? -38.438 -34.719 -7.797 1 34.5 91 GLU B CA 1
ATOM 5802 C C . GLU B 1 91 ? -37.25 -35.406 -7.125 1 34.5 91 GLU B C 1
ATOM 5804 O O . GLU B 1 91 ? -36.25 -34.781 -6.805 1 34.5 91 GLU B O 1
ATOM 5809 N N . ASP B 1 92 ? -37.469 -36.031 -6.043 1 34.75 92 ASP B N 1
ATOM 5810 C CA . ASP B 1 92 ? -36.406 -36.781 -5.398 1 34.75 92 ASP B CA 1
ATOM 5811 C C . ASP B 1 92 ? -35.75 -37.75 -6.379 1 34.75 92 ASP B C 1
ATOM 5813 O O . ASP B 1 92 ? -34.938 -38.594 -5.977 1 34.75 92 ASP B O 1
ATOM 5817 N N . GLU B 1 93 ? -36.5 -38.125 -7.438 1 33.56 93 GLU B N 1
ATOM 5818 C CA . GLU B 1 93 ? -35.844 -39.125 -8.289 1 33.56 93 GLU B CA 1
ATOM 5819 C C . GLU B 1 93 ? -34.531 -38.562 -8.852 1 33.56 93 GLU B C 1
ATOM 5821 O O . GLU B 1 93 ? -34.5 -38.062 -9.977 1 33.56 93 GLU B O 1
ATOM 5826 N N . ALA B 1 94 ? -34 -37.688 -8.234 1 36.5 94 ALA B N 1
ATOM 5827 C CA . ALA B 1 94 ? -32.656 -37.406 -8.758 1 36.5 94 ALA B CA 1
ATOM 5828 C C . ALA B 1 94 ? -31.953 -38.688 -9.164 1 36.5 94 ALA B C 1
ATOM 5830 O O . ALA B 1 94 ? -31.938 -39.656 -8.406 1 36.5 94 ALA B O 1
ATOM 5831 N N . GLU B 1 95 ? -32 -38.906 -10.469 1 38.25 95 GLU B N 1
ATOM 5832 C CA . GLU B 1 95 ? -31.25 -39.938 -11.156 1 38.25 95 GLU B CA 1
ATOM 5833 C C . GLU B 1 95 ? -29.984 -40.312 -10.383 1 38.25 95 GLU B C 1
ATOM 5835 O O . GLU B 1 95 ? -29.312 -39.438 -9.844 1 38.25 95 GLU B O 1
ATOM 5840 N N . GLU B 1 96 ? -29.984 -41.438 -9.758 1 39.09 96 GLU B N 1
ATOM 5841 C CA . GLU B 1 96 ? -28.828 -42.125 -9.195 1 39.09 96 GLU B CA 1
ATOM 5842 C C . GLU B 1 96 ? -27.547 -41.75 -9.93 1 39.09 96 GLU B C 1
ATOM 5844 O O . GLU B 1 96 ? -27.516 -41.719 -11.164 1 39.09 96 GLU B O 1
ATOM 5849 N N . PRO B 1 97 ? -26.734 -40.875 -9.398 1 41.5 97 PRO B N 1
ATOM 5850 C CA . PRO B 1 97 ? -25.484 -40.688 -10.141 1 41.5 97 PRO B CA 1
ATOM 5851 C C . PRO B 1 97 ? -25.016 -41.969 -10.836 1 41.5 97 PRO B C 1
ATOM 5853 O O . PRO B 1 97 ? -25.281 -43.062 -10.344 1 41.5 97 PRO B O 1
ATOM 5856 N N . ASP B 1 98 ? -25.047 -42.062 -12.078 1 44.56 98 ASP B N 1
ATOM 5857 C CA . ASP B 1 98 ? -24.453 -43.219 -12.781 1 44.56 98 ASP B CA 1
ATOM 5858 C C . ASP B 1 98 ? -23.281 -43.781 -11.992 1 44.56 98 ASP B C 1
ATOM 5860 O O . ASP B 1 98 ? -22.375 -43.062 -11.57 1 44.56 98 ASP B O 1
ATOM 5864 N N . PRO B 1 99 ? -23.422 -44.844 -11.195 1 45.03 99 PRO B N 1
ATOM 5865 C CA . PRO B 1 99 ? -22.422 -45.531 -10.383 1 45.03 99 PRO B CA 1
ATOM 5866 C C . PRO B 1 99 ? -21.031 -45.469 -11.016 1 45.03 99 PRO B C 1
ATOM 5868 O O . PRO B 1 99 ? -20.016 -45.562 -10.305 1 45.03 99 PRO B O 1
ATOM 5871 N N . ASP B 1 100 ? -20.891 -45.375 -12.328 1 51.5 100 ASP B N 1
ATOM 5872 C CA . ASP B 1 100 ? -19.578 -45.531 -12.945 1 51.5 100 ASP B CA 1
ATOM 5873 C C . ASP B 1 100 ? -18.953 -44.156 -13.234 1 51.5 100 ASP B C 1
ATOM 5875 O O . ASP B 1 100 ? -18.062 -44.031 -14.086 1 51.5 100 ASP B O 1
ATOM 5879 N N . SER B 1 101 ? -19.453 -43.094 -12.57 1 61.5 101 SER B N 1
ATOM 5880 C CA . SER B 1 101 ? -18.891 -41.781 -12.883 1 61.5 101 SER B CA 1
ATOM 5881 C C . SER B 1 101 ? -17.531 -41.594 -12.195 1 61.5 101 SER B C 1
ATOM 5883 O O . SER B 1 101 ? -17.375 -41.938 -11.023 1 61.5 101 SER B O 1
ATOM 5885 N N . ILE B 1 102 ? -16.484 -41.375 -12.977 1 70.69 102 ILE B N 1
ATOM 5886 C CA . ILE B 1 102 ? -15.117 -41.219 -12.492 1 70.69 102 ILE B CA 1
ATOM 5887 C C . ILE B 1 102 ? -14.82 -39.719 -12.281 1 70.69 102 ILE B C 1
ATOM 5889 O O . ILE B 1 102 ? -15.086 -38.906 -13.164 1 70.69 102 ILE B O 1
ATOM 5893 N N . VAL B 1 103 ? -14.641 -39.375 -11.023 1 74.44 103 VAL B N 1
ATOM 5894 C CA . VAL B 1 103 ? -14.148 -38.062 -10.719 1 74.44 103 VAL B CA 1
ATOM 5895 C C . VAL B 1 103 ? -12.656 -38.125 -10.375 1 74.44 103 VAL B C 1
ATOM 5897 O O . VAL B 1 103 ? -12.258 -38.844 -9.477 1 74.44 103 VAL B O 1
ATOM 5900 N N . LEU B 1 104 ? -11.945 -37.438 -11.109 1 74.81 104 LEU B N 1
ATOM 5901 C CA . LEU B 1 104 ? -10.492 -37.5 -10.977 1 74.81 104 LEU B CA 1
ATOM 5902 C C . LEU B 1 104 ? -10.047 -37.031 -9.602 1 74.81 104 LEU B C 1
ATOM 5904 O O . LEU B 1 104 ? -9.18 -37.656 -8.977 1 74.81 104 LEU B O 1
ATOM 5908 N N . VAL B 1 105 ? -10.547 -35.969 -9.188 1 76 105 VAL B N 1
ATOM 5909 C CA . VAL B 1 105 ? -10.195 -35.406 -7.887 1 76 105 VAL B CA 1
ATOM 5910 C C . VAL B 1 105 ? -11.445 -35.25 -7.035 1 76 105 VAL B C 1
ATOM 5912 O O . VAL B 1 105 ? -12.477 -34.75 -7.52 1 76 105 VAL B O 1
ATOM 5915 N N . ASP B 1 106 ? -11.305 -35.688 -5.844 1 71.5 106 ASP B N 1
ATOM 5916 C CA . ASP B 1 106 ? -12.43 -35.719 -4.91 1 71.5 106 ASP B CA 1
ATOM 5917 C C . ASP B 1 106 ? -13.016 -34.344 -4.691 1 71.5 106 ASP B C 1
ATOM 5919 O O . ASP B 1 106 ? -12.273 -33.375 -4.449 1 71.5 106 ASP B O 1
ATOM 5923 N N . THR B 1 107 ? -14.258 -34.188 -5.078 1 62.31 107 THR B N 1
ATOM 5924 C CA . THR B 1 107 ? -14.961 -32.906 -4.938 1 62.31 107 THR B CA 1
ATOM 5925 C C . THR B 1 107 ? -15.703 -32.844 -3.607 1 62.31 107 THR B C 1
ATOM 5927 O O . THR B 1 107 ? -16.547 -31.969 -3.4 1 62.31 107 THR B O 1
ATOM 5930 N N . THR B 1 108 ? -15.523 -33.719 -2.668 1 50.84 108 THR B N 1
ATOM 5931 C CA . THR B 1 108 ? -16.328 -33.688 -1.454 1 50.84 108 THR B CA 1
ATOM 5932 C C . THR B 1 108 ? -16.266 -32.344 -0.776 1 50.84 108 THR B C 1
ATOM 5934 O O . THR B 1 108 ? -15.188 -31.766 -0.609 1 50.84 108 THR B O 1
ATOM 5937 N N . GLU B 1 109 ? -17.438 -31.656 -0.916 1 54.38 109 GLU B N 1
ATOM 5938 C CA . GLU B 1 109 ? -17.562 -30.438 -0.14 1 54.38 109 GLU B CA 1
ATOM 5939 C C . GLU B 1 109 ? -16.922 -30.578 1.238 1 54.38 109 GLU B C 1
ATOM 5941 O O . GLU B 1 109 ? -17.25 -31.5 1.99 1 54.38 109 GLU B O 1
ATOM 5946 N N . ILE B 1 110 ? -15.758 -30.281 1.345 1 53.09 110 ILE B N 1
ATOM 5947 C CA . ILE B 1 110 ? -14.992 -30.297 2.584 1 53.09 110 ILE B CA 1
ATOM 5948 C C . ILE B 1 110 ? -15.875 -29.844 3.744 1 53.09 110 ILE B C 1
ATOM 5950 O O . ILE B 1 110 ? -16.25 -28.672 3.812 1 53.09 110 ILE B O 1
ATOM 5954 N N . LYS B 1 111 ? -16.812 -30.766 4.195 1 48.94 111 LYS B N 1
ATOM 5955 C CA . LYS B 1 111 ? -17.5 -30.406 5.434 1 48.94 111 LYS B CA 1
ATOM 5956 C C . LYS B 1 111 ? -16.516 -29.844 6.461 1 48.94 111 LYS B C 1
ATOM 5958 O O . LYS B 1 111 ? -15.422 -30.375 6.637 1 48.94 111 LYS B O 1
ATOM 5963 N N . GLU B 1 112 ? -16.578 -28.688 6.766 1 60.25 112 GLU B N 1
ATOM 5964 C CA . GLU B 1 112 ? -15.805 -27.953 7.766 1 60.25 112 GLU B CA 1
ATOM 5965 C C . GLU B 1 112 ? -15.711 -28.75 9.07 1 60.25 112 GLU B C 1
ATOM 5967 O O . GLU B 1 112 ? -16.734 -29.047 9.695 1 60.25 112 GLU B O 1
ATOM 5972 N N . SER B 1 113 ? -14.789 -29.719 9.133 1 64.81 113 SER B N 1
ATOM 5973 C CA . SER B 1 113 ? -14.539 -30.328 10.438 1 64.81 113 SER B CA 1
ATOM 5974 C C . SER B 1 113 ? -14.156 -29.281 11.477 1 64.81 113 SER B C 1
ATOM 5976 O O . SER B 1 113 ? -13.344 -28.406 11.203 1 64.81 113 SER B O 1
ATOM 5978 N N . ASN B 1 114 ? -14.898 -29.172 12.492 1 65.62 114 ASN B N 1
ATOM 5979 C CA . ASN B 1 114 ? -14.609 -28.25 13.586 1 65.62 114 ASN B CA 1
ATOM 5980 C C . ASN B 1 114 ? -13.742 -28.906 14.648 1 65.62 114 ASN B C 1
ATOM 5982 O O . ASN B 1 114 ? -13.836 -28.562 15.828 1 65.62 114 ASN B O 1
ATOM 5986 N N . SER B 1 115 ? -12.875 -29.938 14.219 1 74.12 115 SER B N 1
ATOM 5987 C CA . SER B 1 115 ? -12.055 -30.625 15.211 1 74.12 115 SER B CA 1
ATOM 5988 C C . SER B 1 115 ? -10.93 -29.734 15.719 1 74.12 115 SER B C 1
ATOM 5990 O O . SER B 1 115 ? -10.383 -28.922 14.961 1 74.12 115 SER B O 1
ATOM 5992 N N . ARG B 1 116 ? -10.734 -29.734 17.062 1 77.19 116 ARG B N 1
ATOM 5993 C CA . ARG B 1 116 ? -9.656 -28.984 17.703 1 77.19 116 ARG B CA 1
ATOM 5994 C C . ARG B 1 116 ? -8.734 -29.906 18.484 1 77.19 116 ARG B C 1
ATOM 5996 O O . ARG B 1 116 ? -9.164 -30.953 18.969 1 77.19 116 ARG B O 1
ATOM 6003 N N . LEU B 1 117 ? -7.48 -29.797 18.438 1 71.69 117 LEU B N 1
ATOM 6004 C CA . LEU B 1 117 ? -6.52 -30.625 19.156 1 71.69 117 LEU B CA 1
ATOM 6005 C C . LEU B 1 117 ? -6.664 -30.453 20.672 1 71.69 117 LEU B C 1
ATOM 6007 O O . LEU B 1 117 ? -6.652 -31.438 21.406 1 71.69 117 LEU B O 1
ATOM 6011 N N . ASP B 1 118 ? -6.539 -29.188 21.203 1 64.12 118 ASP B N 1
ATOM 6012 C CA . ASP B 1 118 ? -6.656 -28.969 22.641 1 64.12 118 ASP B CA 1
ATOM 6013 C C . ASP B 1 118 ? -8.055 -28.469 23 1 64.12 118 ASP B C 1
ATOM 6015 O O . ASP B 1 118 ? -8.508 -27.453 22.469 1 64.12 118 ASP B O 1
ATOM 6019 N N . HIS B 1 119 ? -8.969 -29.438 23.297 1 52.19 119 HIS B N 1
ATOM 6020 C CA . HIS B 1 119 ? -10.328 -29.172 23.75 1 52.19 119 HIS B CA 1
ATOM 6021 C C . HIS B 1 119 ? -10.406 -27.906 24.578 1 52.19 119 HIS B C 1
ATOM 6023 O O . HIS B 1 119 ? -11.5 -27.422 24.891 1 52.19 119 HIS B O 1
ATOM 6029 N N . LYS B 1 120 ? -9.477 -27.672 25.469 1 44.38 120 LYS B N 1
ATOM 6030 C CA . LYS B 1 120 ? -9.633 -26.578 26.422 1 44.38 120 LYS B CA 1
ATOM 6031 C C . LYS B 1 120 ? -9.703 -25.234 25.703 1 44.38 120 LYS B C 1
ATOM 6033 O O . LYS B 1 120 ? -9.906 -24.203 26.344 1 44.38 120 LYS B O 1
ATOM 6038 N N . SER B 1 121 ? -9.023 -25.078 24.688 1 46.66 121 SER B N 1
ATOM 6039 C CA . SER B 1 121 ? -8.852 -23.719 24.172 1 46.66 121 SER B CA 1
ATOM 6040 C C . SER B 1 121 ? -10.148 -23.188 23.594 1 46.66 121 SER B C 1
ATOM 6042 O O . SER B 1 121 ? -10.828 -23.875 22.828 1 46.66 121 SER B O 1
ATOM 6044 N N . THR B 1 122 ? -10.766 -22.25 24.203 1 43.34 122 THR B N 1
ATOM 6045 C CA . THR B 1 122 ? -11.984 -21.453 24.109 1 43.34 122 THR B CA 1
ATOM 6046 C C . THR B 1 122 ? -12.258 -21.047 22.672 1 43.34 122 THR B C 1
ATOM 6048 O O . THR B 1 122 ? -11.398 -20.438 22.016 1 43.34 122 THR B O 1
ATOM 6051 N N . ALA B 1 123 ? -12.938 -21.812 21.969 1 44.53 123 ALA B N 1
ATOM 6052 C CA . ALA B 1 123 ? -13.594 -21.344 20.766 1 44.53 123 ALA B CA 1
ATOM 6053 C C . ALA B 1 123 ? -13.938 -19.875 20.859 1 44.53 123 ALA B C 1
ATOM 6055 O O . ALA B 1 123 ? -14.352 -19.391 21.922 1 44.53 123 ALA B O 1
ATOM 6056 N N . SER B 1 124 ? -13.336 -19.062 20.156 1 43.97 124 SER B N 1
ATOM 6057 C CA . SER B 1 124 ? -13.867 -17.703 20.125 1 43.97 124 SER B CA 1
ATOM 6058 C C . SER B 1 124 ? -15.391 -17.703 20.219 1 43.97 124 SER B C 1
ATOM 6060 O O . SER B 1 124 ? -16.062 -18.469 19.531 1 43.97 124 SER B O 1
ATOM 6062 N N . GLU B 1 125 ? -16.016 -17.531 21.328 1 39.03 125 GLU B N 1
ATOM 6063 C CA . GLU B 1 125 ? -17.453 -17.391 21.531 1 39.03 125 GLU B CA 1
ATOM 6064 C C . GLU B 1 125 ? -18.125 -16.734 20.328 1 39.03 125 GLU B C 1
ATOM 6066 O O . GLU B 1 125 ? -17.797 -15.594 19.969 1 39.03 125 GLU B O 1
ATOM 6071 N N . LYS B 1 126 ? -18.406 -17.516 19.25 1 39.84 126 LYS B N 1
ATOM 6072 C CA . LYS B 1 126 ? -19.344 -16.938 18.297 1 39.84 126 LYS B CA 1
ATOM 6073 C C . LYS B 1 126 ? -20.359 -16.047 19 1 39.84 126 LYS B C 1
ATOM 6075 O O . LYS B 1 126 ? -21.031 -16.484 19.938 1 39.84 126 LYS B O 1
ATOM 6080 N N . HIS B 1 127 ? -20.188 -14.859 19.219 1 34.62 127 HIS B N 1
ATOM 6081 C CA . HIS B 1 127 ? -21.266 -14.023 19.75 1 34.62 127 HIS B CA 1
ATOM 6082 C C . HIS B 1 127 ? -22.625 -14.438 19.188 1 34.62 127 HIS B C 1
ATOM 6084 O O . HIS B 1 127 ? -22.812 -14.438 17.969 1 34.62 127 HIS B O 1
ATOM 6090 N N . THR B 1 128 ? -23.359 -15.445 19.734 1 31.2 128 THR B N 1
ATOM 6091 C CA . THR B 1 128 ? -24.719 -15.883 19.469 1 31.2 128 THR B CA 1
ATOM 6092 C C . THR B 1 128 ? -25.625 -14.688 19.188 1 31.2 128 THR B C 1
ATOM 6094 O O . THR B 1 128 ? -25.391 -13.594 19.719 1 31.2 128 THR B O 1
ATOM 6097 N N . LEU B 1 129 ? -26.641 -14.914 18.266 1 33.53 129 LEU B N 1
ATOM 6098 C CA . LEU B 1 129 ? -27.781 -14.039 18.047 1 33.53 129 LEU B CA 1
ATOM 6099 C C . LEU B 1 129 ? -28.25 -13.398 19.344 1 33.53 129 LEU B C 1
ATOM 6101 O O . LEU B 1 129 ? -28.844 -12.32 19.344 1 33.53 129 LEU B O 1
ATOM 6105 N N . LYS B 1 130 ? -28.156 -14.125 20.422 1 32.59 130 LYS B N 1
ATOM 6106 C CA . LYS B 1 130 ? -28.719 -13.617 21.656 1 32.59 130 LYS B CA 1
ATOM 6107 C C . LYS B 1 130 ? -27.969 -12.391 22.141 1 32.59 130 LYS B C 1
ATOM 6109 O O . LYS B 1 130 ? -28.547 -11.477 22.719 1 32.59 130 LYS B O 1
ATOM 6114 N N . ASP B 1 131 ? -26.703 -12.445 22.047 1 35.06 131 ASP B N 1
ATOM 6115 C CA . ASP B 1 131 ? -26.016 -11.25 22.516 1 35.06 131 ASP B CA 1
ATOM 6116 C C . ASP B 1 131 ? -26.203 -10.078 21.562 1 35.06 131 ASP B C 1
ATOM 6118 O O . ASP B 1 131 ? -25.969 -8.93 21.922 1 35.06 131 ASP B O 1
ATOM 6122 N N . LEU B 1 132 ? -26.562 -10.32 20.297 1 34.25 132 LEU B N 1
ATOM 6123 C CA . LEU B 1 132 ? -27.062 -9.305 19.375 1 34.25 132 LEU B CA 1
ATOM 6124 C C . LEU B 1 132 ? -28.359 -8.711 19.875 1 34.25 132 LEU B C 1
ATOM 6126 O O . LEU B 1 132 ? -28.688 -7.559 19.578 1 34.25 132 LEU B O 1
ATOM 6130 N N . LEU B 1 133 ? -29.203 -9.5 20.578 1 31.17 133 LEU B N 1
ATOM 6131 C CA . LEU B 1 133 ? -30.469 -8.969 21.062 1 31.17 133 LEU B CA 1
ATOM 6132 C C . LEU B 1 133 ? -30.234 -7.949 22.172 1 31.17 133 LEU B C 1
ATOM 6134 O O . LEU B 1 133 ? -31.125 -7.152 22.484 1 31.17 133 LEU B O 1
ATOM 6138 N N . HIS B 1 134 ? -29.266 -8.062 23.031 1 32.03 134 HIS B N 1
ATOM 6139 C CA . HIS B 1 134 ? -29.297 -7.086 24.109 1 32.03 134 HIS B CA 1
ATOM 6140 C C . HIS B 1 134 ? -28.812 -5.719 23.625 1 32.03 134 HIS B C 1
ATOM 6142 O O . HIS B 1 134 ? -29.078 -4.703 24.281 1 32.03 134 HIS B O 1
ATOM 6148 N N . ASN B 1 135 ? -27.656 -5.41 23.094 1 29.53 135 ASN B N 1
ATOM 6149 C CA . ASN B 1 135 ? -27.422 -4.055 22.609 1 29.53 135 ASN B CA 1
ATOM 6150 C C . ASN B 1 135 ? -27.594 -3.955 21.109 1 29.53 135 ASN B C 1
ATOM 6152 O O . ASN B 1 135 ? -26.656 -4.203 20.344 1 29.53 135 ASN B O 1
ATOM 6156 N N . PRO B 1 136 ? -28.844 -3.965 20.562 1 29.48 136 PRO B N 1
ATOM 6157 C CA . PRO B 1 136 ? -29.266 -3.992 19.156 1 29.48 136 PRO B CA 1
ATOM 6158 C C . PRO B 1 136 ? -28.594 -2.912 18.312 1 29.48 136 PRO B C 1
ATOM 6160 O O . PRO B 1 136 ? -28.531 -3.029 17.094 1 29.48 136 PRO B O 1
ATOM 6163 N N . ILE B 1 137 ? -28.453 -1.695 18.984 1 31.38 137 ILE B N 1
ATOM 6164 C CA . ILE B 1 137 ? -28.203 -0.487 18.219 1 31.38 137 ILE B CA 1
ATOM 6165 C C . ILE B 1 137 ? -26.875 -0.62 17.484 1 31.38 137 ILE B C 1
ATOM 6167 O O . ILE B 1 137 ? -26.75 -0.21 16.328 1 31.38 137 ILE B O 1
ATOM 6171 N N . ASP B 1 138 ? -25.875 -1.005 18.203 1 34.53 138 ASP B N 1
ATOM 6172 C CA . ASP B 1 138 ? -24.547 -0.997 17.609 1 34.53 138 ASP B CA 1
ATOM 6173 C C . ASP B 1 138 ? -24.422 -2.066 16.516 1 34.53 138 ASP B C 1
ATOM 6175 O O . ASP B 1 138 ? -23.531 -2.006 15.68 1 34.53 138 ASP B O 1
ATOM 6179 N N . THR B 1 139 ? -25.328 -3.061 16.469 1 34.31 139 THR B N 1
ATOM 6180 C CA . THR B 1 139 ? -25.266 -4.234 15.609 1 34.31 139 THR B CA 1
ATOM 6181 C C . THR B 1 139 ? -25.797 -3.912 14.219 1 34.31 139 THR B C 1
ATOM 6183 O O . THR B 1 139 ? -25.312 -4.445 13.219 1 34.31 139 THR B O 1
ATOM 6186 N N . VAL B 1 140 ? -26.891 -3.055 14.141 1 32.5 140 VAL B N 1
ATOM 6187 C CA . VAL B 1 140 ? -27.484 -2.773 12.844 1 32.5 140 VAL B CA 1
ATOM 6188 C C . VAL B 1 140 ? -26.531 -1.928 12 1 32.5 140 VAL B C 1
ATOM 6190 O O . VAL B 1 140 ? -26.484 -2.078 10.773 1 32.5 140 VAL B O 1
ATOM 6193 N N . LYS B 1 141 ? -26.078 -0.787 12.578 1 34.84 141 LYS B N 1
ATOM 6194 C CA . LYS B 1 141 ? -25.188 0.108 11.852 1 34.84 141 LYS B CA 1
ATOM 6195 C C . LYS B 1 141 ? -24.047 -0.667 11.195 1 34.84 141 LYS B C 1
ATOM 6197 O O . LYS B 1 141 ? -23.625 -0.346 10.086 1 34.84 141 LYS B O 1
ATOM 6202 N N . SER B 1 142 ? -23.531 -1.646 11.859 1 34.97 142 SER B N 1
ATOM 6203 C CA . SER B 1 142 ? -22.438 -2.484 11.375 1 34.97 142 SER B CA 1
ATOM 6204 C C . SER B 1 142 ? -22.906 -3.426 10.273 1 34.97 142 SER B C 1
ATOM 6206 O O . SER B 1 142 ? -22.094 -3.973 9.523 1 34.97 142 SER B O 1
ATOM 6208 N N . ALA B 1 143 ? -24.172 -3.543 10.109 1 35.22 143 ALA B N 1
ATOM 6209 C CA . ALA B 1 143 ? -24.75 -4.59 9.266 1 35.22 143 ALA B CA 1
ATOM 6210 C C . ALA B 1 143 ? -24.719 -4.18 7.793 1 35.22 143 ALA B C 1
ATOM 6212 O O . ALA B 1 143 ? -24.547 -5.02 6.91 1 35.22 143 ALA B O 1
ATOM 6213 N N . GLY B 1 144 ? -25.188 -2.885 7.477 1 34.72 144 GLY B N 1
ATOM 6214 C CA . GLY B 1 144 ? -25.25 -2.475 6.082 1 34.72 144 GLY B CA 1
ATOM 6215 C C . GLY B 1 144 ? -23.891 -2.355 5.422 1 34.72 144 GLY B C 1
ATOM 6216 O O . GLY B 1 144 ? -23.75 -2.666 4.238 1 34.72 144 GLY B O 1
ATOM 6217 N N . TRP B 1 145 ? -23.062 -1.405 5.891 1 39.28 145 TRP B N 1
ATOM 6218 C CA . TRP B 1 145 ? -21.672 -1.404 5.453 1 39.28 145 TRP B CA 1
ATOM 6219 C C . TRP B 1 145 ? -21.141 -2.828 5.305 1 39.28 145 TRP B C 1
ATOM 6221 O O . TRP B 1 145 ? -20.172 -3.064 4.594 1 39.28 145 TRP B O 1
ATOM 6231 N N . CYS B 1 146 ? -21.578 -3.799 6.156 1 43.44 146 CYS B N 1
ATOM 6232 C CA . CYS B 1 146 ? -21.016 -5.047 6.668 1 43.44 146 CYS B CA 1
ATOM 6233 C C . CYS B 1 146 ? -21.25 -6.191 5.688 1 43.44 146 CYS B C 1
ATOM 6235 O O . CYS B 1 146 ? -20.562 -7.207 5.738 1 43.44 146 CYS B O 1
ATOM 6237 N N . GLN B 1 147 ? -22.328 -5.77 4.953 1 45.94 147 GLN B N 1
ATOM 6238 C CA . GLN B 1 147 ? -22.531 -7.027 4.246 1 45.94 147 GLN B CA 1
ATOM 6239 C C . GLN B 1 147 ? -21.453 -7.242 3.186 1 45.94 147 GLN B C 1
ATOM 6241 O O . GLN B 1 147 ? -20.922 -8.344 3.049 1 45.94 147 GLN B O 1
ATOM 6246 N N . GLY B 1 148 ? -21.297 -6.008 2.457 1 50.88 148 GLY B N 1
ATOM 6247 C CA . GLY B 1 148 ? -20.266 -6.188 1.445 1 50.88 148 GLY B CA 1
ATOM 6248 C C . GLY B 1 148 ? -18.906 -6.469 2.031 1 50.88 148 GLY B C 1
ATOM 6249 O O . GLY B 1 148 ? -18.172 -7.32 1.528 1 50.88 148 GLY B O 1
ATOM 6250 N N . ASN B 1 149 ? -18.688 -5.727 3.082 1 61.28 149 ASN B N 1
ATOM 6251 C CA . ASN B 1 149 ? -17.406 -5.965 3.73 1 61.28 149 ASN B CA 1
ATOM 6252 C C . ASN B 1 149 ? -17.375 -7.332 4.414 1 61.28 149 ASN B C 1
ATOM 6254 O O . ASN B 1 149 ? -16.312 -7.953 4.508 1 61.28 149 ASN B O 1
ATOM 6258 N N . GLN B 1 150 ? -18.516 -7.762 4.719 1 63.47 150 GLN B N 1
ATOM 6259 C CA . GLN B 1 150 ? -18.547 -9.07 5.363 1 63.47 150 GLN B CA 1
ATOM 6260 C C . GLN B 1 150 ? -18.328 -10.188 4.348 1 63.47 150 GLN B C 1
ATOM 6262 O O . GLN B 1 150 ? -17.703 -11.203 4.652 1 63.47 150 GLN B O 1
ATOM 6267 N N . GLU B 1 151 ? -18.812 -9.836 3.154 1 66.62 151 GLU B N 1
ATOM 6268 C CA . GLU B 1 151 ? -18.594 -10.844 2.123 1 66.62 151 GLU B CA 1
ATOM 6269 C C . GLU B 1 151 ? -17.125 -10.945 1.754 1 66.62 151 GLU B C 1
ATOM 6271 O O . GLU B 1 151 ? -16.594 -12.039 1.571 1 66.62 151 GLU B O 1
ATOM 6276 N N . VAL B 1 152 ? -16.625 -9.766 1.723 1 69.62 152 VAL B N 1
ATOM 6277 C CA . VAL B 1 152 ? -15.195 -9.742 1.404 1 69.62 152 VAL B CA 1
ATOM 6278 C C . VAL B 1 152 ? -14.406 -10.414 2.527 1 69.62 152 VAL B C 1
ATOM 6280 O O . VAL B 1 152 ? -13.5 -11.203 2.27 1 69.62 152 VAL B O 1
ATOM 6283 N N . ALA B 1 153 ? -14.828 -10.141 3.676 1 73.44 153 ALA B N 1
ATOM 6284 C CA . ALA B 1 153 ? -14.148 -10.734 4.824 1 73.44 153 ALA B CA 1
ATOM 6285 C C . ALA B 1 153 ? -14.32 -12.25 4.844 1 73.44 153 ALA B C 1
ATOM 6287 O O . ALA B 1 153 ? -13.391 -12.984 5.191 1 73.44 153 ALA B O 1
ATOM 6288 N N . ALA B 1 154 ? -15.367 -12.664 4.441 1 71.75 154 ALA B N 1
ATOM 6289 C CA . ALA B 1 154 ? -15.641 -14.094 4.434 1 71.75 154 ALA B CA 1
ATOM 6290 C C . ALA B 1 154 ? -14.812 -14.80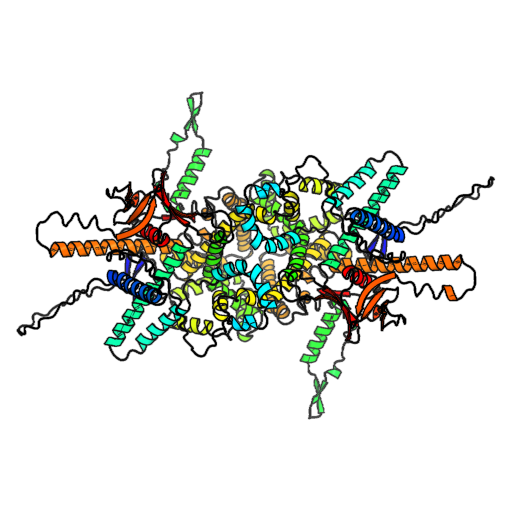5 3.361 1 71.75 154 ALA B C 1
ATOM 6292 O O . ALA B 1 154 ? -14.352 -15.93 3.566 1 71.75 154 ALA B O 1
ATOM 6293 N N . ASN B 1 155 ? -14.641 -14.102 2.322 1 71.31 155 ASN B N 1
ATOM 6294 C CA . ASN B 1 155 ? -13.859 -14.688 1.24 1 71.31 155 ASN B CA 1
ATOM 6295 C C . ASN B 1 155 ? -12.383 -14.789 1.604 1 71.31 155 ASN B C 1
ATOM 6297 O O . ASN B 1 155 ? -11.703 -15.742 1.218 1 71.31 155 ASN B O 1
ATOM 6301 N N . ILE B 1 156 ? -12.008 -13.828 2.352 1 73 156 ILE B N 1
ATOM 6302 C CA . ILE B 1 156 ? -10.594 -13.797 2.738 1 73 156 ILE B CA 1
ATOM 6303 C C . ILE B 1 156 ? -10.336 -14.844 3.816 1 73 156 ILE B C 1
ATOM 6305 O O . ILE B 1 156 ? -9.227 -15.383 3.91 1 73 156 ILE B O 1
ATOM 6309 N N . ALA B 1 157 ? -11.352 -15.188 4.531 1 71.25 157 ALA B N 1
ATOM 6310 C CA . ALA B 1 157 ? -11.203 -16.109 5.656 1 71.25 157 ALA B CA 1
ATOM 6311 C C . ALA B 1 157 ? -11.07 -17.547 5.172 1 71.25 157 ALA B C 1
ATOM 6313 O O . ALA B 1 157 ? -10.641 -18.422 5.926 1 71.25 157 ALA B O 1
ATOM 6314 N N . VAL B 1 158 ? -11.273 -17.734 3.881 1 68.94 158 VAL B N 1
ATOM 6315 C CA . VAL B 1 158 ? -11.188 -19.109 3.371 1 68.94 158 VAL B CA 1
ATOM 6316 C C . VAL B 1 158 ? -9.727 -19.516 3.229 1 68.94 158 VAL B C 1
ATOM 6318 O O . VAL B 1 158 ? -8.938 -18.812 2.604 1 68.94 158 VAL B O 1
ATOM 6321 N N . SER B 1 159 ? -9.312 -20.5 3.998 1 76.75 159 SER B N 1
ATOM 6322 C CA . SER B 1 159 ? -7.961 -21.047 3.939 1 76.75 159 SER B CA 1
ATOM 6323 C C . SER B 1 159 ? -7.844 -22.125 2.875 1 76.75 159 SER B C 1
ATOM 6325 O O . SER B 1 159 ? -8.859 -22.641 2.4 1 76.75 159 SER B O 1
ATOM 6327 N N . GLU B 1 160 ? -6.703 -22.375 2.453 1 80.62 160 GLU B N 1
ATOM 6328 C CA . GLU B 1 160 ? -6.465 -23.422 1.468 1 80.62 160 GLU B CA 1
ATOM 6329 C C . GLU B 1 160 ? -6.887 -24.797 2.004 1 80.62 160 GLU B C 1
ATOM 6331 O O . GLU B 1 160 ? -7.539 -25.562 1.3 1 80.62 160 GLU B O 1
ATOM 6336 N N . ILE B 1 161 ? -6.445 -25.031 3.242 1 82.75 161 ILE B N 1
ATOM 6337 C CA . ILE B 1 161 ? -6.859 -26.234 3.955 1 82.75 161 ILE B CA 1
ATOM 6338 C C . ILE B 1 161 ? -7.57 -25.844 5.25 1 82.75 161 ILE B C 1
ATOM 6340 O O . ILE B 1 161 ? -7.012 -25.109 6.078 1 82.75 161 ILE B O 1
ATOM 6344 N N . PRO B 1 162 ? -8.766 -26.266 5.297 1 80.62 162 PRO B N 1
ATOM 6345 C CA . PRO B 1 162 ? -9.492 -25.938 6.527 1 80.62 162 PRO B CA 1
ATOM 6346 C C . PRO B 1 162 ? -8.789 -26.453 7.781 1 80.62 162 PRO B C 1
ATOM 6348 O O . PRO B 1 162 ? -8.18 -27.531 7.754 1 80.62 162 PRO B O 1
ATOM 6351 N N . HIS B 1 163 ? -8.844 -25.797 8.812 1 82.56 163 HIS B N 1
ATOM 6352 C CA . HIS B 1 163 ? -8.164 -26.094 10.07 1 82.56 163 HIS B CA 1
ATOM 6353 C C . HIS B 1 163 ? -8.594 -27.453 10.617 1 82.56 163 HIS B C 1
ATOM 6355 O O . HIS B 1 163 ? -7.762 -28.234 11.07 1 82.56 163 HIS B O 1
ATOM 6361 N N . GLY B 1 164 ? -9.852 -27.75 10.516 1 80.31 164 GLY B N 1
ATOM 6362 C CA . GLY B 1 164 ? -10.359 -29.016 11.031 1 80.31 164 GLY B CA 1
ATOM 6363 C C . GLY B 1 164 ? -9.734 -30.219 10.359 1 80.31 164 GLY B C 1
ATOM 6364 O O . GLY B 1 164 ? -9.492 -31.234 11.008 1 80.31 164 GLY B O 1
ATOM 6365 N N . ARG B 1 165 ? -9.414 -30.094 9.148 1 83.75 165 ARG B N 1
ATOM 6366 C CA . ARG B 1 165 ? -8.828 -31.203 8.414 1 83.75 165 ARG B CA 1
ATOM 6367 C C . ARG B 1 165 ? -7.367 -31.406 8.805 1 83.75 165 ARG B C 1
ATOM 6369 O O . ARG B 1 165 ? -6.875 -32.531 8.805 1 83.75 165 ARG B O 1
ATOM 6376 N N . GLU B 1 166 ? -6.75 -30.406 9.125 1 86.81 166 GLU B N 1
ATOM 6377 C CA . GLU B 1 166 ? -5.367 -30.516 9.578 1 86.81 166 GLU B CA 1
ATOM 6378 C C . GLU B 1 166 ? -5.285 -31.203 10.938 1 86.81 166 GLU B C 1
ATOM 6380 O O . GLU B 1 166 ? -4.367 -31.984 11.188 1 86.81 166 GLU B O 1
ATOM 6385 N N . VAL B 1 167 ? -6.223 -30.891 11.734 1 87.25 167 VAL B N 1
ATOM 6386 C CA . VAL B 1 167 ? -6.262 -31.531 13.055 1 87.25 167 VAL B CA 1
ATOM 6387 C C . VAL B 1 167 ? -6.543 -33.031 12.898 1 87.25 167 VAL B C 1
ATOM 6389 O O . VAL B 1 167 ? -5.918 -33.844 13.57 1 87.25 167 VAL B O 1
ATOM 6392 N N . ASP B 1 168 ? -7.473 -33.344 12.016 1 86.31 168 ASP B N 1
ATOM 6393 C CA . ASP B 1 168 ? -7.797 -34.75 11.773 1 86.31 168 ASP B CA 1
ATOM 6394 C C . ASP B 1 168 ? -6.586 -35.5 11.234 1 86.31 168 ASP B C 1
ATOM 6396 O O . ASP B 1 168 ? -6.375 -36.656 11.586 1 86.31 168 ASP B O 1
ATOM 6400 N N . LEU B 1 169 ? -5.875 -34.844 10.445 1 88.38 169 LEU B N 1
ATOM 6401 C CA . LEU B 1 169 ? -4.684 -35.469 9.891 1 88.38 169 LEU B CA 1
ATOM 6402 C C . LEU B 1 169 ? -3.666 -35.781 10.977 1 88.38 169 LEU B C 1
ATOM 6404 O O . LEU B 1 169 ? -3.076 -36.875 11 1 88.38 169 LEU B O 1
ATOM 6408 N N . VAL B 1 170 ? -3.422 -34.875 11.898 1 88.88 170 VAL B N 1
ATOM 6409 C CA . VAL B 1 170 ? -2.459 -35.062 12.977 1 88.88 170 VAL B CA 1
ATOM 6410 C C . VAL B 1 170 ? -2.959 -36.156 13.938 1 88.88 170 VAL B C 1
ATOM 6412 O O . VAL B 1 170 ? -2.172 -36.938 14.438 1 88.88 170 VAL B O 1
ATOM 6415 N N . ASN B 1 171 ? -4.242 -36.219 14.148 1 86.5 171 ASN B N 1
ATOM 6416 C CA . ASN B 1 171 ? -4.812 -37.219 15.031 1 86.5 171 ASN B CA 1
ATOM 6417 C C . ASN B 1 171 ? -4.676 -38.625 14.438 1 86.5 171 ASN B C 1
ATOM 6419 O O . ASN B 1 171 ? -4.375 -39.594 15.156 1 86.5 171 ASN B O 1
ATOM 6423 N N . VAL B 1 172 ? -4.914 -38.719 13.172 1 87.69 172 VAL B N 1
ATOM 6424 C CA . VAL B 1 172 ? -4.781 -40 12.523 1 87.69 172 VAL B CA 1
ATOM 6425 C C . VAL B 1 172 ? -3.318 -40.438 12.539 1 87.69 172 VAL B C 1
ATOM 6427 O O . VAL B 1 172 ? -3.018 -41.625 12.711 1 87.69 172 VAL B O 1
ATOM 6430 N N . ALA B 1 173 ? -2.439 -39.562 12.414 1 88.94 173 ALA B N 1
ATOM 6431 C CA . ALA B 1 173 ? -1.013 -39.875 12.453 1 88.94 173 ALA B CA 1
ATOM 6432 C C . ALA B 1 173 ? -0.587 -40.312 13.844 1 88.94 173 ALA B C 1
ATOM 6434 O O . ALA B 1 173 ? 0.262 -41.219 13.984 1 88.94 173 ALA B O 1
ATOM 6435 N N . THR B 1 174 ? -1.139 -39.688 14.828 1 87.12 174 THR B N 1
ATOM 6436 C CA . THR B 1 174 ? -0.85 -40.094 16.203 1 87.12 174 THR B CA 1
ATOM 6437 C C . THR B 1 174 ? -1.433 -41.5 16.469 1 87.12 174 THR B C 1
ATOM 6439 O O . THR B 1 174 ? -0.846 -42.281 17.219 1 87.12 174 THR B O 1
ATOM 6442 N N . ALA B 1 175 ? -2.57 -41.781 15.875 1 86.19 175 ALA B N 1
ATOM 6443 C CA . ALA B 1 175 ? -3.199 -43.094 16.047 1 86.19 175 ALA B CA 1
ATOM 6444 C C . ALA B 1 175 ? -2.336 -44.188 15.438 1 86.19 175 ALA B C 1
ATOM 6446 O O . ALA B 1 175 ? -2.326 -45.344 15.93 1 86.19 175 ALA B O 1
ATOM 6447 N N . VAL B 1 176 ? -1.642 -43.875 14.445 1 87.75 176 VAL B N 1
ATOM 6448 C CA . VAL B 1 176 ? -0.744 -44.844 13.828 1 87.75 176 VAL B CA 1
ATOM 6449 C C . VAL B 1 176 ? 0.406 -45.156 14.781 1 87.75 176 VAL B C 1
ATOM 6451 O O . VAL B 1 176 ? 0.797 -46.344 14.922 1 87.75 176 VAL B O 1
ATOM 6454 N N . ASN B 1 177 ? 0.897 -44.125 15.477 1 83.81 177 ASN B N 1
ATOM 6455 C CA . ASN B 1 177 ? 2.033 -44.281 16.375 1 83.81 177 ASN B CA 1
ATOM 6456 C C . ASN B 1 177 ? 1.62 -44.969 17.672 1 83.81 177 ASN B C 1
ATOM 6458 O O . ASN B 1 177 ? 2.424 -45.688 18.297 1 83.81 177 ASN B O 1
ATOM 6462 N N . GLN B 1 178 ? 0.345 -44.875 17.969 1 84.5 178 GLN B N 1
ATOM 6463 C CA . GLN B 1 178 ? -0.113 -45.438 19.234 1 84.5 178 GLN B CA 1
ATOM 6464 C C . GLN B 1 178 ? -0.728 -46.812 19.031 1 84.5 178 GLN B C 1
ATOM 6466 O O . GLN B 1 178 ? -1.037 -47.5 20 1 84.5 178 GLN B O 1
ATOM 6471 N N . ALA B 1 179 ? -0.928 -47.188 17.797 1 82.94 179 ALA B N 1
ATOM 6472 C CA . ALA B 1 179 ? -1.573 -48.469 17.547 1 82.94 179 ALA B CA 1
ATOM 6473 C C . ALA B 1 179 ? -0.719 -49.625 18.062 1 82.94 179 ALA B C 1
ATOM 6475 O O . ALA B 1 179 ? 0.471 -49.719 17.75 1 82.94 179 ALA B O 1
ATOM 6476 N N . LYS B 1 180 ? -1.246 -50.406 19.016 1 81.12 180 LYS B N 1
ATOM 6477 C CA . LYS B 1 180 ? -0.543 -51.5 19.688 1 81.12 180 LYS B CA 1
ATOM 6478 C C . LYS B 1 180 ? -0.699 -52.812 18.922 1 81.12 180 LYS B C 1
ATOM 6480 O O . LYS B 1 180 ? 0.146 -53.719 19.016 1 81.12 180 LYS B O 1
ATOM 6485 N N . THR B 1 181 ? -1.83 -52.906 18.156 1 84.62 181 THR B N 1
ATOM 6486 C CA . THR B 1 181 ? -2.043 -54.156 17.438 1 84.62 181 THR B CA 1
ATOM 6487 C C . THR B 1 181 ? -1.754 -53.969 15.945 1 84.62 181 THR B C 1
ATOM 6489 O O . THR B 1 181 ? -1.81 -52.844 15.43 1 84.62 181 THR B O 1
ATOM 6492 N N . GLY B 1 182 ? -1.279 -54.875 15.266 1 82.56 182 GLY B N 1
ATOM 6493 C CA . GLY B 1 182 ? -0.934 -54.844 13.852 1 82.56 182 GLY B CA 1
ATOM 6494 C C . GLY B 1 182 ? -2.105 -54.5 12.953 1 82.56 182 GLY B C 1
ATOM 6495 O O . GLY B 1 182 ? -1.953 -53.75 12 1 82.56 182 GLY B O 1
ATOM 6496 N N . ALA B 1 183 ? -3.234 -55.031 13.273 1 83.31 183 ALA B N 1
ATOM 6497 C CA . ALA B 1 183 ? -4.414 -54.75 12.453 1 83.31 183 ALA B CA 1
ATOM 6498 C C . ALA B 1 183 ? -4.855 -53.312 12.578 1 83.31 183 ALA B C 1
ATOM 6500 O O . ALA B 1 183 ? -5.223 -52.656 11.578 1 83.31 183 ALA B O 1
ATOM 6501 N N . LYS B 1 184 ? -4.777 -52.781 13.734 1 83.56 184 LYS B N 1
ATOM 6502 C CA . LYS B 1 184 ? -5.16 -51.375 13.961 1 83.56 184 LYS B CA 1
ATOM 6503 C C . LYS B 1 184 ? -4.156 -50.438 13.32 1 83.56 184 LYS B C 1
ATOM 6505 O O . LYS B 1 184 ? -4.535 -49.375 12.805 1 83.56 184 LYS B O 1
ATOM 6510 N N . LYS B 1 185 ? -2.951 -50.844 13.328 1 86.12 185 LYS B N 1
ATOM 6511 C CA . LYS B 1 185 ? -1.916 -50.031 12.695 1 86.12 185 LYS B CA 1
ATOM 6512 C C . LYS B 1 185 ? -2.113 -50 11.18 1 86.12 185 LYS B C 1
ATOM 6514 O O . LYS B 1 185 ? -1.964 -48.938 10.562 1 86.12 185 LYS B O 1
ATOM 6519 N N . ALA B 1 186 ? -2.479 -51.094 10.672 1 86.38 186 ALA B N 1
ATOM 6520 C CA . ALA B 1 186 ? -2.711 -51.125 9.227 1 86.38 186 ALA B CA 1
ATOM 6521 C C . ALA B 1 186 ? -3.918 -50.281 8.844 1 86.38 186 ALA B C 1
ATOM 6523 O O . ALA B 1 186 ? -3.891 -49.594 7.832 1 86.38 186 ALA B O 1
ATOM 6524 N N . GLN B 1 187 ? -4.855 -50.375 9.672 1 85.38 187 GLN B N 1
ATOM 6525 C CA . GLN B 1 187 ? -6.043 -49.562 9.406 1 85.38 187 GLN B CA 1
ATOM 6526 C C . GLN B 1 187 ? -5.738 -48.062 9.555 1 85.38 187 GLN B C 1
ATOM 6528 O O . GLN B 1 187 ? -6.219 -47.25 8.766 1 85.38 187 GLN B O 1
ATOM 6533 N N . ALA B 1 188 ? -4.988 -47.719 10.492 1 86.5 188 ALA B N 1
ATOM 6534 C CA . ALA B 1 188 ? -4.617 -46.344 10.719 1 86.5 188 ALA B CA 1
ATOM 6535 C C . ALA B 1 188 ? -3.725 -45.812 9.594 1 86.5 188 ALA B C 1
ATOM 6537 O O . ALA B 1 188 ? -3.834 -44.656 9.188 1 86.5 188 ALA B O 1
ATOM 6538 N N . GLN B 1 189 ? -2.926 -46.688 9.195 1 86.75 189 GLN B N 1
ATOM 6539 C CA . GLN B 1 189 ? -2.055 -46.312 8.086 1 86.75 189 GLN B CA 1
ATOM 6540 C C . GLN B 1 189 ? -2.855 -46.094 6.805 1 86.75 189 GLN B C 1
ATOM 6542 O O . GLN B 1 189 ? -2.547 -45.188 6.016 1 86.75 189 GLN B O 1
ATOM 6547 N N . GLU B 1 190 ? -3.811 -46.844 6.672 1 85.19 190 GLU B N 1
ATOM 6548 C CA . GLU B 1 190 ? -4.672 -46.688 5.508 1 85.19 190 GLU B CA 1
ATOM 6549 C C . GLU B 1 190 ? -5.461 -45.375 5.59 1 85.19 190 GLU B C 1
ATOM 6551 O O . GLU B 1 190 ? -5.633 -44.688 4.582 1 85.19 190 GLU B O 1
ATOM 6556 N N . ASN B 1 191 ? -5.879 -45.094 6.723 1 86.25 191 ASN B N 1
ATOM 6557 C CA . ASN B 1 191 ? -6.598 -43.844 6.91 1 86.25 191 ASN B CA 1
ATOM 6558 C C . ASN B 1 191 ? -5.688 -42.656 6.68 1 86.25 191 ASN B C 1
ATOM 6560 O O . ASN B 1 191 ? -6.117 -41.625 6.129 1 86.25 191 ASN B O 1
ATOM 6564 N N . LEU B 1 192 ? -4.523 -42.812 7.172 1 87.75 192 LEU B N 1
ATOM 6565 C CA . LEU B 1 192 ? -3.559 -41.719 6.965 1 87.75 192 LEU B CA 1
ATOM 6566 C C . LEU B 1 192 ? -3.275 -41.531 5.48 1 87.75 192 LEU B C 1
ATOM 6568 O O . LEU B 1 192 ? -3.219 -40.375 5.004 1 87.75 192 LEU B O 1
ATOM 6572 N N . ALA B 1 193 ? -3.133 -42.562 4.805 1 86.38 193 ALA B N 1
ATOM 6573 C CA . ALA B 1 193 ? -2.875 -42.469 3.371 1 86.38 193 ALA B CA 1
ATOM 6574 C C . ALA B 1 193 ? -4.047 -41.844 2.637 1 86.38 193 ALA B C 1
ATOM 6576 O O . ALA B 1 193 ? -3.846 -41.031 1.729 1 86.38 193 ALA B O 1
ATOM 6577 N N . GLU B 1 194 ? -5.199 -42.125 3.08 1 84.62 194 GLU B N 1
ATOM 6578 C CA . GLU B 1 194 ? -6.383 -41.531 2.461 1 84.62 194 GLU B CA 1
ATOM 6579 C C . GLU B 1 194 ? -6.473 -40.062 2.734 1 84.62 194 GLU B C 1
ATOM 6581 O O . GLU B 1 194 ? -6.852 -39.281 1.855 1 84.62 194 GLU B O 1
ATOM 6586 N N . MET B 1 195 ? -6.105 -39.688 3.828 1 87.19 195 MET B N 1
ATOM 6587 C CA . MET B 1 195 ? -6.188 -38.281 4.188 1 87.19 195 MET B CA 1
ATOM 6588 C C . MET B 1 195 ? -5.117 -37.469 3.459 1 87.19 195 MET B C 1
ATOM 6590 O O . MET B 1 195 ? -5.348 -36.312 3.102 1 87.19 195 MET B O 1
ATOM 6594 N N . LEU B 1 196 ? -4.027 -38.094 3.312 1 87.19 196 LEU B N 1
ATOM 6595 C CA . LEU B 1 196 ? -2.971 -37.406 2.568 1 87.19 196 LEU B CA 1
ATOM 6596 C C . LEU B 1 196 ? -3.361 -37.25 1.104 1 87.19 196 LEU B C 1
ATOM 6598 O O . LEU B 1 196 ? -3.066 -36.219 0.492 1 87.19 196 LEU B O 1
ATOM 6602 N N . ASN B 1 197 ? -4.023 -38.188 0.595 1 86 197 ASN B N 1
ATOM 6603 C CA . ASN B 1 197 ? -4.52 -38.094 -0.773 1 86 197 ASN B CA 1
ATOM 6604 C C . ASN B 1 197 ? -5.598 -37.031 -0.896 1 86 197 ASN B C 1
ATOM 6606 O O . ASN B 1 197 ? -5.641 -36.281 -1.884 1 86 197 ASN B O 1
ATOM 6610 N N . GLN B 1 198 ? -6.379 -36.969 0.089 1 85.69 198 GLN B N 1
ATOM 6611 C CA . GLN B 1 198 ? -7.426 -35.969 0.094 1 85.69 198 GLN B CA 1
ATOM 6612 C C . GLN B 1 198 ? -6.828 -34.562 0.21 1 85.69 198 GLN B C 1
ATOM 6614 O O . GLN B 1 198 ? -7.379 -33.594 -0.329 1 85.69 198 GLN B O 1
ATOM 6619 N N . ARG B 1 199 ? -5.75 -34.5 0.889 1 88 199 ARG B N 1
ATOM 6620 C CA . ARG B 1 199 ? -5.066 -33.219 1.025 1 88 199 ARG B CA 1
ATOM 6621 C C . ARG B 1 199 ? -4.559 -32.719 -0.324 1 88 199 ARG B C 1
ATOM 6623 O O . ARG B 1 199 ? -4.68 -31.531 -0.641 1 88 199 ARG B O 1
ATOM 6630 N N . GLN B 1 200 ? -4.043 -33.594 -1.076 1 88 200 GLN B N 1
ATOM 6631 C CA . GLN B 1 200 ? -3.57 -33.219 -2.404 1 88 200 GLN B CA 1
ATOM 6632 C C . GLN B 1 200 ? -4.727 -32.781 -3.299 1 88 200 GLN B C 1
ATOM 6634 O O . GLN B 1 200 ? -4.605 -31.828 -4.059 1 88 200 GLN B O 1
ATOM 6639 N N . SER B 1 201 ? -5.844 -33.5 -3.164 1 87.31 201 SER B N 1
ATOM 6640 C CA . SER B 1 201 ? -7.02 -33.156 -3.955 1 87.31 201 SER B CA 1
ATOM 6641 C C . SER B 1 201 ? -7.551 -31.766 -3.574 1 87.31 201 SER B C 1
ATOM 6643 O O . SER B 1 201 ? -8.055 -31.031 -4.426 1 87.31 201 SER B O 1
ATOM 6645 N N . THR B 1 202 ? -7.395 -31.5 -2.342 1 87.94 202 THR B N 1
ATOM 6646 C CA . THR B 1 202 ? -7.875 -30.203 -1.88 1 87.94 202 THR B CA 1
ATOM 6647 C C . THR B 1 202 ? -7.016 -29.078 -2.449 1 87.94 202 THR B C 1
ATOM 6649 O O . THR B 1 202 ? -7.527 -28 -2.775 1 87.94 202 THR B O 1
ATOM 6652 N N . TYR B 1 203 ? -5.695 -29.312 -2.531 1 89.62 203 TYR B N 1
ATOM 6653 C CA . TYR B 1 203 ? -4.812 -28.328 -3.139 1 89.62 203 TYR B CA 1
ATOM 6654 C C . TYR B 1 203 ? -5.211 -28.047 -4.586 1 89.62 203 TYR B C 1
ATOM 6656 O O . TYR B 1 203 ? -5.246 -26.906 -5.023 1 89.62 203 TYR B O 1
ATOM 6664 N N . VAL B 1 204 ? -5.566 -29.062 -5.281 1 91 204 VAL B N 1
ATOM 6665 C CA . VAL B 1 204 ? -5.898 -28.953 -6.695 1 91 204 VAL B CA 1
ATOM 6666 C C . VAL B 1 204 ? -7.223 -28.219 -6.859 1 91 204 VAL B C 1
ATOM 6668 O O . VAL B 1 204 ? -7.336 -27.312 -7.691 1 91 204 VAL B O 1
ATOM 6671 N N . ARG B 1 205 ? -8.188 -28.547 -6.059 1 89.44 205 ARG B N 1
ATOM 6672 C CA . ARG B 1 205 ? -9.5 -27.938 -6.172 1 89.44 205 ARG B CA 1
ATOM 6673 C C . ARG B 1 205 ? -9.453 -26.453 -5.797 1 89.44 205 ARG B C 1
ATOM 6675 O O . ARG B 1 205 ? -10.141 -25.641 -6.41 1 89.44 205 ARG B O 1
ATOM 6682 N N . TRP B 1 206 ? -8.664 -26.203 -4.855 1 88.44 206 TRP B N 1
ATOM 6683 C CA . TRP B 1 206 ? -8.523 -24.797 -4.449 1 88.44 206 TRP B CA 1
ATOM 6684 C C . TRP B 1 206 ? -7.941 -23.969 -5.578 1 88.44 206 TRP B C 1
ATOM 6686 O O . TRP B 1 206 ? -8.375 -22.828 -5.812 1 88.44 206 TRP B O 1
ATOM 6696 N N . SER B 1 207 ? -6.996 -24.422 -6.297 1 90.31 207 SER B N 1
ATOM 6697 C CA . SER B 1 207 ? -6.305 -23.672 -7.34 1 90.31 207 SER B CA 1
ATOM 6698 C C . SER B 1 207 ? -7.117 -23.641 -8.633 1 90.31 207 SER B C 1
ATOM 6700 O O . SER B 1 207 ? -7.301 -22.578 -9.227 1 90.31 207 SER B O 1
ATOM 6702 N N . LEU B 1 208 ? -7.719 -24.734 -9.016 1 91.12 208 LEU B N 1
ATOM 6703 C CA . LEU B 1 208 ? -8.367 -24.828 -10.32 1 91.12 208 LEU B CA 1
ATOM 6704 C C . LEU B 1 208 ? -9.797 -24.312 -10.25 1 91.12 208 LEU B C 1
ATOM 6706 O O . LEU B 1 208 ? -10.273 -23.688 -11.195 1 91.12 208 LEU B O 1
ATOM 6710 N N . ASP B 1 209 ? -10.445 -24.562 -9.18 1 86 209 ASP B N 1
ATOM 6711 C CA . ASP B 1 209 ? -11.859 -24.203 -9.109 1 86 209 ASP B CA 1
ATOM 6712 C C . ASP B 1 209 ? -12.039 -22.703 -8.883 1 86 209 ASP B C 1
ATOM 6714 O O . ASP B 1 209 ? -12.82 -22.047 -9.578 1 86 209 ASP B O 1
ATOM 6718 N N . ARG B 1 210 ? -11.211 -22.188 -8.062 1 81.44 210 ARG B N 1
ATOM 6719 C CA . ARG B 1 210 ? -11.469 -20.828 -7.637 1 81.44 210 ARG B CA 1
ATOM 6720 C C . ARG B 1 210 ? -10.586 -19.844 -8.406 1 81.44 210 ARG B C 1
ATOM 6722 O O . ARG B 1 210 ? -10.977 -18.688 -8.633 1 81.44 210 ARG B O 1
ATOM 6729 N N . HIS B 1 211 ? -9.469 -20.281 -8.93 1 87.12 211 HIS B N 1
ATOM 6730 C CA . HIS B 1 211 ? -8.5 -19.25 -9.328 1 87.12 211 HIS B CA 1
ATOM 6731 C C . HIS B 1 211 ? -8.133 -19.375 -10.797 1 87.12 211 HIS B C 1
ATOM 6733 O O . HIS B 1 211 ? -7.441 -18.516 -11.352 1 87.12 211 HIS B O 1
ATOM 6739 N N . VAL B 1 212 ? -8.531 -20.406 -11.438 1 91 212 VAL B N 1
ATOM 6740 C CA . VAL B 1 212 ? -8.273 -20.547 -12.867 1 91 212 VAL B CA 1
ATOM 6741 C C . VAL B 1 212 ? -9.578 -20.406 -13.641 1 91 212 VAL B C 1
ATOM 6743 O O . VAL B 1 212 ? -10.539 -21.125 -13.398 1 91 212 VAL B O 1
ATOM 6746 N N . THR B 1 213 ? -9.594 -19.406 -14.555 1 91.19 213 THR B N 1
ATOM 6747 C CA . THR B 1 213 ? -10.836 -19.172 -15.281 1 91.19 213 THR B CA 1
ATOM 6748 C C . THR B 1 213 ? -10.633 -19.391 -16.781 1 91.19 213 THR B C 1
ATOM 6750 O O . THR B 1 213 ? -11.555 -19.797 -17.484 1 91.19 213 THR B O 1
ATOM 6753 N N . LYS B 1 214 ? -9.5 -19.109 -17.281 1 92.94 214 LYS B N 1
ATOM 6754 C CA . LYS B 1 214 ? -9.234 -19.203 -18.719 1 92.94 214 LYS B CA 1
ATOM 6755 C C . LYS B 1 214 ? -7.934 -19.969 -18.969 1 92.94 214 LYS B C 1
ATOM 6757 O O . LYS B 1 214 ? -6.91 -19.688 -18.344 1 92.94 214 LYS B O 1
ATOM 6762 N N . ILE B 1 215 ? -7.98 -20.953 -19.859 1 93.31 215 ILE B N 1
ATOM 6763 C CA . ILE B 1 215 ? -6.781 -21.688 -20.266 1 93.31 215 ILE B CA 1
ATOM 6764 C C . ILE B 1 215 ? -6.758 -21.844 -21.781 1 93.31 215 ILE B C 1
ATOM 6766 O O . ILE B 1 215 ? -7.812 -21.922 -22.422 1 93.31 215 ILE B O 1
ATOM 6770 N N . ARG B 1 216 ? -5.617 -21.844 -22.359 1 92.12 216 ARG B N 1
ATOM 6771 C CA . ARG B 1 216 ? -5.445 -22.047 -23.797 1 92.12 216 ARG B CA 1
ATOM 6772 C C . ARG B 1 216 ? -4.289 -23 -24.078 1 92.12 216 ARG B C 1
ATOM 6774 O O . ARG B 1 216 ? -3.473 -23.281 -23.188 1 92.12 216 ARG B O 1
ATOM 6781 N N . ILE B 1 217 ? -4.344 -23.531 -25.234 1 90.06 217 ILE B N 1
ATOM 6782 C CA . ILE B 1 217 ? -3.254 -24.422 -25.625 1 90.06 217 ILE B CA 1
ATOM 6783 C C . ILE B 1 217 ? -1.977 -23.609 -25.828 1 90.06 217 ILE B C 1
ATOM 6785 O O . ILE B 1 217 ? -2.023 -22.469 -26.297 1 90.06 217 ILE B O 1
ATOM 6789 N N . LEU B 1 218 ? -0.847 -24.094 -25.375 1 86.19 218 LEU B N 1
ATOM 6790 C CA . LEU B 1 218 ? 0.443 -23.422 -25.531 1 86.19 218 LEU B CA 1
ATOM 6791 C C . LEU B 1 218 ? 0.808 -23.266 -27 1 86.19 218 LEU B C 1
ATOM 6793 O O . LEU B 1 218 ? 0.803 -24.25 -27.75 1 86.19 218 LEU B O 1
ATOM 6797 N N . PRO B 1 219 ? 0.968 -22.031 -27.438 1 76.75 219 PRO B N 1
ATOM 6798 C CA . PRO B 1 219 ? 1.213 -21.797 -28.859 1 76.75 219 PRO B CA 1
ATOM 6799 C C . PRO B 1 219 ? 2.625 -22.188 -29.281 1 76.75 219 PRO B C 1
ATOM 6801 O O . PRO B 1 219 ? 3.092 -21.781 -30.344 1 76.75 219 PRO B O 1
ATOM 6804 N N . ARG B 1 220 ? 3.479 -22.922 -28.688 1 69.06 220 ARG B N 1
ATOM 6805 C CA . ARG B 1 220 ? 4.867 -23.203 -29.031 1 69.06 220 ARG B CA 1
ATOM 6806 C C . ARG B 1 220 ? 4.98 -23.734 -30.453 1 69.06 220 ARG B C 1
ATOM 6808 O O . ARG B 1 220 ? 5.871 -23.328 -31.203 1 69.06 220 ARG B O 1
ATOM 6815 N N . ASP B 1 221 ? 4.062 -24.547 -30.859 1 62.84 221 ASP B N 1
ATOM 6816 C CA . ASP B 1 221 ? 4.293 -25.25 -32.125 1 62.84 221 ASP B CA 1
ATOM 6817 C C . ASP B 1 221 ? 3.607 -24.531 -33.281 1 62.84 221 ASP B C 1
ATOM 6819 O O . ASP B 1 221 ? 3.783 -24.906 -34.438 1 62.84 221 ASP B O 1
ATOM 6823 N N . THR B 1 222 ? 2.953 -23.391 -32.781 1 68.5 222 THR B N 1
ATOM 6824 C CA . THR B 1 222 ? 2.188 -22.812 -33.906 1 68.5 222 THR B CA 1
ATOM 6825 C C . THR B 1 222 ? 2.98 -21.719 -34.594 1 68.5 222 THR B C 1
ATOM 6827 O O . THR B 1 222 ? 2.633 -21.297 -35.688 1 68.5 222 THR B O 1
ATOM 6830 N N . VAL B 1 223 ? 4.129 -21.359 -34 1 76.12 223 VAL B N 1
ATOM 6831 C CA . VAL B 1 223 ? 4.809 -20.25 -34.656 1 76.12 223 VAL B CA 1
ATOM 6832 C C . VAL B 1 223 ? 5.906 -20.781 -35.562 1 76.12 223 VAL B C 1
ATOM 6834 O O . VAL B 1 223 ? 6.816 -21.484 -35.125 1 76.12 223 VAL B O 1
ATOM 6837 N N . VAL B 1 224 ? 5.723 -20.688 -36.844 1 81.25 224 VAL B N 1
ATOM 6838 C CA . VAL B 1 224 ? 6.672 -21.172 -37.844 1 81.25 224 VAL B CA 1
ATOM 6839 C C . VAL B 1 224 ? 7.582 -20.016 -38.281 1 81.25 224 VAL B C 1
ATOM 6841 O O . VAL B 1 224 ? 7.16 -18.859 -38.312 1 81.25 224 VAL B O 1
ATOM 6844 N N . LEU B 1 225 ? 8.875 -20.344 -38.312 1 86.56 225 LEU B N 1
ATOM 6845 C CA . LEU B 1 225 ? 9.852 -19.375 -38.812 1 86.56 225 LEU B CA 1
ATOM 6846 C C . LEU B 1 225 ? 9.664 -19.125 -40.312 1 86.56 225 LEU B C 1
ATOM 6848 O O . LEU B 1 225 ? 9.719 -20.062 -41.125 1 86.56 225 LEU B O 1
ATOM 6852 N N . LYS B 1 226 ? 9.258 -17.906 -40.625 1 86.5 226 LYS B N 1
ATOM 6853 C CA . LYS B 1 226 ? 9.133 -17.531 -42.031 1 86.5 226 LYS B CA 1
ATOM 6854 C C . LYS B 1 226 ? 10.484 -17.125 -42.625 1 86.5 226 LYS B C 1
ATOM 6856 O O . LYS B 1 226 ? 11.297 -16.484 -41.938 1 86.5 226 LYS B O 1
ATOM 6861 N N . PRO B 1 227 ? 10.742 -17.688 -43.75 1 86.5 227 PRO B N 1
ATOM 6862 C CA . PRO B 1 227 ? 12.031 -17.344 -44.375 1 86.5 227 PRO B CA 1
ATOM 6863 C C . PRO B 1 227 ? 12.125 -15.867 -44.75 1 86.5 227 PRO B C 1
ATOM 6865 O O . PRO B 1 227 ? 11.109 -15.172 -44.812 1 86.5 227 PRO B O 1
ATOM 6868 N N . ARG B 1 228 ? 13.336 -15.336 -44.969 1 87.88 228 ARG B N 1
ATOM 6869 C CA . ARG B 1 228 ? 13.648 -13.945 -45.281 1 87.88 228 ARG B CA 1
ATOM 6870 C C . ARG B 1 228 ? 13.008 -13.539 -46.594 1 87.88 228 ARG B C 1
ATOM 6872 O O . ARG B 1 228 ? 12.656 -12.367 -46.781 1 87.88 228 ARG B O 1
ATOM 6879 N N . SER B 1 229 ? 12.711 -14.484 -47.5 1 84.56 229 SER B N 1
ATOM 6880 C CA . SER B 1 229 ? 12.172 -14.203 -48.844 1 84.56 229 SER B CA 1
ATOM 6881 C C . SER B 1 229 ? 10.734 -13.695 -48.75 1 84.56 229 SER B C 1
ATOM 6883 O O . SER B 1 229 ? 10.281 -12.953 -49.625 1 84.56 229 SER B O 1
ATOM 6885 N N . ASP B 1 230 ? 10.078 -14.094 -47.625 1 87.69 230 ASP B N 1
ATOM 6886 C CA . ASP B 1 230 ? 8.695 -13.672 -47.469 1 87.69 230 ASP B CA 1
ATOM 6887 C C . ASP B 1 230 ? 8.609 -12.188 -47.156 1 87.69 230 ASP B C 1
ATOM 6889 O O . ASP B 1 230 ? 7.551 -11.57 -47.281 1 87.69 230 ASP B O 1
ATOM 6893 N N . PHE B 1 231 ? 9.695 -11.656 -46.719 1 87.75 231 PHE B N 1
ATOM 6894 C CA . PHE B 1 231 ? 9.688 -10.258 -46.344 1 87.75 231 PHE B CA 1
ATOM 6895 C C . PHE B 1 231 ? 10.367 -9.391 -47.406 1 87.75 231 PHE B C 1
ATOM 6897 O O . PHE B 1 231 ? 10.688 -8.227 -47.125 1 87.75 231 PHE B O 1
ATOM 6904 N N . GLU B 1 232 ? 10.562 -9.992 -48.562 1 87.31 232 GLU B N 1
ATOM 6905 C CA . GLU B 1 232 ? 11.172 -9.273 -49.656 1 87.31 232 GLU B CA 1
ATOM 6906 C C . GLU B 1 232 ? 10.109 -8.727 -50.625 1 87.31 232 GLU B C 1
ATOM 6908 O O . GLU B 1 232 ? 9.156 -9.43 -50.969 1 87.31 232 GLU B O 1
ATOM 6913 N N . LYS B 1 233 ? 9.938 -7.469 -50.562 1 81.88 233 LYS B N 1
ATOM 6914 C CA . LYS B 1 233 ? 9.016 -6.844 -51.531 1 81.88 233 LYS B CA 1
ATOM 6915 C C . LYS B 1 233 ? 9.766 -6.305 -52.75 1 81.88 233 LYS B C 1
ATOM 6917 O O . LYS B 1 233 ? 10.906 -5.844 -52.625 1 81.88 233 LYS B O 1
ATOM 6922 N N . GLU B 1 234 ? 9.25 -6.656 -53.906 1 78.94 234 GLU B N 1
ATOM 6923 C CA . GLU B 1 234 ? 9.852 -6.168 -55.125 1 78.94 234 GLU B CA 1
ATOM 6924 C C . GLU B 1 234 ? 9.445 -4.723 -55.406 1 78.94 234 GLU B C 1
ATOM 6926 O O . GLU B 1 234 ? 8.258 -4.379 -55.344 1 78.94 234 GLU B O 1
ATOM 6931 N N . ASP B 1 235 ? 10.312 -3.883 -55.25 1 75.12 235 ASP B N 1
ATOM 6932 C CA . ASP B 1 235 ? 10.031 -2.49 -55.562 1 75.12 235 ASP B CA 1
ATOM 6933 C C . ASP B 1 235 ? 9.703 -2.336 -57.062 1 75.12 235 ASP B C 1
ATOM 6935 O O . ASP B 1 235 ? 9.938 -3.254 -57.844 1 75.12 235 ASP B O 1
ATOM 6939 N N . THR B 1 236 ? 9.023 -1.227 -57.469 1 72.62 236 THR B N 1
ATOM 6940 C CA . THR B 1 236 ? 8.602 -0.901 -58.812 1 72.62 236 THR B CA 1
ATOM 6941 C C . THR B 1 236 ? 9.766 -1.035 -59.812 1 72.62 236 THR B C 1
ATOM 6943 O O . THR B 1 236 ? 9.562 -1.311 -61 1 72.62 236 THR B O 1
ATOM 6946 N N . ALA B 1 237 ? 10.914 -0.729 -59.438 1 75.69 237 ALA B N 1
ATOM 6947 C CA . ALA B 1 237 ? 12.047 -0.767 -60.344 1 75.69 237 ALA B CA 1
ATOM 6948 C C . ALA B 1 237 ? 12.633 -2.174 -60.438 1 75.69 237 ALA B C 1
ATOM 6950 O O . ALA B 1 237 ? 13.695 -2.375 -61.031 1 75.69 237 ALA B O 1
ATOM 6951 N N . GLY B 1 238 ? 12.102 -3.242 -59.844 1 70.44 238 GLY B N 1
ATOM 6952 C CA . GLY B 1 238 ? 12.492 -4.637 -59.969 1 70.44 238 GLY B CA 1
ATOM 6953 C C . GLY B 1 238 ? 13.469 -5.074 -58.906 1 70.44 238 GLY B C 1
ATOM 6954 O O . GLY B 1 238 ? 13.992 -6.191 -58.938 1 70.44 238 GLY B O 1
ATOM 6955 N N . ARG B 1 239 ? 13.906 -4.047 -57.906 1 76.81 239 ARG B N 1
ATOM 6956 C CA . ARG B 1 239 ? 14.875 -4.426 -56.875 1 76.81 239 ARG B CA 1
ATOM 6957 C C . ARG B 1 239 ? 14.172 -4.977 -55.625 1 76.81 239 ARG B C 1
ATOM 6959 O O . ARG B 1 239 ? 13.086 -4.52 -55.281 1 76.81 239 ARG B O 1
ATOM 6966 N N . THR B 1 240 ? 14.688 -6.031 -55.156 1 81.38 240 THR B N 1
ATOM 6967 C CA . THR B 1 240 ? 14.133 -6.691 -54 1 81.38 240 THR B CA 1
ATOM 6968 C C . THR B 1 240 ? 14.555 -5.973 -52.719 1 81.38 240 THR B C 1
ATOM 6970 O O . THR B 1 240 ? 15.75 -5.809 -52.438 1 81.38 240 THR B O 1
ATOM 6973 N N . VAL B 1 241 ? 13.75 -5.062 -52.188 1 84 241 VAL B N 1
ATOM 6974 C CA . VAL B 1 241 ? 14.055 -4.406 -50.938 1 84 241 VAL B CA 1
ATOM 6975 C C . VAL B 1 241 ? 13.469 -5.219 -49.781 1 84 241 VAL B C 1
ATOM 6977 O O . VAL B 1 241 ? 12.297 -5.59 -49.812 1 84 241 VAL B O 1
ATOM 6980 N N . THR B 1 242 ? 14.391 -5.684 -48.938 1 85.62 242 THR B N 1
ATOM 6981 C CA . THR B 1 242 ? 13.992 -6.461 -47.781 1 85.62 242 THR B CA 1
ATOM 6982 C C . THR B 1 242 ? 13.531 -5.539 -46.656 1 85.62 242 THR B C 1
ATOM 6984 O O . THR B 1 242 ? 14.195 -4.543 -46.344 1 85.62 242 THR B O 1
ATOM 6987 N N . ASP B 1 243 ? 12.344 -5.617 -46.188 1 88.44 243 ASP B N 1
ATOM 6988 C CA . ASP B 1 243 ? 11.859 -4.918 -45 1 88.44 243 ASP B CA 1
ATOM 6989 C C . ASP B 1 243 ? 12.508 -5.473 -43.719 1 88.44 243 ASP B C 1
ATOM 6991 O O . ASP B 1 243 ? 11.953 -6.363 -43.062 1 88.44 243 ASP B O 1
ATOM 6995 N N . TRP B 1 244 ? 13.625 -4.922 -43.375 1 87.56 244 TRP B N 1
ATOM 6996 C CA . TRP B 1 244 ? 14.422 -5.402 -42.25 1 87.56 244 TRP B CA 1
ATOM 6997 C C . TRP B 1 244 ? 13.664 -5.238 -40.938 1 87.56 244 TRP B C 1
ATOM 6999 O O . TRP B 1 244 ? 13.82 -6.043 -40 1 87.56 244 TRP B O 1
ATOM 7009 N N . ARG B 1 245 ? 12.836 -4.328 -40.844 1 88.19 245 ARG B N 1
ATOM 7010 C CA . ARG B 1 245 ? 12.086 -4.109 -39.594 1 88.19 245 ARG B CA 1
ATOM 7011 C C . ARG B 1 245 ? 11.055 -5.211 -39.375 1 88.19 245 ARG B C 1
ATOM 7013 O O . ARG B 1 245 ? 10.922 -5.742 -38.281 1 88.19 245 ARG B O 1
ATOM 7020 N N . ALA B 1 246 ? 10.469 -5.488 -40.375 1 89.25 246 ALA B N 1
ATOM 7021 C CA . ALA B 1 246 ? 9.461 -6.539 -40.281 1 89.25 246 ALA B CA 1
ATOM 7022 C C . ALA B 1 246 ? 10.109 -7.902 -40.031 1 89.25 246 ALA B C 1
ATOM 7024 O O . ALA B 1 246 ? 9.602 -8.711 -39.25 1 89.25 246 ALA B O 1
ATOM 7025 N N . TYR B 1 247 ? 11.242 -8.078 -40.656 1 89.75 247 TYR B N 1
ATOM 7026 C CA . TYR B 1 247 ? 11.961 -9.336 -40.469 1 89.75 247 TYR B CA 1
ATOM 7027 C C . TYR B 1 247 ? 12.508 -9.445 -39.062 1 89.75 247 TYR B C 1
ATOM 7029 O O . TYR B 1 247 ? 12.414 -10.508 -38.438 1 89.75 247 TYR B O 1
ATOM 7037 N N . GLY B 1 248 ? 13.008 -8.375 -38.594 1 88.81 248 GLY B N 1
ATOM 7038 C CA . GLY B 1 248 ? 13.516 -8.367 -37.219 1 88.81 248 GLY B CA 1
ATOM 7039 C C . GLY B 1 248 ? 12.438 -8.594 -36.188 1 88.81 248 GLY B C 1
ATOM 7040 O O . GLY B 1 248 ? 12.641 -9.336 -35.219 1 88.81 248 GLY B O 1
ATOM 7041 N N . SER B 1 249 ? 11.359 -7.953 -36.375 1 88.12 249 SER B N 1
ATOM 7042 C CA . SER B 1 249 ? 10.242 -8.133 -35.469 1 88.12 249 SER B CA 1
ATOM 7043 C C . SER B 1 249 ? 9.719 -9.562 -35.5 1 88.12 249 SER B C 1
ATOM 7045 O O . SER B 1 249 ? 9.336 -10.117 -34.469 1 88.12 249 SER B O 1
ATOM 7047 N N . HIS B 1 250 ? 9.742 -10.078 -36.625 1 89.56 250 HIS B N 1
ATOM 7048 C CA . HIS B 1 250 ? 9.305 -11.461 -36.75 1 89.56 250 HIS B CA 1
ATOM 7049 C C . HIS B 1 250 ? 10.273 -12.414 -36.062 1 89.56 250 HIS B C 1
ATOM 7051 O O . HIS B 1 250 ? 9.859 -13.367 -35.406 1 89.56 250 HIS B O 1
ATOM 7057 N N . LEU B 1 251 ? 11.547 -12.156 -36.25 1 89.56 251 LEU B N 1
ATOM 7058 C CA . LEU B 1 251 ? 12.547 -13.008 -35.594 1 89.56 251 LEU B CA 1
ATOM 7059 C C . LEU B 1 251 ? 12.438 -12.914 -34.062 1 89.56 251 LEU B C 1
ATOM 7061 O O . LEU B 1 251 ? 12.562 -13.93 -33.375 1 89.56 251 LEU B O 1
ATOM 7065 N N . LEU B 1 252 ? 12.164 -11.75 -33.594 1 87.69 252 LEU B N 1
ATOM 7066 C CA . LEU B 1 252 ? 12.023 -11.57 -32.156 1 87.69 252 LEU B CA 1
ATOM 7067 C C . LEU B 1 252 ? 10.789 -12.289 -31.641 1 87.69 252 LEU B C 1
ATOM 7069 O O . LEU B 1 252 ? 10.82 -12.891 -30.562 1 87.69 252 LEU B O 1
ATOM 7073 N N . ASP B 1 253 ? 9.789 -12.18 -32.375 1 87.25 253 ASP B N 1
ATOM 7074 C CA . ASP B 1 253 ? 8.555 -12.859 -31.969 1 87.25 253 ASP B CA 1
ATOM 7075 C C . ASP B 1 253 ? 8.727 -14.375 -32 1 87.25 253 ASP B C 1
ATOM 7077 O O . ASP B 1 253 ? 8.258 -15.078 -31.109 1 87.25 253 ASP B O 1
ATOM 7081 N N . TYR B 1 254 ? 9.445 -14.82 -33.031 1 87.94 254 TYR B N 1
ATOM 7082 C CA . TYR B 1 254 ? 9.68 -16.25 -33.156 1 87.94 254 TYR B CA 1
ATOM 7083 C C . TYR B 1 254 ? 10.516 -16.781 -31.984 1 87.94 254 TYR B C 1
ATOM 7085 O O . TYR B 1 254 ? 10.148 -17.781 -31.359 1 87.94 254 TYR B O 1
ATOM 7093 N N . TYR B 1 255 ? 11.539 -16.094 -31.719 1 87.25 255 TYR B N 1
ATOM 7094 C CA . TYR B 1 255 ? 12.414 -16.578 -30.656 1 87.25 255 TYR B CA 1
ATOM 7095 C C . TYR B 1 255 ? 11.758 -16.391 -29.281 1 87.25 255 TYR B C 1
ATOM 7097 O O . TYR B 1 255 ? 11.992 -17.172 -28.359 1 87.25 255 TYR B O 1
ATOM 7105 N N . ALA B 1 256 ? 10.914 -15.43 -29.172 1 87.31 256 ALA B N 1
ATOM 7106 C CA . ALA B 1 256 ? 10.172 -15.242 -27.922 1 87.31 256 ALA B CA 1
ATOM 7107 C C . ALA B 1 256 ? 9.211 -16.406 -27.672 1 87.31 256 ALA B C 1
ATOM 7109 O O . ALA B 1 256 ? 9.109 -16.906 -26.547 1 87.31 256 ALA B O 1
ATOM 7110 N N . HIS B 1 257 ? 8.641 -16.797 -28.703 1 86.25 257 HIS B N 1
ATOM 7111 C CA . HIS B 1 257 ? 7.684 -17.891 -28.562 1 86.25 257 HIS B CA 1
ATOM 7112 C C . HIS B 1 257 ? 8.398 -19.234 -28.406 1 86.25 257 HIS B C 1
ATOM 7114 O O . HIS B 1 257 ? 7.902 -20.125 -27.719 1 86.25 257 HIS B O 1
ATOM 7120 N N . ARG B 1 258 ? 9.516 -19.281 -29.016 1 83.62 258 ARG B N 1
ATOM 7121 C CA . ARG B 1 258 ? 10.266 -20.531 -28.922 1 83.62 258 ARG B CA 1
ATOM 7122 C C . ARG B 1 258 ? 10.852 -20.719 -27.531 1 83.62 258 ARG B C 1
ATOM 7124 O O . ARG B 1 258 ? 10.805 -21.828 -26.984 1 83.62 258 ARG B O 1
ATOM 7131 N N . TYR B 1 259 ? 11.328 -19.625 -26.953 1 83.25 259 TYR B N 1
ATOM 7132 C CA . TYR B 1 259 ? 12.023 -19.766 -25.688 1 83.25 259 TYR B CA 1
ATOM 7133 C C . TYR B 1 259 ? 11.094 -19.438 -24.516 1 83.25 259 TYR B C 1
ATOM 7135 O O . TYR B 1 259 ? 11.273 -19.938 -23.406 1 83.25 259 TYR B O 1
ATOM 7143 N N . GLY B 1 260 ? 10.078 -18.688 -24.703 1 85.12 260 GLY B N 1
ATOM 7144 C CA . GLY B 1 260 ? 9.219 -18.281 -23.594 1 85.12 260 GLY B CA 1
ATOM 7145 C C . GLY B 1 260 ? 7.746 -18.281 -23.969 1 85.12 260 GLY B C 1
ATOM 7146 O O . GLY B 1 260 ? 6.996 -17.406 -23.531 1 85.12 260 GLY B O 1
ATOM 7147 N N . GLY B 1 261 ? 7.363 -19.156 -24.703 1 83.94 261 GLY B N 1
ATOM 7148 C CA . GLY B 1 261 ? 5.98 -19.203 -25.156 1 83.94 261 GLY B CA 1
ATOM 7149 C C . GLY B 1 261 ? 4.988 -19.375 -24.031 1 83.94 261 GLY B C 1
ATOM 7150 O O . GLY B 1 261 ? 3.854 -18.891 -24.109 1 83.94 261 GLY B O 1
ATOM 7151 N N . GLN B 1 262 ? 5.453 -19.938 -22.922 1 84.75 262 GLN B N 1
ATOM 7152 C CA . GLN B 1 262 ? 4.559 -20.188 -21.797 1 84.75 262 GLN B CA 1
ATOM 7153 C C . GLN B 1 262 ? 4.238 -18.891 -21.047 1 84.75 262 GLN B C 1
ATOM 7155 O O . GLN B 1 262 ? 3.246 -18.812 -20.312 1 84.75 262 GLN B O 1
ATOM 7160 N N . TYR B 1 263 ? 5.059 -17.938 -21.266 1 88.12 263 TYR B N 1
ATOM 7161 C CA . TYR B 1 263 ? 4.875 -16.703 -20.5 1 88.12 263 TYR B CA 1
ATOM 7162 C C . TYR B 1 263 ? 4.246 -15.609 -21.375 1 88.12 263 TYR B C 1
ATOM 7164 O O . TYR B 1 263 ? 4.012 -14.492 -20.906 1 88.12 263 TYR B O 1
ATOM 7172 N N . ILE B 1 264 ? 3.908 -15.953 -22.625 1 88.62 264 ILE B N 1
ATOM 7173 C CA . ILE B 1 264 ? 3.346 -14.953 -23.531 1 88.62 264 ILE B CA 1
ATOM 7174 C C . ILE B 1 264 ? 1.821 -15.031 -23.5 1 88.62 264 ILE B C 1
ATOM 7176 O O . ILE B 1 264 ? 1.245 -16.109 -23.672 1 88.62 264 ILE B O 1
ATOM 7180 N N . GLY B 1 265 ? 1.184 -13.93 -23.094 1 85.31 265 GLY B N 1
ATOM 7181 C CA . GLY B 1 265 ? -0.263 -13.867 -23.219 1 85.31 265 GLY B CA 1
ATOM 7182 C C . GLY B 1 265 ? -0.989 -13.906 -21.891 1 85.31 265 GLY B C 1
ATOM 7183 O O . GLY B 1 265 ? -2.203 -13.695 -21.828 1 85.31 265 GLY B O 1
ATOM 7184 N N . PHE B 1 266 ? -0.275 -14.219 -20.891 1 85.44 266 PHE B N 1
ATOM 7185 C CA . PHE B 1 266 ? -0.926 -14.195 -19.594 1 85.44 266 PHE B CA 1
ATOM 7186 C C . PHE B 1 266 ? -1.466 -12.805 -19.281 1 85.44 266 PHE B C 1
ATOM 7188 O O . PHE B 1 266 ? -0.763 -11.812 -19.453 1 85.44 266 PHE B O 1
ATOM 7195 N N . GLY B 1 267 ? -2.695 -12.664 -18.906 1 81.06 267 GLY B N 1
ATOM 7196 C CA . GLY B 1 267 ? -3.328 -11.406 -18.531 1 81.06 267 GLY B CA 1
ATOM 7197 C C . GLY B 1 267 ? -3.824 -10.609 -19.719 1 81.06 267 GLY B C 1
ATOM 7198 O O . GLY B 1 267 ? -4.031 -9.398 -19.625 1 81.06 267 GLY B O 1
ATOM 7199 N N . SER B 1 268 ? -3.906 -11.195 -20.859 1 77.94 268 SER B N 1
ATOM 7200 C CA . SER B 1 268 ? -4.293 -10.516 -22.078 1 77.94 268 SER B CA 1
ATOM 7201 C C . SER B 1 268 ? -5.758 -10.094 -22.047 1 77.94 268 SER B C 1
ATOM 7203 O O . SER B 1 268 ? -6.125 -9.055 -22.594 1 77.94 268 SER B O 1
ATOM 7205 N N . ASP B 1 269 ? -6.551 -10.828 -21.281 1 81.5 269 ASP B N 1
ATOM 7206 C CA . ASP B 1 269 ? -7.969 -10.484 -21.234 1 81.5 269 ASP B CA 1
ATOM 7207 C C . ASP B 1 269 ? -8.516 -10.594 -19.812 1 81.5 269 ASP B C 1
ATOM 7209 O O . ASP B 1 269 ? -9.234 -11.539 -19.484 1 81.5 269 ASP B O 1
ATOM 7213 N N . PRO B 1 270 ? -8.227 -9.555 -19.094 1 83.88 270 PRO B N 1
ATOM 7214 C CA . PRO B 1 270 ? -8.75 -9.609 -17.734 1 83.88 270 PRO B CA 1
ATOM 7215 C C . PRO B 1 270 ? -10.242 -9.312 -17.656 1 83.88 270 PRO B C 1
ATOM 7217 O O . PRO B 1 270 ? -10.773 -8.594 -18.516 1 83.88 270 PRO B O 1
ATOM 7220 N N . PRO B 1 271 ? -10.867 -9.969 -16.812 1 83.38 271 PRO B N 1
ATOM 7221 C CA . PRO B 1 271 ? -12.289 -9.664 -16.656 1 83.38 271 PRO B CA 1
ATOM 7222 C C . PRO B 1 271 ? -12.547 -8.242 -16.172 1 83.38 271 PRO B C 1
ATOM 7224 O O . PRO B 1 271 ? -11.602 -7.527 -15.82 1 83.38 271 PRO B O 1
ATOM 7227 N N . THR B 1 272 ? -13.773 -7.859 -16.234 1 81.5 272 THR B N 1
ATOM 7228 C CA . THR B 1 272 ? -14.141 -6.52 -15.781 1 81.5 272 THR B CA 1
ATOM 7229 C C . THR B 1 272 ? -13.883 -6.359 -14.289 1 81.5 272 THR B C 1
ATOM 7231 O O . THR B 1 272 ? -14.203 -7.25 -13.5 1 81.5 272 THR B O 1
ATOM 7234 N N . PRO B 1 273 ? -13.227 -5.328 -14 1 84 273 PRO B N 1
ATOM 7235 C CA . PRO B 1 273 ? -12.844 -5.137 -12.594 1 84 273 PRO B CA 1
ATOM 7236 C C . PRO B 1 273 ? -14.055 -4.93 -11.68 1 84 273 PRO B C 1
ATOM 7238 O O . PRO B 1 273 ? -14.906 -4.078 -11.961 1 84 273 PRO B O 1
ATOM 7241 N N . SER B 1 274 ? -14.312 -5.754 -10.867 1 77.94 274 SER B N 1
ATOM 7242 C CA . SER B 1 274 ? -15.312 -5.691 -9.805 1 77.94 274 SER B CA 1
ATOM 7243 C C . SER B 1 274 ? -14.766 -6.266 -8.5 1 77.94 274 SER B C 1
ATOM 7245 O O . SER B 1 274 ? -13.656 -6.809 -8.469 1 77.94 274 SER B O 1
ATOM 7247 N N . LYS B 1 275 ? -15.438 -5.984 -7.438 1 76.5 275 LYS B N 1
ATOM 7248 C CA . LYS B 1 275 ? -15.008 -6.543 -6.156 1 76.5 275 LYS B CA 1
ATOM 7249 C C . LYS B 1 275 ? -14.93 -8.07 -6.219 1 76.5 275 LYS B C 1
ATOM 7251 O O . LYS B 1 275 ? -14.008 -8.672 -5.668 1 76.5 275 LYS B O 1
ATOM 7256 N N . GLU B 1 276 ? -15.781 -8.664 -6.977 1 75.56 276 GLU B N 1
ATOM 7257 C CA . GLU B 1 276 ? -15.852 -10.125 -7.051 1 75.56 276 GLU B CA 1
ATOM 7258 C C . GLU B 1 276 ? -14.711 -10.688 -7.891 1 75.56 276 GLU B C 1
ATOM 7260 O O . GLU B 1 276 ? -14.242 -11.797 -7.645 1 75.56 276 GLU B O 1
ATOM 7265 N N . THR B 1 277 ? -14.297 -9.828 -8.789 1 82.94 277 THR B N 1
ATOM 7266 C CA . THR B 1 277 ? -13.266 -10.336 -9.695 1 82.94 277 THR B CA 1
ATOM 7267 C C . THR B 1 277 ? -11.875 -10.062 -9.133 1 82.94 277 THR B C 1
ATOM 7269 O O . THR B 1 277 ? -10.906 -10.727 -9.516 1 82.94 277 THR B O 1
ATOM 7272 N N . ILE B 1 278 ? -11.75 -9.117 -8.289 1 85.25 278 ILE B N 1
ATOM 7273 C CA . ILE B 1 278 ? -10.453 -8.766 -7.723 1 85.25 278 ILE B CA 1
ATOM 7274 C C . ILE B 1 278 ? -10.164 -9.648 -6.508 1 85.25 278 ILE B C 1
ATOM 7276 O O . ILE B 1 278 ? -9.008 -9.945 -6.211 1 85.25 278 ILE B O 1
ATOM 7280 N N . MET B 1 279 ? -11.188 -10.148 -5.863 1 84.38 279 MET B N 1
ATOM 7281 C CA . MET B 1 279 ? -11.094 -10.836 -4.582 1 84.38 279 MET B CA 1
ATOM 7282 C C . MET B 1 279 ? -10.312 -12.141 -4.719 1 84.38 279 MET B C 1
ATOM 7284 O O . MET B 1 279 ? -9.461 -12.453 -3.881 1 84.38 279 MET B O 1
ATOM 7288 N N . PRO B 1 280 ? -10.531 -12.875 -5.762 1 86.31 280 PRO B N 1
ATOM 7289 C CA . PRO B 1 280 ? -9.766 -14.117 -5.871 1 86.31 280 PRO B CA 1
ATOM 7290 C C . PRO B 1 280 ? -8.258 -13.883 -5.922 1 86.31 280 PRO B C 1
ATOM 7292 O O . PRO B 1 280 ? -7.492 -14.672 -5.371 1 86.31 280 PRO B O 1
ATOM 7295 N N . ASN B 1 281 ? -7.879 -12.852 -6.551 1 88.38 281 ASN B N 1
ATOM 7296 C CA . ASN B 1 281 ? -6.453 -12.539 -6.621 1 88.38 281 ASN B CA 1
ATOM 7297 C C . ASN B 1 281 ? -5.906 -12.109 -5.262 1 88.38 281 ASN B C 1
ATOM 7299 O O . ASN B 1 281 ? -4.762 -12.422 -4.926 1 88.38 281 ASN B O 1
ATOM 7303 N N . ILE B 1 282 ? -6.707 -11.461 -4.555 1 87.12 282 ILE B N 1
ATOM 7304 C CA . ILE B 1 282 ? -6.293 -11.055 -3.217 1 87.12 282 ILE B CA 1
ATOM 7305 C C . ILE B 1 282 ? -6.18 -12.289 -2.32 1 87.12 282 ILE B C 1
ATOM 7307 O O . ILE B 1 282 ? -5.238 -12.406 -1.534 1 87.12 282 ILE B O 1
ATOM 7311 N N . GLU B 1 283 ? -7.09 -13.172 -2.48 1 86.81 283 GLU B N 1
ATOM 7312 C CA . GLU B 1 283 ? -7.062 -14.414 -1.715 1 86.81 283 GLU B CA 1
ATOM 7313 C C . GLU B 1 283 ? -5.801 -15.211 -2.014 1 86.81 283 GLU B C 1
ATOM 7315 O O . GLU B 1 283 ? -5.141 -15.711 -1.097 1 86.81 283 GLU B O 1
ATOM 7320 N N . ARG B 1 284 ? -5.488 -15.281 -3.256 1 90.06 284 ARG B N 1
ATOM 7321 C CA . ARG B 1 284 ? -4.285 -15.992 -3.67 1 90.06 284 ARG B CA 1
ATOM 7322 C C . ARG B 1 284 ? -3.035 -15.336 -3.084 1 90.06 284 ARG B C 1
ATOM 7324 O O . ARG B 1 284 ? -2.109 -16.031 -2.656 1 90.06 284 ARG B O 1
ATOM 7331 N N . LEU B 1 285 ? -3.098 -14.109 -3.088 1 89.75 285 LEU B N 1
ATOM 7332 C CA . LEU B 1 285 ? -1.946 -13.367 -2.588 1 89.75 285 LEU B CA 1
ATOM 7333 C C . LEU B 1 285 ? -1.768 -13.586 -1.089 1 89.75 285 LEU B C 1
ATOM 7335 O O . LEU B 1 285 ? -0.646 -13.781 -0.616 1 89.75 285 LEU B O 1
ATOM 7339 N N . ILE B 1 286 ? -2.85 -13.586 -0.374 1 86 286 ILE B N 1
ATOM 7340 C CA . ILE B 1 286 ? -2.789 -13.75 1.074 1 86 286 ILE B CA 1
ATOM 7341 C C . ILE B 1 286 ? -2.268 -15.141 1.417 1 86 286 ILE B C 1
ATOM 7343 O O . ILE B 1 286 ? -1.424 -15.297 2.303 1 86 286 ILE B O 1
ATOM 7347 N N . VAL B 1 287 ? -2.713 -16.109 0.7 1 86.62 287 VAL B N 1
ATOM 7348 C CA . VAL B 1 287 ? -2.303 -17.484 0.959 1 86.62 287 VAL B CA 1
ATOM 7349 C C . VAL B 1 287 ? -0.848 -17.688 0.538 1 86.62 287 VAL B C 1
ATOM 7351 O O . VAL B 1 287 ? -0.066 -18.312 1.257 1 86.62 287 VAL B O 1
ATOM 7354 N N . ALA B 1 288 ? -0.522 -17.094 -0.568 1 89.19 288 ALA B N 1
ATOM 7355 C CA . ALA B 1 288 ? 0.827 -17.266 -1.1 1 89.19 288 ALA B CA 1
ATOM 7356 C C . ALA B 1 288 ? 1.854 -16.531 -0.241 1 89.19 288 ALA B C 1
ATOM 7358 O O . ALA B 1 288 ? 3.008 -16.953 -0.147 1 89.19 288 ALA B O 1
ATOM 7359 N N . THR B 1 289 ? 1.51 -15.477 0.456 1 89.44 289 THR B N 1
ATOM 7360 C CA . THR B 1 289 ? 2.436 -14.664 1.237 1 89.44 289 THR B CA 1
ATOM 7361 C C . THR B 1 289 ? 2.465 -15.125 2.691 1 89.44 289 THR B C 1
ATOM 7363 O O . THR B 1 289 ? 3.146 -14.523 3.525 1 89.44 289 THR B O 1
ATOM 7366 N N . SER B 1 290 ? 1.781 -16.078 3.129 1 84.31 290 SER B N 1
ATOM 7367 C CA . SER B 1 290 ? 1.64 -16.516 4.516 1 84.31 290 SER B CA 1
ATOM 7368 C C . SER B 1 290 ? 3 -16.75 5.16 1 84.31 290 SER B C 1
ATOM 7370 O O . SER B 1 290 ? 3.268 -16.266 6.258 1 84.31 290 SER B O 1
ATOM 7372 N N . PRO B 1 291 ? 3.918 -17.453 4.43 1 81.88 291 PRO B N 1
ATOM 7373 C CA . PRO B 1 291 ? 5.215 -17.656 5.078 1 81.88 291 PRO B CA 1
ATOM 7374 C C . PRO B 1 291 ? 5.988 -16.344 5.277 1 81.88 291 PRO B C 1
ATOM 7376 O O . PRO B 1 291 ? 6.766 -16.234 6.227 1 81.88 291 PRO B O 1
ATOM 7379 N N . PHE B 1 292 ? 5.805 -15.414 4.418 1 86.12 292 PHE B N 1
ATOM 7380 C CA . PHE B 1 292 ? 6.484 -14.125 4.516 1 86.12 292 PHE B CA 1
ATOM 7381 C C . PHE B 1 292 ? 5.906 -13.289 5.652 1 86.12 292 PHE B C 1
ATOM 7383 O O . PHE B 1 292 ? 6.602 -12.453 6.227 1 86.12 292 PHE B O 1
ATOM 7390 N N . GLN B 1 293 ? 4.699 -13.602 5.953 1 86.5 293 GLN B N 1
ATOM 7391 C CA . GLN B 1 293 ? 4.074 -12.891 7.066 1 86.5 293 GLN B CA 1
ATOM 7392 C C . GLN B 1 293 ? 4.715 -13.289 8.398 1 86.5 293 GLN B C 1
ATOM 7394 O O . GLN B 1 293 ? 4.867 -12.453 9.289 1 86.5 293 GLN B O 1
ATOM 7399 N N . GLU B 1 294 ? 5.094 -14.484 8.477 1 83.31 294 GLU B N 1
ATOM 7400 C CA . GLU B 1 294 ? 5.805 -14.93 9.664 1 83.31 294 GLU B CA 1
ATOM 7401 C C . GLU B 1 294 ? 7.148 -14.219 9.805 1 83.31 294 GLU B C 1
ATOM 7403 O O . GLU B 1 294 ? 7.555 -13.859 10.914 1 83.31 294 GLU B O 1
ATOM 7408 N N . PHE B 1 295 ? 7.773 -14.078 8.719 1 85.44 295 PHE B N 1
ATOM 7409 C CA . PHE B 1 295 ? 9.039 -13.352 8.695 1 85.44 295 PHE B CA 1
ATOM 7410 C C . PHE B 1 295 ? 8.844 -11.906 9.141 1 85.44 295 PHE B C 1
ATOM 7412 O O . PHE B 1 295 ? 9.656 -11.375 9.906 1 85.44 295 PHE B O 1
ATOM 7419 N N . ILE B 1 296 ? 7.883 -11.305 8.641 1 86.88 296 ILE B N 1
ATOM 7420 C CA . ILE B 1 296 ? 7.594 -9.922 8.992 1 86.88 296 ILE B CA 1
ATOM 7421 C C . ILE B 1 296 ? 7.309 -9.812 10.492 1 86.88 296 ILE B C 1
ATOM 7423 O O . ILE B 1 296 ? 7.754 -8.875 11.148 1 86.88 296 ILE B O 1
ATOM 7427 N N . MET B 1 297 ? 6.605 -10.812 11.062 1 86.44 297 MET B N 1
ATOM 7428 C CA . MET B 1 297 ? 6.281 -10.789 12.492 1 86.44 297 MET B CA 1
ATOM 7429 C C . MET B 1 297 ? 7.531 -11.008 13.336 1 86.44 297 MET B C 1
ATOM 7431 O O . MET B 1 297 ? 7.668 -10.422 14.406 1 86.44 297 MET B O 1
ATOM 7435 N N . THR B 1 298 ? 8.398 -11.805 12.852 1 85.06 298 THR B N 1
ATOM 7436 C CA . THR B 1 298 ? 9.664 -12 13.555 1 85.06 298 THR B CA 1
ATOM 7437 C C . THR B 1 298 ? 10.492 -10.719 13.531 1 85.06 298 THR B C 1
ATOM 7439 O O . THR B 1 298 ? 11.109 -10.359 14.531 1 85.06 298 THR B O 1
ATOM 7442 N N . THR B 1 299 ? 10.492 -10.109 12.383 1 88.75 299 THR B N 1
ATOM 7443 C CA . THR B 1 299 ? 11.211 -8.844 12.266 1 88.75 299 THR B CA 1
ATOM 7444 C C . THR B 1 299 ? 10.625 -7.797 13.203 1 88.75 299 THR B C 1
ATOM 7446 O O . THR B 1 299 ? 11.359 -7.02 13.812 1 88.75 299 THR B O 1
ATOM 7449 N N . ARG B 1 300 ? 9.344 -7.879 13.328 1 87.5 300 ARG B N 1
ATOM 7450 C CA . ARG B 1 300 ? 8.672 -6.957 14.234 1 87.5 300 ARG B CA 1
ATOM 7451 C C . ARG B 1 300 ? 9.047 -7.234 15.68 1 87.5 300 ARG B C 1
ATOM 7453 O O . ARG B 1 300 ? 9.25 -6.301 16.469 1 87.5 300 ARG B O 1
ATOM 7460 N N . ARG B 1 301 ? 9.203 -8.43 16 1 89.19 301 ARG B N 1
ATOM 7461 C CA . ARG B 1 301 ? 9.602 -8.805 17.359 1 89.19 301 ARG B CA 1
ATOM 7462 C C . ARG B 1 301 ? 11.023 -8.359 17.656 1 89.19 301 ARG B C 1
ATOM 7464 O O . ARG B 1 301 ? 11.32 -7.898 18.766 1 89.19 301 ARG B O 1
ATOM 7471 N N . VAL B 1 302 ? 11.836 -8.406 16.688 1 90.69 302 VAL B N 1
ATOM 7472 C CA . VAL B 1 302 ? 13.242 -8.062 16.859 1 90.69 302 VAL B CA 1
ATOM 7473 C C . VAL B 1 302 ? 13.391 -6.555 17.031 1 90.69 302 VAL B C 1
ATOM 7475 O O . VAL B 1 302 ? 14.078 -6.09 17.938 1 90.69 302 VAL B O 1
ATOM 7478 N N . TYR B 1 303 ? 12.742 -5.773 16.156 1 90 303 TYR B N 1
ATOM 7479 C CA . TYR B 1 303 ? 12.953 -4.332 16.25 1 90 303 TYR B CA 1
ATOM 7480 C C . TYR B 1 303 ? 12.195 -3.75 17.438 1 90 303 TYR B C 1
ATOM 7482 O O . TYR B 1 303 ? 12.469 -2.629 17.875 1 90 303 TYR B O 1
ATOM 7490 N N . ARG B 1 304 ? 11.219 -4.512 18.031 1 90.81 304 ARG B N 1
ATOM 7491 C CA . ARG B 1 304 ? 10.492 -4.051 19.219 1 90.81 304 ARG B CA 1
ATOM 7492 C C . ARG B 1 304 ? 11.195 -4.48 20.5 1 90.81 304 ARG B C 1
ATOM 7494 O O . ARG B 1 304 ? 10.766 -4.121 21.594 1 90.81 304 ARG B O 1
ATOM 7501 N N . TRP B 1 305 ? 12.297 -5.117 20.469 1 91.44 305 TRP B N 1
ATOM 7502 C CA . TRP B 1 305 ? 13.07 -5.582 21.609 1 91.44 305 TRP B CA 1
ATOM 7503 C C . TRP B 1 305 ? 12.211 -6.469 22.516 1 91.44 305 TRP B C 1
ATOM 7505 O O . TRP B 1 305 ? 12.25 -6.336 23.734 1 91.44 305 TRP B O 1
ATOM 7515 N N . GLU B 1 306 ? 11.344 -7.312 22.016 1 88.5 306 GLU B N 1
ATOM 7516 C CA . GLU B 1 306 ? 10.508 -8.18 22.844 1 88.5 306 GLU B CA 1
ATOM 7517 C C . GLU B 1 306 ? 11.352 -9.195 23.609 1 88.5 306 GLU B C 1
ATOM 7519 O O . GLU B 1 306 ? 11.141 -9.414 24.812 1 88.5 306 GLU B O 1
ATOM 7524 N N . TYR B 1 307 ? 12.273 -9.727 22.812 1 90.69 307 TYR B N 1
ATOM 7525 C CA . TYR B 1 307 ? 13.242 -10.625 23.422 1 90.69 307 TYR B CA 1
ATOM 7526 C C . TYR B 1 307 ? 14.664 -10.102 23.266 1 90.69 307 TYR B C 1
ATOM 7528 O O . TYR B 1 307 ? 15.273 -10.258 22.203 1 90.69 307 TYR B O 1
ATOM 7536 N N . PRO B 1 308 ? 15.211 -9.516 24.266 1 91.06 308 PRO B N 1
ATOM 7537 C CA . PRO B 1 308 ? 16.516 -8.852 24.156 1 91.06 308 PRO B CA 1
ATOM 7538 C C . PRO B 1 308 ? 17.625 -9.805 23.75 1 91.06 308 PRO B C 1
ATOM 7540 O O . PRO B 1 308 ? 18.562 -9.398 23.047 1 91.06 308 PRO B O 1
ATOM 7543 N N . ALA B 1 309 ? 17.516 -11.062 24.188 1 93.25 309 ALA B N 1
ATOM 7544 C CA . ALA B 1 309 ? 18.562 -12.016 23.812 1 93.25 309 ALA B CA 1
ATOM 7545 C C . ALA B 1 309 ? 18.547 -12.289 22.312 1 93.25 309 ALA B C 1
ATOM 7547 O O . ALA B 1 309 ? 19.594 -12.367 21.672 1 93.25 309 ALA B O 1
ATOM 7548 N N . GLU B 1 310 ? 17.359 -12.391 21.797 1 92.75 310 GLU B N 1
ATOM 7549 C CA . GLU B 1 310 ? 17.234 -12.609 20.359 1 92.75 310 GLU B CA 1
ATOM 7550 C C . GLU B 1 310 ? 17.672 -11.383 19.578 1 92.75 310 GLU B C 1
ATOM 7552 O O . GLU B 1 310 ? 18.359 -11.5 18.562 1 92.75 310 GLU B O 1
ATOM 7557 N N . THR B 1 311 ? 17.328 -10.211 20 1 94.12 311 THR B N 1
ATOM 7558 C CA . THR B 1 311 ? 17.703 -8.969 19.312 1 94.12 311 THR B CA 1
ATOM 7559 C C . THR B 1 311 ? 19.203 -8.766 19.359 1 94.12 311 THR B C 1
ATOM 7561 O O . THR B 1 311 ? 19.812 -8.328 18.375 1 94.12 311 THR B O 1
ATOM 7564 N N . THR B 1 312 ? 19.844 -9.141 20.484 1 95.19 312 THR B N 1
ATOM 7565 C CA . THR B 1 312 ? 21.297 -9 20.609 1 95.19 312 THR B CA 1
ATOM 7566 C C . THR B 1 312 ? 22.016 -9.945 19.656 1 95.19 312 THR B C 1
ATOM 7568 O O . THR B 1 312 ? 23.047 -9.586 19.078 1 95.19 312 THR B O 1
ATOM 7571 N N . LYS B 1 313 ? 21.406 -11.086 19.516 1 95.19 313 LYS B N 1
ATOM 7572 C CA . LYS B 1 313 ? 22 -12.031 18.562 1 95.19 313 LYS B CA 1
ATOM 7573 C C . LYS B 1 313 ? 21.984 -11.469 17.156 1 95.19 313 LYS B C 1
ATOM 7575 O O . LYS B 1 313 ? 23.016 -11.492 16.469 1 95.19 313 LYS B O 1
ATOM 7580 N N . TYR B 1 314 ? 20.859 -10.93 16.703 1 94.38 314 TYR B N 1
ATOM 7581 C CA . TYR B 1 314 ? 20.75 -10.359 15.367 1 94.38 314 TYR B CA 1
ATOM 7582 C C . TYR B 1 314 ? 21.625 -9.125 15.227 1 94.38 314 TYR B C 1
ATOM 7584 O O . TYR B 1 314 ? 22.172 -8.859 14.156 1 94.38 314 TYR B O 1
ATOM 7592 N N . LEU B 1 315 ? 21.797 -8.336 16.297 1 95.75 315 LEU B N 1
ATOM 7593 C CA . LEU B 1 315 ? 22.625 -7.145 16.281 1 95.75 315 LEU B CA 1
ATOM 7594 C C . LEU B 1 315 ? 24.094 -7.516 16.094 1 95.75 315 LEU B C 1
ATOM 7596 O O . LEU B 1 315 ? 24.797 -6.902 15.289 1 95.75 315 LEU B O 1
ATOM 7600 N N . VAL B 1 316 ? 24.531 -8.562 16.812 1 96.5 316 VAL B N 1
ATOM 7601 C CA . VAL B 1 316 ? 25.922 -9 16.719 1 96.5 316 VAL B CA 1
ATOM 7602 C C . VAL B 1 316 ? 26.203 -9.531 15.312 1 96.5 316 VAL B C 1
ATOM 7604 O O . VAL B 1 316 ? 27.234 -9.203 14.719 1 96.5 316 VAL B O 1
ATOM 7607 N N . ILE B 1 317 ? 25.266 -10.273 14.789 1 95.31 317 ILE B N 1
ATOM 7608 C CA . ILE B 1 317 ? 25.422 -10.789 13.438 1 95.31 317 ILE B CA 1
ATOM 7609 C C . ILE B 1 317 ? 25.5 -9.633 12.445 1 95.31 317 ILE B C 1
ATOM 7611 O O . ILE B 1 317 ? 26.359 -9.617 11.562 1 95.31 317 ILE B O 1
ATOM 7615 N N . TYR B 1 318 ? 24.656 -8.641 12.609 1 96.38 318 TYR B N 1
ATOM 7616 C CA . TYR B 1 318 ? 24.625 -7.488 11.711 1 96.38 318 TYR B CA 1
ATOM 7617 C C . TYR B 1 318 ? 25.922 -6.699 11.789 1 96.38 318 TYR B C 1
ATOM 7619 O O . TYR B 1 318 ? 26.5 -6.324 10.758 1 96.38 318 TYR B O 1
ATOM 7627 N N . ILE B 1 319 ? 26.469 -6.484 13.008 1 96.75 319 ILE B N 1
ATOM 7628 C CA . ILE B 1 319 ? 27.672 -5.684 13.203 1 96.75 319 ILE B CA 1
ATOM 7629 C C . ILE B 1 319 ? 28.875 -6.41 12.609 1 96.75 319 ILE B C 1
ATOM 7631 O O . ILE B 1 319 ? 29.734 -5.789 11.977 1 96.75 319 ILE B O 1
ATOM 7635 N N . VAL B 1 320 ? 28.891 -7.723 12.75 1 96.44 320 VAL B N 1
ATOM 7636 C CA . VAL B 1 320 ? 30 -8.516 12.227 1 96.44 320 VAL B CA 1
ATOM 7637 C C . VAL B 1 320 ? 29.969 -8.5 10.703 1 96.44 320 VAL B C 1
ATOM 7639 O O . VAL B 1 320 ? 30.984 -8.266 10.055 1 96.44 320 VAL B O 1
ATOM 7642 N N . LEU B 1 321 ? 28.734 -8.703 10.133 1 95.81 321 LEU B N 1
ATOM 7643 C CA . LEU B 1 321 ? 28.609 -8.68 8.68 1 95.81 321 LEU B CA 1
ATOM 7644 C C . LEU B 1 321 ? 28.906 -7.285 8.125 1 95.81 321 LEU B C 1
ATOM 7646 O O . LEU B 1 321 ? 29.5 -7.148 7.055 1 95.81 321 LEU B O 1
ATOM 7650 N N . TRP B 1 322 ? 28.469 -6.254 8.859 1 95.19 322 TRP B N 1
ATOM 7651 C CA . TRP B 1 322 ? 28.703 -4.875 8.453 1 95.19 322 TRP B CA 1
ATOM 7652 C C . TRP B 1 322 ? 30.188 -4.531 8.523 1 95.19 322 TRP B C 1
ATOM 7654 O O . TRP B 1 322 ? 30.719 -3.898 7.613 1 95.19 322 TRP B O 1
ATOM 7664 N N . TYR B 1 323 ? 30.906 -4.992 9.562 1 94.69 323 TYR B N 1
ATOM 7665 C CA . TYR B 1 323 ? 32.312 -4.719 9.727 1 94.69 323 TYR B CA 1
ATOM 7666 C C . TYR B 1 323 ? 33.125 -5.375 8.625 1 94.69 323 TYR B C 1
ATOM 7668 O O . TYR B 1 323 ? 34.094 -4.785 8.109 1 94.69 323 TYR B O 1
ATOM 7676 N N . LEU B 1 324 ? 32.688 -6.516 8.102 1 92.69 324 LEU B N 1
ATOM 7677 C CA . LEU B 1 324 ? 33.406 -7.277 7.09 1 92.69 324 LEU B CA 1
ATOM 7678 C C . LEU B 1 324 ? 32.875 -6.965 5.691 1 92.69 324 LEU B C 1
ATOM 7680 O O . LEU B 1 324 ? 33.344 -7.551 4.707 1 92.69 324 LEU B O 1
ATOM 7684 N N . ASN B 1 325 ? 31.969 -6.074 5.574 1 90.75 325 ASN B N 1
ATOM 7685 C CA . ASN B 1 325 ? 31.359 -5.703 4.305 1 90.75 325 ASN B CA 1
ATOM 7686 C C . ASN B 1 325 ? 30.719 -6.902 3.623 1 90.75 325 ASN B C 1
ATOM 7688 O O . ASN B 1 325 ? 30.859 -7.094 2.416 1 90.75 325 ASN B O 1
ATOM 7692 N N . LEU B 1 326 ? 30 -7.773 4.406 1 93.5 326 LEU B N 1
ATOM 7693 C CA . LEU B 1 326 ? 29.391 -8.992 3.881 1 93.5 326 LEU B CA 1
ATOM 7694 C C . LEU B 1 326 ? 27.891 -8.992 4.09 1 93.5 326 LEU B C 1
ATOM 7696 O O . LEU B 1 326 ? 27.266 -10.055 4.207 1 93.5 326 LEU B O 1
ATOM 7700 N N . LEU B 1 327 ? 27.297 -7.785 4.105 1 94.19 327 LEU B N 1
ATOM 7701 C CA . LEU B 1 327 ? 25.875 -7.711 4.375 1 94.19 327 LEU B CA 1
ATOM 7702 C C . LEU B 1 327 ? 25.062 -8.328 3.234 1 94.19 327 LEU B C 1
ATOM 7704 O O . LEU B 1 327 ? 24.156 -9.125 3.469 1 94.19 327 LEU B O 1
ATOM 7708 N N . LEU B 1 328 ? 25.422 -7.965 1.972 1 93.31 328 LEU B N 1
ATOM 7709 C CA . LEU B 1 328 ? 24.672 -8.461 0.819 1 93.31 328 LEU B CA 1
ATOM 7710 C C . LEU B 1 328 ? 24.906 -9.953 0.628 1 93.31 328 LEU B C 1
ATOM 7712 O O . LEU B 1 328 ? 23.953 -10.734 0.576 1 93.31 328 LEU B O 1
ATOM 7716 N N . PRO B 1 329 ? 26.172 -10.43 0.594 1 94.88 329 PRO B N 1
ATOM 7717 C CA . PRO B 1 329 ? 26.375 -11.875 0.501 1 94.88 329 PRO B CA 1
ATOM 7718 C C . PRO B 1 329 ? 25.812 -12.625 1.71 1 94.88 329 PRO B C 1
ATOM 7720 O O . PRO B 1 329 ? 25.375 -13.773 1.581 1 94.88 329 PRO B O 1
ATOM 7723 N N . GLY B 1 330 ? 25.844 -11.961 2.852 1 95.38 330 GLY B N 1
ATOM 7724 C CA . GLY B 1 330 ? 25.25 -12.586 4.023 1 95.38 330 GLY B CA 1
ATOM 7725 C C . GLY B 1 330 ? 23.75 -12.797 3.889 1 95.38 330 GLY B C 1
ATOM 7726 O O . GLY B 1 330 ? 23.234 -13.867 4.223 1 95.38 330 GLY B O 1
ATOM 7727 N N . ALA B 1 331 ? 23.047 -11.797 3.41 1 94.31 331 ALA B N 1
ATOM 7728 C CA . ALA B 1 331 ? 21.609 -11.914 3.195 1 94.31 331 ALA B CA 1
ATOM 7729 C C . ALA B 1 331 ? 21.297 -13 2.176 1 94.31 331 ALA B C 1
ATOM 7731 O O . ALA B 1 331 ? 20.375 -13.797 2.371 1 94.31 331 ALA B O 1
ATOM 7732 N N . LEU B 1 332 ? 22.031 -13.102 1.107 1 95.75 332 LEU B N 1
ATOM 7733 C CA . LEU B 1 332 ? 21.828 -14.109 0.072 1 95.75 332 LEU B CA 1
ATOM 7734 C C . LEU B 1 332 ? 22.141 -15.508 0.605 1 95.75 332 LEU B C 1
ATOM 7736 O O . LEU B 1 332 ? 21.484 -16.484 0.233 1 95.75 332 LEU B O 1
ATOM 7740 N N . SER B 1 333 ? 23.125 -15.57 1.49 1 95.94 333 SER B N 1
ATOM 7741 C CA . SER B 1 333 ? 23.484 -16.859 2.072 1 95.94 333 SER B CA 1
ATOM 7742 C C . SER B 1 333 ? 22.391 -17.391 2.98 1 95.94 333 SER B C 1
ATOM 7744 O O . SER B 1 333 ? 22.188 -18.609 3.076 1 95.94 333 SER B O 1
ATOM 7746 N N . VAL B 1 334 ? 21.688 -16.484 3.646 1 93.38 334 VAL B N 1
ATOM 7747 C CA . VAL B 1 334 ? 20.562 -16.891 4.496 1 93.38 334 VAL B CA 1
ATOM 7748 C C . VAL B 1 334 ? 19.469 -17.516 3.637 1 93.38 334 VAL B C 1
ATOM 7750 O O . VAL B 1 334 ? 18.891 -18.547 4 1 93.38 334 VAL B O 1
ATOM 7753 N N . VAL B 1 335 ? 19.188 -16.922 2.486 1 93.12 335 VAL B N 1
ATOM 7754 C CA . VAL B 1 335 ? 18.188 -17.469 1.578 1 93.12 335 VAL B CA 1
ATOM 7755 C C . VAL B 1 335 ? 18.609 -18.844 1.091 1 93.12 335 VAL B C 1
ATOM 7757 O O . VAL B 1 335 ? 17.812 -19.781 1.096 1 93.12 335 VAL B O 1
ATOM 7760 N N . LEU B 1 336 ? 19.859 -18.938 0.695 1 95.12 336 LEU B N 1
ATOM 7761 C CA . LEU B 1 336 ? 20.391 -20.203 0.236 1 95.12 336 LEU B CA 1
ATOM 7762 C C . LEU B 1 336 ? 20.297 -21.266 1.333 1 95.12 336 LEU B C 1
ATOM 7764 O O . LEU B 1 336 ? 19.891 -22.391 1.074 1 95.12 336 LEU B O 1
ATOM 7768 N N . TYR B 1 337 ? 20.609 -20.906 2.512 1 93.19 337 TYR B N 1
ATOM 7769 C CA . TYR B 1 337 ? 20.578 -21.828 3.645 1 93.19 337 TYR B CA 1
ATOM 7770 C C . TYR B 1 337 ? 19.156 -22.281 3.93 1 93.19 337 TYR B C 1
ATOM 7772 O O . TYR B 1 337 ? 18.906 -23.469 4.16 1 93.19 337 TYR B O 1
ATOM 7780 N N . LEU B 1 338 ? 18.219 -21.359 3.904 1 91.25 338 LEU B N 1
ATOM 7781 C CA . LEU B 1 338 ? 16.828 -21.688 4.207 1 91.25 338 LEU B CA 1
ATOM 7782 C C . LEU B 1 338 ? 16.266 -22.656 3.182 1 91.25 338 LEU B C 1
ATOM 7784 O O . LEU B 1 338 ? 15.555 -23.609 3.541 1 91.25 338 LEU B O 1
ATOM 7788 N N . VAL B 1 339 ? 16.531 -22.469 1.938 1 92.44 339 VAL B N 1
ATOM 7789 C CA . VAL B 1 339 ? 16.031 -23.344 0.883 1 92.44 339 VAL B CA 1
ATOM 7790 C C . VAL B 1 339 ? 16.703 -24.703 0.963 1 92.44 339 VAL B C 1
ATOM 7792 O O . VAL B 1 339 ? 16.047 -25.734 0.81 1 92.44 339 VAL B O 1
ATOM 7795 N N . ALA B 1 340 ? 18 -24.656 1.235 1 91.56 340 ALA B N 1
ATOM 7796 C CA . ALA B 1 340 ? 18.719 -25.922 1.352 1 91.56 340 ALA B CA 1
ATOM 7797 C C . ALA B 1 340 ? 18.266 -26.719 2.568 1 91.56 340 ALA B C 1
ATOM 7799 O O . ALA B 1 340 ? 18.125 -27.938 2.506 1 91.56 340 ALA B O 1
ATOM 7800 N N . GLU B 1 341 ? 18 -26.062 3.619 1 90.12 341 GLU B N 1
ATOM 7801 C CA . GLU B 1 341 ? 17.531 -26.719 4.836 1 90.12 341 GLU B CA 1
ATOM 7802 C C . GLU B 1 341 ? 16.141 -27.312 4.641 1 90.12 341 GLU B C 1
ATOM 7804 O O . GLU B 1 341 ? 15.836 -28.375 5.191 1 90.12 341 GLU B O 1
ATOM 7809 N N . ARG B 1 342 ? 15.328 -26.703 3.883 1 87.75 342 ARG B N 1
ATOM 7810 C CA . ARG B 1 342 ? 13.984 -27.203 3.615 1 87.75 342 ARG B CA 1
ATOM 7811 C C . ARG B 1 342 ? 14.031 -28.516 2.832 1 87.75 342 ARG B C 1
ATOM 7813 O O . ARG B 1 342 ? 13.156 -29.359 2.982 1 87.75 342 ARG B O 1
ATOM 7820 N N . ARG B 1 343 ? 15.031 -28.641 1.978 1 86.88 343 ARG B N 1
ATOM 7821 C CA . ARG B 1 343 ? 15.188 -29.875 1.226 1 86.88 343 ARG B CA 1
ATOM 7822 C C . ARG B 1 343 ? 15.555 -31.031 2.15 1 86.88 343 ARG B C 1
ATOM 7824 O O . ARG B 1 343 ? 15.07 -32.156 1.973 1 86.88 343 ARG B O 1
ATOM 7831 N N . LEU B 1 344 ? 16.344 -30.703 3.158 1 85.25 344 LEU B N 1
ATOM 7832 C CA . LEU B 1 344 ? 16.844 -31.75 4.055 1 85.25 344 LEU B CA 1
ATOM 7833 C C . LEU B 1 344 ? 15.82 -32.062 5.129 1 85.25 344 LEU B C 1
ATOM 7835 O O . LEU B 1 344 ? 15.656 -33.25 5.504 1 85.25 344 LEU B O 1
ATOM 7839 N N . HIS B 1 345 ? 15.227 -31.016 5.602 1 81.31 345 HIS B N 1
ATOM 7840 C CA . HIS B 1 345 ? 14.242 -31.219 6.66 1 81.31 345 HIS B CA 1
ATOM 7841 C C . HIS B 1 345 ? 12.828 -30.906 6.168 1 81.31 345 HIS B C 1
ATOM 7843 O O . HIS B 1 345 ? 12.383 -29.75 6.246 1 81.31 345 HIS B O 1
ATOM 7849 N N . GLY B 1 346 ? 12.172 -31.734 5.453 1 75.12 346 GLY B N 1
ATOM 7850 C CA . GLY B 1 346 ? 10.812 -31.5 4.984 1 75.12 346 GLY B CA 1
ATOM 7851 C C . GLY B 1 346 ? 9.836 -31.203 6.105 1 75.12 346 GLY B C 1
ATOM 7852 O O . GLY B 1 346 ? 10.211 -31.203 7.277 1 75.12 346 GLY B O 1
ATOM 7853 N N . GLN B 1 347 ? 8.68 -30.797 5.812 1 79.06 347 GLN B N 1
ATOM 7854 C CA . GLN B 1 347 ? 7.66 -30.531 6.824 1 79.06 347 GLN B CA 1
ATOM 7855 C C . GLN B 1 347 ? 7.125 -31.844 7.406 1 79.06 347 GLN B C 1
ATOM 7857 O O . GLN B 1 347 ? 6.586 -32.688 6.676 1 79.06 347 GLN B O 1
ATOM 7862 N N . SER B 1 348 ? 7.418 -32.062 8.656 1 82.44 348 SER B N 1
ATOM 7863 C CA . SER B 1 348 ? 6.969 -33.281 9.328 1 82.44 348 SER B CA 1
ATOM 7864 C C . SER B 1 348 ? 5.609 -33.094 9.992 1 82.44 348 SER B C 1
ATOM 7866 O O . SER B 1 348 ? 5.125 -31.953 10.094 1 82.44 348 SER B O 1
ATOM 7868 N N . ILE B 1 349 ? 4.973 -34.219 10.273 1 86.06 349 ILE B N 1
ATOM 7869 C CA . ILE B 1 349 ? 3.686 -34.188 10.961 1 86.06 349 ILE B CA 1
ATOM 7870 C C . ILE B 1 349 ? 3.838 -33.5 12.32 1 86.06 349 ILE B C 1
ATOM 7872 O O . ILE B 1 349 ? 2.92 -32.844 12.789 1 86.06 349 ILE B O 1
ATOM 7876 N N . GLU B 1 350 ? 5.012 -33.625 12.891 1 84.19 350 GLU B N 1
ATOM 7877 C CA . GLU B 1 350 ? 5.266 -32.969 14.172 1 84.19 350 GLU B CA 1
ATOM 7878 C C . GLU B 1 350 ? 5.305 -31.469 14.031 1 84.19 350 GLU B C 1
ATOM 7880 O O . GLU B 1 350 ? 4.848 -30.734 14.914 1 84.19 350 GLU B O 1
ATOM 7885 N N . ASP B 1 351 ? 5.855 -31.016 12.93 1 84.75 351 ASP B N 1
ATOM 7886 C CA . ASP B 1 351 ? 5.855 -29.594 12.672 1 84.75 351 ASP B CA 1
ATOM 7887 C C . ASP B 1 351 ? 4.434 -29.062 12.5 1 84.75 351 ASP B C 1
ATOM 7889 O O . ASP B 1 351 ? 4.113 -27.969 12.961 1 84.75 351 ASP B O 1
ATOM 7893 N N . LEU B 1 352 ? 3.684 -29.875 11.812 1 85.56 352 LEU B N 1
ATOM 7894 C CA . LEU B 1 352 ? 2.289 -29.5 11.617 1 85.56 352 LEU B CA 1
ATOM 7895 C C . LEU B 1 352 ? 1.546 -29.453 12.953 1 85.56 352 LEU B C 1
ATOM 7897 O O . LEU B 1 352 ? 0.717 -28.562 13.172 1 85.56 352 LEU B O 1
ATOM 7901 N N . ARG B 1 353 ? 1.881 -30.391 13.82 1 85.5 353 ARG B N 1
ATOM 7902 C CA . ARG B 1 353 ? 1.271 -30.422 15.141 1 85.5 353 ARG B CA 1
ATOM 7903 C C . ARG B 1 353 ? 1.621 -29.156 15.938 1 85.5 353 ARG B C 1
ATOM 7905 O O . ARG B 1 353 ? 0.754 -28.562 16.578 1 85.5 353 ARG B O 1
ATOM 7912 N N . GLU B 1 354 ? 2.783 -28.828 15.844 1 82.94 354 GLU B N 1
ATOM 7913 C CA . GLU B 1 354 ? 3.221 -27.625 16.547 1 82.94 354 GLU B CA 1
ATOM 7914 C C . GLU B 1 354 ? 2.561 -26.375 15.969 1 82.94 354 GLU B C 1
ATOM 7916 O O . GLU B 1 354 ? 2.211 -25.453 16.703 1 82.94 354 GLU B O 1
ATOM 7921 N N . ASP B 1 355 ? 2.439 -26.359 14.672 1 82.38 355 ASP B N 1
ATOM 7922 C CA . ASP B 1 355 ? 1.781 -25.219 14.023 1 82.38 355 ASP B CA 1
ATOM 7923 C C . ASP B 1 355 ? 0.321 -25.125 14.453 1 82.38 355 ASP B C 1
ATOM 7925 O O . ASP B 1 355 ? -0.191 -24.016 14.664 1 82.38 355 ASP B O 1
ATOM 7929 N N . ILE B 1 356 ? -0.345 -26.234 14.531 1 83.88 356 ILE B N 1
ATOM 7930 C CA . ILE B 1 356 ? -1.749 -26.266 14.93 1 83.88 356 ILE B CA 1
ATOM 7931 C C . ILE B 1 356 ? -1.884 -25.812 16.375 1 83.88 356 ILE B C 1
ATOM 7933 O O . ILE B 1 356 ? -2.805 -25.062 16.719 1 83.88 356 ILE B O 1
ATOM 7937 N N . LYS B 1 357 ? -0.975 -26.281 17.172 1 80.31 357 LYS B N 1
ATOM 7938 C CA . LYS B 1 357 ? -0.988 -25.844 18.578 1 80.31 357 LYS B CA 1
ATOM 7939 C C . LYS B 1 357 ? -0.811 -24.328 18.688 1 80.31 357 LYS B C 1
ATOM 7941 O O . LYS B 1 357 ? -1.488 -23.672 19.484 1 80.31 357 LYS B O 1
ATOM 7946 N N . HIS B 1 358 ? 0.046 -23.844 17.891 1 80.62 358 HIS B N 1
ATOM 7947 C CA . HIS B 1 358 ? 0.28 -22.406 17.891 1 80.62 358 HIS B CA 1
ATOM 7948 C C . HIS B 1 358 ? -0.942 -21.656 17.375 1 80.62 358 HIS B C 1
ATOM 7950 O O . HIS B 1 358 ? -1.262 -20.562 17.859 1 80.62 358 HIS B O 1
ATOM 7956 N N . ARG B 1 359 ? -1.606 -22.188 16.469 1 78.31 359 ARG B N 1
ATOM 7957 C CA . ARG B 1 359 ? -2.781 -21.547 15.875 1 78.31 359 ARG B CA 1
ATOM 7958 C C . ARG B 1 359 ? -3.957 -21.562 16.844 1 78.31 359 ARG B C 1
ATOM 7960 O O . ARG B 1 359 ? -4.777 -20.641 16.844 1 78.31 359 ARG B O 1
ATOM 7967 N N . GLU B 1 360 ? -4.059 -22.594 17.578 1 79.19 360 GLU B N 1
ATOM 7968 C CA . GLU B 1 360 ? -5.199 -22.734 18.469 1 79.19 360 GLU B CA 1
ATOM 7969 C C . GLU B 1 360 ? -4.969 -21.984 19.781 1 79.19 360 GLU B C 1
ATOM 7971 O O . GLU B 1 360 ? -5.922 -21.672 20.5 1 79.19 360 GLU B O 1
ATOM 7976 N N . ASP B 1 361 ? -3.697 -21.734 20 1 74.75 361 ASP B N 1
ATOM 7977 C CA . ASP B 1 361 ? -3.391 -21 21.234 1 74.75 361 ASP B CA 1
ATOM 7978 C C . ASP B 1 361 ? -3.715 -19.516 21.078 1 74.75 361 ASP B C 1
ATOM 7980 O O . ASP B 1 361 ? -2.963 -18.781 20.453 1 74.75 361 ASP B O 1
ATOM 7984 N N . VAL B 1 362 ? -4.762 -19.109 21.609 1 69.5 362 VAL B N 1
ATOM 7985 C CA . VAL B 1 362 ? -5.305 -17.75 21.484 1 69.5 362 VAL B CA 1
ATOM 7986 C C . VAL B 1 362 ? -4.379 -16.766 22.188 1 69.5 362 VAL B C 1
ATOM 7988 O O . VAL B 1 362 ? -4.332 -15.586 21.812 1 69.5 362 VAL B O 1
ATOM 7991 N N . GLU B 1 363 ? -3.555 -17.266 23.078 1 67.38 363 GLU B N 1
ATOM 7992 C CA . GLU B 1 363 ? -2.732 -16.359 23.875 1 67.38 363 GLU B CA 1
ATOM 7993 C C . GLU B 1 363 ? -1.455 -15.969 23.141 1 67.38 363 GLU B C 1
ATOM 7995 O O . GLU B 1 363 ? -0.832 -14.953 23.453 1 67.38 363 GLU B O 1
ATOM 8000 N N . ARG B 1 364 ? -1.241 -16.766 22.234 1 75.88 364 ARG B N 1
ATOM 8001 C CA . ARG B 1 364 ? -0.009 -16.469 21.516 1 75.88 364 ARG B CA 1
ATOM 8002 C C . ARG B 1 364 ? -0.28 -15.555 20.312 1 75.88 364 ARG B C 1
ATOM 8004 O O . ARG B 1 364 ? -1.369 -15.586 19.734 1 75.88 364 ARG B O 1
ATOM 8011 N N . THR B 1 365 ? 0.646 -14.781 19.984 1 75.69 365 THR B N 1
ATOM 8012 C CA . THR B 1 365 ? 0.507 -13.82 18.891 1 75.69 365 THR B CA 1
ATOM 8013 C C . THR B 1 365 ? 0.382 -14.547 17.547 1 75.69 365 THR B C 1
ATOM 8015 O O . THR B 1 365 ? 1.074 -15.539 17.312 1 75.69 365 THR B O 1
ATOM 8018 N N . ALA B 1 366 ? -0.574 -14.086 16.766 1 76.31 366 ALA B N 1
ATOM 8019 C CA . ALA B 1 366 ? -0.774 -14.664 15.438 1 76.31 366 ALA B CA 1
ATOM 8020 C C . ALA B 1 366 ? 0.395 -14.336 14.516 1 76.31 366 ALA B C 1
ATOM 8022 O O . ALA B 1 366 ? 0.857 -13.195 14.469 1 76.31 366 ALA B O 1
ATOM 8023 N N . LEU B 1 367 ? 0.882 -15.289 13.852 1 74.56 367 LEU B N 1
ATOM 8024 C CA . LEU B 1 367 ? 2.055 -15.133 13 1 74.56 367 LEU B CA 1
ATOM 8025 C C . LEU B 1 367 ? 1.646 -14.836 11.562 1 74.56 367 LEU B C 1
ATOM 8027 O O . LEU B 1 367 ? 2.469 -14.406 10.75 1 74.56 367 LEU B O 1
ATOM 8031 N N . SER B 1 368 ? 0.411 -15.094 11.266 1 80.75 368 SER B N 1
ATOM 8032 C CA . SER B 1 368 ? -0.111 -14.852 9.922 1 80.75 368 SER B CA 1
ATOM 8033 C C . SER B 1 368 ? -1.564 -14.391 9.977 1 80.75 368 SER B C 1
ATOM 8035 O O . SER B 1 368 ? -2.221 -14.5 11.008 1 80.75 368 SER B O 1
ATOM 8037 N N . LEU B 1 369 ? -1.977 -13.844 8.961 1 80.88 369 LEU B N 1
ATOM 8038 C CA . LEU B 1 369 ? -3.357 -13.375 8.891 1 80.88 369 LEU B CA 1
ATOM 8039 C C . LEU B 1 369 ? -4.332 -14.547 8.984 1 80.88 369 LEU B C 1
ATOM 8041 O O . LEU B 1 369 ? -5.391 -14.43 9.609 1 80.88 369 LEU B O 1
ATOM 8045 N N . THR B 1 370 ? -3.926 -15.656 8.383 1 76.88 370 THR B N 1
ATOM 8046 C CA . THR B 1 370 ? -4.777 -16.844 8.438 1 76.88 370 THR B CA 1
ATOM 8047 C C . THR B 1 370 ? -4.918 -17.344 9.875 1 76.88 370 THR B C 1
ATOM 8049 O O . THR B 1 370 ? -6 -17.75 10.289 1 76.88 370 THR B O 1
ATOM 8052 N N . GLU B 1 371 ? -3.857 -17.312 10.508 1 79.38 371 GLU B N 1
ATOM 8053 C CA . GLU B 1 371 ? -3.891 -17.703 11.914 1 79.38 371 GLU B CA 1
ATOM 8054 C C . GLU B 1 371 ? -4.73 -16.719 12.742 1 79.38 371 GLU B C 1
ATOM 8056 O O . GLU B 1 371 ? -5.426 -17.125 13.672 1 79.38 371 GLU B O 1
ATOM 8061 N N . PHE B 1 372 ? -4.621 -15.492 12.422 1 79.81 372 PHE B N 1
ATOM 8062 C CA . PHE B 1 372 ? -5.406 -14.484 13.125 1 79.81 372 PHE B CA 1
ATOM 8063 C C . PHE B 1 372 ? -6.898 -14.703 12.898 1 79.81 372 PHE B C 1
ATOM 8065 O O . PHE B 1 372 ? -7.695 -14.578 13.828 1 79.81 372 PHE B O 1
ATOM 8072 N N . ILE B 1 373 ? -7.234 -15.039 11.68 1 76.31 373 ILE B N 1
ATOM 8073 C CA . ILE B 1 373 ? -8.633 -15.281 11.336 1 76.31 373 ILE B CA 1
ATOM 8074 C C . ILE B 1 373 ? -9.141 -16.516 12.078 1 76.31 373 ILE B C 1
ATOM 8076 O O . ILE B 1 373 ? -10.273 -16.531 12.562 1 76.31 373 ILE B O 1
ATOM 8080 N N . GLU B 1 374 ? -8.281 -17.484 12.211 1 76.69 374 GLU B N 1
ATOM 8081 C CA . GLU B 1 374 ? -8.672 -18.703 12.906 1 76.69 374 GLU B CA 1
ATOM 8082 C C . GLU B 1 374 ? -8.836 -18.453 14.406 1 76.69 374 GLU B C 1
ATOM 8084 O O . GLU B 1 374 ? -9.734 -19.016 15.039 1 76.69 374 GLU B O 1
ATOM 8089 N N . LYS B 1 375 ? -8.031 -17.672 14.906 1 75.25 375 LYS B N 1
ATOM 8090 C CA . LYS B 1 375 ? -8.07 -17.391 16.344 1 75.25 375 LYS B CA 1
ATOM 8091 C C . LYS B 1 375 ? -9.289 -16.531 16.688 1 75.25 375 LYS B C 1
ATOM 8093 O O . LYS B 1 375 ? -9.945 -16.766 17.703 1 75.25 375 LYS B O 1
ATOM 8098 N N . GLN B 1 376 ? -9.594 -15.531 15.852 1 75.69 376 GLN B N 1
ATOM 8099 C CA . GLN B 1 376 ? -10.672 -14.594 16.156 1 75.69 376 GLN B CA 1
ATOM 8100 C C . GLN B 1 376 ? -12.008 -15.109 15.641 1 75.69 376 GLN B C 1
ATOM 8102 O O . GLN B 1 376 ? -13.062 -14.734 16.156 1 75.69 376 GLN B O 1
ATOM 8107 N N . GLY B 1 377 ? -11.961 -15.906 14.711 1 68.75 377 GLY B N 1
ATOM 8108 C CA . GLY B 1 377 ? -13.188 -16.422 14.125 1 68.75 377 GLY B CA 1
ATOM 8109 C C . GLY B 1 377 ? -13.516 -15.797 12.781 1 68.75 377 GLY B C 1
ATOM 8110 O O . GLY B 1 377 ? -13.047 -14.695 12.477 1 68.75 377 GLY B O 1
ATOM 8111 N N . ASP B 1 378 ? -14.273 -16.422 11.953 1 66.31 378 ASP B N 1
ATOM 8112 C CA . ASP B 1 378 ? -14.523 -16.094 10.555 1 66.31 378 ASP B CA 1
ATOM 8113 C C . ASP B 1 378 ? -15.406 -14.844 10.43 1 66.31 378 ASP B C 1
ATOM 8115 O O . ASP B 1 378 ? -15.32 -14.117 9.438 1 66.31 378 ASP B O 1
ATOM 8119 N N . GLU B 1 379 ? -16.156 -14.445 11.344 1 64.44 379 GLU B N 1
ATOM 8120 C CA . GLU B 1 379 ? -17.156 -13.406 11.117 1 64.44 379 GLU B CA 1
ATOM 8121 C C . GLU B 1 379 ? -16.625 -12.031 11.516 1 64.44 379 GLU B C 1
ATOM 8123 O O . GLU B 1 379 ? -16.859 -11.047 10.82 1 64.44 379 GLU B O 1
ATOM 8128 N N . ASN B 1 380 ? -15.867 -11.922 12.625 1 71.69 380 ASN B N 1
ATOM 8129 C CA . ASN B 1 380 ? -15.555 -10.586 13.125 1 71.69 380 ASN B CA 1
ATOM 8130 C C . ASN B 1 380 ? -14.055 -10.312 13.078 1 71.69 380 ASN B C 1
ATOM 8132 O O . ASN B 1 380 ? -13.562 -9.406 13.75 1 71.69 380 ASN B O 1
ATOM 8136 N N . TRP B 1 381 ? -13.383 -11.117 12.258 1 76.56 381 TRP B N 1
ATOM 8137 C CA . TRP B 1 381 ? -11.938 -10.953 12.289 1 76.56 381 TRP B CA 1
ATOM 8138 C C . TRP B 1 381 ? -11.523 -9.609 11.688 1 76.56 381 TRP B C 1
ATOM 8140 O O . TRP B 1 381 ? -10.562 -8.992 12.148 1 76.56 381 TRP B O 1
ATOM 8150 N N . ALA B 1 382 ? -12.258 -9.141 10.703 1 74.75 382 ALA B N 1
ATOM 8151 C CA . ALA B 1 382 ? -11.922 -7.871 10.055 1 74.75 382 ALA B CA 1
ATOM 8152 C C . ALA B 1 382 ? -12.102 -6.699 11.016 1 74.75 382 ALA B C 1
ATOM 8154 O O . ALA B 1 382 ? -11.297 -5.77 11.023 1 74.75 382 ALA B O 1
ATOM 8155 N N . HIS B 1 383 ? -13.102 -6.777 11.805 1 72.88 383 HIS B N 1
ATOM 8156 C CA . HIS B 1 383 ? -13.367 -5.73 12.789 1 72.88 383 HIS B CA 1
ATOM 8157 C C . HIS B 1 383 ? -12.305 -5.723 13.883 1 72.88 383 HIS B C 1
ATOM 8159 O O . HIS B 1 383 ? -11.797 -4.664 14.258 1 72.88 383 HIS B O 1
ATOM 8165 N N . ASP B 1 384 ? -11.992 -6.914 14.258 1 77.19 384 ASP B N 1
ATOM 8166 C CA . ASP B 1 384 ? -10.984 -7.02 15.312 1 77.19 384 ASP B CA 1
ATOM 8167 C C . ASP B 1 384 ? -9.617 -6.574 14.812 1 77.19 384 ASP B C 1
ATOM 8169 O O . ASP B 1 384 ? -8.852 -5.949 15.555 1 77.19 384 ASP B O 1
ATOM 8173 N N . LEU B 1 385 ? -9.398 -6.918 13.656 1 79.62 385 LEU B N 1
ATOM 8174 C CA . LEU B 1 385 ? -8.133 -6.484 13.07 1 79.62 385 LEU B CA 1
ATOM 8175 C C . LEU B 1 385 ? -8.078 -4.961 12.969 1 79.62 385 LEU B C 1
ATOM 8177 O O . LEU B 1 385 ? -7.043 -4.355 13.258 1 79.62 385 LEU B O 1
ATOM 8181 N N . LEU B 1 386 ? -9.141 -4.375 12.594 1 77.25 386 LEU B N 1
ATOM 8182 C CA . LEU B 1 386 ? -9.203 -2.922 12.469 1 77.25 386 LEU B CA 1
ATOM 8183 C C . LEU B 1 386 ? -9.07 -2.256 13.836 1 77.25 386 LEU B C 1
ATOM 8185 O O . LEU B 1 386 ? -8.438 -1.209 13.961 1 77.25 386 LEU B O 1
ATOM 8189 N N . GLN B 1 387 ? -9.57 -2.838 14.789 1 79.12 387 GLN B N 1
ATOM 8190 C CA . GLN B 1 387 ? -9.492 -2.271 16.125 1 79.12 387 GLN B CA 1
ATOM 8191 C C . GLN B 1 387 ? -8.078 -2.373 16.688 1 79.12 387 GLN B C 1
ATOM 8193 O O . GLN B 1 387 ? -7.633 -1.488 17.422 1 79.12 387 GLN B O 1
ATOM 8198 N N . ASP B 1 388 ? -7.473 -3.42 16.266 1 78.81 388 ASP B N 1
ATOM 8199 C CA . ASP B 1 388 ? -6.121 -3.621 16.781 1 78.81 388 ASP B CA 1
ATOM 8200 C C . ASP B 1 388 ? -5.105 -2.803 15.984 1 78.81 388 ASP B C 1
ATOM 8202 O O . ASP B 1 388 ? -4.238 -2.15 16.562 1 78.81 388 ASP B O 1
ATOM 8206 N N . LEU B 1 389 ? -5.234 -2.801 14.727 1 83.69 389 LEU B N 1
ATOM 8207 C CA . LEU B 1 389 ? -4.262 -2.139 13.859 1 83.69 389 LEU B CA 1
ATOM 8208 C C . LEU B 1 389 ? -4.703 -0.714 13.539 1 83.69 389 LEU B C 1
ATOM 8210 O O . LEU B 1 389 ? -3.9 0.099 13.078 1 83.69 389 LEU B O 1
ATOM 8214 N N . GLY B 1 390 ? -5.926 -0.433 13.773 1 83.06 390 GLY B N 1
ATOM 8215 C CA . GLY B 1 390 ? -6.527 0.837 13.398 1 83.06 390 GLY B CA 1
ATOM 8216 C C . GLY B 1 390 ? -5.824 2.033 14.016 1 83.06 390 GLY B C 1
ATOM 8217 O O . GLY B 1 390 ? -5.414 2.953 13.297 1 83.06 390 GLY B O 1
ATOM 8218 N N . PRO B 1 391 ? -5.637 2.045 15.305 1 85.75 391 PRO B N 1
ATOM 8219 C CA . PRO B 1 391 ? -4.965 3.188 15.93 1 85.75 391 PRO B CA 1
ATOM 8220 C C . PRO B 1 391 ? -3.549 3.402 15.398 1 85.75 391 PRO B C 1
ATOM 8222 O O . PRO B 1 391 ? -3.137 4.543 15.18 1 85.75 391 PRO B O 1
ATOM 8225 N N . TRP B 1 392 ? -2.863 2.32 15.227 1 86.44 392 TRP B N 1
ATOM 8226 C CA . TRP B 1 392 ? -1.52 2.418 14.664 1 86.44 392 TRP B CA 1
ATOM 8227 C C . TRP B 1 392 ? -1.559 2.979 13.25 1 86.44 392 TRP B C 1
ATOM 8229 O O . TRP B 1 392 ? -0.756 3.846 12.891 1 86.44 392 TRP B O 1
ATOM 8239 N N . LEU B 1 393 ? -2.432 2.479 12.516 1 87.94 393 LEU B N 1
ATOM 8240 C CA . LEU B 1 393 ? -2.564 2.939 11.141 1 87.94 393 LEU B CA 1
ATOM 8241 C C . LEU B 1 393 ? -2.904 4.426 11.094 1 87.94 393 LEU B C 1
ATOM 8243 O O . LEU B 1 393 ? -2.371 5.164 10.258 1 87.94 393 LEU B O 1
ATOM 8247 N N . MET B 1 394 ? -3.738 4.828 11.922 1 90.5 394 MET B N 1
ATOM 8248 C CA . MET B 1 394 ? -4.148 6.227 11.961 1 90.5 394 MET B CA 1
ATOM 8249 C C . MET B 1 394 ? -2.965 7.133 12.297 1 90.5 394 MET B C 1
ATOM 8251 O O . MET B 1 394 ? -2.787 8.18 11.68 1 90.5 394 MET B O 1
ATOM 8255 N N . VAL B 1 395 ? -2.221 6.723 13.227 1 90.88 395 VAL B N 1
ATOM 8256 C CA . VAL B 1 395 ? -1.061 7.516 13.625 1 90.88 395 VAL B CA 1
ATOM 8257 C C . VAL B 1 395 ? -0.055 7.57 12.477 1 90.88 395 VAL B C 1
ATOM 8259 O O . VAL B 1 395 ? 0.519 8.625 12.203 1 90.88 395 VAL B O 1
ATOM 8262 N N . GLN B 1 396 ? 0.118 6.477 11.836 1 90.69 396 GLN B N 1
ATOM 8263 C CA . GLN B 1 396 ? 1.042 6.453 10.703 1 90.69 396 GLN B CA 1
ATOM 8264 C C . GLN B 1 396 ? 0.554 7.355 9.578 1 90.69 396 GLN B C 1
ATOM 8266 O O . GLN B 1 396 ? 1.351 8.055 8.945 1 90.69 396 GLN B O 1
ATOM 8271 N N . LEU B 1 397 ? -0.715 7.293 9.344 1 90.75 397 LEU B N 1
ATOM 8272 C CA . LEU B 1 397 ? -1.291 8.133 8.305 1 90.75 397 LEU B CA 1
ATOM 8273 C C . LEU B 1 397 ? -1.156 9.609 8.656 1 90.75 397 LEU B C 1
ATOM 8275 O O . LEU B 1 397 ? -0.852 10.438 7.797 1 90.75 397 LEU B O 1
ATOM 8279 N N . ALA B 1 398 ? -1.366 9.875 9.852 1 92.31 398 ALA B N 1
ATOM 8280 C CA . ALA B 1 398 ? -1.234 11.25 10.32 1 92.31 398 ALA B CA 1
ATOM 8281 C C . ALA B 1 398 ? 0.207 11.734 10.188 1 92.31 398 ALA B C 1
ATOM 8283 O O . ALA B 1 398 ? 0.451 12.867 9.758 1 92.31 398 ALA B O 1
ATOM 8284 N N . ASP B 1 399 ? 1.086 10.867 10.516 1 92.56 399 ASP B N 1
ATOM 8285 C CA . ASP B 1 399 ? 2.496 11.234 10.406 1 92.56 399 ASP B CA 1
ATOM 8286 C C . ASP B 1 399 ? 2.896 11.438 8.945 1 92.56 399 ASP B C 1
ATOM 8288 O O . ASP B 1 399 ? 3.676 12.336 8.633 1 92.56 399 ASP B O 1
ATOM 8292 N N . LEU B 1 400 ? 2.393 10.617 8.164 1 93.81 400 LEU B N 1
ATOM 8293 C CA . LEU B 1 400 ? 2.691 10.758 6.742 1 93.81 400 LEU B CA 1
ATOM 8294 C C . LEU B 1 400 ? 2.117 12.062 6.191 1 93.81 400 LEU B C 1
ATOM 8296 O O . LEU B 1 400 ? 2.779 12.758 5.418 1 93.81 400 LEU B O 1
ATOM 8300 N N . ALA B 1 401 ? 0.912 12.328 6.547 1 93.19 401 ALA B N 1
ATOM 8301 C CA . ALA B 1 401 ? 0.298 13.586 6.145 1 93.19 401 ALA B CA 1
ATOM 8302 C C . ALA B 1 401 ? 1.118 14.781 6.637 1 93.19 401 ALA B C 1
ATOM 8304 O O . ALA B 1 401 ? 1.377 15.719 5.879 1 93.19 401 ALA B O 1
ATOM 8305 N N . ASN B 1 402 ? 1.538 14.734 7.875 1 94 402 ASN B N 1
ATOM 8306 C CA . ASN B 1 402 ? 2.373 15.789 8.43 1 94 402 ASN B CA 1
ATOM 8307 C C . ASN B 1 402 ? 3.695 15.914 7.676 1 94 402 ASN B C 1
ATOM 8309 O O . ASN B 1 402 ? 4.168 17.031 7.43 1 94 402 ASN B O 1
ATOM 8313 N N . PHE B 1 403 ? 4.207 14.828 7.348 1 94.62 403 PHE B N 1
ATOM 8314 C CA . PHE B 1 403 ? 5.469 14.82 6.621 1 94.62 403 PHE B CA 1
ATOM 8315 C C . PHE B 1 403 ? 5.316 15.5 5.266 1 94.62 403 PHE B C 1
ATOM 8317 O O . PHE B 1 403 ? 6.098 16.391 4.922 1 94.62 403 PHE B O 1
ATOM 8324 N N . PHE B 1 404 ? 4.344 15.148 4.547 1 94.5 404 PHE B N 1
ATOM 8325 C CA . PHE B 1 404 ? 4.164 15.711 3.213 1 94.5 404 PHE B CA 1
ATOM 8326 C C . PHE B 1 404 ? 3.732 17.172 3.293 1 94.5 404 PHE B C 1
ATOM 8328 O O . PHE B 1 404 ? 4.078 17.969 2.422 1 94.5 404 PHE B O 1
ATOM 8335 N N . GLU B 1 405 ? 2.977 17.562 4.305 1 94.38 405 GLU B N 1
ATOM 8336 C CA . GLU B 1 405 ? 2.646 18.969 4.516 1 94.38 405 GLU B CA 1
ATOM 8337 C C . GLU B 1 405 ? 3.902 19.797 4.781 1 94.38 405 GLU B C 1
ATOM 8339 O O . GLU B 1 405 ? 4.047 20.891 4.25 1 94.38 405 GLU B O 1
ATOM 8344 N N . SER B 1 406 ? 4.766 19.219 5.57 1 95.19 406 SER B N 1
ATOM 8345 C CA . SER B 1 406 ? 6.012 19.922 5.863 1 95.19 406 SER B CA 1
ATOM 8346 C C . SER B 1 406 ? 6.887 20.031 4.617 1 95.19 406 SER B C 1
ATOM 8348 O O . SER B 1 406 ? 7.566 21.031 4.422 1 95.19 406 SER B O 1
ATOM 8350 N N . VAL B 1 407 ? 6.863 19 3.811 1 94.12 407 VAL B N 1
ATOM 8351 C CA . VAL B 1 407 ? 7.633 19.016 2.572 1 94.12 407 VAL B CA 1
ATOM 8352 C C . VAL B 1 407 ? 7.094 20.109 1.646 1 94.12 407 VAL B C 1
ATOM 8354 O O . VAL B 1 407 ? 7.867 20.828 1.012 1 94.12 407 VAL B O 1
ATOM 8357 N N . ARG B 1 408 ? 5.844 20.25 1.606 1 92.06 408 ARG B N 1
ATOM 8358 C CA . ARG B 1 408 ? 5.223 21.281 0.786 1 92.06 408 ARG B CA 1
ATOM 8359 C C . ARG B 1 408 ? 5.582 22.672 1.294 1 92.06 408 ARG B C 1
ATOM 8361 O O . ARG B 1 408 ? 5.91 23.562 0.505 1 92.06 408 ARG B O 1
ATOM 8368 N N . ASN B 1 409 ? 5.48 22.797 2.561 1 93.25 409 ASN B N 1
ATOM 8369 C CA . ASN B 1 409 ? 5.832 24.078 3.156 1 93.25 409 ASN B CA 1
ATOM 8370 C C . ASN B 1 409 ? 7.316 24.391 2.969 1 93.25 409 ASN B C 1
ATOM 8372 O O . ASN B 1 409 ? 7.695 25.562 2.84 1 93.25 409 ASN B O 1
ATOM 8376 N N . PHE B 1 410 ? 8.172 23.406 2.971 1 94 410 PHE B N 1
ATOM 8377 C CA . PHE B 1 410 ? 9.586 23.547 2.662 1 94 410 PHE B CA 1
ATOM 8378 C C . PHE B 1 410 ? 9.781 24.016 1.223 1 94 410 PHE B C 1
ATOM 8380 O O . PHE B 1 410 ? 10.539 24.953 0.962 1 94 410 PHE B O 1
ATOM 8387 N N . TYR B 1 411 ? 9.07 23.391 0.351 1 91.12 411 TYR B N 1
ATOM 8388 C CA . TYR B 1 411 ? 9.156 23.719 -1.069 1 91.12 411 TYR B CA 1
ATOM 8389 C C . TYR B 1 411 ? 8.68 25.141 -1.337 1 91.12 411 TYR B C 1
ATOM 8391 O O . TYR B 1 411 ? 9.25 25.844 -2.168 1 91.12 411 TYR B O 1
ATOM 8399 N N . GLU B 1 412 ? 7.645 25.594 -0.587 1 89.94 412 GLU B N 1
ATOM 8400 C CA . GLU B 1 412 ? 7.039 26.906 -0.822 1 89.94 412 GLU B CA 1
ATOM 8401 C C . GLU B 1 412 ? 7.707 27.984 0.03 1 89.94 412 GLU B C 1
ATOM 8403 O O . GLU B 1 412 ? 7.273 29.141 0.027 1 89.94 412 GLU B O 1
ATOM 8408 N N . TRP B 1 413 ? 8.727 27.688 0.755 1 89.62 413 TRP B N 1
ATOM 8409 C CA . TRP B 1 413 ? 9.484 28.641 1.565 1 89.62 413 TRP B CA 1
ATOM 8410 C C . TRP B 1 413 ? 8.586 29.328 2.582 1 89.62 413 TRP B C 1
ATOM 8412 O O . TRP B 1 413 ? 8.617 30.562 2.709 1 89.62 413 TRP B O 1
ATOM 8422 N N . ARG B 1 414 ? 7.812 28.594 3.328 1 89.81 414 ARG B N 1
ATOM 8423 C CA . ARG B 1 414 ? 6.918 29.156 4.332 1 89.81 414 ARG B CA 1
ATOM 8424 C C . ARG B 1 414 ? 7.707 29.828 5.453 1 89.81 414 ARG B C 1
ATOM 8426 O O . ARG B 1 414 ? 7.355 30.922 5.898 1 89.81 414 ARG B O 1
ATOM 8433 N N . LYS B 1 415 ? 8.656 29.156 5.926 1 91.5 415 LYS B N 1
ATOM 8434 C CA . LYS B 1 415 ? 9.609 29.719 6.879 1 91.5 415 LYS B CA 1
ATOM 8435 C C . LYS B 1 415 ? 11.008 29.812 6.27 1 91.5 415 LYS B C 1
ATOM 8437 O O . LYS B 1 415 ? 11.773 28.844 6.297 1 91.5 415 LYS B O 1
ATOM 8442 N N . PRO B 1 416 ? 11.375 30.938 5.746 1 90.69 416 PRO B N 1
ATOM 8443 C CA . PRO B 1 416 ? 12.609 31.094 4.965 1 90.69 416 PRO B CA 1
ATOM 8444 C C . PRO B 1 416 ? 13.859 30.734 5.762 1 90.69 416 PRO B C 1
ATOM 8446 O O . PRO B 1 416 ? 14.797 30.141 5.211 1 90.69 416 PRO B O 1
ATOM 8449 N N . MET B 1 417 ? 13.906 31.062 7.094 1 91.06 417 MET B N 1
ATOM 8450 C CA . MET B 1 417 ? 15.086 30.75 7.891 1 91.06 417 MET B CA 1
ATOM 8451 C C . MET B 1 417 ? 15.281 29.25 8.016 1 91.06 417 MET B C 1
ATOM 8453 O O . MET B 1 417 ? 16.406 28.75 7.879 1 91.06 417 MET B O 1
ATOM 8457 N N . ARG B 1 418 ? 14.242 28.578 8.281 1 92.12 418 ARG B N 1
ATOM 8458 C CA . ARG B 1 418 ? 14.336 27.125 8.422 1 92.12 418 ARG B CA 1
ATOM 8459 C C . ARG B 1 418 ? 14.531 26.453 7.07 1 92.12 418 ARG B C 1
ATOM 8461 O O . ARG B 1 418 ? 15.211 25.438 6.973 1 92.12 418 ARG B O 1
ATOM 8468 N N . THR B 1 419 ? 13.922 26.969 5.988 1 93.88 419 THR B N 1
ATOM 8469 C CA . THR B 1 419 ? 14.125 26.438 4.645 1 93.88 419 THR B CA 1
ATOM 8470 C C . THR B 1 419 ? 15.586 26.578 4.23 1 93.88 419 THR B C 1
ATOM 8472 O O . THR B 1 419 ? 16.172 25.656 3.662 1 93.88 419 THR B O 1
ATOM 8475 N N . LEU B 1 420 ? 16.156 27.75 4.582 1 93.88 420 LEU B N 1
ATOM 8476 C CA . LEU B 1 420 ? 17.562 27.969 4.27 1 93.88 420 LEU B CA 1
ATOM 8477 C C . LEU B 1 420 ? 18.453 26.984 5.027 1 93.88 420 LEU B C 1
ATOM 8479 O O . LEU B 1 420 ? 19.453 26.5 4.496 1 93.88 420 LEU B O 1
ATOM 8483 N N . ALA B 1 421 ? 18.047 26.75 6.27 1 94.56 421 ALA B N 1
ATOM 8484 C CA . ALA B 1 421 ? 18.812 25.781 7.066 1 94.56 421 ALA B CA 1
ATOM 8485 C C . ALA B 1 421 ? 18.797 24.406 6.41 1 94.56 421 ALA B C 1
ATOM 8487 O O . ALA B 1 421 ? 19.844 23.734 6.359 1 94.56 421 ALA B O 1
ATOM 8488 N N . VAL B 1 422 ? 17.672 23.938 5.938 1 95.12 422 VAL B N 1
ATOM 8489 C CA . VAL B 1 422 ? 17.562 22.641 5.293 1 95.12 422 VAL B CA 1
ATOM 8490 C C . VAL B 1 422 ? 18.344 22.641 3.977 1 95.12 422 VAL B C 1
ATOM 8492 O O . VAL B 1 422 ? 18.984 21.656 3.615 1 95.12 422 VAL B O 1
ATOM 8495 N N . LEU B 1 423 ? 18.328 23.766 3.221 1 95.62 423 LEU B N 1
ATOM 8496 C CA . LEU B 1 423 ? 19.062 23.875 1.969 1 95.62 423 LEU B CA 1
ATOM 8497 C C . LEU B 1 423 ? 20.578 23.781 2.215 1 95.62 423 LEU B C 1
ATOM 8499 O O . LEU B 1 423 ? 21.312 23.203 1.413 1 95.62 423 LEU B O 1
ATOM 8503 N N . VAL B 1 424 ? 21 24.344 3.324 1 96.06 424 VAL B N 1
ATOM 8504 C CA . VAL B 1 424 ? 22.406 24.281 3.678 1 96.06 424 VAL B CA 1
ATOM 8505 C C . VAL B 1 424 ? 22.797 22.828 3.984 1 96.06 424 VAL B C 1
ATOM 8507 O O . VAL B 1 424 ? 23.859 22.359 3.572 1 96.06 424 VAL B O 1
ATOM 8510 N N . VAL B 1 425 ? 21.938 22.156 4.742 1 94.94 425 VAL B N 1
ATOM 8511 C CA . VAL B 1 425 ? 22.172 20.75 5.035 1 94.94 425 VAL B CA 1
ATOM 8512 C C . VAL B 1 425 ? 22.219 19.953 3.734 1 94.94 425 VAL B C 1
ATOM 8514 O O . VAL B 1 425 ? 23.078 19.078 3.57 1 94.94 425 VAL B O 1
ATOM 8517 N N . LEU B 1 426 ? 21.328 20.219 2.789 1 95.62 426 LEU B N 1
ATOM 8518 C CA . LEU B 1 426 ? 21.281 19.547 1.497 1 95.62 426 LEU B CA 1
ATOM 8519 C C . LEU B 1 426 ? 22.547 19.844 0.689 1 95.62 426 LEU B C 1
ATOM 8521 O O . LEU B 1 426 ? 23.141 18.938 0.104 1 95.62 426 LEU B O 1
ATOM 8525 N N . ALA B 1 427 ? 22.953 21.094 0.653 1 96.69 427 ALA B N 1
ATOM 8526 C CA . ALA B 1 427 ? 24.156 21.484 -0.073 1 96.69 427 ALA B CA 1
ATOM 8527 C C . ALA B 1 427 ? 25.391 20.797 0.493 1 96.69 427 ALA B C 1
ATOM 8529 O O . ALA B 1 427 ? 26.25 20.328 -0.26 1 96.69 427 ALA B O 1
ATOM 8530 N N . THR B 1 428 ? 25.5 20.766 1.789 1 96.5 428 THR B N 1
ATOM 8531 C CA . THR B 1 428 ? 26.594 20.062 2.443 1 96.5 428 THR B CA 1
ATOM 8532 C C . THR B 1 428 ? 26.562 18.578 2.117 1 96.5 428 THR B C 1
ATOM 8534 O O . THR B 1 428 ? 27.609 17.953 1.909 1 96.5 428 THR B O 1
ATOM 8537 N N . GLY B 1 429 ? 25.328 17.984 2.113 1 95.44 429 GLY B N 1
ATOM 8538 C CA . GLY B 1 429 ? 25.172 16.594 1.716 1 95.44 429 GLY B CA 1
ATOM 8539 C C . GLY B 1 429 ? 25.656 16.328 0.3 1 95.44 429 GLY B C 1
ATOM 8540 O O . GLY B 1 429 ? 26.281 15.305 0.035 1 95.44 429 GLY B O 1
ATOM 8541 N N . ILE B 1 430 ? 25.359 17.25 -0.631 1 96.31 430 ILE B N 1
ATOM 8542 C CA . ILE B 1 430 ? 25.797 17.141 -2.02 1 96.31 430 ILE B CA 1
ATOM 8543 C C . ILE B 1 430 ? 27.328 17.156 -2.09 1 96.31 430 ILE B C 1
ATOM 8545 O O . ILE B 1 430 ? 27.922 16.312 -2.764 1 96.31 430 ILE B O 1
ATOM 8549 N N . LEU B 1 431 ? 27.953 18 -1.365 1 96.31 431 LEU B N 1
ATOM 8550 C CA . LEU B 1 431 ? 29.406 18.094 -1.354 1 96.31 431 LEU B CA 1
ATOM 8551 C C . LEU B 1 431 ? 30.031 16.828 -0.789 1 96.31 431 LEU B C 1
ATOM 8553 O O . LEU B 1 431 ? 31 16.312 -1.344 1 96.31 431 LEU B O 1
ATOM 8557 N N . ILE B 1 432 ? 29.438 16.297 0.267 1 94.88 432 ILE B N 1
ATOM 8558 C CA . ILE B 1 432 ? 29.953 15.086 0.899 1 94.88 432 ILE B CA 1
ATOM 8559 C C . ILE B 1 432 ? 29.828 13.906 -0.062 1 94.88 432 ILE B C 1
ATOM 8561 O O . ILE B 1 432 ? 30.75 13.102 -0.2 1 94.88 432 ILE B O 1
ATOM 8565 N N . THR B 1 433 ? 28.719 13.805 -0.706 1 93.94 433 THR B N 1
ATOM 8566 C CA . THR B 1 433 ? 28.469 12.664 -1.58 1 93.94 433 THR B CA 1
ATOM 8567 C C . THR B 1 433 ? 29.344 12.75 -2.836 1 93.94 433 THR B C 1
ATOM 8569 O O . THR B 1 433 ? 29.672 11.719 -3.432 1 93.94 433 THR B O 1
ATOM 8572 N N . VAL B 1 434 ? 29.734 13.984 -3.305 1 93.94 434 VAL B N 1
ATOM 8573 C CA . VAL B 1 434 ? 30.562 14.164 -4.492 1 93.94 434 VAL B CA 1
ATOM 8574 C C . VAL B 1 434 ? 32 13.773 -4.176 1 93.94 434 VAL B C 1
ATOM 8576 O O . VAL B 1 434 ? 32.688 13.125 -4.984 1 93.94 434 VAL B O 1
ATOM 8579 N N . PHE B 1 435 ? 32.469 14 -2.939 1 93.88 435 PHE B N 1
ATOM 8580 C CA . PHE B 1 435 ? 33.875 13.859 -2.641 1 93.88 435 PHE B CA 1
ATOM 8581 C C . PHE B 1 435 ? 34.156 12.562 -1.894 1 93.88 435 PHE B C 1
ATOM 8583 O O . PHE B 1 435 ? 35.312 12.148 -1.756 1 93.88 435 PHE B O 1
ATOM 8590 N N . THR B 1 436 ? 33.188 11.922 -1.402 1 93.25 436 THR B N 1
ATOM 8591 C CA . THR B 1 436 ? 33.375 10.672 -0.674 1 93.25 436 THR B CA 1
ATOM 8592 C C . THR B 1 436 ? 33.281 9.477 -1.614 1 93.25 436 THR B C 1
ATOM 8594 O O . THR B 1 436 ? 32.375 9.414 -2.441 1 93.25 436 THR B O 1
ATOM 8597 N N . PRO B 1 437 ? 34.281 8.562 -1.479 1 91 437 PRO B N 1
ATOM 8598 C CA . PRO B 1 437 ? 34.188 7.375 -2.328 1 91 437 PRO B CA 1
ATOM 8599 C C . PRO B 1 437 ? 32.938 6.559 -2.074 1 91 437 PRO B C 1
ATOM 8601 O O . PRO B 1 437 ? 32.406 6.555 -0.958 1 91 437 PRO B O 1
ATOM 8604 N N . LEU B 1 438 ? 32.438 5.848 -3.045 1 88.06 438 LEU B N 1
ATOM 8605 C CA . LEU B 1 438 ? 31.156 5.148 -3.037 1 88.06 438 LEU B CA 1
ATOM 8606 C C . LEU B 1 438 ? 31.141 4.059 -1.969 1 88.06 438 LEU B C 1
ATOM 8608 O O . LEU B 1 438 ? 30.094 3.811 -1.347 1 88.06 438 LEU B O 1
ATOM 8612 N N . TRP B 1 439 ? 32.25 3.297 -1.739 1 87.19 439 TRP B N 1
ATOM 8613 C CA . TRP B 1 439 ? 32.281 2.221 -0.752 1 87.19 439 TRP B CA 1
ATOM 8614 C C . TRP B 1 439 ? 32 2.764 0.648 1 87.19 439 TRP B C 1
ATOM 8616 O O . TRP B 1 439 ? 31.328 2.125 1.446 1 87.19 439 TRP B O 1
ATOM 8626 N N . LEU B 1 440 ? 32.5 3.947 0.954 1 91.25 440 LEU B N 1
ATOM 8627 C CA . LEU B 1 440 ? 32.312 4.562 2.26 1 91.25 440 LEU B CA 1
ATOM 8628 C C . LEU B 1 440 ? 30.875 5.07 2.406 1 91.25 440 LEU B C 1
ATOM 8630 O O . LEU B 1 440 ? 30.281 4.996 3.492 1 91.25 440 LEU B O 1
ATOM 8634 N N . LEU B 1 441 ? 30.328 5.578 1.291 1 92 441 LEU B N 1
ATOM 8635 C CA . LEU B 1 441 ? 28.953 6.035 1.316 1 92 441 LEU B CA 1
ATOM 8636 C C . LEU B 1 441 ? 28 4.883 1.626 1 92 441 LEU B C 1
ATOM 8638 O O . LEU B 1 441 ? 27.047 5.043 2.395 1 92 441 LEU B O 1
ATOM 8642 N N . ILE B 1 442 ? 28.25 3.736 1.086 1 91.06 442 ILE B N 1
ATOM 8643 C CA . ILE B 1 442 ? 27.406 2.568 1.324 1 91.06 442 ILE B CA 1
ATOM 8644 C C . ILE B 1 442 ? 27.594 2.086 2.762 1 91.06 442 ILE B C 1
ATOM 8646 O O . ILE B 1 442 ? 26.625 1.719 3.428 1 91.06 442 ILE B O 1
ATOM 8650 N N . LYS B 1 443 ? 28.812 2.047 3.207 1 93.12 443 LYS B N 1
ATOM 8651 C CA . LYS B 1 443 ? 29.078 1.629 4.578 1 93.12 443 LYS B CA 1
ATOM 8652 C C . LYS B 1 443 ? 28.375 2.543 5.578 1 93.12 443 LYS B C 1
ATOM 8654 O O . LYS B 1 443 ? 27.781 2.07 6.551 1 93.12 443 LYS B O 1
ATOM 8659 N N . VAL B 1 444 ? 28.391 3.832 5.297 1 93.94 444 VAL B N 1
ATOM 8660 C CA . VAL B 1 444 ? 27.75 4.789 6.191 1 93.94 444 VAL B CA 1
ATOM 8661 C C . VAL B 1 444 ? 26.234 4.641 6.098 1 93.94 444 VAL B C 1
ATOM 8663 O O . VAL B 1 444 ? 25.531 4.703 7.113 1 93.94 444 VAL B O 1
ATOM 8666 N N . SER B 1 445 ? 25.734 4.461 4.879 1 93.69 445 SER B N 1
ATOM 8667 C CA . SER B 1 445 ? 24.297 4.297 4.684 1 93.69 445 SER B CA 1
ATOM 8668 C C . SER B 1 445 ? 23.797 3.037 5.375 1 93.69 445 SER B C 1
ATOM 8670 O O . SER B 1 445 ? 22.734 3.053 6.008 1 93.69 445 SER B O 1
ATOM 8672 N N . THR B 1 446 ? 24.516 1.938 5.289 1 95.12 446 THR B N 1
ATOM 8673 C CA . THR B 1 446 ? 24.094 0.691 5.914 1 95.12 446 THR B CA 1
ATOM 8674 C C . THR B 1 446 ? 24.234 0.766 7.43 1 95.12 446 THR B C 1
ATOM 8676 O O . THR B 1 446 ? 23.453 0.152 8.164 1 95.12 446 THR B O 1
ATOM 8679 N N . PHE B 1 447 ? 25.25 1.484 7.906 1 96.5 447 PHE B N 1
ATOM 8680 C CA . PHE B 1 447 ? 25.375 1.72 9.336 1 96.5 447 PHE B CA 1
ATOM 8681 C C . PHE B 1 447 ? 24.188 2.504 9.867 1 96.5 447 PHE B C 1
ATOM 8683 O O . PHE B 1 447 ? 23.609 2.152 10.898 1 96.5 447 PHE B O 1
ATOM 8690 N N . SER B 1 448 ? 23.812 3.545 9.078 1 95.75 448 SER B N 1
ATOM 8691 C CA . SER B 1 448 ? 22.672 4.363 9.469 1 95.75 448 SER B CA 1
ATOM 8692 C C . SER B 1 448 ? 21.375 3.557 9.445 1 95.75 448 SER B C 1
ATOM 8694 O O . SER B 1 448 ? 20.516 3.723 10.312 1 95.75 448 SER B O 1
ATOM 8696 N N . ALA B 1 449 ? 21.234 2.691 8.484 1 95.31 449 ALA B N 1
ATOM 8697 C CA . ALA B 1 449 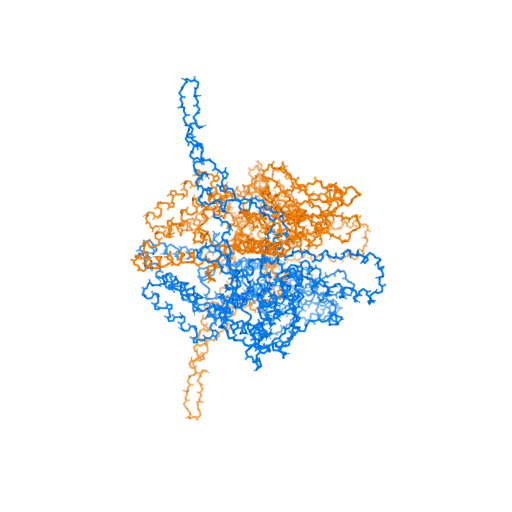? 20.062 1.835 8.398 1 95.31 449 ALA B CA 1
ATOM 8698 C C . ALA B 1 449 ? 19.984 0.871 9.578 1 95.31 449 ALA B C 1
ATOM 8700 O O . ALA B 1 449 ? 18.922 0.659 10.156 1 95.31 449 ALA B O 1
ATOM 8701 N N . GLY B 1 450 ? 21.141 0.26 9.961 1 95.31 450 GLY B N 1
ATOM 8702 C CA . GLY B 1 450 ? 21.188 -0.603 11.133 1 95.31 450 GLY B CA 1
ATOM 8703 C C . GLY B 1 450 ? 20.906 0.13 12.422 1 95.31 450 GLY B C 1
ATOM 8704 O O . GLY B 1 450 ? 20.156 -0.371 13.273 1 95.31 450 GLY B O 1
ATOM 8705 N N . PHE B 1 451 ? 21.406 1.329 12.547 1 95.31 451 PHE B N 1
ATOM 8706 C CA . PHE B 1 451 ? 21.172 2.146 13.734 1 95.31 451 PHE B CA 1
ATOM 8707 C C . PHE B 1 451 ? 19.703 2.508 13.867 1 95.31 451 PHE B C 1
ATOM 8709 O O . PHE B 1 451 ? 19.141 2.469 14.961 1 95.31 451 PHE B O 1
ATOM 8716 N N . THR B 1 452 ? 19.078 2.84 12.766 1 94.75 452 THR B N 1
ATOM 8717 C CA . THR B 1 452 ? 17.656 3.174 12.766 1 94.75 452 THR B CA 1
ATOM 8718 C C . THR B 1 452 ? 16.812 1.95 13.109 1 94.75 452 THR B C 1
ATOM 8720 O O . THR B 1 452 ? 15.867 2.041 13.898 1 94.75 452 THR B O 1
ATOM 8723 N N . PHE B 1 453 ? 17.172 0.771 12.68 1 94.69 453 PHE B N 1
ATOM 8724 C CA . PHE B 1 453 ? 16.422 -0.462 12.875 1 94.69 453 PHE B CA 1
ATOM 8725 C C . PHE B 1 453 ? 16.547 -0.965 14.305 1 94.69 453 PHE B C 1
ATOM 8727 O O . PHE B 1 453 ? 15.555 -1.335 14.93 1 94.69 453 PHE B O 1
ATOM 8734 N N . PHE B 1 454 ? 17.766 -0.972 14.828 1 94.94 454 PHE B N 1
ATOM 8735 C CA . PHE B 1 454 ? 18 -1.626 16.109 1 94.94 454 PHE B CA 1
ATOM 8736 C C . PHE B 1 454 ? 17.875 -0.631 17.25 1 94.94 454 PHE B C 1
ATOM 8738 O O . PHE B 1 454 ? 17.688 -1.026 18.406 1 94.94 454 PHE B O 1
ATOM 8745 N N . CYS B 1 455 ? 17.922 0.747 16.938 1 93 455 CYS B N 1
ATOM 8746 C CA . CYS B 1 455 ? 17.922 1.705 18.031 1 93 455 CYS B CA 1
ATOM 8747 C C . CYS B 1 455 ? 16.75 2.664 17.922 1 93 455 CYS B C 1
ATOM 8749 O O . CYS B 1 455 ? 15.914 2.732 18.828 1 93 455 CYS B O 1
ATOM 8751 N N . LEU B 1 456 ? 16.547 3.291 16.859 1 93.06 456 LEU B N 1
ATOM 8752 C CA . LEU B 1 456 ? 15.547 4.352 16.734 1 93.06 456 LEU B CA 1
ATOM 8753 C C . LEU B 1 456 ? 14.141 3.768 16.656 1 93.06 456 LEU B C 1
ATOM 8755 O O . LEU B 1 456 ? 13.211 4.285 17.281 1 93.06 456 LEU B O 1
ATOM 8759 N N . PHE B 1 457 ? 13.969 2.717 15.875 1 90.5 457 PHE B N 1
ATOM 8760 C CA . PHE B 1 457 ? 12.648 2.135 15.703 1 90.5 457 PHE B CA 1
ATOM 8761 C C . PHE B 1 457 ? 12.109 1.611 17.031 1 90.5 457 PHE B C 1
ATOM 8763 O O . PHE B 1 457 ? 10.953 1.858 17.375 1 90.5 457 PHE B O 1
ATOM 8770 N N . PRO B 1 458 ? 12.898 0.87 17.797 1 91.88 458 PRO B N 1
ATOM 8771 C CA . PRO B 1 458 ? 12.391 0.391 19.094 1 91.88 458 PRO B CA 1
ATOM 8772 C C . PRO B 1 458 ? 12.031 1.529 20.047 1 91.88 458 PRO B C 1
ATOM 8774 O O . PRO B 1 458 ? 11.07 1.414 20.812 1 91.88 458 PRO B O 1
ATOM 8777 N N . ILE B 1 459 ? 12.711 2.594 20 1 88.94 459 ILE B N 1
ATOM 8778 C CA . ILE B 1 459 ? 12.406 3.74 20.844 1 88.94 459 ILE B CA 1
ATOM 8779 C C . ILE B 1 459 ? 11.078 4.363 20.406 1 88.94 459 ILE B C 1
ATOM 8781 O O . ILE B 1 459 ? 10.273 4.766 21.234 1 88.94 459 ILE B O 1
ATOM 8785 N N . SER B 1 460 ? 10.852 4.402 19.156 1 89.56 460 SER B N 1
ATOM 8786 C CA . SER B 1 460 ? 9.633 4.977 18.609 1 89.56 460 SER B CA 1
ATOM 8787 C C . SER B 1 460 ? 8.414 4.141 18.984 1 89.56 460 SER B C 1
ATOM 8789 O O . SER B 1 460 ? 7.336 4.688 19.25 1 89.56 460 SER B O 1
ATOM 8791 N N . VAL B 1 461 ? 8.57 2.848 19.062 1 87.88 461 VAL B N 1
ATOM 8792 C CA . VAL B 1 461 ? 7.434 1.963 19.297 1 87.88 461 VAL B CA 1
ATOM 8793 C C . VAL B 1 461 ? 7.203 1.819 20.797 1 87.88 461 VAL B C 1
ATOM 8795 O O . VAL B 1 461 ? 6.059 1.816 21.266 1 87.88 461 VAL B O 1
ATOM 8798 N N . ASN B 1 462 ? 8.266 1.731 21.562 1 88 462 ASN B N 1
ATOM 8799 C CA . ASN B 1 462 ? 8.133 1.521 23 1 88 462 ASN B CA 1
ATOM 8800 C C . ASN B 1 462 ? 7.789 2.816 23.719 1 88 462 ASN B C 1
ATOM 8802 O O . ASN B 1 462 ? 7.168 2.791 24.781 1 88 462 ASN B O 1
ATOM 8806 N N . PHE B 1 463 ? 8.227 3.912 23.094 1 88.56 463 PHE B N 1
ATOM 8807 C CA . PHE B 1 463 ? 7.898 5.223 23.656 1 88.56 463 PHE B CA 1
ATOM 8808 C C . PHE B 1 463 ? 7.18 6.082 22.609 1 88.56 463 PHE B C 1
ATOM 8810 O O . PHE B 1 463 ? 7.762 7.016 22.062 1 88.56 463 PHE B O 1
ATOM 8817 N N . PRO B 1 464 ? 5.91 5.84 22.469 1 87.81 464 PRO B N 1
ATOM 8818 C CA . PRO B 1 464 ? 5.148 6.473 21.391 1 87.81 464 PRO B CA 1
ATOM 8819 C C . PRO B 1 464 ? 5.086 7.992 21.516 1 87.81 464 PRO B C 1
ATOM 8821 O O . PRO B 1 464 ? 4.918 8.695 20.516 1 87.81 464 PRO B O 1
ATOM 8824 N N . ASN B 1 465 ? 5.273 8.578 22.688 1 88.06 465 ASN B N 1
ATOM 8825 C CA . ASN B 1 465 ? 5.242 10.023 22.859 1 88.06 465 ASN B CA 1
ATOM 8826 C C . ASN B 1 465 ? 6.473 10.688 22.25 1 88.06 465 ASN B C 1
ATOM 8828 O O . ASN B 1 465 ? 6.434 11.867 21.891 1 88.06 465 ASN B O 1
ATOM 8832 N N . TYR B 1 466 ? 7.543 9.891 22.141 1 88.62 466 TYR B N 1
ATOM 8833 C CA . TYR B 1 466 ? 8.797 10.453 21.641 1 88.62 466 TYR B CA 1
ATOM 8834 C C . TYR B 1 466 ? 9.062 10.016 20.203 1 88.62 466 TYR B C 1
ATOM 8836 O O . TYR B 1 466 ? 10.188 10.156 19.703 1 88.62 466 TYR B O 1
ATOM 8844 N N . ARG B 1 467 ? 8.133 9.516 19.531 1 90.06 467 ARG B N 1
ATOM 8845 C CA . ARG B 1 467 ? 8.273 8.93 18.203 1 90.06 467 ARG B CA 1
ATOM 8846 C C . ARG B 1 467 ? 8.781 9.953 17.203 1 90.06 467 ARG B C 1
ATOM 8848 O O . ARG B 1 467 ? 9.703 9.672 16.438 1 90.06 467 ARG B O 1
ATOM 8855 N N . LEU B 1 468 ? 8.227 11.133 17.219 1 89.81 468 LEU B N 1
ATOM 8856 C CA . LEU B 1 468 ? 8.578 12.141 16.234 1 89.81 468 LEU B CA 1
ATOM 8857 C C . LEU B 1 468 ? 9.969 12.703 16.5 1 89.81 468 LEU B C 1
ATOM 8859 O O . LEU B 1 468 ? 10.633 13.188 15.578 1 89.81 468 LEU B O 1
ATOM 8863 N N . LEU B 1 469 ? 10.438 12.586 17.766 1 88.94 469 LEU B N 1
ATOM 8864 C CA . LEU B 1 469 ? 11.758 13.102 18.125 1 88.94 469 LEU B CA 1
ATOM 8865 C C . LEU B 1 469 ? 12.859 12.234 17.531 1 88.94 469 LEU B C 1
ATOM 8867 O O . LEU B 1 469 ? 13.93 12.734 17.172 1 88.94 469 LEU B O 1
ATOM 8871 N N . VAL B 1 470 ? 12.547 10.984 17.391 1 89.25 470 VAL B N 1
ATOM 8872 C CA . VAL B 1 470 ? 13.586 10.055 16.953 1 89.25 470 VAL B CA 1
ATOM 8873 C C . VAL B 1 470 ? 13.406 9.742 15.461 1 89.25 470 VAL B C 1
ATOM 8875 O O . VAL B 1 470 ? 14.195 8.992 14.883 1 89.25 470 VAL B O 1
ATOM 8878 N N . SER B 1 471 ? 12.469 10.375 14.836 1 90.62 471 SER B N 1
ATOM 8879 C CA . SER B 1 471 ? 12.234 10.141 13.414 1 90.62 471 SER B CA 1
ATOM 8880 C C . SER B 1 471 ? 13.234 10.914 12.562 1 90.62 471 SER B C 1
ATOM 8882 O O . SER B 1 471 ? 13.359 12.133 12.688 1 90.62 471 SER B O 1
ATOM 8884 N N . PRO B 1 472 ? 13.914 10.195 11.727 1 88.88 472 PRO B N 1
ATOM 8885 C CA . PRO B 1 472 ? 14.898 10.867 10.875 1 88.88 472 PRO B CA 1
ATOM 8886 C C . PRO B 1 472 ? 14.266 11.875 9.914 1 88.88 472 PRO B C 1
ATOM 8888 O O . PRO B 1 472 ? 14.867 12.906 9.617 1 88.88 472 PRO B O 1
ATOM 8891 N N . SER B 1 473 ? 13.125 11.609 9.414 1 88.31 473 SER B N 1
ATOM 8892 C CA . SER B 1 473 ? 12.461 12.523 8.492 1 88.31 473 SER B CA 1
ATOM 8893 C C . SER B 1 473 ? 12.07 13.828 9.18 1 88.31 473 SER B C 1
ATOM 8895 O O . SER B 1 473 ? 12.195 14.906 8.602 1 88.31 473 SER B O 1
ATOM 8897 N N . LYS B 1 474 ? 11.648 13.672 10.414 1 90.62 474 LYS B N 1
ATOM 8898 C CA . LYS B 1 474 ? 11.266 14.875 11.148 1 90.62 474 LYS B CA 1
ATOM 8899 C C . LYS B 1 474 ? 12.5 15.68 11.562 1 90.62 474 LYS B C 1
ATOM 8901 O O . LYS B 1 474 ? 12.438 16.906 11.656 1 90.62 474 LYS B O 1
ATOM 8906 N N . ARG B 1 475 ? 13.602 14.992 11.734 1 89.06 475 ARG B N 1
ATOM 8907 C CA . ARG B 1 475 ? 14.836 15.688 12.094 1 89.06 475 ARG B CA 1
ATOM 8908 C C . ARG B 1 475 ? 15.344 16.531 10.93 1 89.06 475 ARG B C 1
ATOM 8910 O O . ARG B 1 475 ? 15.938 17.594 11.133 1 89.06 475 ARG B O 1
ATOM 8917 N N . LEU B 1 476 ? 15.102 16.094 9.758 1 90.75 476 LEU B N 1
ATOM 8918 C CA . LEU B 1 476 ? 15.516 16.844 8.578 1 90.75 476 LEU B CA 1
ATOM 8919 C C . LEU B 1 476 ? 14.68 18.109 8.414 1 90.75 476 LEU B C 1
ATOM 8921 O O . LEU B 1 476 ? 15.203 19.172 8.055 1 90.75 476 LEU B O 1
ATOM 8925 N N . PHE B 1 477 ? 13.391 18.031 8.695 1 93.56 477 PHE B N 1
ATOM 8926 C CA . PHE B 1 477 ? 12.477 19.156 8.539 1 93.56 477 PHE B CA 1
ATOM 8927 C C . PHE B 1 477 ? 12.102 19.734 9.898 1 93.56 477 PHE B C 1
ATOM 8929 O O . PHE B 1 477 ? 10.938 20.078 10.125 1 93.56 477 PHE B O 1
ATOM 8936 N N . TRP B 1 478 ? 13.156 19.828 10.711 1 90.44 478 TRP B N 1
ATOM 8937 C CA . TRP B 1 478 ? 12.961 20.312 12.07 1 90.44 478 TRP B CA 1
ATOM 8938 C C . TRP B 1 478 ? 12.398 21.734 12.062 1 90.44 478 TRP B C 1
ATOM 8940 O O . TRP B 1 478 ? 12.938 22.625 11.398 1 90.44 478 TRP B O 1
ATOM 8950 N N . ASN B 1 479 ? 11.219 22 12.641 1 89.38 479 ASN B N 1
ATOM 8951 C CA . ASN B 1 479 ? 10.586 23.297 12.875 1 89.38 479 ASN B CA 1
ATOM 8952 C C . ASN B 1 479 ? 9.938 23.844 11.602 1 89.38 479 ASN B C 1
ATOM 8954 O O . ASN B 1 479 ? 9.695 25.047 11.5 1 89.38 479 ASN B O 1
ATOM 8958 N N . ILE B 1 480 ? 9.883 23.141 10.547 1 92.88 480 ILE B N 1
ATOM 8959 C CA . ILE B 1 480 ? 9.023 23.516 9.422 1 92.88 480 ILE B CA 1
ATOM 8960 C C . ILE B 1 480 ? 7.574 23.172 9.758 1 92.88 480 ILE B C 1
ATOM 8962 O O . ILE B 1 480 ? 7.254 22.031 10.094 1 92.88 480 ILE B O 1
ATOM 8966 N N . PRO B 1 481 ? 6.766 24.094 9.719 1 92.81 481 PRO B N 1
ATOM 8967 C CA . PRO B 1 481 ? 5.406 23.891 10.227 1 92.81 481 PRO B CA 1
ATOM 8968 C C . PRO B 1 481 ? 4.559 23.016 9.312 1 92.81 481 PRO B C 1
ATOM 8970 O O . PRO B 1 481 ? 4.859 22.891 8.125 1 92.81 481 PRO B O 1
ATOM 8973 N N . THR B 1 482 ? 3.635 22.359 9.859 1 93.94 482 THR B N 1
ATOM 8974 C CA . THR B 1 482 ? 2.566 21.688 9.125 1 93.94 482 THR B CA 1
ATOM 8975 C C . THR B 1 482 ? 1.457 22.672 8.766 1 93.94 482 THR B C 1
ATOM 8977 O O . THR B 1 482 ? 1.51 23.844 9.156 1 93.94 482 THR B O 1
ATOM 8980 N N . HIS B 1 483 ? 0.484 22.281 8.016 1 93.81 483 HIS B N 1
ATOM 8981 C CA . HIS B 1 483 ? -0.627 23.156 7.676 1 93.81 483 HIS B CA 1
ATOM 8982 C C . HIS B 1 483 ? -1.421 23.547 8.922 1 93.81 483 HIS B C 1
ATOM 8984 O O . HIS B 1 483 ? -1.901 24.688 9.023 1 93.81 483 HIS B O 1
ATOM 8990 N N . ALA B 1 484 ? -1.523 22.609 9.812 1 93.31 484 ALA B N 1
ATOM 8991 C CA . ALA B 1 484 ? -2.258 22.891 11.047 1 93.31 484 ALA B CA 1
ATOM 8992 C C . ALA B 1 484 ? -1.521 23.906 11.914 1 93.31 484 ALA B C 1
ATOM 8994 O O . ALA B 1 484 ? -2.135 24.828 12.453 1 93.31 484 ALA B O 1
ATOM 8995 N N . GLU B 1 485 ? -0.28 23.766 12.055 1 92 485 GLU B N 1
ATOM 8996 C CA . GLU B 1 485 ? 0.513 24.703 12.836 1 92 485 GLU B CA 1
ATOM 8997 C C . GLU B 1 485 ? 0.508 26.094 12.211 1 92 485 GLU B C 1
ATOM 8999 O O . GLU B 1 485 ? 0.447 27.094 12.914 1 92 485 GLU B O 1
ATOM 9004 N N . TRP B 1 486 ? 0.636 26.078 10.938 1 92.69 486 TRP B N 1
ATOM 9005 C CA . TRP B 1 486 ? 0.56 27.359 10.227 1 92.69 486 TRP B CA 1
ATOM 9006 C C . TRP B 1 486 ? -0.792 28.016 10.453 1 92.69 486 TRP B C 1
ATOM 9008 O O . TRP B 1 486 ? -0.864 29.234 10.672 1 92.69 486 TRP B O 1
ATOM 9018 N N . ALA B 1 487 ? -1.857 27.297 10.375 1 93.12 487 ALA B N 1
ATOM 9019 C CA . ALA B 1 487 ? -3.205 27.844 10.539 1 93.12 487 ALA B CA 1
ATOM 9020 C C . ALA B 1 487 ? -3.395 28.422 11.938 1 93.12 487 ALA B C 1
ATOM 9022 O O . ALA B 1 487 ? -4.039 29.469 12.102 1 93.12 487 ALA B O 1
ATOM 9023 N N . ILE B 1 488 ? -2.865 27.797 12.938 1 92.12 488 ILE B N 1
ATOM 9024 C CA . ILE B 1 488 ? -2.965 28.297 14.305 1 92.12 488 ILE B CA 1
ATOM 9025 C C . ILE B 1 488 ? -2.215 29.609 14.438 1 92.12 488 ILE B C 1
ATOM 9027 O O . ILE B 1 488 ? -2.723 30.562 15.047 1 92.12 488 ILE B O 1
ATOM 9031 N N . GLN B 1 489 ? -1.066 29.656 13.875 1 90.62 489 GLN B N 1
ATOM 9032 C CA . GLN B 1 489 ? -0.289 30.875 13.93 1 90.62 489 GLN B CA 1
ATOM 9033 C C . GLN B 1 489 ? -0.994 32 13.188 1 90.62 489 GLN B C 1
ATOM 9035 O O . GLN B 1 489 ? -0.975 33.156 13.625 1 90.62 489 GLN B O 1
ATOM 9040 N N . TYR B 1 490 ? -1.525 31.656 12.07 1 91.56 490 TYR B N 1
ATOM 9041 C CA . TYR B 1 490 ? -2.27 32.656 11.289 1 91.56 490 TYR B CA 1
ATOM 9042 C C . TYR B 1 490 ? -3.467 33.156 12.078 1 91.56 490 TYR B C 1
ATOM 9044 O O . TYR B 1 490 ? -3.742 34.375 12.078 1 91.56 490 TYR B O 1
ATOM 9052 N N . MET B 1 491 ? -4.188 32.281 12.758 1 91.38 491 MET B N 1
ATOM 9053 C CA . MET B 1 491 ? -5.367 32.656 13.539 1 91.38 491 MET B CA 1
ATOM 9054 C C . MET B 1 491 ? -4.98 33.531 14.719 1 91.38 491 MET B C 1
ATOM 9056 O O . MET B 1 491 ? -5.691 34.5 15.047 1 91.38 491 MET B O 1
ATOM 9060 N N . GLN B 1 492 ? -3.951 33.281 15.344 1 90.31 492 GLN B N 1
ATOM 9061 C CA . GLN B 1 492 ? -3.5 34.062 16.484 1 90.31 492 GLN B CA 1
ATOM 9062 C C . GLN B 1 492 ? -3.031 35.438 16.047 1 90.31 492 GLN B C 1
ATOM 9064 O O . GLN B 1 492 ? -3.238 36.438 16.766 1 90.31 492 GLN B O 1
ATOM 9069 N N . ALA B 1 493 ? -2.375 35.469 14.906 1 88.5 493 ALA B N 1
ATOM 9070 C CA . ALA B 1 493 ? -1.96 36.781 14.375 1 88.5 493 ALA B CA 1
ATOM 9071 C C . ALA B 1 493 ? -3.17 37.625 14.023 1 88.5 493 ALA B C 1
ATOM 9073 O O . ALA B 1 493 ? -3.166 38.844 14.266 1 88.5 493 ALA B O 1
ATOM 9074 N N . GLU B 1 494 ? -4.125 37 13.492 1 88.38 494 GLU B N 1
ATOM 9075 C CA . GLU B 1 494 ? -5.355 37.719 13.164 1 88.38 494 GLU B CA 1
ATOM 9076 C C . GLU B 1 494 ? -6.07 38.188 14.43 1 88.38 494 GLU B C 1
ATOM 9078 O O . GLU B 1 494 ? -6.652 39.281 14.453 1 88.38 494 GLU B O 1
ATOM 9083 N N . GLY B 1 495 ? -6.09 37.375 15.406 1 86.44 495 GLY B N 1
ATOM 9084 C CA . GLY B 1 495 ? -6.68 37.75 16.672 1 86.44 495 GLY B CA 1
ATOM 9085 C C . GLY B 1 495 ? -5.992 38.938 17.312 1 86.44 495 GLY B C 1
ATOM 9086 O O . GLY B 1 495 ? -6.652 39.844 17.844 1 86.44 495 GLY B O 1
ATOM 9087 N N . LEU B 1 496 ? -4.738 38.969 17.234 1 86 496 LEU B N 1
ATOM 9088 C CA . LEU B 1 496 ? -3.967 40.094 17.766 1 86 496 LEU B CA 1
ATOM 9089 C C . LEU B 1 496 ? -4.25 41.375 16.984 1 86 496 LEU B C 1
ATOM 9091 O O . LEU B 1 496 ? -4.324 42.469 17.578 1 86 496 LEU B O 1
ATOM 9095 N N . ARG B 1 497 ? -4.344 41.25 15.75 1 85.81 497 ARG B N 1
ATOM 9096 C CA . ARG B 1 497 ? -4.637 42.406 14.914 1 85.81 497 ARG B CA 1
ATOM 9097 C C . ARG B 1 497 ? -5.984 43.031 15.281 1 85.81 497 ARG B C 1
ATOM 9099 O O . ARG B 1 497 ? -6.105 44.25 15.414 1 85.81 497 ARG B O 1
ATOM 9106 N N . VAL B 1 498 ? -6.969 42.188 15.414 1 83.5 498 VAL B N 1
ATOM 9107 C CA . VAL B 1 498 ? -8.32 42.656 15.711 1 83.5 498 VAL B CA 1
ATOM 9108 C C . VAL B 1 498 ? -8.344 43.344 17.094 1 83.5 498 VAL B C 1
ATOM 9110 O O . VAL B 1 498 ? -9 44.375 17.266 1 83.5 498 VAL B O 1
ATOM 9113 N N . VAL B 1 499 ? -7.688 42.781 18.047 1 83 499 VAL B N 1
ATOM 9114 C CA . VAL B 1 499 ? -7.648 43.344 19.391 1 83 499 VAL B CA 1
ATOM 9115 C C . VAL B 1 499 ? -6.926 44.688 19.391 1 83 499 VAL B C 1
ATOM 9117 O O . VAL B 1 499 ? -7.352 45.625 20.062 1 83 499 VAL B O 1
ATOM 9120 N N . THR B 1 500 ? -5.859 44.812 18.594 1 81.38 500 THR B N 1
ATOM 9121 C CA . THR B 1 500 ? -5.094 46.062 18.531 1 81.38 500 THR B CA 1
ATOM 9122 C C . THR B 1 500 ? -5.891 47.125 17.812 1 81.38 500 THR B C 1
ATOM 9124 O O . THR B 1 500 ? -5.84 48.312 18.203 1 81.38 500 THR B O 1
ATOM 9127 N N . GLU B 1 501 ? -6.566 46.75 16.781 1 80.19 501 GLU B N 1
ATOM 9128 C CA . GLU B 1 501 ? -7.383 47.688 16.047 1 80.19 501 GLU B CA 1
ATOM 9129 C C . GLU B 1 501 ? -8.523 48.25 16.906 1 80.19 501 GLU B C 1
ATOM 9131 O O . GLU B 1 501 ? -8.844 49.438 16.859 1 80.19 501 GLU B O 1
ATOM 9136 N N . LYS B 1 502 ? -9.117 47.406 17.625 1 76.62 502 LYS B N 1
ATOM 9137 C CA . LYS B 1 502 ? -10.219 47.812 18.484 1 76.62 502 LYS B CA 1
ATOM 9138 C C . LYS B 1 502 ? -9.711 48.688 19.625 1 76.62 502 LYS B C 1
ATOM 9140 O O . LYS B 1 502 ? -10.398 49.625 20.047 1 76.62 502 LYS B O 1
ATOM 9145 N N . GLN B 1 503 ? -8.609 48.375 20.125 1 77.62 503 GLN B N 1
ATOM 9146 C CA . GLN B 1 503 ? -8.016 49.188 21.172 1 77.62 503 GLN B CA 1
ATOM 9147 C C . GLN B 1 503 ? -7.668 50.594 20.641 1 77.62 503 GLN B C 1
ATOM 9149 O O . GLN B 1 503 ? -7.883 51.594 21.328 1 77.62 503 GLN B O 1
ATOM 9154 N N . ASN B 1 504 ? -7.141 50.594 19.469 1 76.44 504 ASN B N 1
ATOM 9155 C CA . ASN B 1 504 ? -6.801 51.906 18.859 1 76.44 504 ASN B CA 1
ATOM 9156 C C . ASN B 1 504 ? -8.055 52.719 18.531 1 76.44 504 ASN B C 1
ATOM 9158 O O . ASN B 1 504 ? -8.062 53.938 18.688 1 76.44 504 ASN B O 1
ATOM 9162 N N . ALA B 1 505 ? -9.062 52.031 18.125 1 72.94 505 ALA B N 1
ATOM 9163 C CA . ALA B 1 505 ? -10.312 52.719 17.828 1 72.94 505 ALA B CA 1
ATOM 9164 C C . ALA B 1 505 ? -10.938 53.312 19.094 1 72.94 505 ALA B C 1
ATOM 9166 O O . ALA B 1 505 ? -11.484 54.406 19.078 1 72.94 505 ALA B O 1
ATOM 9167 N N . SER B 1 506 ? -10.906 52.594 20.125 1 69.88 506 SER B N 1
ATOM 9168 C CA . SER B 1 506 ? -11.445 53.062 21.391 1 69.88 506 SER B CA 1
ATOM 9169 C C . SER B 1 506 ? -10.617 54.219 21.953 1 69.88 506 SER B C 1
ATOM 9171 O O . SER B 1 506 ? -11.164 55.156 22.516 1 69.88 506 SER B O 1
ATOM 9173 N N . ALA B 1 507 ? -9.398 54.188 21.688 1 72.19 507 ALA B N 1
ATOM 9174 C CA . ALA B 1 507 ? -8.523 55.281 22.141 1 72.19 507 ALA B CA 1
ATOM 9175 C C . ALA B 1 507 ? -8.773 56.562 21.359 1 72.19 507 ALA B C 1
ATOM 9177 O O . ALA B 1 507 ? -8.773 57.656 21.922 1 72.19 507 ALA B O 1
ATOM 9178 N N . ASN B 1 508 ? -8.938 56.312 20.156 1 66.06 508 ASN B N 1
ATOM 9179 C CA . ASN B 1 508 ? -9.203 57.469 19.312 1 66.06 508 ASN B CA 1
ATOM 9180 C C . ASN B 1 508 ? -10.562 58.094 19.625 1 66.06 508 ASN B C 1
ATOM 9182 O O . ASN B 1 508 ? -10.719 59.312 19.594 1 66.06 508 ASN B O 1
ATOM 9186 N N . THR B 1 509 ? -11.492 57.188 19.891 1 62.84 509 THR B N 1
ATOM 9187 C CA . THR B 1 509 ? -12.812 57.719 20.25 1 62.84 509 THR B CA 1
ATOM 9188 C C . THR B 1 509 ? -12.773 58.406 21.609 1 62.84 509 THR B C 1
ATOM 9190 O O . THR B 1 509 ? -13.445 59.406 21.812 1 62.84 509 THR B O 1
ATOM 9193 N N . THR B 1 510 ? -12.078 57.812 22.438 1 60.62 510 THR B N 1
ATOM 9194 C CA . THR B 1 510 ? -11.961 58.438 23.75 1 60.62 510 THR B CA 1
ATOM 9195 C C . THR B 1 510 ? -11.242 59.781 23.656 1 60.62 510 THR B C 1
ATOM 9197 O O . THR B 1 510 ? -11.586 60.719 24.359 1 60.62 510 THR B O 1
ATOM 9200 N N . THR B 1 511 ? -10.219 59.781 22.812 1 57.28 511 THR B N 1
ATOM 9201 C CA . THR B 1 511 ? -9.539 61.062 22.656 1 57.28 511 THR B CA 1
ATOM 9202 C C . THR B 1 511 ? -10.469 62.094 22.016 1 57.28 511 THR B C 1
ATOM 9204 O O . THR B 1 511 ? -10.359 63.281 22.297 1 57.28 511 THR B O 1
ATOM 9207 N N . LEU B 1 512 ? -11.281 61.531 21.094 1 54 512 LEU B N 1
ATOM 9208 C CA . LEU B 1 512 ? -12.203 62.5 20.484 1 54 512 LEU B CA 1
ATOM 9209 C C . LEU B 1 512 ? -13.312 62.875 21.453 1 54 512 LEU B C 1
ATOM 9211 O O . LEU B 1 512 ? -13.906 63.938 21.344 1 54 512 LEU B O 1
ATOM 9215 N N . THR B 1 513 ? -13.805 61.844 22.156 1 49.25 513 THR B N 1
ATOM 9216 C CA . THR B 1 513 ? -14.812 62.219 23.141 1 49.25 513 THR B CA 1
ATOM 9217 C C . THR B 1 513 ? -14.156 62.656 24.438 1 49.25 513 THR B C 1
ATOM 9219 O O . THR B 1 513 ? -13.484 61.875 25.109 1 49.25 513 THR B O 1
ATOM 9222 N N . ASP B 1 514 ? -13.664 63.875 24.578 1 42.44 514 ASP B N 1
ATOM 9223 C CA . ASP B 1 514 ? -13.148 64.562 25.766 1 42.44 514 ASP B CA 1
ATOM 9224 C C . ASP B 1 514 ? -13.922 64.125 27.016 1 42.44 514 ASP B C 1
ATOM 9226 O O . ASP B 1 514 ? -13.742 64.688 28.094 1 42.44 514 ASP B O 1
ATOM 9230 N N . THR B 1 515 ? -15.344 63.969 26.938 1 40.94 515 THR B N 1
ATOM 9231 C CA . THR B 1 515 ? -16.094 64.062 28.203 1 40.94 515 THR B CA 1
ATOM 9232 C C . THR B 1 515 ? -15.734 62.906 29.125 1 40.94 515 THR B C 1
ATOM 9234 O O . THR B 1 515 ? -15.508 61.781 28.656 1 40.94 515 THR B O 1
ATOM 9237 N N . ASN B 1 516 ? -15.516 63.094 30.609 1 39.53 516 ASN B N 1
ATOM 9238 C CA . ASN B 1 516 ? -15.188 62.531 31.906 1 39.53 516 ASN B CA 1
ATOM 9239 C C . ASN B 1 516 ? -15.938 61.219 32.156 1 39.53 516 ASN B C 1
ATOM 9241 O O . ASN B 1 516 ? -16.125 60.812 33.281 1 39.53 516 ASN B O 1
ATOM 9245 N N . SER B 1 517 ? -16.969 60.812 31.406 1 41.06 517 SER B N 1
ATOM 9246 C CA . SER B 1 517 ? -17.703 59.781 32.156 1 41.06 517 SER B CA 1
ATOM 9247 C C . SER B 1 517 ? -16.906 58.5 32.281 1 41.06 517 SER B C 1
ATOM 9249 O O . SER B 1 517 ? -16.422 57.969 31.281 1 41.06 517 SER B O 1
ATOM 9251 N N . PRO B 1 518 ? -16.359 58.156 33.438 1 42.22 518 PRO B N 1
ATOM 9252 C CA . PRO B 1 518 ? -15.625 56.938 33.812 1 42.22 518 PRO B CA 1
ATOM 9253 C C . PRO B 1 518 ? -16.203 55.688 33.188 1 42.22 518 PRO B C 1
ATOM 9255 O O . PRO B 1 518 ? -15.586 54.625 33.281 1 42.22 518 PRO B O 1
ATOM 9258 N N . ASP B 1 519 ? -17.453 55.688 32.906 1 42.59 519 ASP B N 1
ATOM 9259 C CA . ASP B 1 519 ? -18.094 54.438 32.531 1 42.59 519 ASP B CA 1
ATOM 9260 C C . ASP B 1 519 ? -17.625 53.969 31.141 1 42.59 519 ASP B C 1
ATOM 9262 O O . ASP B 1 519 ? -18.062 52.938 30.656 1 42.59 519 ASP B O 1
ATOM 9266 N N . ALA B 1 520 ? -17.047 54.75 30.359 1 43.34 520 ALA B N 1
ATOM 9267 C CA . ALA B 1 520 ? -16.719 54.438 28.969 1 43.34 520 ALA B CA 1
ATOM 9268 C C . ALA B 1 520 ? -15.492 53.531 28.891 1 43.34 520 ALA B C 1
ATOM 9270 O O . ALA B 1 520 ? -15.266 52.875 27.875 1 43.34 520 ALA B O 1
ATOM 9271 N N . ALA B 1 521 ? -14.562 53.719 29.719 1 43.75 521 ALA B N 1
ATOM 9272 C CA . ALA B 1 521 ? -13.375 52.875 29.781 1 43.75 521 ALA B CA 1
ATOM 9273 C C . ALA B 1 521 ? -13.75 51.438 30.125 1 43.75 521 ALA B C 1
ATOM 9275 O O . ALA B 1 521 ? -12.961 50.5 29.906 1 43.75 521 ALA B O 1
ATOM 9276 N N . ALA B 1 522 ? -14.617 51.281 31.031 1 44.59 522 ALA B N 1
ATOM 9277 C CA . ALA B 1 522 ? -15.078 49.969 31.469 1 44.59 522 ALA B CA 1
ATOM 9278 C C . ALA B 1 522 ? -15.703 49.188 30.312 1 44.59 522 ALA B C 1
ATOM 9280 O O . ALA B 1 522 ? -15.891 47.969 30.406 1 44.59 522 ALA B O 1
ATOM 9281 N N . SER B 1 523 ? -16.141 49.844 29.297 1 44.03 523 SER B N 1
ATOM 9282 C CA . SER B 1 523 ? -16.922 49.25 28.219 1 44.03 523 SER B CA 1
ATOM 9283 C C . SER B 1 523 ? -16.016 48.531 27.234 1 44.03 523 SER B C 1
ATOM 9285 O O . SER B 1 523 ? -16.469 47.625 26.516 1 44.03 523 SER B O 1
ATOM 9287 N N . SER B 1 524 ? -14.805 49.031 27.125 1 47.09 524 SER B N 1
ATOM 9288 C CA . SER B 1 524 ? -13.922 48.406 26.125 1 47.09 524 SER B CA 1
ATOM 9289 C C . SER B 1 524 ? -13.523 47 26.547 1 47.09 524 SER B C 1
ATOM 9291 O O . SER B 1 524 ? -13.32 46.125 25.688 1 47.09 524 SER B O 1
ATOM 9293 N N . GLU B 1 525 ? -13.133 46.906 27.859 1 53 525 GLU B N 1
ATOM 9294 C CA . GLU B 1 525 ? -12.742 45.594 28.375 1 53 525 GLU B CA 1
ATOM 9295 C C . GLU B 1 525 ? -13.891 44.594 28.266 1 53 525 GLU B C 1
ATOM 9297 O O . GLU B 1 525 ? -13.664 43.375 28.203 1 53 525 GLU B O 1
ATOM 9302 N N . GLY B 1 526 ? -15.07 45.031 28.062 1 58.88 526 GLY B N 1
ATOM 9303 C CA . GLY B 1 526 ? -16.25 44.219 28.188 1 58.88 526 GLY B CA 1
ATOM 9304 C C . GLY B 1 526 ? -16.922 43.906 26.859 1 58.88 526 GLY B C 1
ATOM 9305 O O . GLY B 1 526 ? -18.047 43.406 26.828 1 58.88 526 GLY B O 1
ATOM 9306 N N . GLN B 1 527 ? -16.234 44.375 25.766 1 70.19 527 GLN B N 1
ATOM 9307 C CA . GLN B 1 527 ? -16.953 44.188 24.516 1 70.19 527 GLN B CA 1
ATOM 9308 C C . GLN B 1 527 ? -16.922 42.719 24.109 1 70.19 527 GLN B C 1
ATOM 9310 O O . GLN B 1 527 ? -15.859 42.094 24.094 1 70.19 527 GLN B O 1
ATOM 9315 N N . ASP B 1 528 ? -18.047 42.156 23.984 1 81.56 528 ASP B N 1
ATOM 9316 C CA . ASP B 1 528 ? -18.25 40.781 23.531 1 81.56 528 ASP B CA 1
ATOM 9317 C C . ASP B 1 528 ? -18.031 40.688 22.031 1 81.56 528 ASP B C 1
ATOM 9319 O O . ASP B 1 528 ? -18.516 41.5 21.266 1 81.56 528 ASP B O 1
ATOM 9323 N N . PHE B 1 529 ? -17.141 39.812 21.719 1 82 529 PHE B N 1
ATOM 9324 C CA . PHE B 1 529 ? -16.766 39.656 20.328 1 82 529 PHE B CA 1
ATOM 9325 C C . PHE B 1 529 ? -17.719 38.656 19.625 1 82 529 PHE B C 1
ATOM 9327 O O . PHE B 1 529 ? -18.094 38.875 18.469 1 82 529 PHE B O 1
ATOM 9334 N N . ALA B 1 530 ? -17.984 37.562 20.188 1 85.44 530 ALA B N 1
ATOM 9335 C CA . ALA B 1 530 ? -18.797 36.5 19.562 1 85.44 530 ALA B CA 1
ATOM 9336 C C . ALA B 1 530 ? -19.641 35.75 20.594 1 85.44 530 ALA B C 1
ATOM 9338 O O . ALA B 1 530 ? -19.281 35.719 21.766 1 85.44 530 ALA B O 1
ATOM 9339 N N . SER B 1 531 ? -20.766 35.344 20.188 1 88.25 531 SER B N 1
ATOM 9340 C CA . SER B 1 531 ? -21.656 34.562 21.031 1 88.25 531 SER B CA 1
ATOM 9341 C C . SER B 1 531 ? -22.203 33.375 20.297 1 88.25 531 SER B C 1
ATOM 9343 O O . SER B 1 531 ? -22.594 33.469 19.125 1 88.25 531 SER B O 1
ATOM 9345 N N . TYR B 1 532 ? -22.094 32.219 20.891 1 90.81 532 TYR B N 1
ATOM 9346 C CA . TYR B 1 532 ? -22.594 30.969 20.312 1 90.81 532 TYR B CA 1
ATOM 9347 C C . TYR B 1 532 ? -23.547 30.266 21.266 1 90.81 532 TYR B C 1
ATOM 9349 O O . TYR B 1 532 ? -23.281 30.172 22.469 1 90.81 532 TYR B O 1
ATOM 9357 N N . SER B 1 533 ? -24.641 29.734 20.75 1 90 533 SER B N 1
ATOM 9358 C CA . SER B 1 533 ? -25.594 29.016 21.562 1 90 533 SER B CA 1
ATOM 9359 C C . SER B 1 533 ? -25.078 27.625 21.922 1 90 533 SER B C 1
ATOM 9361 O O . SER B 1 533 ? -24.484 26.938 21.078 1 90 533 SER B O 1
ATOM 9363 N N . CYS B 1 534 ? -25.172 27.281 23.188 1 91.88 534 CYS B N 1
ATOM 9364 C CA . CYS B 1 534 ? -24.719 25.969 23.641 1 91.88 534 CYS B CA 1
ATOM 9365 C C . CYS B 1 534 ? -25.438 25.562 24.922 1 91.88 534 CYS B C 1
ATOM 9367 O O . CYS B 1 534 ? -26.297 26.281 25.406 1 91.88 534 CYS B O 1
ATOM 9369 N N . HIS B 1 535 ? -25.172 24.328 25.297 1 89.75 535 HIS B N 1
ATOM 9370 C CA . HIS B 1 535 ? -25.734 23.781 26.531 1 89.75 535 HIS B CA 1
ATOM 9371 C C . HIS B 1 535 ? -24.625 23.406 27.516 1 89.75 535 HIS B C 1
ATOM 9373 O O . HIS B 1 535 ? -23.594 22.875 27.109 1 89.75 535 HIS B O 1
ATOM 9379 N N . TYR B 1 536 ? -24.734 23.906 28.672 1 89.56 536 TYR B N 1
ATOM 9380 C CA . TYR B 1 536 ? -23.812 23.531 29.719 1 89.56 536 TYR B CA 1
ATOM 9381 C C . TYR B 1 536 ? -24.547 22.953 30.922 1 89.56 536 TYR B C 1
ATOM 9383 O O . TYR B 1 536 ? -25.469 23.578 31.453 1 89.56 536 TYR B O 1
ATOM 9391 N N . ASP B 1 537 ? -24.125 21.766 31.375 1 83.44 537 ASP B N 1
ATOM 9392 C CA . ASP B 1 537 ? -24.719 21.078 32.531 1 83.44 537 ASP B CA 1
ATOM 9393 C C . ASP B 1 537 ? -26.234 21.078 32.438 1 83.44 537 ASP B C 1
ATOM 9395 O O . ASP B 1 537 ? -26.922 21.406 33.406 1 83.44 537 ASP B O 1
ATOM 9399 N N . GLY B 1 538 ? -26.781 20.859 31.297 1 80.75 538 GLY B N 1
ATOM 9400 C CA . GLY B 1 538 ? -28.203 20.688 31.094 1 80.75 538 GLY B CA 1
ATOM 9401 C C . GLY B 1 538 ? -28.938 22 30.906 1 80.75 538 GLY B C 1
ATOM 9402 O O . GLY B 1 538 ? -30.109 22.016 30.516 1 80.75 538 GLY B O 1
ATOM 9403 N N . SER B 1 539 ? -28.312 23.172 31.109 1 84.75 539 SER B N 1
ATOM 9404 C CA . SER B 1 539 ? -28.938 24.469 30.953 1 84.75 539 SER B CA 1
ATOM 9405 C C . SER B 1 539 ? -28.562 25.109 29.609 1 84.75 539 SER B C 1
ATOM 9407 O O . SER B 1 539 ? -27.391 25.125 29.234 1 84.75 539 SER B O 1
ATOM 9409 N N . PRO B 1 540 ? -29.578 25.5 29 1 88.88 540 PRO B N 1
ATOM 9410 C CA . PRO B 1 540 ? -29.266 26.203 27.766 1 88.88 540 PRO B CA 1
ATOM 9411 C C . PRO B 1 540 ? -28.672 27.594 28.016 1 88.88 540 PRO B C 1
ATOM 9413 O O . PRO B 1 540 ? -29.047 28.266 28.984 1 88.88 540 PRO B O 1
ATOM 9416 N N . GLY B 1 541 ? -27.719 27.969 27.281 1 89.94 541 GLY B N 1
ATOM 9417 C CA . GLY B 1 541 ? -27.078 29.266 27.406 1 89.94 541 GLY B CA 1
ATOM 9418 C C . GLY B 1 541 ? -26.281 29.656 26.172 1 89.94 541 GLY B C 1
ATOM 9419 O O . GLY B 1 541 ? -26.578 29.219 25.062 1 89.94 541 GLY B O 1
ATOM 9420 N N . ARG B 1 542 ? -25.422 30.672 26.422 1 90.19 542 ARG B N 1
ATOM 9421 C CA . ARG B 1 542 ? -24.578 31.172 25.344 1 90.19 542 ARG B CA 1
ATOM 9422 C C . ARG B 1 542 ? -23.125 31.266 25.766 1 90.19 542 ARG B C 1
ATOM 9424 O O . ARG B 1 542 ? -22.828 31.625 26.906 1 90.19 542 ARG B O 1
ATOM 9431 N N . LEU B 1 543 ? -22.344 30.844 24.844 1 91.44 543 LEU B N 1
ATOM 9432 C CA . LEU B 1 543 ? -20.906 31 25.016 1 91.44 543 LEU B CA 1
ATOM 9433 C C . LEU B 1 543 ? -20.453 32.344 24.453 1 91.44 543 LEU B C 1
ATOM 9435 O O . LEU B 1 543 ? -20.594 32.594 23.266 1 91.44 543 LEU B O 1
ATOM 9439 N N . ILE B 1 544 ? -19.984 33.219 25.312 1 90.5 544 ILE B N 1
ATOM 9440 C CA . ILE B 1 544 ? -19.578 34.531 24.906 1 90.5 544 ILE B CA 1
ATOM 9441 C C . ILE B 1 544 ? -18.047 34.656 24.984 1 90.5 544 ILE B C 1
ATOM 9443 O O . ILE B 1 544 ? -17.438 34.219 25.953 1 90.5 544 ILE B O 1
ATOM 9447 N N . MET B 1 545 ? -17.516 35.156 23.953 1 90.56 545 MET B N 1
ATOM 9448 C CA . MET B 1 545 ? -16.078 35.344 23.875 1 90.56 545 MET B CA 1
ATOM 9449 C C . MET B 1 545 ? -15.727 36.844 23.922 1 90.56 545 MET B C 1
ATOM 9451 O O . MET B 1 545 ? -16.391 37.656 23.281 1 90.56 545 MET B O 1
ATOM 9455 N N . ASN B 1 546 ? -14.82 37.125 24.734 1 86.25 546 ASN B N 1
ATOM 9456 C CA . ASN B 1 546 ? -14.32 38.5 24.828 1 86.25 546 ASN B CA 1
ATOM 9457 C C . ASN B 1 546 ? -12.812 38.562 24.609 1 86.25 546 ASN B C 1
ATOM 9459 O O . ASN B 1 546 ? -12.203 37.562 24.172 1 86.25 546 ASN B O 1
ATOM 9463 N N . ARG B 1 547 ? -12.234 39.656 24.812 1 83.19 547 ARG B N 1
ATOM 9464 C CA . ARG B 1 547 ? -10.812 39.875 24.594 1 83.19 547 ARG B CA 1
ATOM 9465 C C . ARG B 1 547 ? -9.969 39.062 25.562 1 83.19 547 ARG B C 1
ATOM 9467 O O . ARG B 1 547 ? -8.883 38.594 25.203 1 83.19 547 ARG B O 1
ATOM 9474 N N . THR B 1 548 ? -10.523 38.812 26.641 1 85.06 548 THR B N 1
ATOM 9475 C CA . THR B 1 548 ? -9.672 38.219 27.672 1 85.06 548 THR B CA 1
ATOM 9476 C C . THR B 1 548 ? -10.047 36.781 27.938 1 85.06 548 THR B C 1
ATOM 9478 O O . THR B 1 548 ? -9.242 36 28.469 1 85.06 548 THR B O 1
ATOM 9481 N N . GLY B 1 549 ? -11.266 36.469 27.641 1 89.44 549 GLY B N 1
ATOM 9482 C CA . GLY B 1 549 ? -11.633 35.125 27.969 1 89.44 549 GLY B CA 1
ATOM 9483 C C . GLY B 1 549 ? -12.992 34.719 27.406 1 89.44 549 GLY B C 1
ATOM 9484 O O . GLY B 1 549 ? -13.562 35.438 26.594 1 89.44 549 GLY B O 1
ATOM 9485 N N . VAL B 1 550 ? -13.32 33.438 27.828 1 92 550 VAL B N 1
ATOM 9486 C CA . VAL B 1 550 ? -14.609 32.875 27.438 1 92 550 VAL B CA 1
ATOM 9487 C C . VAL B 1 550 ? -15.508 32.75 28.672 1 92 550 VAL B C 1
ATOM 9489 O O . VAL B 1 550 ? -15.039 32.406 29.766 1 92 550 VAL B O 1
ATOM 9492 N N . ARG B 1 551 ? -16.812 33.094 28.5 1 91.12 551 ARG B N 1
ATOM 9493 C CA . ARG B 1 551 ? -17.766 32.969 29.578 1 91.12 551 ARG B CA 1
ATOM 9494 C C . ARG B 1 551 ? -19.078 32.344 29.094 1 91.12 551 ARG B C 1
ATOM 9496 O O . ARG B 1 551 ? -19.438 32.5 27.938 1 91.12 551 ARG B O 1
ATOM 9503 N N . PHE B 1 552 ? -19.625 31.578 29.969 1 91.81 552 PHE B N 1
ATOM 9504 C CA . PHE B 1 552 ? -20.922 30.984 29.688 1 91.81 552 PHE B CA 1
ATOM 9505 C C . PHE B 1 552 ? -22.016 31.703 30.453 1 91.81 552 PHE B C 1
ATOM 9507 O O . PHE B 1 552 ? -21.922 31.891 31.672 1 91.81 552 PHE B O 1
ATOM 9514 N N . VAL B 1 553 ? -23.031 32.125 29.672 1 88.69 553 VAL B N 1
ATOM 9515 C CA . VAL B 1 553 ? -24.172 32.812 30.281 1 88.69 553 VAL B CA 1
ATOM 9516 C C . VAL B 1 553 ? -25.453 32 30.031 1 88.69 553 VAL B C 1
ATOM 9518 O O . VAL B 1 553 ? -25.797 31.703 28.891 1 88.69 553 VAL B O 1
ATOM 9521 N N . ALA B 1 554 ? -26.078 31.516 31.031 1 87.19 554 ALA B N 1
ATOM 9522 C CA . ALA B 1 554 ? -27.297 30.719 30.938 1 87.19 554 ALA B CA 1
ATOM 9523 C C . ALA B 1 554 ? -28.484 31.594 30.5 1 87.19 554 ALA B C 1
ATOM 9525 O O . ALA B 1 554 ? -28.5 32.781 30.766 1 87.19 554 ALA B O 1
ATOM 9526 N N . LYS B 1 555 ? -29.469 30.891 29.656 1 79.38 555 LYS B N 1
ATOM 9527 C CA . LYS B 1 555 ? -30.688 31.547 29.203 1 79.38 555 LYS B CA 1
ATOM 9528 C C . LYS B 1 555 ? -31.703 31.641 30.328 1 79.38 555 LYS B C 1
ATOM 9530 O O . LYS B 1 555 ? -32.094 30.625 30.906 1 79.38 555 LYS B O 1
ATOM 9535 N N . GLY B 1 556 ? -31.625 32.375 31.453 1 67.31 556 GLY B N 1
ATOM 9536 C CA . GLY B 1 556 ? -32.625 32.594 32.5 1 67.31 556 GLY B CA 1
ATOM 9537 C C . GLY B 1 556 ? -32.625 34 33.031 1 67.31 556 GLY B C 1
ATOM 9538 O O . GLY B 1 556 ? -31.797 34.812 32.625 1 67.31 556 GLY B O 1
ATOM 9539 N N . PRO B 1 557 ? -33.719 34.375 33.75 1 60.5 557 PRO B N 1
ATOM 9540 C CA . PRO B 1 557 ? -33.906 35.75 34.219 1 60.5 557 PRO B CA 1
ATOM 9541 C C . PRO B 1 557 ? -32.688 36.312 34.969 1 60.5 557 PRO B C 1
ATOM 9543 O O . PRO B 1 557 ? -32.469 37.531 34.969 1 60.5 557 PRO B O 1
ATOM 9546 N N . LEU B 1 558 ? -31.953 35.406 35.594 1 56.69 558 LEU B N 1
ATOM 9547 C CA . LEU B 1 558 ? -30.859 35.969 36.375 1 56.69 558 LEU B CA 1
ATOM 9548 C C . LEU B 1 558 ? -29.547 35.938 35.594 1 56.69 558 LEU B C 1
ATOM 9550 O O . LEU B 1 558 ? -28.547 36.5 36.062 1 56.69 558 LEU B O 1
ATOM 9554 N N . HIS B 1 559 ? -29.578 35.938 34.281 1 58.91 559 HIS B N 1
ATOM 9555 C CA . HIS B 1 559 ? -28.406 35.938 33.406 1 58.91 559 HIS B CA 1
ATOM 9556 C C . HIS B 1 559 ? -27.141 35.531 34.188 1 58.91 559 HIS B C 1
ATOM 9558 O O . HIS B 1 559 ? -26.156 36.281 34.188 1 58.91 559 HIS B O 1
ATOM 9564 N N . GLN B 1 560 ? -27.125 34.562 35.062 1 62.84 560 GLN B N 1
ATOM 9565 C CA . GLN B 1 560 ? -26 34.156 35.906 1 62.84 560 GLN B CA 1
ATOM 9566 C C . GLN B 1 560 ? -24.906 33.469 35.094 1 62.84 560 GLN B C 1
ATOM 9568 O O . GLN B 1 560 ? -25.172 32.531 34.375 1 62.84 560 GLN B O 1
ATOM 9573 N N . GLY B 1 561 ? -23.797 34.25 34.938 1 64.44 561 GLY B N 1
ATOM 9574 C CA . GLY B 1 561 ? -22.578 33.688 34.406 1 64.44 561 GLY B CA 1
ATOM 9575 C C . GLY B 1 561 ? -22.109 32.469 35.188 1 64.44 561 GLY B C 1
ATOM 9576 O O . GLY B 1 561 ? -21.859 32.562 36.375 1 64.44 561 GLY B O 1
ATOM 9577 N N . LEU B 1 562 ? -22.25 31.234 34.531 1 74.88 562 LEU B N 1
ATOM 9578 C CA . LEU B 1 562 ? -21.922 30.031 35.281 1 74.88 562 LEU B CA 1
ATOM 9579 C C . LEU B 1 562 ? -20.406 29.844 35.375 1 74.88 562 LEU B C 1
ATOM 9581 O O . LEU B 1 562 ? -19.875 29.453 36.406 1 74.88 562 LEU B O 1
ATOM 9585 N N . PHE B 1 563 ? -19.688 30.156 34.281 1 83.81 563 PHE B N 1
ATOM 9586 C CA . PHE B 1 563 ? -18.234 30.078 34.438 1 83.81 563 PHE B CA 1
ATOM 9587 C C . PHE B 1 563 ? -17.547 31.062 33.5 1 83.81 563 PHE B C 1
ATOM 9589 O O . PHE B 1 563 ? -18.156 31.531 32.531 1 83.81 563 PHE B O 1
ATOM 9596 N N . SER B 1 564 ? -16.5 31.656 33.906 1 87.81 564 SER B N 1
ATOM 9597 C CA . SER B 1 564 ? -15.609 32.531 33.156 1 87.81 564 SER B CA 1
ATOM 9598 C C . SER B 1 564 ? -14.18 32 33.156 1 87.81 564 SER B C 1
ATOM 9600 O O . SER B 1 564 ? -13.609 31.781 34.25 1 87.81 564 SER B O 1
ATOM 9602 N N . LEU B 1 565 ? -13.719 31.719 32 1 91.19 565 LEU B N 1
ATOM 9603 C CA . LEU B 1 565 ? -12.375 31.172 31.875 1 91.19 565 LEU B CA 1
ATOM 9604 C C . LEU B 1 565 ? -11.484 32.062 31.031 1 91.19 565 LEU B C 1
ATOM 9606 O O . LEU B 1 565 ? -11.766 32.281 29.844 1 91.19 565 LEU B O 1
ATOM 9610 N N . PRO B 1 566 ? -10.508 32.656 31.641 1 92.12 566 PRO B N 1
ATOM 9611 C CA . PRO B 1 566 ? -9.547 33.406 30.828 1 92.12 566 PRO B CA 1
ATOM 9612 C C . PRO B 1 566 ? -8.773 32.5 29.875 1 92.12 566 PRO B C 1
ATOM 9614 O O . PRO B 1 566 ? -8.562 31.328 30.156 1 92.12 566 PRO B O 1
ATOM 9617 N N . TYR B 1 567 ? -8.375 33.031 28.719 1 91.44 567 TYR B N 1
ATOM 9618 C CA . TYR B 1 567 ? -7.68 32.281 27.703 1 91.44 567 TYR B CA 1
ATOM 9619 C C . TYR B 1 567 ? -6.371 31.703 28.25 1 91.44 567 TYR B C 1
ATOM 9621 O O . TYR B 1 567 ? -5.957 30.609 27.859 1 91.44 567 TYR B O 1
ATOM 9629 N N . ASP B 1 568 ? -5.699 32.375 29.078 1 87.19 568 ASP B N 1
ATOM 9630 C CA . ASP B 1 568 ? -4.398 31.953 29.609 1 87.19 568 ASP B CA 1
ATOM 9631 C C . ASP B 1 568 ? -4.527 30.734 30.516 1 87.19 568 ASP B C 1
ATOM 9633 O O . ASP B 1 568 ? -3.547 30.047 30.766 1 87.19 568 ASP B O 1
ATOM 9637 N N . ARG B 1 569 ? -5.758 30.438 30.938 1 90.19 569 ARG B N 1
ATOM 9638 C CA . ARG B 1 569 ? -5.957 29.328 31.859 1 90.19 569 ARG B CA 1
ATOM 9639 C C . ARG B 1 569 ? -6.391 28.078 31.109 1 90.19 569 ARG B C 1
ATOM 9641 O O . ARG B 1 569 ? -6.391 26.984 31.672 1 90.19 569 ARG B O 1
ATOM 9648 N N . ILE B 1 570 ? -6.656 28.219 29.875 1 91.31 570 ILE B N 1
ATOM 9649 C CA . ILE B 1 570 ? -7.062 27.062 29.094 1 91.31 570 ILE B CA 1
ATOM 9650 C C . ILE B 1 570 ? -5.832 26.25 28.688 1 91.31 570 ILE B C 1
ATOM 9652 O O . ILE B 1 570 ? -4.914 26.781 28.062 1 91.31 570 ILE B O 1
ATOM 9656 N N . GLY B 1 571 ? -5.812 25.016 29.062 1 89.5 571 GLY B N 1
ATOM 9657 C CA . GLY B 1 571 ? -4.656 24.188 28.75 1 89.5 571 GLY B CA 1
ATOM 9658 C C . GLY B 1 571 ? -4.93 23.156 27.656 1 89.5 571 GLY B C 1
ATOM 9659 O O . GLY B 1 571 ? -4.004 22.672 27.016 1 89.5 571 GLY B O 1
ATOM 9660 N N . TYR B 1 572 ? -6.148 22.797 27.578 1 92.31 572 TYR B N 1
ATOM 9661 C CA . TYR B 1 572 ? -6.543 21.75 26.641 1 92.31 572 TYR B CA 1
ATOM 9662 C C . TYR B 1 572 ? -7.879 22.062 25.984 1 92.31 572 TYR B C 1
ATOM 9664 O O . TYR B 1 572 ? -8.789 22.578 26.641 1 92.31 572 TYR B O 1
ATOM 9672 N N . LEU B 1 573 ? -7.93 21.969 24.641 1 94 573 LEU B N 1
ATOM 9673 C CA . LEU B 1 573 ? -9.141 22.188 23.859 1 94 573 LEU B CA 1
ATOM 9674 C C . LEU B 1 573 ? -9.398 21 22.938 1 94 573 LEU B C 1
ATOM 9676 O O . LEU B 1 573 ? -8.5 20.547 22.219 1 94 573 LEU B O 1
ATOM 9680 N N . GLU B 1 574 ? -10.617 20.406 22.984 1 93.5 574 GLU B N 1
ATOM 9681 C CA . GLU B 1 574 ? -10.93 19.219 22.188 1 93.5 574 GLU B CA 1
ATOM 9682 C C . GLU B 1 574 ? -12.328 19.312 21.578 1 93.5 574 GLU B C 1
ATOM 9684 O O . GLU B 1 574 ? -13.273 19.719 22.266 1 93.5 574 GLU B O 1
ATOM 9689 N N . LYS B 1 575 ? -12.438 19.031 20.266 1 91.5 575 LYS B N 1
ATOM 9690 C CA . LYS B 1 575 ? -13.719 18.875 19.578 1 91.5 575 LYS B CA 1
ATOM 9691 C C . LYS B 1 575 ? -14.227 17.438 19.688 1 91.5 575 LYS B C 1
ATOM 9693 O O . LYS B 1 575 ? -13.539 16.5 19.281 1 91.5 575 LYS B O 1
ATOM 9698 N N . GLN B 1 576 ? -15.336 17.266 20.281 1 87.94 576 GLN B N 1
ATOM 9699 C CA . GLN B 1 576 ? -15.867 15.914 20.469 1 87.94 576 GLN B CA 1
ATOM 9700 C C . GLN B 1 576 ? -17.172 15.727 19.688 1 87.94 576 GLN B C 1
ATOM 9702 O O . GLN B 1 576 ? -18.047 16.594 19.703 1 87.94 576 GLN B O 1
ATOM 9707 N N . ASP B 1 577 ? -17.172 14.703 18.891 1 81.56 577 ASP B N 1
ATOM 9708 C CA . ASP B 1 577 ? -18.391 14.328 18.188 1 81.56 577 ASP B CA 1
ATOM 9709 C C . ASP B 1 577 ? -19.141 13.219 18.938 1 81.56 577 ASP B C 1
ATOM 9711 O O . ASP B 1 577 ? -18.578 12.141 19.156 1 81.56 577 ASP B O 1
ATOM 9715 N N . ARG B 1 578 ? -20.234 13.633 19.547 1 74.69 578 ARG B N 1
ATOM 9716 C CA . ARG B 1 578 ? -21.031 12.648 20.281 1 74.69 578 ARG B CA 1
ATOM 9717 C C . ARG B 1 578 ? -22.141 12.094 19.406 1 74.69 578 ARG B C 1
ATOM 9719 O O . ARG B 1 578 ? -22.906 12.852 18.797 1 74.69 578 ARG B O 1
ATOM 9726 N N . HIS B 1 579 ? -22.078 10.93 19.109 1 62.5 579 HIS B N 1
ATOM 9727 C CA . HIS B 1 579 ? -23.156 10.305 18.359 1 62.5 579 HIS B CA 1
ATOM 9728 C C . HIS B 1 579 ? -24.328 9.945 19.25 1 62.5 579 HIS B C 1
ATOM 9730 O O . HIS B 1 579 ? -24.156 9.227 20.234 1 62.5 579 HIS B O 1
ATOM 9736 N N . VAL B 1 580 ? -25.375 10.953 19.391 1 54.81 580 VAL B N 1
ATOM 9737 C CA . VAL B 1 580 ? -26.578 10.68 20.188 1 54.81 580 VAL B CA 1
ATOM 9738 C C . VAL B 1 580 ? -27.562 9.852 19.359 1 54.81 580 VAL B C 1
ATOM 9740 O O . VAL B 1 580 ? -27.844 10.172 18.203 1 54.81 580 VAL B O 1
ATOM 9743 N N . GLU B 1 581 ? -27.734 8.617 19.641 1 44.88 581 GLU B N 1
ATOM 9744 C CA . GLU B 1 581 ? -28.781 7.797 19.031 1 44.88 581 GLU B CA 1
ATOM 9745 C C . GLU B 1 581 ? -30.172 8.281 19.438 1 44.88 581 GLU B C 1
ATOM 9747 O O . GLU B 1 581 ? -30.531 8.25 20.609 1 44.88 581 GLU B O 1
ATOM 9752 N N . LYS B 1 582 ? -30.812 9.438 18.969 1 45.12 582 LYS B N 1
ATOM 9753 C CA . LYS B 1 582 ? -32.219 9.664 19.281 1 45.12 582 LYS B CA 1
ATOM 9754 C C . LYS B 1 582 ? -33.062 8.461 18.875 1 45.12 582 LYS B C 1
ATOM 9756 O O . LYS B 1 582 ? -32.719 7.734 17.938 1 45.12 582 LYS B O 1
ATOM 9761 N N . MET B 1 583 ? -34.031 8.07 19.781 1 37.88 583 MET B N 1
ATOM 9762 C CA . MET B 1 583 ? -35.031 7.016 19.625 1 37.88 583 MET B CA 1
ATOM 9763 C C . MET B 1 583 ? -35.5 6.953 18.172 1 37.88 583 MET B C 1
ATOM 9765 O O . MET B 1 583 ? -36.031 5.922 17.734 1 37.88 583 MET B O 1
ATOM 9769 N N . VAL B 1 584 ? -36.062 8.055 17.609 1 36.44 584 VAL B N 1
ATOM 9770 C CA . VAL B 1 584 ? -36.562 7.785 16.266 1 36.44 584 VAL B CA 1
ATOM 9771 C C . VAL B 1 584 ? -35.406 7.406 15.344 1 36.44 584 VAL B C 1
ATOM 9773 O O . VAL B 1 584 ? -34.438 8.141 15.234 1 36.44 584 VAL B O 1
ATOM 9776 N N . LYS B 1 585 ? -35.344 6.238 14.812 1 41.25 585 LYS B N 1
ATOM 9777 C CA . LYS B 1 585 ? -34.5 5.273 14.125 1 41.25 585 LYS B CA 1
ATOM 9778 C C . LYS B 1 585 ? -33.531 5.977 13.172 1 41.25 585 LYS B C 1
ATOM 9780 O O . LYS B 1 585 ? -32.469 5.453 12.859 1 41.25 585 LYS B O 1
ATOM 9785 N N . VAL B 1 586 ? -33.844 6.84 12.375 1 40.88 586 VAL B N 1
ATOM 9786 C CA . VAL B 1 586 ? -33.375 7.137 11.023 1 40.88 586 VAL B CA 1
ATOM 9787 C C . VAL B 1 586 ? -32.25 8.172 11.078 1 40.88 586 VAL B C 1
ATOM 9789 O O . VAL B 1 586 ? -31.328 8.125 10.281 1 40.88 586 VAL B O 1
ATOM 9792 N N . LEU B 1 587 ? -32.312 9.391 11.914 1 41.28 587 LEU B N 1
ATOM 9793 C CA . LEU B 1 587 ? -31.406 10.484 11.586 1 41.28 587 LEU B CA 1
ATOM 9794 C C . LEU B 1 587 ? -30.266 10.562 12.594 1 41.28 587 LEU B C 1
ATOM 9796 O O . LEU B 1 587 ? -30.5 10.805 13.781 1 41.28 587 LEU B O 1
ATOM 9800 N N . LYS B 1 588 ? -29.266 9.742 12.516 1 46.72 588 LYS B N 1
ATOM 9801 C CA . LYS B 1 588 ? -27.984 9.883 13.211 1 46.72 588 LYS B CA 1
ATOM 9802 C C . LYS B 1 588 ? -27.547 11.344 13.258 1 46.72 588 LYS B C 1
ATOM 9804 O O . LYS B 1 588 ? -27.281 11.945 12.219 1 46.72 588 LYS B O 1
ATOM 9809 N N . GLU B 1 589 ? -28.062 12.188 14.219 1 56.94 589 GLU B N 1
ATOM 9810 C CA . GLU B 1 589 ? -27.562 13.555 14.281 1 56.94 589 GLU B CA 1
ATOM 9811 C C . GLU B 1 589 ? -26.281 13.633 15.125 1 56.94 589 GLU B C 1
ATOM 9813 O O . GLU B 1 589 ? -26.219 13.039 16.203 1 56.94 589 GLU B O 1
ATOM 9818 N N . CYS B 1 590 ? -25.125 13.797 14.641 1 60.72 590 CYS B N 1
ATOM 9819 C CA . CYS B 1 590 ? -23.875 14.039 15.336 1 60.72 590 CYS B CA 1
ATOM 9820 C C . CYS B 1 590 ? -23.891 15.375 16.062 1 60.72 590 CYS B C 1
ATOM 9822 O O . CYS B 1 590 ? -24.062 16.422 15.438 1 60.72 590 CYS B O 1
ATOM 9824 N N . ASN B 1 591 ? -24.031 15.211 17.5 1 78.12 591 ASN B N 1
ATOM 9825 C CA . ASN B 1 591 ? -23.922 16.438 18.281 1 78.12 591 ASN B CA 1
ATOM 9826 C C . ASN B 1 591 ? -22.469 16.891 18.422 1 78.12 591 ASN B C 1
ATOM 9828 O O . ASN B 1 591 ? -21.578 16.078 18.656 1 78.12 591 ASN B O 1
ATOM 9832 N N . LYS B 1 592 ? -22.234 18.156 18.094 1 87.38 592 LYS B N 1
ATOM 9833 C CA . LYS B 1 592 ? -20.922 18.766 18.125 1 87.38 592 LYS B CA 1
ATOM 9834 C C . LYS B 1 592 ? -20.641 19.391 19.484 1 87.38 592 LYS B C 1
ATOM 9836 O O . LYS B 1 592 ? -21.281 20.375 19.859 1 87.38 592 LYS B O 1
ATOM 9841 N N . ASP B 1 593 ? -19.75 18.766 20.281 1 91.5 593 ASP B N 1
ATOM 9842 C CA . ASP B 1 593 ? -19.406 19.25 21.609 1 91.5 593 ASP B CA 1
ATOM 9843 C C . ASP B 1 593 ? -18 19.844 21.641 1 91.5 593 ASP B C 1
ATOM 9845 O O . ASP B 1 593 ? -17.188 19.578 20.766 1 91.5 593 ASP B O 1
ATOM 9849 N N . LEU B 1 594 ? -17.812 20.719 22.594 1 94 594 LEU B N 1
ATOM 9850 C CA . LEU B 1 594 ? -16.516 21.344 22.844 1 94 594 LEU B CA 1
ATOM 9851 C C . LEU B 1 594 ? -16.078 21.125 24.281 1 94 594 LEU B C 1
ATOM 9853 O O . LEU B 1 594 ? -16.812 21.438 25.219 1 94 594 LEU B O 1
ATOM 9857 N N . ARG B 1 595 ? -14.945 20.547 24.438 1 94.31 595 ARG B N 1
ATOM 9858 C CA . ARG B 1 595 ? -14.398 20.266 25.766 1 94.31 595 ARG B CA 1
ATOM 9859 C C . ARG B 1 595 ? -13.227 21.203 26.078 1 94.31 595 ARG B C 1
ATOM 9861 O O . ARG B 1 595 ? -12.289 21.312 25.297 1 94.31 595 ARG B O 1
ATOM 9868 N N . LEU B 1 596 ? -13.25 21.922 27.172 1 94.56 596 LEU B N 1
ATOM 9869 C CA . LEU B 1 596 ? -12.203 22.797 27.672 1 94.56 596 LEU B CA 1
ATOM 9870 C C . LEU B 1 596 ? -11.633 22.297 28.984 1 94.56 596 LEU B C 1
ATOM 9872 O O . LEU B 1 596 ? -12.375 21.875 29.859 1 94.56 596 LEU B O 1
ATOM 9876 N N . VAL B 1 597 ? -10.375 22.219 29.016 1 94 597 VAL B N 1
ATOM 9877 C CA . VAL B 1 597 ? -9.711 21.828 30.25 1 94 597 VAL B CA 1
ATOM 9878 C C . VAL B 1 597 ? -8.734 22.922 30.703 1 94 597 VAL B C 1
ATOM 9880 O O . VAL B 1 597 ? -7.961 23.422 29.891 1 94 597 VAL B O 1
ATOM 9883 N N . ASP B 1 598 ? -8.836 23.281 31.875 1 91.81 598 ASP B N 1
ATOM 9884 C CA . ASP B 1 598 ? -7.941 24.312 32.406 1 91.81 598 ASP B CA 1
ATOM 9885 C C . ASP B 1 598 ? -6.613 23.719 32.844 1 91.81 598 ASP B C 1
ATOM 9887 O O . ASP B 1 598 ? -6.441 22.484 32.844 1 91.81 598 ASP B O 1
ATOM 9891 N N . ARG B 1 599 ? -5.676 24.547 33.125 1 86.81 599 ARG B N 1
ATOM 9892 C CA . ARG B 1 599 ? -4.348 24.125 33.594 1 86.81 599 ARG B CA 1
ATOM 9893 C C . ARG B 1 599 ? -4.426 23.375 34.906 1 86.81 599 ARG B C 1
ATOM 9895 O O . ARG B 1 599 ? -3.574 22.531 35.188 1 86.81 599 ARG B O 1
ATOM 9902 N N . ASP B 1 600 ? -5.527 23.594 35.719 1 86.75 600 ASP B N 1
ATOM 9903 C CA . ASP B 1 600 ? -5.727 22.922 37 1 86.75 600 ASP B CA 1
ATOM 9904 C C . ASP B 1 600 ? -6.562 21.656 36.812 1 86.75 600 ASP B C 1
ATOM 9906 O O . ASP B 1 600 ? -7.066 21.094 37.812 1 86.75 600 ASP B O 1
ATOM 9910 N N . GLU B 1 601 ? -6.84 21.219 35.656 1 87.94 601 GLU B N 1
ATOM 9911 C CA . GLU B 1 601 ? -7.492 19.953 35.312 1 87.94 601 GLU B CA 1
ATOM 9912 C C . GLU B 1 601 ? -8.992 20.016 35.562 1 87.94 601 GLU B C 1
ATOM 9914 O O . GLU B 1 601 ? -9.625 18.984 35.844 1 87.94 601 GLU B O 1
ATOM 9919 N N . HIS B 1 602 ? -9.492 21.203 35.625 1 90.88 602 HIS B N 1
ATOM 9920 C CA . HIS B 1 602 ? -10.945 21.328 35.656 1 90.88 602 HIS B CA 1
ATOM 9921 C C . HIS B 1 602 ? -11.516 21.25 34.219 1 90.88 602 HIS B C 1
ATOM 9923 O O . HIS B 1 602 ? -10.984 21.875 33.312 1 90.88 602 HIS B O 1
ATOM 9929 N N . GLU B 1 603 ? -12.516 20.422 34.156 1 92.69 603 GLU B N 1
ATOM 9930 C CA . GLU B 1 603 ? -13.055 20.172 32.812 1 92.69 603 GLU B CA 1
ATOM 9931 C C . GLU B 1 603 ? -14.43 20.797 32.625 1 92.69 603 GLU B C 1
ATOM 9933 O O . GLU B 1 603 ? -15.242 20.797 33.562 1 92.69 603 GLU B O 1
ATOM 9938 N N . TRP B 1 604 ? -14.664 21.5 31.562 1 91.88 604 TRP B N 1
ATOM 9939 C CA . TRP B 1 604 ? -15.961 22.016 31.141 1 91.88 604 TRP B CA 1
ATOM 9940 C C . TRP B 1 604 ? -16.359 21.438 29.781 1 91.88 604 TRP B C 1
ATOM 9942 O O . TRP B 1 604 ? -15.625 21.562 28.812 1 91.88 604 TRP B O 1
ATOM 9952 N N . ILE B 1 605 ? -17.469 20.797 29.75 1 92.19 605 ILE B N 1
ATOM 9953 C CA . ILE B 1 605 ? -17.953 20.234 28.484 1 92.19 605 ILE B CA 1
ATOM 9954 C C . ILE B 1 605 ? -19.203 21 28.031 1 92.19 605 ILE B C 1
ATOM 9956 O O . ILE B 1 605 ? -20.203 21.031 28.734 1 92.19 605 ILE B O 1
ATOM 9960 N N . LEU B 1 606 ? -19.047 21.688 26.922 1 92.69 606 LEU B N 1
ATOM 9961 C CA . LEU B 1 606 ? -20.172 22.359 26.281 1 92.69 606 LEU B CA 1
ATOM 9962 C C . LEU B 1 606 ? -20.844 21.469 25.234 1 92.69 606 LEU B C 1
ATOM 9964 O O . LEU B 1 606 ? -20.172 20.969 24.328 1 92.69 606 LEU B O 1
ATOM 9968 N N . HIS B 1 607 ? -22.109 21.328 25.391 1 91 607 HIS B N 1
ATOM 9969 C CA . HIS B 1 607 ? -22.828 20.422 24.5 1 91 607 HIS B CA 1
ATOM 9970 C C . HIS B 1 607 ? -23.531 21.188 23.391 1 91 607 HIS B C 1
ATOM 9972 O O . HIS B 1 607 ? -24 22.312 23.594 1 91 607 HIS B O 1
ATOM 9978 N N . GLU B 1 608 ? -23.531 20.625 22.172 1 88.75 608 GLU B N 1
ATOM 9979 C CA . GLU B 1 608 ? -24.281 21.109 21.016 1 88.75 608 GLU B CA 1
ATOM 9980 C C . GLU B 1 608 ? -23.969 22.578 20.734 1 88.75 608 GLU B C 1
ATOM 9982 O O . GLU B 1 608 ? -24.875 23.406 20.625 1 88.75 608 GLU B O 1
ATOM 9987 N N . VAL B 1 609 ? -22.719 22.812 20.609 1 89.75 609 VAL B N 1
ATOM 9988 C CA . VAL B 1 609 ? -22.297 24.172 20.312 1 89.75 609 VAL B CA 1
ATOM 9989 C C . VAL B 1 609 ? -22.625 24.516 18.859 1 89.75 609 VAL B C 1
ATOM 9991 O O . VAL B 1 609 ? -22.234 23.781 17.938 1 89.75 609 VAL B O 1
ATOM 9994 N N . GLU B 1 610 ? -23.359 25.562 18.766 1 87.38 610 GLU B N 1
ATOM 9995 C CA . GLU B 1 610 ? -23.625 26.047 17.406 1 87.38 610 GLU B CA 1
ATOM 9996 C C . GLU B 1 610 ? -22.328 26.5 16.719 1 87.38 610 GLU B C 1
ATOM 9998 O O . GLU B 1 610 ? -21.531 27.219 17.312 1 87.38 610 GLU B O 1
ATOM 10003 N N . LYS B 1 611 ? -22 26.094 15.547 1 87.81 611 LYS B N 1
ATOM 10004 C CA . LYS B 1 611 ? -20.781 26.422 14.82 1 87.81 611 LYS B CA 1
ATOM 10005 C C . LYS B 1 611 ? -19.547 26.141 15.664 1 87.81 611 LYS B C 1
ATOM 10007 O O . LYS B 1 611 ? -18.719 27.031 15.859 1 87.81 611 LYS B O 1
ATOM 10012 N N . ARG B 1 612 ? -19.469 25.094 16.188 1 91.44 612 ARG B N 1
ATOM 10013 C CA . ARG B 1 612 ? -18.406 24.656 17.094 1 91.44 612 ARG B CA 1
ATOM 10014 C C . ARG B 1 612 ? -17.031 24.969 16.516 1 91.44 612 ARG B C 1
ATOM 10016 O O . ARG B 1 612 ? -16.141 25.406 17.234 1 91.44 612 ARG B O 1
ATOM 10023 N N . ASP B 1 613 ? -16.906 24.75 15.211 1 90 613 ASP B N 1
ATOM 10024 C CA . ASP B 1 613 ? -15.602 24.953 14.594 1 90 613 ASP B CA 1
ATOM 10025 C C . ASP B 1 613 ? -15.195 26.422 14.633 1 90 613 ASP B C 1
ATOM 10027 O O . ASP B 1 613 ? -14.023 26.75 14.844 1 90 613 ASP B O 1
ATOM 10031 N N . GLU B 1 614 ? -16.125 27.266 14.406 1 90 614 GLU B N 1
ATOM 10032 C CA . GLU B 1 614 ? -15.844 28.703 14.508 1 90 614 GLU B CA 1
ATOM 10033 C C . GLU B 1 614 ? -15.492 29.094 15.945 1 90 614 GLU B C 1
ATOM 10035 O O . GLU B 1 614 ? -14.578 29.875 16.172 1 90 614 GLU B O 1
ATOM 10040 N N . ALA B 1 615 ? -16.281 28.516 16.844 1 91.62 615 ALA B N 1
ATOM 10041 C CA . ALA B 1 615 ? -15.984 28.797 18.25 1 91.62 615 ALA B CA 1
ATOM 10042 C C . ALA B 1 615 ? -14.594 28.312 18.641 1 91.62 615 ALA B C 1
ATOM 10044 O O . ALA B 1 615 ? -13.859 29 19.344 1 91.62 615 ALA B O 1
ATOM 10045 N N . PHE B 1 616 ? -14.227 27.188 18.172 1 93.62 616 PHE B N 1
ATOM 10046 C CA . PHE B 1 616 ? -12.914 26.609 18.406 1 93.62 616 PHE B CA 1
ATOM 10047 C C . PHE B 1 616 ? -11.812 27.516 17.859 1 93.62 616 PHE B C 1
ATOM 10049 O O . PHE B 1 616 ? -10.828 27.781 18.547 1 93.62 616 PHE B O 1
ATOM 10056 N N . SER B 1 617 ? -11.953 27.938 16.656 1 92.25 617 SER B N 1
ATOM 10057 C CA . SER B 1 617 ? -10.945 28.781 16 1 92.25 617 SER B CA 1
ATOM 10058 C C . SER B 1 617 ? -10.836 30.141 16.688 1 92.25 617 SER B C 1
ATOM 10060 O O . SER B 1 617 ? -9.742 30.719 16.75 1 92.25 617 SER B O 1
ATOM 10062 N N . GLN B 1 618 ? -11.938 30.641 17.156 1 92 618 GLN B N 1
ATOM 10063 C CA . GLN B 1 618 ? -11.914 31.922 17.844 1 92 618 GLN B CA 1
ATOM 10064 C C . GLN B 1 618 ? -11.172 31.844 19.172 1 92 618 GLN B C 1
ATOM 10066 O O . GLN B 1 618 ? -10.406 32.75 19.516 1 92 618 GLN B O 1
ATOM 10071 N N . ILE B 1 619 ? -11.414 30.766 19.844 1 92.75 619 ILE B N 1
ATOM 10072 C CA . ILE B 1 619 ? -10.711 30.578 21.109 1 92.75 619 ILE B CA 1
ATOM 10073 C C . ILE B 1 619 ? -9.203 30.5 20.844 1 92.75 619 ILE B C 1
ATOM 10075 O O . ILE B 1 619 ? -8.414 31.125 21.562 1 92.75 619 ILE B O 1
ATOM 10079 N N . VAL B 1 620 ? -8.867 29.781 19.828 1 92.81 620 VAL B N 1
ATOM 10080 C CA . VAL B 1 620 ? -7.457 29.609 19.484 1 92.81 620 VAL B CA 1
ATOM 10081 C C . VAL B 1 620 ? -6.863 30.938 19.031 1 92.81 620 VAL B C 1
ATOM 10083 O O . VAL B 1 620 ? -5.73 31.266 19.375 1 92.81 620 VAL B O 1
ATOM 10086 N N . GLY B 1 621 ? -7.562 31.734 18.312 1 91.25 621 GLY B N 1
ATOM 10087 C CA . GLY B 1 621 ? -7.094 33 17.75 1 91.25 621 GLY B CA 1
ATOM 10088 C C . GLY B 1 621 ? -6.863 34.062 18.812 1 91.25 621 GLY B C 1
ATOM 10089 O O . GLY B 1 621 ? -5.879 34.781 18.766 1 91.25 621 GLY B O 1
ATOM 10090 N N . PHE B 1 622 ? -7.715 34.062 19.781 1 91.06 622 PHE B N 1
ATOM 10091 C CA . PHE B 1 622 ? -7.621 35.125 20.781 1 91.06 622 PHE B CA 1
ATOM 10092 C C . PHE B 1 622 ? -6.684 34.688 21.906 1 91.06 622 PHE B C 1
ATOM 10094 O O . PHE B 1 622 ? -6.238 35.531 22.688 1 91.06 622 PHE B O 1
ATOM 10101 N N . SER B 1 623 ? -6.383 33.438 21.891 1 90.5 623 SER B N 1
ATOM 10102 C CA . SER B 1 623 ? -5.465 32.969 22.938 1 90.5 623 SER B CA 1
ATOM 10103 C C . SER B 1 623 ? -4.023 33.344 22.594 1 90.5 623 SER B C 1
ATOM 10105 O O . SER B 1 623 ? -3.639 33.375 21.422 1 90.5 623 SER B O 1
ATOM 10107 N N . ARG B 1 624 ? -3.268 33.719 23.594 1 85.38 624 ARG B N 1
ATOM 10108 C CA . ARG B 1 624 ? -1.874 34.125 23.391 1 85.38 624 ARG B CA 1
ATOM 10109 C C . ARG B 1 624 ? -0.931 33 23.859 1 85.38 624 ARG B C 1
ATOM 10111 O O . ARG B 1 624 ? 0.234 33.281 24.172 1 85.38 624 ARG B O 1
ATOM 10118 N N . THR B 1 625 ? -1.465 31.859 23.828 1 86.06 625 THR B N 1
ATOM 10119 C CA . THR B 1 625 ? -0.66 30.719 24.266 1 86.06 625 THR B CA 1
ATOM 10120 C C . THR B 1 625 ? -0.155 29.922 23.078 1 86.06 625 THR B C 1
ATOM 10122 O O . THR B 1 625 ? -0.701 30.031 21.969 1 86.06 625 THR B O 1
ATOM 10125 N N . SER B 1 626 ? 1.018 29.344 23.266 1 86.62 626 SER B N 1
ATOM 10126 C CA . SER B 1 626 ? 1.547 28.469 22.219 1 86.62 626 SER B CA 1
ATOM 10127 C C . SER B 1 626 ? 0.879 27.094 22.266 1 86.62 626 SER B C 1
ATOM 10129 O O . SER B 1 626 ? 1.04 26.344 23.234 1 86.62 626 SER B O 1
ATOM 10131 N N . TRP B 1 627 ? 0.165 26.828 21.203 1 90.06 627 TRP B N 1
ATOM 10132 C CA . TRP B 1 627 ? -0.604 25.578 21.125 1 90.06 627 TRP B CA 1
ATOM 10133 C C . TRP B 1 627 ? 0.181 24.5 20.406 1 90.06 627 TRP B C 1
ATOM 10135 O O . TRP B 1 627 ? 0.94 24.781 19.484 1 90.06 627 TRP B O 1
ATOM 10145 N N . GLN B 1 628 ? 0.039 23.312 20.922 1 90.5 628 GLN B N 1
ATOM 10146 C CA . GLN B 1 628 ? 0.533 22.125 20.234 1 90.5 628 GLN B CA 1
ATOM 10147 C C . GLN B 1 628 ? -0.62 21.25 19.734 1 90.5 628 GLN B C 1
ATOM 10149 O O . GLN B 1 628 ? -1.566 20.984 20.484 1 90.5 628 GLN B O 1
ATOM 10154 N N . VAL B 1 629 ? -0.53 20.891 18.484 1 91.06 629 VAL B N 1
ATOM 10155 C CA . VAL B 1 629 ? -1.563 20.031 17.906 1 91.06 629 VAL B CA 1
ATOM 10156 C C . VAL B 1 629 ? -1.342 18.594 18.344 1 91.06 629 VAL B C 1
ATOM 10158 O O . VAL B 1 629 ? -0.266 18.031 18.125 1 91.06 629 VAL B O 1
ATOM 10161 N N . ILE B 1 630 ? -2.287 17.984 18.969 1 90.31 630 ILE B N 1
ATOM 10162 C CA . ILE B 1 630 ? -2.201 16.609 19.422 1 90.31 630 ILE B CA 1
ATOM 10163 C C . ILE B 1 630 ? -2.818 15.672 18.391 1 90.31 630 ILE B C 1
ATOM 10165 O O . ILE B 1 630 ? -2.371 14.539 18.219 1 90.31 630 ILE B O 1
ATOM 10169 N N . TRP B 1 631 ? -3.896 16.234 17.828 1 90.69 631 TRP B N 1
ATOM 10170 C CA . TRP B 1 631 ? -4.57 15.469 16.797 1 90.69 631 TRP B CA 1
ATOM 10171 C C . TRP B 1 631 ? -5.281 16.391 15.812 1 90.69 631 TRP B C 1
ATOM 10173 O O . TRP B 1 631 ? -6.039 17.266 16.203 1 90.69 631 TRP B O 1
#